Protein 1P1J (pdb70)

Radius of gyration: 30.52 Å; Cα contacts (8 Å, |Δi|>4): 2489; chains: 2; bounding box: 80×90×68 Å

Solvent-accessible surface area: 37936 Å² total; per-residue (Å²): 200,57,47,21,96,11,96,34,130,80,17,78,122,148,120,98,45,1,53,1,132,33,54,10,70,26,2,56,5,84,123,45,114,93,12,100,8,39,0,70,49,52,100,59,54,13,20,1,58,1,48,44,152,87,22,158,81,0,0,0,0,0,5,7,0,0,16,25,32,0,1,1,0,9,0,0,7,30,0,20,87,78,116,23,73,0,83,17,198,109,31,75,54,80,20,32,17,6,3,0,0,0,26,6,0,11,2,18,2,3,11,37,98,102,11,14,39,28,53,0,19,1,51,12,7,10,40,10,3,35,0,48,45,12,39,28,20,0,0,10,22,14,76,14,18,0,23,81,0,5,93,86,7,143,27,13,68,162,40,0,13,59,108,1,90,78,92,0,29,142,36,126,9,58,35,4,5,8,2,57,91,7,20,1,91,57,2,94,165,47,21,81,24,16,33,2,90,49,172,156,46,76,58,32,64,185,26,3,71,91,12,0,71,102,0,60,135,12,4,79,40,10,82,124,127,60,96,10,117,53,8,3,0,0,9,22,27,35,4,2,40,83,12,122,68,23,118,50,20,1,42,42,29,96,46,0,40,92,7,0,104,96,38,60,145,23,0,1,8,1,3,0,2,0,0,0,0,1,38,45,49,14,13,1,2,0,11,7,4,2,31,4,15,5,60,0,0,18,54,2,0,72,121,77,44,7,14,1,2,1,18,1,16,0,21,10,5,2,4,7,0,1,2,1,2,18,9,2,3,32,0,0,7,5,1,30,37,2,15,0,106,4,49,6,10,16,34,56,1,83,0,5,58,22,106,127,7,42,126,1,25,46,56,4,7,32,31,0,5,86,32,3,22,89,16,0,92,41,0,10,39,119,195,86,34,130,144,13,84,42,55,8,47,18,127,66,105,145,130,48,19,12,39,19,14,0,85,12,51,2,58,0,57,2,0,4,23,5,40,7,94,4,35,10,68,5,37,0,38,22,0,6,10,6,0,0,3,0,0,0,0,0,0,0,1,1,0,0,50,15,1,17,2,25,98,44,52,121,136,130,160,125,16,65,143,52,49,79,7,9,8,2,7,11,6,0,12,1,0,4,15,27,13,32,30,43,95,55,34,117,52,20,3,0,4,36,46,11,21,45,2,0,21,2,0,0,14,3,1,10,6,4,28,20,27,18,20,1,28,2,65,13,18,3,95,104,55,23,93,11,95,33,127,90,18,81,121,145,123,97,37,1,33,1,125,32,52,11,68,26,3,55,5,83,109,43,119,90,8,105,7,34,0,68,48,53,100,55,63,13,16,1,54,1,50,42,118,66,16,136,76,0,0,0,0,0,5,6,0,0,16,27,36,0,1,1,0,7,0,0,6,29,0,17,90,80,107,22,72,0,78,17,197,106,30,74,45,94,20,33,19,6,3,0,0,0,25,6,0,11,3,17,1,3,12,39,96,106,11,16,40,25,54,1,20,1,47,10,6,11,47,16,2,37,0,43,41,8,39,26,21,0,0,10,23,18,52,15,26,0,18,81,0,3,88,84,8,145,28,12,68,160,40,0,13,60,112,0,95,80,86,0,46,149,35,131,4,52,34,4,6,9,2,58,92,7,20,2,89,43,2,95,155,46,23,87,20,18,35,0,87,58,156,163,41,88,56,24,62,181,26,3,72,89,12,0,66,93,0,63,141,10,0,86,47,9,47,146,120,63,98,17,113,52,6,4,0,0,10,22,27,33,4,2,42,85,13,122,72,20,121,48,21,1,37,38,32,105,46,0,37,89,7,0,104,94,41,60,146,19,0,1,8,1,4,0,1,0,0,0,0,0,42,32,46,3,12,1,2,0,11,8,4,2,32,4,14,5,60,0,0,16,60,3,0,72,123,78,44,9,11,1,2,1,16,1,15,0,20,11,6,1,6,7,0,0,5,1,1,18,10,3,4,32,0,0,8,5,1,32,36,1,15,0,102,3,48,6,7,17,37,57,1,78,0,5,62,24,108,129,6,42,131,0,24,46,54,3,6,33,33,0,6,87,33,3,20,87,16,0,85,42,0,10,38,122,160,74,33,127,149,15,81,47,54,8,47,18,129,65,102,140,131,48,20,14,40,18,14,0,84,12,51,2,56,0,56,3,0,4,29,5,50,7,93,4,34,10,67,6,38,0,38,22,0,7,9,6,0,0,2,0,0,0,0,0,0,0,0,1,0,0,48,14,1,17,7,72,132,93,196,57,64,76,6,9,7,3,7,11,5,0,12,2,0,4,15,29,13,33,32,44,96,57,36,116,50,24,3,0,2,40,46,11,20,42,2,0,20,2,0,0,14,3,2,9,6,3,32,20,31,16,17,0,27,4,66,13,19,3,89

Sequence (1041 aa):
ITSVKVVTDKCTYKDNELLTKYSYENAVVTKTASGRFDVTPTVQDYVFKLDLKKPEKLGIMLIGLGGNNGSTLVASVLANKHNVEFQTKEGVKQPNYFGSMTQCSTLKLGIDAEGNDVYAPFNSLLPMVSPNDFVVSGWDINNADLYEAMQRSQVLEYDLQQRLKAKMSLVKPLPSIYYPDFIAANQDERANNCINLDEKGNVTTRGKWTHLQRIRRDIQNFKEENALDKVIVLWTANTERYVEVSPGVNDTMENLLQSIKNDHEEIAPSTIFAAASILEGVPYINGSPQNTFVPGLVQLAEHEGTFIAGDDLKSGQTKLKSVLAQFLVDAGIKPVSIASYNHLGNNDGYNLSAPKQFRSKEISKSSVIDDIIASNDILYNDKLGKKVDHCIVIKYMKPVGDSKVAMDEYYSELMLGGHNRISIHNVCEDSLLATPLIIDLLVMTEFCTRVSYKKVDPVKEDAGKFENFYPVLTFLSYWLKAPLTRPGFHPVNGLNKQRTALENFLRLLIGLPSQNELRFEERLLTSVKVVTDKCTYKDNELLTKYSYENAVVTKTASGRFDVTPTVQDYVFKLDLKKPEKLGIMLIGLGGNNGSTLVASVLANKHNVEFQTKEGVKQPNYFGSMTQCSTLKLGIDAEGNDVYAPFNSLLPMVSPNDFVVSGWDINNADLYEAMQRSQVLEYDLQQRLKAKMSLVKPLPSIYYPDFIAANQDERANNCINLDEKGNVTTRGKWTHLQRIRRDIQNFKEENALDKVIVLWTANTERYVEVSPGVNDTMENLLQSIKNDHEEIAPSTIFAAASILEGVPYINGSPQNTFVPGLVQLAEHEGTFIAGDDLKSGQTKLKSVLAQFLVDAGIKPVSIASYNHLGNNDGYNLSAPKQFRSKEISKSSVIDDIIASNDILYNDKLGKKVDHCIVIKYMKPVGDSKVAMDEYYSELMLGGHNRISIHNVCEDSLLATPLIIDLLVMTEFCTRVSYKKVKFENFYPVLTFLSYWLKAPLTRPGFHPVNGLNKQRTALENFLRLLIGLPSQNELRFEERLL

Organism: Saccharomyces cerevisiae (strain ATCC 204508 / S288c) (NCBI:txid559292)

CATH classification: 3.40.50.720 (+1 more: 3.30.360.10)

Secondary structure (DSSP, 8-state):
--EEEE--TTEEEETTEEEEEEEEEEEEEEE-TTSEEEEEEEEEEEEEEEE----SSEEEEEETTTSHHHHHHHHHHHHHHTT--EEETTEEE----TT-HHHH-EEEEEE-TTS-EEEEEGGGSS----GGGEEEEEE-SS---HHHHHHHHT-S-HHHHHHHHHHHTT--PBPB---GGGS-GGGGGG---BS-B-TTS-B-S--HHHHHHHHHHHHHHHHHHTT-S-EEEEE-S-PPPP----TTTTSSHHHHHHHHHTT-TT--HHHHHHHHHHHTT--EEE-S-S----HHHHHHHHHHT--EEESSB--SHHHHHHHHHHHHHHTT-EEEEEEEEEEE-SHHHHHHTSHHHHHHHHHHHHHTTHHHHHT-TTTSBTTTB---EEEEEEEE-GGGTTEEEEEEEEEEE-GGG-EEEEEEEEEEEHHHHHHHHHHHHHHHHHHHHTEEEEEPBTTBTT-S--BPPPSB-GGGGGGBSS----TTPPP---HHHHHHHHHHHHHHHTT-PPP----HHHH--/-EEEE--SSEEE-SSEEEEEEEEEEEEEEE-TTSEEEEEEEEEEEEEEEE----SSEEEEEETTTSHHHHHHHHHHHHHHTT--B--TT--B----TT-HHHH-EEEEEE-TTS-EEEEEGGGSS----GGGEEEEEE-SS---HHHHHHHHT-S-HHHHHHHHHHHTT--PBPB---GGGS-GGGGGG---BS-B-TTS-B-S--HHHHHHHHHHHHHHHHHHHT-S-EEEEE-S-PPPP----TTTTSSHHHHHHHHHTT-TT--HHHHHHHHHHHHT--EEE-S-S----HHHHHHHHHHT--EEESSB--SHHHHHHHHHHHHHHTT-EEEEEEEEEEE-SHHHHHHTSHHHHHHHHHHHHHTTHHHHHT-TTTSBTTTB---EEEEEEEE-GGGTTEEEEEEEEEEE-GGG-EEEEEEEEEEEHHHHHHHHHHHHHHHHHHHTTEEEEE---EEPPSB-GGGGGGBSS----TTPPP---HHHHHHHHHHHHHHHTT--------HHHH--

InterPro domains:
  IPR002587 Myo-inositol-1-phosphate synthase [PF07994] (66-515)
  IPR002587 Myo-inositol-1-phosphate synthase [PIRSF015578] (54-531)
  IPR002587 Myo-inositol-1-phosphate synthase [PTHR11510] (10-530)
  IPR013021 Myo-inositol-1-phosphate synthase, GAPDH-like [PF01658] (324-439)
  IPR036291 NAD(P)-binding domain superfamily [SSF51735] (10-532)

Structure (mmCIF, N/CA/C/O backbone):
data_1P1J
#
_entry.id   1P1J
#
_cell.length_a   149.860
_cell.length_b   99.851
_cell.length_c   122.571
_cell.angle_alpha   90.00
_cell.angle_beta   126.64
_cell.angle_gamma   90.00
#
_symmetry.space_group_name_H-M   'C 1 2 1'
#
loop_
_entity.id
_entity.type
_entity.pdbx_description
1 polymer 'Inositol-3-phosphate synthase'
2 non-polymer 'PHOSPHATE ION'
3 non-polymer '1,4-DIHYDRONICOTINAMIDE ADENINE DINUCLEOTIDE'
4 non-polymer GLYCEROL
5 water water
#
loop_
_atom_site.group_PDB
_atom_site.id
_atom_site.type_symbol
_atom_site.label_atom_id
_atom_site.label_alt_id
_atom_site.label_comp_id
_atom_site.label_asym_id
_atom_site.label_entity_id
_atom_site.label_seq_id
_atom_site.pdbx_PDB_ins_code
_atom_site.Cartn_x
_atom_site.Cartn_y
_atom_site.Cartn_z
_atom_site.occupancy
_atom_site.B_iso_or_equiv
_atom_site.auth_seq_id
_atom_site.auth_comp_id
_atom_site.auth_asym_id
_atom_site.auth_atom_id
_atom_site.pdbx_PDB_model_num
ATOM 1 N N . ILE A 1 9 ? -32.716 17.969 28.041 1.00 66.40 9 ILE A N 1
ATOM 2 C CA . ILE A 1 9 ? -31.899 19.030 28.695 1.00 66.29 9 ILE A CA 1
ATOM 3 C C . ILE A 1 9 ? -30.815 18.422 29.579 1.00 64.26 9 ILE A C 1
ATOM 4 O O . ILE A 1 9 ? -31.105 17.649 30.492 1.00 64.36 9 ILE A O 1
ATOM 9 N N . THR A 1 10 ? -29.564 18.776 29.301 1.00 45.61 10 THR A N 1
ATOM 10 C CA . THR A 1 10 ? -28.437 18.272 30.075 1.00 42.16 10 THR A CA 1
ATOM 11 C C . THR A 1 10 ? -28.107 19.250 31.199 1.00 39.18 10 THR A C 1
ATOM 12 O O . THR A 1 10 ? -28.176 20.467 31.016 1.00 38.72 10 THR A O 1
ATOM 16 N N . SER A 1 11 ? -27.753 18.718 32.363 1.00 33.98 11 SER A N 1
ATOM 17 C CA . SER A 1 11 ? -27.424 19.561 33.502 1.00 29.41 11 SER A CA 1
ATOM 18 C C . SER A 1 11 ? -26.273 18.985 34.312 1.00 25.94 11 SER A C 1
ATOM 19 O O . SER A 1 11 ? -25.890 17.830 34.138 1.00 24.46 11 SER A O 1
ATOM 22 N N . VAL A 1 12 ? -25.724 19.806 35.196 1.00 25.69 12 VAL A N 1
ATOM 23 C CA . VAL A 1 12 ? -24.609 19.397 36.034 1.00 23.53 12 VAL A CA 1
ATOM 24 C C . VAL A 1 12 ? -24.913 19.716 37.496 1.00 23.71 12 VAL A C 1
ATOM 25 O O . VAL A 1 12 ? -25.435 20.786 37.810 1.00 22.95 12 VAL A O 1
ATOM 29 N N . LYS A 1 13 ? -24.598 18.781 38.385 1.00 23.51 13 LYS A N 1
ATOM 30 C CA . LYS A 1 13 ? -24.824 18.987 39.811 1.00 24.65 13 LYS A CA 1
ATOM 31 C C . LYS A 1 13 ? -23.589 18.546 40.580 1.00 23.51 13 LYS A C 1
ATOM 32 O O . LYS A 1 13 ? -23.263 17.359 40.622 1.00 23.71 13 LYS A O 1
ATOM 38 N N . VAL A 1 14 ? -22.897 19.508 41.177 1.00 21.24 14 VAL A N 1
ATOM 39 C CA . VAL A 1 14 ? -21.693 19.214 41.942 1.00 20.50 14 VAL A CA 1
ATOM 40 C C . VAL A 1 14 ? -22.016 19.138 43.428 1.00 21.75 14 VAL A C 1
ATOM 41 O O . VAL A 1 14 ? -22.687 20.020 43.967 1.00 22.61 14 VAL A O 1
ATOM 45 N N . VAL A 1 15 ? -21.549 18.078 44.081 1.00 24.06 15 VAL A N 1
ATOM 46 C CA . VAL A 1 15 ? -21.760 17.915 45.517 1.00 25.35 15 VAL A CA 1
ATOM 47 C C . VAL A 1 15 ? -20.669 18.744 46.179 1.00 25.20 15 VAL A C 1
ATOM 48 O O . VAL A 1 15 ? -19.496 18.373 46.156 1.00 24.92 15 VAL A O 1
ATOM 52 N N . THR A 1 16 ? -21.047 19.876 46.758 1.00 22.44 16 THR A N 1
ATOM 53 C CA . THR A 1 16 ? -20.061 20.739 47.383 1.00 22.78 16 THR A CA 1
ATOM 54 C C . THR A 1 16 ? -20.690 21.665 48.408 1.00 23.59 16 THR A C 1
ATOM 55 O O . THR A 1 16 ? -21.825 22.110 48.239 1.00 23.47 16 THR A O 1
ATOM 59 N N . ASP A 1 17 ? -19.946 21.952 49.470 1.00 25.80 17 ASP A N 1
ATOM 60 C CA . ASP A 1 17 ? -20.435 22.843 50.509 1.00 26.29 17 ASP A CA 1
ATOM 61 C C . ASP A 1 17 ? -20.053 24.285 50.192 1.00 25.46 17 ASP A C 1
ATOM 62 O O . ASP A 1 17 ? -20.336 25.191 50.972 1.00 24.86 17 ASP A O 1
ATOM 67 N N . LYS A 1 18 ? -19.412 24.493 49.044 1.00 20.90 18 LYS A N 1
ATOM 68 C CA . LYS A 1 18 ? -19.004 25.834 48.636 1.00 20.01 18 LYS A CA 1
ATOM 69 C C . LYS A 1 18 ? -20.164 26.562 47.965 1.00 20.46 18 LYS A C 1
ATOM 70 O O . LYS A 1 18 ? -20.152 27.786 47.841 1.00 19.97 18 LYS A O 1
ATOM 76 N N . CYS A 1 19 ? -21.167 25.798 47.547 1.00 23.66 19 CYS A N 1
ATOM 77 C CA . CYS A 1 19 ? -22.323 26.361 46.859 1.00 24.76 19 CYS A CA 1
ATOM 78 C C . CYS A 1 19 ? -23.627 26.237 47.625 1.00 26.20 19 CYS A C 1
ATOM 79 O O . CYS A 1 19 ? -23.973 25.164 48.119 1.00 26.54 19 CYS A O 1
ATOM 82 N N . THR A 1 20 ? -24.357 27.343 47.704 1.00 23.50 20 THR A N 1
ATOM 83 C CA . THR A 1 20 ? -25.646 27.355 48.377 1.00 26.20 20 THR A CA 1
ATOM 84 C 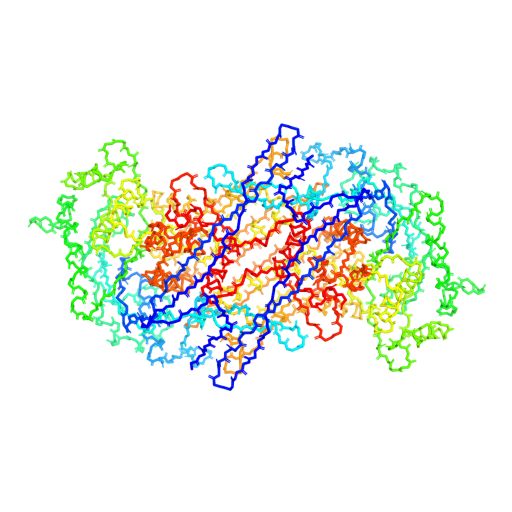C . THR A 1 20 ? -26.639 28.051 47.455 1.00 27.00 20 THR A C 1
ATOM 85 O O . THR A 1 20 ? -26.295 29.027 46.782 1.00 25.16 20 THR A O 1
ATOM 89 N N . TYR A 1 21 ? -27.862 27.533 47.413 1.00 32.02 21 TYR A N 1
ATOM 90 C CA . TYR A 1 21 ? -28.903 28.105 46.573 1.00 35.56 21 TYR A CA 1
ATOM 91 C C . TYR A 1 21 ? -29.977 28.778 47.417 1.00 37.88 21 TYR A C 1
ATOM 92 O O . TYR A 1 21 ? -30.363 28.270 48.470 1.00 38.93 21 TYR A O 1
ATOM 101 N N . LYS A 1 22 ? -30.456 29.925 46.948 1.00 36.95 22 LYS A N 1
ATOM 102 C CA . LYS A 1 22 ? -31.492 30.669 47.655 1.00 38.79 22 LYS A CA 1
ATOM 103 C C . LYS A 1 22 ? -32.216 31.625 46.718 1.00 38.56 22 LYS A C 1
ATOM 104 O O . LYS A 1 22 ? -31.592 32.488 46.100 1.00 37.72 22 LYS A O 1
ATOM 110 N N . ASP A 1 23 ? -33.533 31.466 46.618 1.00 35.10 23 ASP A N 1
ATOM 111 C CA . ASP A 1 23 ? -34.356 32.328 45.773 1.00 35.26 23 ASP A CA 1
ATOM 112 C C . ASP A 1 23 ? -33.751 32.617 44.399 1.00 34.90 23 ASP A C 1
ATOM 113 O O . ASP A 1 23 ? -33.409 33.761 44.086 1.00 34.25 23 ASP A O 1
ATOM 118 N N . ASN A 1 24 ? -33.623 31.577 43.582 1.00 34.41 24 ASN A N 1
ATOM 119 C CA . ASN A 1 24 ? -33.076 31.715 42.234 1.00 33.58 24 ASN A CA 1
ATOM 120 C C . ASN A 1 24 ? -31.675 32.316 42.207 1.00 31.79 24 ASN A C 1
ATOM 121 O O . ASN A 1 24 ? -31.266 32.896 41.201 1.00 29.66 24 ASN A O 1
ATOM 126 N N . GLU A 1 25 ? -30.942 32.186 43.306 1.00 30.06 25 GLU A N 1
ATOM 127 C CA . GLU A 1 25 ? -29.590 32.726 43.373 1.00 28.20 25 GLU A CA 1
ATOM 128 C C . GLU A 1 25 ? -28.605 31.646 43.806 1.00 25.09 25 GLU A C 1
ATOM 129 O O . GLU A 1 25 ? -28.910 30.835 44.679 1.00 24.05 25 GLU A O 1
ATOM 135 N N . LEU A 1 26 ? -27.435 31.629 43.176 1.00 24.42 26 LEU A N 1
ATOM 136 C CA . LEU A 1 26 ? -26.390 30.676 43.522 1.00 21.31 26 LEU A CA 1
ATOM 137 C C . LEU A 1 26 ? -25.269 31.473 44.160 1.00 20.90 26 LEU A C 1
ATOM 138 O O . LEU A 1 26 ? -24.795 32.450 43.584 1.00 19.07 26 LEU A O 1
ATOM 143 N N . LEU A 1 27 ? -24.864 31.067 45.359 1.00 21.29 27 LEU A N 1
ATOM 144 C CA . LEU A 1 27 ? -23.781 31.734 46.067 1.00 21.33 27 LEU A CA 1
ATOM 145 C C . LEU A 1 27 ? -22.656 30.723 46.192 1.00 20.66 27 LEU A C 1
ATOM 146 O O . LEU A 1 27 ? -22.845 29.639 46.748 1.00 21.50 27 LEU A O 1
ATOM 151 N N . THR A 1 28 ? -21.488 31.088 45.675 1.00 19.12 28 THR A N 1
ATOM 152 C CA . THR A 1 28 ? -20.334 30.194 45.678 1.00 17.90 28 THR A CA 1
ATOM 153 C C . THR A 1 28 ? -19.081 30.792 46.299 1.00 17.17 28 THR A C 1
ATOM 154 O O . THR A 1 28 ? -18.664 31.896 45.952 1.00 17.18 28 THR A O 1
ATOM 158 N N . LYS A 1 29 ? -18.477 30.047 47.219 1.00 18.86 29 LYS A N 1
ATOM 159 C CA . LYS A 1 29 ? -17.249 30.489 47.863 1.00 19.79 29 LYS A CA 1
ATOM 160 C C . LYS A 1 29 ? -16.076 30.071 46.981 1.00 20.13 29 LYS A C 1
ATOM 161 O O . LYS A 1 29 ? -16.090 28.980 46.404 1.00 20.73 29 LYS A O 1
ATOM 167 N N . TYR A 1 30 ? -15.074 30.938 46.873 1.00 19.64 30 TYR A N 1
ATOM 168 C CA . TYR A 1 30 ? -13.890 30.649 46.073 1.00 20.54 30 TYR A CA 1
ATOM 169 C C . TYR A 1 30 ? -12.655 31.350 46.614 1.00 20.41 30 TYR A C 1
ATOM 170 O O . TYR A 1 30 ? -12.690 32.538 46.923 1.00 21.68 30 TYR A O 1
ATOM 179 N N . SER A 1 31 ? -11.558 30.610 46.714 1.00 19.79 31 SER A N 1
ATOM 180 C CA . SER A 1 31 ? -10.301 31.172 47.186 1.00 20.46 31 SER A CA 1
ATOM 181 C C . SER A 1 31 ? -9.400 31.374 45.969 1.00 20.33 31 SER A C 1
ATOM 182 O O . SER A 1 31 ? -8.941 30.408 45.363 1.00 20.71 31 SER A O 1
ATOM 185 N N . TYR A 1 32 ? -9.159 32.631 45.612 1.00 22.83 32 TYR A N 1
ATOM 186 C CA . TYR A 1 32 ? -8.328 32.955 44.456 1.00 23.15 32 TYR A CA 1
ATOM 187 C C . TYR A 1 32 ? -6.856 33.076 44.815 1.00 23.65 32 TYR A C 1
ATOM 188 O O . TYR A 1 32 ? -6.465 33.939 45.603 1.00 25.12 32 TYR A O 1
ATOM 197 N N . GLU A 1 33 ? -6.042 32.211 44.221 1.00 21.71 33 GLU A N 1
ATOM 198 C CA . GLU A 1 33 ? -4.610 32.215 44.475 1.00 23.13 33 GLU A CA 1
ATOM 199 C C . GLU A 1 33 ? -3.838 32.698 43.259 1.00 23.31 33 GLU A C 1
ATOM 200 O O . GLU A 1 33 ? -4.178 32.372 42.122 1.00 23.02 33 GLU A O 1
ATOM 206 N N . ASN A 1 34 ? -2.792 33.473 43.509 1.00 24.64 34 ASN A N 1
ATOM 207 C CA . ASN A 1 34 ? -1.935 33.983 42.450 1.00 25.03 34 ASN A CA 1
ATOM 208 C C . ASN A 1 34 ? -0.605 34.272 43.129 1.00 24.01 34 ASN A C 1
ATOM 209 O O . ASN A 1 34 ? -0.384 33.835 44.257 1.00 25.17 34 ASN A O 1
ATOM 214 N N . ALA A 1 35 ? 0.279 35.000 42.461 1.00 22.55 35 ALA A N 1
ATOM 215 C CA . ALA A 1 35 ? 1.570 35.313 43.055 1.00 23.27 35 ALA A CA 1
ATOM 216 C C . ALA A 1 35 ? 2.192 36.546 42.430 1.00 23.61 35 ALA A C 1
ATOM 217 O O . ALA A 1 35 ? 2.052 36.784 41.229 1.00 23.59 35 ALA A O 1
ATOM 219 N N . VAL A 1 36 ? 2.868 37.336 43.256 1.00 21.92 36 VAL A N 1
ATOM 220 C CA . VAL A 1 36 ? 3.540 38.537 42.787 1.00 24.03 36 VAL A CA 1
ATOM 221 C C . VAL A 1 36 ? 5.016 38.182 42.652 1.00 23.95 36 VAL A C 1
ATOM 222 O O . VAL A 1 36 ? 5.582 37.508 43.516 1.00 24.52 36 VAL A O 1
ATOM 226 N N . VAL A 1 37 ? 5.639 38.636 41.570 1.00 24.30 37 VAL A N 1
ATOM 227 C CA . VAL A 1 37 ? 7.036 38.314 41.315 1.00 26.16 37 VAL A CA 1
ATOM 228 C C . VAL A 1 37 ? 7.953 39.514 41.096 1.00 28.09 37 VAL A C 1
ATOM 229 O O . VAL A 1 37 ? 7.567 40.508 40.481 1.00 27.69 37 VAL A O 1
ATOM 233 N N . THR A 1 38 ? 9.174 39.398 41.607 1.00 28.60 38 THR A N 1
ATOM 234 C CA . THR A 1 38 ? 10.195 40.428 41.455 1.00 32.24 38 THR A CA 1
ATOM 235 C C . THR A 1 38 ? 11.453 39.698 40.995 1.00 35.03 38 THR A C 1
ATOM 236 O O . THR A 1 38 ? 11.669 38.544 41.364 1.00 35.14 38 THR A O 1
ATOM 240 N N . LYS A 1 39 ? 12.275 40.358 40.187 1.00 41.42 39 LYS A N 1
ATOM 241 C CA . LYS A 1 39 ? 13.491 39.733 39.679 1.00 45.40 39 LYS A CA 1
ATOM 242 C C . LYS A 1 39 ? 14.753 40.462 40.131 1.00 47.74 39 LYS A C 1
ATOM 243 O O . LYS A 1 39 ? 14.934 41.646 39.851 1.00 48.14 39 LYS A O 1
ATOM 249 N N . THR A 1 40 ? 15.621 39.737 40.832 1.00 55.87 40 THR A N 1
ATOM 250 C CA . THR A 1 40 ? 16.875 40.287 41.337 1.00 58.44 40 THR A CA 1
ATOM 251 C C . THR A 1 40 ? 17.874 40.489 40.204 1.00 59.50 40 THR A C 1
ATOM 252 O O . THR A 1 40 ? 17.781 39.841 39.160 1.00 60.25 40 THR A O 1
ATOM 256 N N . ALA A 1 41 ? 18.827 41.390 40.413 1.00 65.83 41 ALA A N 1
ATOM 257 C CA . ALA A 1 41 ? 19.848 41.659 39.409 1.00 65.96 41 ALA A CA 1
ATOM 258 C C . ALA A 1 41 ? 20.659 40.389 39.184 1.00 65.99 41 ALA A C 1
ATOM 259 O O . ALA A 1 41 ? 21.167 40.149 38.089 1.00 66.70 41 ALA A O 1
ATOM 261 N N . SER A 1 42 ? 20.769 39.578 40.232 1.00 60.98 42 SER A N 1
ATOM 262 C CA . SER A 1 42 ? 21.511 38.325 40.162 1.00 60.46 42 SER A CA 1
ATOM 263 C C . SER A 1 42 ? 20.758 37.291 39.331 1.00 59.20 42 SER A C 1
ATOM 264 O O . SER A 1 42 ? 21.247 36.183 39.113 1.00 59.77 42 SER A O 1
ATOM 267 N N . GLY A 1 43 ? 19.566 37.658 38.873 1.00 55.74 43 GLY A N 1
ATOM 268 C CA . GLY A 1 43 ? 18.772 36.750 38.065 1.00 53.44 43 GLY A CA 1
ATOM 269 C C . GLY A 1 43 ? 17.890 35.814 38.870 1.00 51.82 43 GLY A C 1
ATOM 270 O O . GLY A 1 43 ? 17.511 34.744 38.392 1.00 51.26 43 GLY A O 1
ATOM 271 N N . ARG A 1 44 ? 17.561 36.210 40.095 1.00 37.96 44 ARG A N 1
ATOM 272 C CA . ARG A 1 44 ? 16.712 35.387 40.946 1.00 35.16 44 ARG A CA 1
ATOM 273 C C . ARG A 1 44 ? 15.286 35.916 40.954 1.00 31.50 44 ARG A C 1
ATOM 274 O O . ARG A 1 44 ? 15.061 37.120 41.072 1.00 29.62 44 ARG A O 1
ATOM 282 N N . PHE A 1 45 ? 14.325 35.011 40.820 1.00 33.14 45 PHE A N 1
ATOM 283 C CA . PHE A 1 45 ? 12.924 35.399 40.834 1.00 29.74 45 PHE A CA 1
ATOM 284 C C . PHE A 1 45 ? 12.351 35.147 42.222 1.00 27.82 45 PHE A C 1
ATOM 285 O O . PHE A 1 45 ? 12.301 34.006 42.682 1.00 27.86 45 PHE A O 1
ATOM 293 N N . ASP A 1 46 ? 11.926 36.215 42.887 1.00 29.70 46 ASP A N 1
ATOM 294 C CA . ASP A 1 46 ? 11.327 36.103 44.211 1.00 28.25 46 ASP A CA 1
ATOM 295 C C . ASP A 1 46 ? 9.816 36.069 44.024 1.00 26.53 46 ASP A C 1
ATOM 296 O O . ASP A 1 46 ? 9.211 37.042 43.572 1.00 26.25 46 ASP A O 1
ATOM 301 N N . VAL A 1 47 ? 9.215 34.937 44.372 1.00 24.24 47 VAL A N 1
ATOM 302 C CA . VAL A 1 47 ? 7.782 34.748 44.210 1.00 24.18 47 VAL A CA 1
ATOM 303 C C . VAL A 1 47 ? 7.031 34.726 45.537 1.00 23.91 47 VAL A C 1
ATOM 304 O O . VAL A 1 47 ? 7.296 33.889 46.403 1.00 22.85 47 VAL A O 1
ATOM 308 N N . THR A 1 48 ? 6.089 35.653 45.681 1.00 24.14 48 THR A N 1
ATOM 309 C CA . THR A 1 48 ? 5.282 35.753 46.891 1.00 24.43 48 THR A CA 1
ATOM 310 C C . THR A 1 48 ? 3.827 35.416 46.595 1.00 24.14 48 THR A C 1
ATOM 311 O O . THR A 1 48 ? 3.102 36.215 46.003 1.00 24.85 48 THR A O 1
ATOM 315 N N . PRO A 1 49 ? 3.382 34.220 47.002 1.00 25.86 49 PRO A N 1
ATOM 316 C CA . PRO A 1 49 ? 2.003 33.780 46.782 1.00 26.55 49 PRO A CA 1
ATOM 317 C C . PRO A 1 49 ? 1.001 34.726 47.433 1.00 27.17 49 PRO A C 1
ATOM 318 O O . PRO A 1 49 ? 1.245 35.251 48.522 1.00 26.17 49 PRO A O 1
ATOM 322 N N . THR A 1 50 ? -0.123 34.941 46.761 1.00 22.91 50 THR A N 1
ATOM 323 C CA . THR A 1 50 ? -1.168 35.810 47.279 1.00 23.44 50 THR A CA 1
ATOM 324 C C . THR A 1 50 ? -2.473 35.037 47.295 1.00 24.25 50 THR A C 1
ATOM 325 O O . THR A 1 50 ? -2.650 34.083 46.533 1.00 22.75 50 THR A O 1
ATOM 329 N N . VAL A 1 51 ? -3.385 35.446 48.169 1.00 31.76 51 VAL A N 1
ATOM 330 C CA . VAL A 1 51 ? -4.678 34.791 48.274 1.00 31.95 51 VAL A CA 1
ATOM 331 C C . VAL A 1 51 ? -5.767 35.798 48.620 1.00 32.58 51 VAL A C 1
ATOM 332 O O . VAL A 1 51 ? -5.551 36.730 49.393 1.00 34.54 51 VAL A O 1
ATOM 336 N N . GLN A 1 52 ? -6.937 35.608 48.028 1.00 26.31 52 GLN A N 1
ATOM 337 C CA . GLN A 1 52 ? -8.079 36.477 48.277 1.00 24.97 52 GLN A CA 1
ATOM 338 C C . GLN A 1 52 ? -9.328 35.625 48.139 1.00 24.80 52 GLN A C 1
ATOM 339 O O . GLN A 1 52 ? -9.556 35.012 47.097 1.00 21.86 52 GLN A O 1
ATOM 345 N N . ASP A 1 53 ? -10.125 35.562 49.201 1.00 23.64 53 ASP A N 1
ATOM 346 C CA . ASP A 1 53 ? -11.343 34.774 49.163 1.00 23.90 53 ASP A CA 1
ATOM 347 C C . ASP A 1 53 ? -12.506 35.613 48.668 1.00 23.11 53 ASP A C 1
ATOM 348 O O . ASP A 1 53 ? -12.566 36.823 48.905 1.00 23.16 53 ASP A O 1
ATOM 353 N N . TYR A 1 54 ? -13.427 34.956 47.978 1.00 20.79 54 TYR A N 1
ATOM 354 C CA . TYR A 1 54 ? -14.596 35.623 47.429 1.00 19.71 54 TYR A CA 1
ATOM 355 C C . TYR A 1 54 ? -15.835 34.779 47.584 1.00 19.08 54 TYR A C 1
ATOM 356 O O . TYR A 1 54 ? -15.779 33.591 47.902 1.00 19.59 54 TYR A O 1
ATOM 365 N N . VAL A 1 55 ? -16.963 35.430 47.343 1.00 20.18 55 VAL A N 1
ATOM 366 C CA . VAL A 1 55 ? -18.251 34.782 47.327 1.00 20.34 55 VAL A CA 1
ATOM 367 C C . VAL A 1 55 ? -18.849 35.322 46.038 1.00 20.51 55 VAL A C 1
ATOM 368 O O . VAL A 1 55 ? -19.007 36.533 45.879 1.00 21.51 55 VAL A O 1
ATOM 372 N N . PHE A 1 56 ? -19.125 34.430 45.098 1.00 19.47 56 PHE A N 1
ATOM 373 C CA . PHE A 1 56 ? -19.714 34.836 43.832 1.00 19.37 56 PHE A CA 1
ATOM 374 C C . PHE A 1 56 ? -21.206 34.586 43.909 1.00 18.10 56 PHE A C 1
ATOM 375 O O . PHE A 1 56 ? -21.650 33.621 44.531 1.00 19.12 56 PHE A O 1
ATOM 383 N N . LYS A 1 57 ? -21.973 35.482 43.303 1.00 18.53 57 LYS A N 1
ATOM 384 C CA . LYS A 1 57 ? -23.419 35.366 43.281 1.00 20.48 57 LYS A CA 1
ATOM 385 C C . LYS A 1 57 ? -23.852 35.319 41.829 1.00 20.61 57 LYS A C 1
ATOM 386 O O . LYS A 1 57 ? -23.474 36.181 41.038 1.00 20.02 57 LYS A O 1
ATOM 392 N N . LEU A 1 58 ? -24.634 34.306 41.480 1.00 20.45 58 LEU A N 1
ATOM 393 C CA . LEU A 1 58 ? -25.122 34.173 40.121 1.00 21.48 58 LEU A CA 1
ATOM 394 C C . LEU A 1 58 ? -26.637 34.151 40.108 1.00 21.11 58 LEU A C 1
ATOM 395 O O . LEU A 1 58 ? -27.261 33.300 40.746 1.00 22.27 58 LEU A O 1
ATOM 400 N N . ASP A 1 59 ? -27.226 35.107 39.401 1.00 18.74 59 ASP A N 1
ATOM 401 C CA . ASP A 1 59 ? -28.674 35.161 39.266 1.00 20.97 59 ASP A CA 1
ATOM 402 C C . ASP A 1 59 ? -28.998 34.021 38.305 1.00 21.00 59 ASP A C 1
ATOM 403 O O . ASP A 1 59 ? -28.587 34.048 37.141 1.00 19.51 59 ASP A O 1
ATOM 408 N N . LEU A 1 60 ? -29.720 33.017 38.792 1.00 20.71 60 LEU A N 1
ATOM 409 C CA . LEU A 1 60 ? -30.059 31.857 37.977 1.00 22.44 60 LEU A CA 1
ATOM 410 C C . LEU A 1 60 ? -31.233 32.084 37.036 1.00 23.42 60 LEU A C 1
ATOM 411 O O . LEU A 1 60 ? -31.456 31.299 36.116 1.00 22.93 60 LEU A O 1
ATOM 416 N N . LYS A 1 61 ? -31.980 33.156 37.270 1.00 27.36 61 LYS A N 1
ATOM 417 C CA . LYS A 1 61 ? -33.132 33.479 36.440 1.00 30.32 61 LYS A CA 1
ATOM 418 C C . LYS A 1 61 ? -32.681 34.241 35.201 1.00 29.93 61 LYS A C 1
ATOM 419 O O . LYS A 1 61 ? -32.461 35.452 35.243 1.00 31.94 61 LYS A O 1
ATOM 425 N N . LYS A 1 62 ? -32.534 33.524 34.095 1.00 26.95 62 LYS A N 1
ATOM 426 C CA . LYS A 1 62 ? -32.112 34.154 32.855 1.00 26.83 62 LYS A CA 1
ATOM 427 C C . LYS A 1 62 ? -33.329 34.675 32.099 1.00 25.27 62 LYS A C 1
ATOM 428 O O . LYS A 1 62 ? -34.434 34.142 32.228 1.00 23.79 62 LYS A O 1
ATOM 434 N N . PRO A 1 63 ? -33.142 35.735 31.301 1.00 24.04 63 PRO A N 1
ATOM 435 C CA . PRO A 1 63 ? -34.253 36.304 30.534 1.00 23.02 63 PRO A CA 1
ATOM 436 C C . PRO A 1 63 ? -34.820 35.291 29.540 1.00 22.32 63 PRO A C 1
ATOM 437 O O . PRO A 1 63 ? -34.069 34.551 28.911 1.00 21.22 63 PRO A O 1
ATOM 441 N N . GLU A 1 64 ? -36.144 35.256 29.405 1.00 23.19 64 GLU A N 1
ATOM 442 C CA . GLU A 1 64 ? -36.789 34.331 28.476 1.00 23.46 64 GLU A CA 1
ATOM 443 C C . GLU A 1 64 ? -36.425 34.701 27.044 1.00 21.65 64 GLU A C 1
ATOM 444 O O . GLU A 1 64 ? -36.343 33.842 26.166 1.00 21.36 64 GLU A O 1
ATOM 450 N N . LYS A 1 65 ? -36.227 35.995 26.821 1.00 20.19 65 LYS A N 1
ATOM 451 C CA . LYS A 1 65 ? -35.849 36.510 25.512 1.00 18.63 65 LYS A CA 1
ATOM 452 C C . LYS A 1 65 ? -34.773 37.559 25.746 1.00 17.11 65 LYS A C 1
ATOM 453 O O . LYS A 1 65 ? -34.847 38.330 26.703 1.00 16.93 65 LYS A O 1
ATOM 459 N N . LEU A 1 66 ? -33.767 37.579 24.880 1.00 16.11 66 LEU A N 1
ATOM 460 C CA . LEU A 1 66 ? -32.685 38.543 25.007 1.00 14.94 66 LEU A CA 1
ATOM 461 C C . LEU A 1 66 ? -32.665 39.449 23.787 1.00 15.34 66 LEU A C 1
ATOM 462 O O . LEU A 1 66 ? -32.585 38.974 22.654 1.00 14.91 66 LEU A O 1
ATOM 467 N N . GLY A 1 67 ? -32.745 40.755 24.023 1.00 15.01 67 GLY A N 1
ATOM 468 C CA . GLY A 1 67 ? -32.729 41.698 22.920 1.00 14.55 67 GLY A CA 1
ATOM 469 C C . GLY A 1 67 ? -31.334 41.919 22.382 1.00 14.67 67 GLY A C 1
ATOM 470 O O . GLY A 1 67 ? -30.393 42.143 23.142 1.00 15.07 67 GLY A O 1
ATOM 471 N N . ILE A 1 68 ? -31.206 41.859 21.061 1.00 15.68 68 ILE A N 1
ATOM 472 C CA . ILE A 1 68 ? -29.924 42.052 20.391 1.00 14.82 68 ILE A CA 1
ATOM 473 C C . ILE A 1 68 ? -30.074 43.155 19.348 1.00 14.23 68 ILE A C 1
ATOM 474 O O . ILE A 1 68 ? -30.938 43.067 18.477 1.00 15.07 68 ILE A O 1
ATOM 479 N N . MET A 1 69 ? -29.250 44.193 19.439 1.00 11.15 69 MET A N 1
ATOM 480 C CA . MET A 1 69 ? -29.296 45.265 18.452 1.00 12.58 69 MET A CA 1
ATOM 481 C C . MET A 1 69 ? -27.946 45.333 17.764 1.00 12.48 69 MET A C 1
ATOM 482 O O . MET A 1 69 ? -26.923 45.663 18.376 1.00 14.18 69 MET A O 1
ATOM 487 N N . LEU A 1 70 ? -27.950 44.998 16.479 1.00 13.42 70 LEU A N 1
ATOM 488 C CA . LEU A 1 70 ? -26.730 44.987 15.692 1.00 13.18 70 LEU A CA 1
ATOM 489 C C . LEU A 1 70 ? -26.566 46.227 14.826 1.00 13.52 70 LEU A C 1
ATOM 490 O O . LEU A 1 70 ? -27.475 46.609 14.084 1.00 13.40 70 LEU A O 1
ATOM 495 N N . ILE A 1 71 ? -25.408 46.865 14.934 1.00 13.51 71 ILE A N 1
ATOM 496 C CA . ILE A 1 71 ? -25.116 48.017 14.102 1.00 13.48 71 ILE A CA 1
ATOM 497 C C . ILE A 1 71 ? -24.480 47.371 12.877 1.00 14.19 71 ILE A C 1
ATOM 498 O O . ILE A 1 71 ? -23.429 46.735 12.982 1.00 14.59 71 ILE A O 1
ATOM 503 N N . GLY A 1 72 ? -25.131 47.528 11.728 1.00 13.64 72 GLY A N 1
ATOM 504 C CA . GLY A 1 72 ? -24.665 46.913 10.496 1.00 13.38 72 GLY A CA 1
ATOM 505 C C . GLY A 1 72 ? -25.492 45.653 10.291 1.00 13.01 72 GLY A C 1
ATOM 506 O O . GLY A 1 72 ? -25.014 44.654 9.750 1.00 14.15 72 GLY A O 1
ATOM 507 N N . LEU A 1 73 ? -26.747 45.716 10.733 1.00 12.56 73 LEU A N 1
ATOM 508 C CA . LEU A 1 73 ? -27.690 44.603 10.648 1.00 12.50 73 LEU A CA 1
ATOM 509 C C . LEU A 1 73 ? -27.874 44.025 9.247 1.00 13.41 73 LEU A C 1
ATOM 510 O O . LEU A 1 73 ? -28.060 42.819 9.092 1.00 14.11 73 LEU A O 1
ATOM 515 N N . GLY A 1 74 ? -27.826 44.882 8.231 1.00 12.78 74 GLY A N 1
ATOM 516 C CA . GLY A 1 74 ? -28.017 44.415 6.868 1.00 13.10 74 GLY A CA 1
ATOM 517 C C . GLY A 1 74 ? -26.763 43.920 6.166 1.00 12.46 74 GLY A C 1
ATOM 518 O O . GLY A 1 74 ? -26.786 43.667 4.959 1.00 13.81 74 GLY A O 1
ATOM 519 N N . GLY A 1 75 ? -25.665 43.779 6.901 1.00 13.18 75 GLY A N 1
ATOM 520 C CA . GLY A 1 75 ? -24.435 43.313 6.275 1.00 11.43 75 GLY A CA 1
ATOM 521 C C . GLY A 1 75 ? -24.365 41.801 6.167 1.00 12.96 75 GLY A C 1
ATOM 522 O O . GLY A 1 75 ? -25.333 41.102 6.483 1.00 13.02 75 GLY A O 1
ATOM 523 N N . ASN A 1 76 ? -23.220 41.286 5.724 1.00 11.95 76 ASN A N 1
ATOM 524 C CA . ASN A 1 76 ? -23.036 39.840 5.607 1.00 13.24 76 ASN A CA 1
ATOM 525 C C . ASN A 1 76 ? -23.240 39.159 6.956 1.00 12.24 76 ASN A C 1
ATOM 526 O O . ASN A 1 76 ? -24.028 38.224 7.077 1.00 13.20 76 ASN A O 1
ATOM 531 N N . ASN A 1 77 ? -22.516 39.626 7.968 1.00 12.39 77 ASN A N 1
ATOM 532 C CA . ASN A 1 77 ? -22.618 39.032 9.299 1.00 13.21 77 ASN A CA 1
ATOM 533 C C . ASN A 1 77 ? -23.974 39.259 9.959 1.00 13.53 77 ASN A C 1
ATOM 534 O O . ASN A 1 77 ? -24.559 38.330 10.522 1.00 13.28 77 ASN A O 1
ATOM 539 N N . GLY A 1 78 ? -24.476 40.489 9.894 1.00 14.52 78 GLY A N 1
ATOM 540 C CA . GLY A 1 78 ? -25.761 40.778 10.503 1.00 14.03 78 GLY A CA 1
ATOM 541 C C . GLY A 1 78 ? -26.887 39.932 9.931 1.00 12.95 78 GLY A C 1
ATOM 542 O O . GLY A 1 78 ? -27.691 39.367 10.673 1.00 12.66 78 GLY A O 1
ATOM 543 N N . SER A 1 79 ? -26.952 39.830 8.607 1.00 12.15 79 SER A N 1
ATOM 544 C CA . SER A 1 79 ? -28.015 39.046 7.991 1.00 12.45 79 SER A CA 1
ATOM 545 C C . SER A 1 79 ? -27.830 37.554 8.263 1.00 12.69 79 SER A C 1
ATOM 546 O O . SER A 1 79 ? -28.805 36.832 8.467 1.00 12.40 79 SER A O 1
ATOM 549 N N . THR A 1 80 ? -26.582 37.091 8.284 1.00 13.04 80 THR A N 1
ATOM 550 C CA . THR A 1 80 ? -26.320 35.680 8.547 1.00 13.33 80 THR A CA 1
ATOM 551 C C . THR A 1 80 ? -26.677 35.346 10.002 1.00 13.00 80 THR A C 1
ATOM 552 O O . THR A 1 80 ? -27.168 34.257 10.292 1.00 13.40 80 THR A O 1
ATOM 556 N N . LEU A 1 81 ? -26.449 36.290 10.911 1.00 12.92 81 LEU A N 1
ATOM 557 C CA . LEU A 1 81 ? -26.782 36.073 12.319 1.00 13.92 81 LEU A CA 1
ATOM 558 C C . LEU A 1 81 ? -28.294 35.865 12.460 1.00 13.11 81 LEU A C 1
ATOM 559 O O . LEU A 1 81 ? -28.743 34.918 13.106 1.00 13.18 81 LEU A O 1
ATOM 564 N N . VAL A 1 82 ? -29.080 36.748 11.851 1.00 13.54 82 VAL A N 1
ATOM 565 C CA . VAL A 1 82 ? -30.530 36.620 11.933 1.00 13.82 82 VAL A CA 1
ATOM 566 C C . VAL A 1 82 ? -30.976 35.300 11.298 1.00 12.84 82 VAL A C 1
ATOM 567 O O . VAL A 1 82 ? -31.827 34.599 11.841 1.00 12.62 82 VAL A O 1
ATOM 571 N N . ALA A 1 83 ? -30.381 34.951 10.162 1.00 13.66 83 ALA A N 1
ATOM 572 C CA . ALA A 1 83 ? -30.730 33.709 9.482 1.00 13.92 83 ALA A CA 1
ATOM 573 C C . ALA A 1 83 ? -30.433 32.487 10.349 1.00 13.99 83 ALA A C 1
ATOM 574 O O . ALA A 1 83 ? -31.233 31.553 10.410 1.00 13.79 83 ALA A O 1
ATOM 576 N N . SER A 1 84 ? -29.284 32.490 11.018 1.00 13.13 84 SER A N 1
ATOM 577 C CA . SER A 1 84 ? -28.920 31.349 11.854 1.00 13.84 84 SER A CA 1
ATOM 578 C C . SER A 1 84 ? -29.886 31.186 13.020 1.00 13.31 84 SER A C 1
ATOM 579 O O . SER A 1 84 ? -30.237 30.065 13.385 1.00 13.91 84 SER A O 1
ATOM 582 N N . VAL A 1 85 ? -30.321 32.297 13.604 1.00 13.06 85 VAL A N 1
ATOM 583 C CA . VAL A 1 85 ? -31.256 32.229 14.719 1.00 13.72 85 VAL A CA 1
ATOM 584 C C . VAL A 1 85 ? -32.593 31.655 14.242 1.00 14.08 85 VAL A C 1
ATOM 585 O O . VAL A 1 85 ? -33.137 30.726 14.847 1.00 13.97 85 VAL A O 1
ATOM 589 N N . LEU A 1 86 ? -33.117 32.198 13.147 1.00 13.82 86 LEU A N 1
ATOM 590 C CA . LEU A 1 86 ? -34.389 31.725 12.614 1.00 14.82 86 LEU A CA 1
ATOM 591 C C . LEU A 1 86 ? -34.321 30.268 12.170 1.00 15.64 86 LEU A C 1
ATOM 592 O O . LEU A 1 86 ? -35.227 29.484 12.457 1.00 15.72 86 LEU A O 1
ATOM 597 N N . ALA A 1 87 ? -33.245 29.904 11.478 1.00 16.71 87 ALA A N 1
ATOM 598 C CA . ALA A 1 87 ? -33.084 28.536 10.996 1.00 16.60 87 ALA A CA 1
ATOM 599 C C . ALA A 1 87 ? -33.036 27.522 12.133 1.00 17.03 87 ALA A C 1
ATOM 600 O O . ALA A 1 87 ? -33.697 26.489 12.077 1.00 17.53 87 ALA A O 1
ATOM 602 N N . ASN A 1 88 ? -32.253 27.810 13.167 1.00 14.98 88 ASN A N 1
ATOM 603 C CA . ASN A 1 88 ? -32.149 26.888 14.291 1.00 16.66 88 ASN A CA 1
ATOM 604 C C . ASN A 1 88 ? -33.396 26.875 15.172 1.00 17.38 88 ASN A C 1
ATOM 605 O O . ASN A 1 88 ? -33.867 25.811 15.573 1.00 18.37 88 ASN A O 1
ATOM 610 N N . LYS A 1 89 ? -33.933 28.054 15.459 1.00 17.37 89 LYS A N 1
ATOM 611 C CA . LYS A 1 89 ? -35.123 28.169 16.296 1.00 18.87 89 LYS A CA 1
ATOM 612 C C . LYS A 1 89 ? -36.316 27.414 15.711 1.00 18.97 89 LYS A C 1
ATOM 613 O O . LYS A 1 89 ? -37.051 26.745 16.439 1.00 19.50 89 LYS A O 1
ATOM 619 N N . HIS A 1 90 ? -36.501 27.516 14.397 1.00 18.08 90 HIS A N 1
ATOM 620 C CA . HIS A 1 90 ? -37.624 26.852 13.743 1.00 18.97 90 HIS A CA 1
ATOM 621 C C . HIS A 1 90 ? -37.260 25.574 12.991 1.00 19.41 90 HIS A C 1
ATOM 622 O O . HIS A 1 90 ? -38.043 25.090 12.174 1.00 19.72 90 HIS A O 1
ATOM 629 N N . ASN A 1 91 ? -36.080 25.030 13.277 1.00 21.03 91 ASN A N 1
ATOM 630 C CA . ASN A 1 91 ? -35.608 23.799 12.644 1.00 22.62 91 ASN A CA 1
ATOM 631 C C . ASN A 1 91 ? -35.841 23.788 11.136 1.00 22.02 91 ASN A C 1
ATOM 632 O O . ASN A 1 91 ? -36.446 22.862 10.590 1.00 20.95 91 ASN A O 1
ATOM 637 N N . VAL A 1 92 ? -35.343 24.820 10.467 1.00 19.10 92 VAL A N 1
ATOM 638 C CA . VAL A 1 92 ? -35.502 24.951 9.029 1.00 18.80 92 VAL A CA 1
ATOM 639 C C . VAL A 1 92 ? -34.474 24.130 8.262 1.00 19.54 92 VAL A C 1
ATOM 640 O O . VAL A 1 92 ? -33.385 24.614 7.949 1.00 19.52 92 VAL A O 1
ATOM 644 N N . GLU A 1 93 ? -34.806 22.878 7.969 1.00 19.35 93 GLU A N 1
ATOM 645 C CA . GLU A 1 93 ? -33.885 22.052 7.203 1.00 18.86 93 GLU A CA 1
ATOM 646 C C . GLU A 1 93 ? -33.893 22.639 5.799 1.00 18.00 93 GLU A C 1
ATOM 647 O O . GLU A 1 93 ? -34.866 23.275 5.389 1.00 17.62 93 GLU A O 1
ATOM 653 N N . PHE A 1 94 ? -32.813 22.436 5.061 1.00 16.14 94 PHE A N 1
ATOM 654 C CA . PHE A 1 94 ? -32.724 22.988 3.719 1.00 15.68 94 PHE A CA 1
ATOM 655 C C . PHE A 1 94 ? -32.018 22.045 2.760 1.00 16.68 94 PHE A C 1
ATOM 656 O O . PHE A 1 94 ? -31.265 21.161 3.180 1.00 16.97 94 PHE A O 1
ATOM 664 N N . GLN A 1 95 ? -32.267 22.245 1.470 1.00 18.34 95 GLN A N 1
ATOM 665 C CA . GLN A 1 95 ? -31.669 21.411 0.435 1.00 20.62 95 GLN A CA 1
ATOM 666 C C . GLN A 1 95 ? -30.324 21.912 -0.065 1.00 20.43 95 GLN A C 1
ATOM 667 O O . GLN A 1 95 ? -30.090 23.116 -0.176 1.00 20.32 95 GLN A O 1
ATOM 673 N N . THR A 1 96 ? -29.441 20.963 -0.362 1.00 20.37 96 THR A N 1
ATOM 674 C CA . THR A 1 96 ? -28.114 21.256 -0.892 1.00 20.66 96 THR A CA 1
ATOM 675 C C . THR A 1 96 ? -27.794 20.105 -1.831 1.00 22.18 96 THR A C 1
ATOM 676 O O . THR A 1 96 ? -28.520 19.111 -1.857 1.00 21.83 96 THR A O 1
ATOM 680 N N . LYS A 1 97 ? -26.714 20.224 -2.593 1.00 26.53 97 LYS A N 1
ATOM 681 C CA . LYS A 1 97 ? -26.355 19.149 -3.505 1.00 29.08 97 LYS A CA 1
ATOM 682 C C . LYS A 1 97 ? -25.868 17.917 -2.742 1.00 28.84 97 LYS A C 1
ATOM 683 O O . LYS A 1 97 ? -25.702 16.846 -3.326 1.00 29.72 97 LYS A O 1
ATOM 689 N N . GLU A 1 98 ? -25.638 18.066 -1.439 1.00 25.32 98 GLU A N 1
ATOM 690 C CA . GLU A 1 98 ? -25.213 16.936 -0.617 1.00 26.11 98 GLU A CA 1
ATOM 691 C C . GLU A 1 98 ? -26.406 16.384 0.152 1.00 25.37 98 GLU A C 1
ATOM 692 O O . GLU A 1 98 ? -26.250 15.566 1.056 1.00 26.15 98 GLU A O 1
ATOM 698 N N . GLY A 1 99 ? -27.602 16.838 -0.211 1.00 26.88 99 GLY A N 1
ATOM 699 C CA . GLY A 1 99 ? -28.800 16.367 0.457 1.00 25.82 99 GLY A CA 1
ATOM 700 C C . GLY A 1 99 ? -29.377 17.364 1.445 1.00 25.46 99 GLY A C 1
ATOM 701 O O . GLY A 1 99 ? -28.898 18.494 1.554 1.00 25.83 99 GLY A O 1
ATOM 702 N N . VAL A 1 100 ? -30.410 16.939 2.165 1.00 25.63 100 VAL A N 1
ATOM 703 C CA . VAL A 1 100 ? -31.071 17.786 3.150 1.00 25.63 100 VAL A CA 1
ATOM 704 C C . VAL A 1 100 ? -30.189 17.958 4.380 1.00 25.11 100 VAL A C 1
ATOM 705 O O . VAL A 1 100 ? -29.730 16.979 4.964 1.00 26.38 100 VAL A O 1
ATOM 709 N N . LYS A 1 101 ? -29.960 19.207 4.772 1.00 21.62 101 LYS A N 1
ATOM 710 C CA . LYS A 1 101 ? -29.126 19.505 5.933 1.00 21.08 101 LYS A CA 1
ATOM 711 C C . LYS A 1 101 ? -29.956 20.113 7.055 1.00 19.76 101 LYS A C 1
ATOM 712 O O . LYS A 1 101 ? -30.894 20.875 6.808 1.00 18.35 101 LYS A O 1
ATOM 718 N N . GLN A 1 102 ? -29.601 19.773 8.288 1.00 18.95 102 GLN A N 1
ATOM 719 C CA . GLN A 1 102 ? -30.290 20.302 9.456 1.00 18.10 102 GLN A CA 1
ATOM 720 C C . GLN A 1 102 ? -29.469 21.466 9.994 1.00 17.65 102 GLN A C 1
ATOM 721 O O . GLN A 1 102 ? -28.247 21.387 10.081 1.00 16.30 102 GLN A O 1
ATOM 727 N N . PRO A 1 103 ? -30.132 22.569 10.357 1.00 16.47 103 PRO A N 1
ATOM 728 C CA . PRO A 1 103 ? -29.395 23.718 10.885 1.00 16.29 103 PRO A CA 1
ATOM 729 C C . PRO A 1 103 ? -28.710 23.374 12.202 1.00 16.28 103 PRO A C 1
ATOM 730 O O . PRO A 1 103 ? -29.177 22.515 12.954 1.00 16.43 103 PRO A O 1
ATOM 734 N N . ASN A 1 104 ? -27.595 24.042 12.470 1.00 15.02 104 ASN A N 1
ATOM 735 C CA . ASN A 1 104 ? -26.870 23.849 13.716 1.00 14.81 104 ASN A CA 1
ATOM 736 C C . ASN A 1 104 ? -26.083 25.113 14.003 1.00 15.21 104 ASN A C 1
ATOM 737 O O . ASN A 1 104 ? -26.141 26.073 13.227 1.00 15.11 104 ASN A O 1
ATOM 742 N N . TYR A 1 105 ? -25.361 25.118 15.116 1.00 14.16 105 TYR A N 1
ATOM 743 C CA . TYR A 1 105 ? -24.553 26.270 15.490 1.00 13.99 105 TYR A CA 1
ATOM 744 C C . TYR A 1 105 ? -23.060 25.938 15.473 1.00 13.43 105 TYR A C 1
ATOM 745 O O . TYR A 1 105 ? -22.289 26.476 16.272 1.00 13.24 105 TYR A O 1
ATOM 754 N N . PHE A 1 106 ? -22.646 25.052 14.568 1.00 13.18 106 PHE A N 1
ATOM 755 C CA . PHE A 1 106 ? -21.230 24.700 14.475 1.00 13.14 106 PHE A CA 1
ATOM 756 C C . PHE A 1 106 ? -20.421 25.985 14.372 1.00 13.44 106 PHE A C 1
ATOM 757 O O . PHE A 1 106 ? -20.849 26.951 13.739 1.00 14.90 106 PHE A O 1
ATOM 765 N N . GLY A 1 107 ? -19.243 25.993 14.984 1.00 13.02 107 GLY A N 1
ATOM 766 C CA . GLY A 1 107 ? -18.414 27.180 14.942 1.00 12.10 107 GLY A CA 1
ATOM 767 C C . GLY A 1 107 ? -18.601 28.014 16.191 1.00 12.55 107 GLY A C 1
ATOM 768 O O . GLY A 1 107 ? -17.852 28.963 16.427 1.00 11.66 107 GLY A O 1
ATOM 769 N N . SER A 1 108 ? -19.615 27.667 16.980 1.00 11.26 108 SER A N 1
ATOM 770 C CA . SER A 1 108 ? -19.899 28.361 18.231 1.00 12.34 108 SER A CA 1
ATOM 771 C C . SER A 1 108 ? -19.263 27.590 19.383 1.00 11.99 108 SER A C 1
ATOM 772 O O . SER A 1 108 ? -19.548 26.413 19.594 1.00 12.23 108 SER A O 1
ATOM 775 N N . MET A 1 109 ? -18.402 28.262 20.131 1.00 12.20 109 MET A N 1
ATOM 776 C CA . MET A 1 109 ? -17.741 27.618 21.247 1.00 13.19 109 MET A CA 1
ATOM 777 C C . MET A 1 109 ? -18.744 27.408 22.393 1.00 13.69 109 MET A C 1
ATOM 778 O O . MET A 1 109 ? -18.726 26.371 23.052 1.00 14.17 109 MET A O 1
ATOM 783 N N . THR A 1 110 ? -19.649 28.362 22.613 1.00 14.62 110 THR A N 1
ATOM 784 C CA . THR A 1 110 ? -20.616 28.206 23.699 1.00 13.59 110 THR A CA 1
ATOM 785 C C . THR A 1 110 ? -21.686 27.160 23.413 1.00 14.30 110 THR A C 1
ATOM 786 O O . THR A 1 110 ? -22.179 26.509 24.333 1.00 14.25 110 THR A O 1
ATOM 790 N N . GLN A 1 111 ? -22.038 26.985 22.142 1.00 14.03 111 GLN A N 1
ATOM 791 C CA . GLN A 1 111 ? -23.077 26.023 21.774 1.00 13.70 111 GLN A CA 1
ATOM 792 C C . GLN A 1 111 ? -22.589 24.647 21.336 1.00 15.33 111 GLN A C 1
ATOM 793 O O . GLN A 1 111 ? -23.321 23.660 21.467 1.00 14.44 111 GLN A O 1
ATOM 799 N N . CYS A 1 112 ? -21.363 24.568 20.832 1.00 14.43 112 CYS A N 1
ATOM 800 C CA . CYS A 1 112 ? -20.870 23.299 20.316 1.00 13.71 112 CYS A CA 1
ATOM 801 C C . CYS A 1 112 ? -19.553 22.745 20.852 1.00 13.74 112 CYS A C 1
ATOM 802 O O . CYS A 1 112 ? -19.007 21.812 20.267 1.00 14.55 112 CYS A O 1
ATOM 805 N N . SER A 1 113 ? -19.027 23.310 21.940 1.00 12.97 113 SER A N 1
ATOM 806 C CA . SER A 1 113 ? -17.794 22.772 22.518 1.00 11.12 113 SER A CA 1
ATOM 807 C C . SER A 1 113 ? -18.135 22.148 23.866 1.00 13.25 113 SER A C 1
ATOM 808 O O . SER A 1 113 ? -19.200 22.408 24.426 1.00 12.80 113 SER A O 1
ATOM 811 N N . THR A 1 114 ? -17.235 21.318 24.379 1.00 12.13 114 THR A N 1
ATOM 812 C CA . THR A 1 114 ? -17.457 20.656 25.663 1.00 13.85 114 THR A CA 1
ATOM 813 C C . THR A 1 114 ? -16.313 20.924 26.622 1.00 13.64 114 THR A C 1
ATOM 814 O O . THR A 1 114 ? -15.236 21.356 26.211 1.00 13.88 114 THR A O 1
ATOM 818 N N . LEU A 1 115 ? -16.559 20.657 27.903 1.00 13.67 115 LEU A N 1
ATOM 819 C CA . LEU A 1 115 ? -15.572 20.857 28.958 1.00 15.24 115 LEU A CA 1
ATOM 820 C C . LEU A 1 115 ? -15.494 19.616 29.838 1.00 14.55 115 LEU A C 1
ATOM 821 O O . LEU A 1 115 ? -16.512 18.982 30.122 1.00 16.35 115 LEU A O 1
ATOM 826 N N . LYS A 1 116 ? -14.289 19.282 30.282 1.00 15.79 116 LYS A N 1
ATOM 827 C CA . LYS A 1 116 ? -14.094 18.119 31.144 1.00 16.03 116 LYS A CA 1
ATOM 828 C C . LYS A 1 116 ? -14.543 18.431 32.576 1.00 15.93 116 LYS A C 1
ATOM 829 O O . LYS A 1 116 ? -14.100 19.412 33.174 1.00 17.07 116 LYS A O 1
ATOM 835 N N . LEU A 1 117 ? -15.423 17.599 33.120 1.00 16.43 117 LEU A N 1
ATOM 836 C CA . LEU A 1 117 ? -15.907 17.803 34.485 1.00 17.95 117 LEU A CA 1
ATOM 837 C C . LEU A 1 117 ? -15.114 16.980 35.492 1.00 19.49 117 LEU A C 1
ATOM 838 O O . LEU A 1 117 ? -15.053 17.319 36.678 1.00 19.71 117 LEU A O 1
ATOM 843 N N . GLY A 1 118 ? -14.511 15.897 35.014 1.00 20.03 118 GLY A N 1
ATOM 844 C CA . GLY A 1 118 ? -13.736 15.030 35.884 1.00 21.13 118 GLY A CA 1
ATOM 845 C C . GLY A 1 118 ? -13.484 13.696 35.210 1.00 22.46 118 GLY A C 1
ATOM 846 O O . GLY A 1 118 ? -13.470 13.619 33.983 1.00 21.56 118 GLY A O 1
ATOM 847 N N . ILE A 1 119 ? -13.286 12.645 36.001 1.00 21.62 119 ILE A N 1
ATOM 848 C CA . ILE A 1 119 ? -13.033 11.317 35.449 1.00 23.04 119 ILE A CA 1
ATOM 849 C C . ILE A 1 119 ? -14.099 10.311 35.873 1.00 25.13 119 ILE A C 1
ATOM 850 O O . ILE A 1 119 ? -14.853 10.546 36.822 1.00 25.44 119 ILE A O 1
ATOM 855 N N . ASP A 1 120 ? -14.158 9.191 35.160 1.00 24.32 120 ASP A N 1
ATOM 856 C CA . ASP A 1 120 ? -15.113 8.135 35.475 1.00 26.74 120 ASP A CA 1
ATOM 857 C C . ASP A 1 120 ? -14.454 7.135 36.421 1.00 27.19 120 ASP A C 1
ATOM 858 O O . ASP A 1 120 ? -13.348 7.367 36.915 1.00 27.18 120 ASP A O 1
ATOM 863 N N . ALA A 1 121 ? -15.132 6.019 36.656 1.00 36.79 121 ALA A N 1
ATOM 864 C CA . ALA A 1 121 ? -14.623 4.980 37.544 1.00 39.36 121 ALA A CA 1
ATOM 865 C C . ALA A 1 121 ? -13.310 4.378 37.047 1.00 40.93 121 ALA A C 1
ATOM 866 O O . ALA A 1 121 ? -12.541 3.819 37.831 1.00 41.24 121 ALA A O 1
ATOM 868 N N . GLU A 1 122 ? -13.053 4.498 35.747 1.00 38.74 122 GLU A N 1
ATOM 869 C CA . GLU A 1 122 ? -11.837 3.946 35.157 1.00 39.75 122 GLU A CA 1
ATOM 870 C C . GLU A 1 122 ? -10.688 4.951 35.101 1.00 38.29 122 GLU A C 1
ATOM 871 O O . GLU A 1 122 ? -9.578 4.611 34.688 1.00 37.89 122 GLU A O 1
ATOM 877 N N . GLY A 1 123 ? -10.959 6.186 35.514 1.00 32.22 123 GLY A N 1
ATOM 878 C CA . GLY A 1 123 ? -9.930 7.212 35.507 1.00 29.39 123 GLY A CA 1
ATOM 879 C C . GLY A 1 123 ? -9.863 7.986 34.204 1.00 28.10 123 GLY A C 1
ATOM 880 O O . GLY A 1 123 ? -8.906 8.727 33.966 1.00 26.49 123 GLY A O 1
ATOM 881 N N . ASN A 1 124 ? -10.879 7.826 33.362 1.00 26.64 124 ASN A N 1
ATOM 882 C CA . ASN A 1 124 ? -10.909 8.517 32.080 1.00 26.94 124 ASN A CA 1
ATOM 883 C C . ASN A 1 124 ? -11.870 9.709 32.051 1.00 26.64 124 ASN A C 1
ATOM 884 O O . ASN A 1 124 ? -12.917 9.708 32.706 1.00 25.02 124 ASN A O 1
ATOM 889 N N . ASP A 1 125 ? -11.489 10.723 31.280 1.00 28.34 125 ASP A N 1
ATOM 890 C CA . ASP A 1 125 ? -12.243 11.968 31.148 1.00 27.42 125 ASP A CA 1
ATOM 891 C C . ASP A 1 125 ? -13.730 11.877 30.800 1.00 25.59 125 ASP A C 1
ATOM 892 O O . ASP A 1 125 ? -14.147 11.062 29.978 1.00 27.41 125 ASP A O 1
ATOM 897 N N . VAL A 1 126 ? -14.522 12.736 31.441 1.00 20.84 126 VAL A N 1
ATOM 898 C CA . VAL A 1 126 ? -15.957 12.825 31.194 1.00 19.61 126 VAL A CA 1
ATOM 899 C C . VAL A 1 126 ? -16.237 14.286 30.831 1.00 19.28 126 VAL A C 1
ATOM 900 O O . VAL A 1 126 ? -15.941 15.193 31.612 1.00 17.66 126 VAL A O 1
ATOM 904 N N . TYR A 1 127 ? -16.798 14.504 29.645 1.00 19.27 127 TYR A N 1
ATOM 905 C CA . TYR A 1 127 ? -17.083 15.853 29.158 1.00 18.86 127 TYR A CA 1
ATOM 906 C C . TYR A 1 127 ? -18.560 16.222 29.115 1.00 17.86 127 TYR A C 1
ATOM 907 O O . TYR A 1 127 ? -19.427 15.370 28.902 1.00 19.64 127 TYR A O 1
ATOM 916 N N . ALA A 1 128 ? -18.830 17.513 29.293 1.00 17.85 128 ALA A N 1
ATOM 917 C CA . ALA A 1 128 ? -20.187 18.046 29.258 1.00 15.93 128 ALA A CA 1
ATOM 918 C C . ALA A 1 128 ? -20.199 19.311 28.401 1.00 15.46 128 ALA A C 1
ATOM 919 O O . ALA A 1 128 ? -19.170 19.976 28.243 1.00 16.34 128 ALA A O 1
ATOM 921 N N . PRO A 1 129 ? -21.361 19.659 27.832 1.00 15.04 129 PRO A N 1
ATOM 922 C CA . PRO A 1 129 ? -21.444 20.864 27.001 1.00 15.03 129 PRO A CA 1
ATOM 923 C C . PRO A 1 129 ? -21.026 22.116 27.776 1.00 14.75 129 PRO A C 1
ATOM 924 O O . PRO A 1 129 ? -21.352 22.268 28.955 1.00 15.72 129 PRO A O 1
ATOM 928 N N . PHE A 1 130 ? -20.308 23.006 27.100 1.00 14.41 130 PHE A N 1
ATOM 929 C CA . PHE A 1 130 ? -19.843 24.263 27.675 1.00 15.58 130 PHE A CA 1
ATOM 930 C C . PHE A 1 130 ? -21.002 25.029 28.323 1.00 15.99 130 PHE A C 1
ATOM 931 O O . PHE A 1 130 ? -20.853 25.624 29.392 1.00 17.60 130 PHE A O 1
ATOM 939 N N . ASN A 1 131 ? -22.160 25.009 27.670 1.00 16.72 131 ASN A N 1
ATOM 940 C CA . ASN A 1 131 ? -23.311 25.741 28.176 1.00 17.42 131 ASN A CA 1
ATOM 941 C C . ASN A 1 131 ? -24.236 24.946 29.092 1.00 17.86 131 ASN A C 1
ATOM 942 O O . ASN A 1 131 ? -25.382 25.339 29.305 1.00 18.86 131 ASN A O 1
ATOM 947 N N . SER A 1 132 ? -23.736 23.847 29.653 1.00 17.21 132 SER A N 1
ATOM 948 C CA . SER A 1 132 ? -24.558 23.018 30.534 1.00 17.80 132 SER A CA 1
ATOM 949 C C . SER A 1 132 ? -24.193 23.128 32.017 1.00 18.10 132 SER A C 1
ATOM 950 O O . SER A 1 132 ? -24.938 22.655 32.877 1.00 19.53 132 SER A O 1
ATOM 953 N N . LEU A 1 133 ? -23.056 23.742 32.321 1.00 19.83 133 LEU A N 1
ATOM 954 C CA . LEU A 1 133 ? -22.628 23.877 33.711 1.00 19.75 133 LEU A CA 1
ATOM 955 C C . LEU A 1 133 ? -23.523 24.838 34.483 1.00 20.60 133 LEU A C 1
ATOM 956 O O . LEU A 1 133 ? -23.917 24.561 35.620 1.00 21.38 133 LEU A O 1
ATOM 961 N N . LEU A 1 134 ? -23.848 25.962 33.855 1.00 18.46 134 LEU A N 1
ATOM 962 C CA . LEU A 1 134 ? -24.701 26.975 34.461 1.00 19.15 134 LEU A CA 1
ATOM 963 C C . LEU A 1 134 ? -25.653 27.517 33.399 1.00 19.62 134 LEU A C 1
ATOM 964 O O . LEU A 1 134 ? -25.349 27.483 32.204 1.00 18.59 134 LEU A O 1
ATOM 969 N N . PRO A 1 135 ? -26.815 28.033 33.822 1.00 19.91 135 PRO A N 1
ATOM 970 C CA . PRO A 1 135 ? -27.806 28.576 32.889 1.00 20.11 135 PRO A CA 1
ATOM 971 C C . PRO A 1 135 ? -27.328 29.739 32.028 1.00 18.59 135 PRO A C 1
ATOM 972 O O . PRO A 1 135 ? -26.895 30.773 32.541 1.00 18.70 135 PRO A O 1
ATOM 976 N N . MET A 1 136 ? -27.410 29.549 30.714 1.00 18.91 136 MET A N 1
ATOM 977 C CA . MET A 1 136 ? -27.025 30.572 29.747 1.00 18.37 136 MET A CA 1
ATOM 978 C C . MET A 1 136 ? -28.174 30.733 28.765 1.00 17.13 136 MET A C 1
ATOM 979 O O . MET A 1 136 ? -28.932 29.793 28.526 1.00 18.49 136 MET A O 1
ATOM 984 N N . VAL A 1 137 ? -28.308 31.923 28.193 1.00 16.31 137 VAL A N 1
ATOM 985 C CA . VAL A 1 137 ? -29.372 32.162 27.234 1.00 17.37 137 VAL A CA 1
ATOM 986 C C . VAL A 1 137 ? -29.026 31.464 25.924 1.00 17.30 137 VAL A C 1
ATOM 987 O O . VAL A 1 137 ? -27.859 31.382 25.544 1.00 17.45 137 VAL A O 1
ATOM 991 N N . SER A 1 138 ? -30.041 30.943 25.249 1.00 17.15 138 SER A N 1
ATOM 992 C CA . SER A 1 138 ? -29.838 30.264 23.974 1.00 16.70 138 SER A CA 1
ATOM 993 C C . SER A 1 138 ? -29.997 31.255 22.829 1.00 15.73 138 SER A C 1
ATOM 994 O O . SER A 1 138 ? -30.823 32.164 22.901 1.00 16.03 138 SER A O 1
ATOM 997 N N . PRO A 1 139 ? -29.195 31.110 21.764 1.00 14.41 139 PRO A N 1
ATOM 998 C CA . PRO A 1 139 ? -29.345 32.048 20.649 1.00 14.47 139 PRO A CA 1
ATOM 999 C C . PRO A 1 139 ? -30.746 31.931 20.053 1.00 15.45 139 PRO A C 1
ATOM 1000 O O . PRO A 1 139 ? -31.237 32.858 19.410 1.00 14.93 139 PRO A O 1
ATOM 1004 N N . ASN A 1 140 ? -31.399 30.794 20.279 1.00 14.93 140 ASN A N 1
ATOM 1005 C CA . ASN A 1 140 ? -32.751 30.605 19.759 1.00 16.82 140 ASN A CA 1
ATOM 1006 C C . ASN A 1 140 ? -33.709 31.594 20.410 1.00 17.49 140 ASN A C 1
ATOM 1007 O O . ASN A 1 140 ? -34.798 31.848 19.894 1.00 19.18 140 ASN A O 1
ATOM 1012 N N . ASP A 1 141 ? -33.295 32.163 21.537 1.00 17.35 141 ASP A N 1
ATOM 1013 C CA . ASP A 1 141 ? -34.134 33.121 22.240 1.00 17.89 141 ASP A CA 1
ATOM 1014 C C . ASP A 1 141 ? -33.719 34.573 22.041 1.00 17.07 141 ASP A C 1
ATOM 1015 O O . ASP A 1 141 ? -34.140 35.461 22.788 1.00 16.93 141 ASP A O 1
ATOM 1020 N N . PHE A 1 142 ? -32.898 34.810 21.023 1.00 14.38 142 PHE A N 1
ATOM 1021 C CA . PHE A 1 142 ? -32.453 36.160 20.685 1.00 14.71 142 PHE A CA 1
ATOM 1022 C C . PHE A 1 142 ? -33.567 36.859 19.908 1.00 15.02 142 PHE A C 1
ATOM 1023 O O . PHE A 1 142 ? -34.161 36.267 19.007 1.00 15.93 142 PHE A O 1
ATOM 1031 N N . VAL A 1 143 ? -33.855 38.105 20.267 1.00 15.13 143 VAL A N 1
ATOM 1032 C CA . VAL A 1 143 ? -34.837 38.910 19.540 1.00 15.92 143 VAL A CA 1
ATOM 1033 C C . VAL A 1 143 ? -33.920 39.957 18.917 1.00 15.24 143 VAL A C 1
ATOM 1034 O O . VAL A 1 143 ? -33.361 40.803 19.619 1.00 16.27 143 VAL A O 1
ATOM 1038 N N . VAL A 1 144 ? -33.756 39.888 17.600 1.00 13.92 144 VAL A N 1
ATOM 1039 C CA . VAL A 1 144 ? -32.821 40.766 16.911 1.00 14.20 144 VAL A CA 1
ATOM 1040 C C . VAL A 1 144 ? -33.350 41.911 16.058 1.00 15.54 144 VAL A C 1
ATOM 1041 O O . VAL A 1 144 ? -34.286 41.754 15.276 1.00 17.19 144 VAL A O 1
ATOM 1045 N N . SER A 1 145 ? -32.717 43.065 16.222 1.00 13.78 145 SER A N 1
ATOM 1046 C CA . SER A 1 145 ? -33.020 44.238 15.423 1.00 13.99 145 SER A CA 1
ATOM 1047 C C . SER A 1 145 ? -31.692 44.953 15.271 1.00 14.01 145 SER A C 1
ATOM 1048 O O . SER A 1 145 ? -30.632 44.351 15.469 1.00 14.17 145 SER A O 1
ATOM 1051 N N . GLY A 1 146 ? -31.732 46.231 14.927 1.00 14.15 146 GLY A N 1
ATOM 1052 C CA . GLY A 1 146 ? -30.493 46.957 14.754 1.00 14.47 146 GLY A CA 1
ATOM 1053 C C . GLY A 1 146 ? -30.605 48.048 13.716 1.00 13.89 146 GLY A C 1
ATOM 1054 O O . GLY A 1 146 ? -31.697 48.336 13.216 1.00 15.29 146 GLY A O 1
ATOM 1055 N N . TRP A 1 147 ? -29.457 48.625 13.377 1.00 14.43 147 TRP A N 1
ATOM 1056 C CA . TRP A 1 147 ? -29.368 49.735 12.437 1.00 13.40 147 TRP A CA 1
ATOM 1057 C C . TRP A 1 147 ? -28.473 49.435 11.240 1.00 14.43 147 TRP A C 1
ATOM 1058 O O . TRP A 1 147 ? -27.571 48.606 11.314 1.00 14.30 147 TRP A O 1
ATOM 1069 N N . ASP A 1 148 ? -28.715 50.143 10.144 1.00 15.45 148 ASP A N 1
ATOM 1070 C CA . ASP A 1 148 ? -27.880 50.018 8.957 1.00 15.33 148 ASP A CA 1
ATOM 1071 C C . ASP A 1 148 ? -28.106 51.243 8.081 1.00 17.22 148 ASP A C 1
ATOM 1072 O O . ASP A 1 148 ? -29.248 51.673 7.895 1.00 17.50 148 ASP A O 1
ATOM 1077 N N . ILE A 1 149 ? -27.021 51.814 7.563 1.00 16.32 149 ILE A N 1
ATOM 1078 C CA . ILE A 1 149 ? -27.121 52.988 6.701 1.00 16.61 149 ILE A CA 1
ATOM 1079 C C . ILE A 1 149 ? -27.775 52.644 5.364 1.00 17.09 149 ILE A C 1
ATOM 1080 O O . ILE A 1 149 ? -28.057 53.533 4.559 1.00 17.73 149 ILE A O 1
ATOM 1085 N N . ASN A 1 150 ? -28.004 51.353 5.130 1.00 16.83 150 ASN A N 1
ATOM 1086 C CA . ASN A 1 150 ? -28.673 50.894 3.916 1.00 17.31 150 ASN A CA 1
ATOM 1087 C C . ASN A 1 150 ? -30.012 50.284 4.336 1.00 18.18 150 ASN A C 1
ATOM 1088 O O . ASN A 1 150 ? -30.079 49.505 5.294 1.00 17.41 150 ASN A O 1
ATOM 1093 N N . ASN A 1 151 ? -31.075 50.620 3.610 1.00 16.79 151 ASN A N 1
ATOM 1094 C CA . ASN A 1 151 ? -32.408 50.148 3.965 1.00 18.62 151 ASN A CA 1
ATOM 1095 C C . ASN A 1 151 ? -32.887 48.793 3.453 1.00 18.53 151 ASN A C 1
ATOM 1096 O O . ASN A 1 151 ? -34.036 48.430 3.691 1.00 19.79 151 ASN A O 1
ATOM 1101 N N . ALA A 1 152 ? -32.038 48.039 2.766 1.00 19.48 152 ALA A N 1
ATOM 1102 C CA . ALA A 1 152 ? -32.464 46.739 2.254 1.00 19.37 152 ALA A CA 1
ATOM 1103 C C . ALA A 1 152 ? -32.982 45.849 3.384 1.00 19.17 152 ALA A C 1
ATOM 1104 O O . ALA A 1 152 ? -32.395 45.822 4.468 1.00 17.92 152 ALA A O 1
ATOM 1106 N N . ASP A 1 153 ? -34.088 45.139 3.151 1.00 16.18 153 ASP A N 1
ATOM 1107 C CA . ASP A 1 153 ? -34.606 44.241 4.181 1.00 16.78 153 ASP A CA 1
ATOM 1108 C C . ASP A 1 153 ? -33.635 43.067 4.263 1.00 16.31 153 ASP A C 1
ATOM 1109 O O . ASP A 1 153 ? -32.746 42.941 3.419 1.00 15.37 153 ASP A O 1
ATOM 1114 N N . LEU A 1 154 ? -33.788 42.209 5.266 1.00 15.40 154 LEU A N 1
ATOM 1115 C CA . LEU A 1 154 ? -32.842 41.110 5.429 1.00 16.74 154 LEU A CA 1
ATOM 1116 C C . LEU A 1 154 ? -32.873 39.995 4.392 1.00 16.07 154 LEU A C 1
ATOM 1117 O O . LEU A 1 154 ? -31.918 39.217 4.296 1.00 14.89 154 LEU A O 1
ATOM 1122 N N . TYR A 1 155 ? -33.948 39.894 3.616 1.00 18.12 155 TYR A N 1
ATOM 1123 C CA . TYR A 1 155 ? -33.964 38.879 2.568 1.00 17.57 155 TYR A CA 1
ATOM 1124 C C . TYR A 1 155 ? -33.048 39.427 1.479 1.00 17.50 155 TYR A C 1
ATOM 1125 O O . TYR A 1 155 ? -32.194 38.718 0.945 1.00 16.23 155 TYR A O 1
ATOM 1134 N N . GLU A 1 156 ? -33.230 40.702 1.152 1.00 17.00 156 GLU A N 1
ATOM 1135 C CA . GLU A 1 156 ? -32.400 41.346 0.145 1.00 17.96 156 GLU A CA 1
ATOM 1136 C C . GLU A 1 156 ? -30.947 41.323 0.622 1.00 16.81 156 GLU A C 1
ATOM 1137 O O . GLU A 1 156 ? -30.028 41.214 -0.184 1.00 17.41 156 GLU A O 1
ATOM 1143 N N . ALA A 1 157 ? -30.749 41.427 1.934 1.00 15.32 157 ALA A N 1
ATOM 1144 C CA . ALA A 1 157 ? -29.403 41.395 2.505 1.00 13.99 157 ALA A CA 1
ATOM 1145 C C . ALA A 1 157 ? -28.765 40.023 2.266 1.00 12.98 157 ALA A C 1
ATOM 1146 O O . ALA A 1 157 ? -27.590 39.937 1.908 1.00 13.66 157 ALA A O 1
ATOM 1148 N N . MET A 1 158 ? -29.531 38.950 2.467 1.00 14.87 158 MET A N 1
ATOM 1149 C CA . MET A 1 158 ? -28.998 37.606 2.229 1.00 15.82 158 MET A CA 1
ATOM 1150 C C . MET A 1 158 ? -28.627 37.445 0.759 1.00 16.37 158 MET A C 1
ATOM 1151 O O . MET A 1 158 ? -27.576 36.895 0.429 1.00 14.71 158 MET A O 1
ATOM 1156 N N . GLN A 1 159 ? -29.495 37.919 -0.128 1.00 15.05 159 GLN A N 1
ATOM 1157 C CA . GLN A 1 159 ? -29.234 37.809 -1.561 1.00 15.83 159 GLN A CA 1
ATOM 1158 C C . GLN A 1 159 ? -27.928 38.496 -1.916 1.00 16.39 159 GLN A C 1
ATOM 1159 O O . GLN A 1 159 ? -27.106 37.969 -2.669 1.00 16.26 159 GLN A O 1
ATOM 1165 N N . ARG A 1 160 ? -27.771 39.689 -1.360 1.00 15.69 160 ARG A N 1
ATOM 1166 C CA . ARG A 1 160 ? -26.612 40.542 -1.560 1.00 15.61 160 ARG A CA 1
ATOM 1167 C C . ARG A 1 160 ? -25.324 39.914 -1.028 1.00 14.33 160 ARG A C 1
ATOM 1168 O O . ARG A 1 160 ? -24.276 39.953 -1.683 1.00 13.76 160 ARG A O 1
ATOM 1176 N N . SER A 1 161 ? -25.412 39.327 0.158 1.00 14.27 161 SER A N 1
ATOM 1177 C CA . SER A 1 161 ? -24.247 38.725 0.802 1.00 13.61 161 SER A CA 1
ATOM 1178 C C . SER A 1 161 ? -23.719 37.460 0.145 1.00 13.13 161 SER A C 1
ATOM 1179 O O . SER A 1 161 ? -22.522 37.186 0.203 1.00 14.16 161 SER A O 1
ATOM 1182 N N . GLN A 1 162 ? -24.606 36.685 -0.469 1.00 14.39 162 GLN A N 1
ATOM 1183 C CA . GLN A 1 162 ? -24.207 35.448 -1.140 1.00 14.15 162 GLN A CA 1
ATOM 1184 C C . GLN A 1 162 ? -23.451 34.526 -0.185 1.00 14.02 162 GLN A C 1
ATOM 1185 O O . GLN A 1 162 ? -22.460 33.904 -0.557 1.00 15.62 162 GLN A O 1
ATOM 1191 N N . VAL A 1 163 ? -23.928 34.445 1.052 1.00 14.18 163 VAL A N 1
ATOM 1192 C CA . VAL A 1 163 ? -23.295 33.601 2.055 1.00 13.79 163 VAL A CA 1
ATOM 1193 C C . VAL A 1 163 ? -23.991 32.249 2.202 1.00 14.55 163 VAL A C 1
ATOM 1194 O O . VAL A 1 163 ? -23.343 31.199 2.188 1.00 14.49 163 VAL A O 1
ATOM 1198 N N . LEU A 1 164 ? -25.313 32.285 2.316 1.00 13.94 164 LEU A N 1
ATOM 1199 C CA . LEU A 1 164 ? -26.112 31.086 2.536 1.00 14.78 164 LEU A CA 1
ATOM 1200 C C . LEU A 1 164 ? -26.629 30.345 1.309 1.00 16.12 164 LEU A C 1
ATOM 1201 O O . LEU A 1 164 ? -26.873 30.941 0.259 1.00 15.88 164 LEU A O 1
ATOM 1206 N N . GLU A 1 165 ? -26.797 29.034 1.476 1.00 16.64 165 GLU A N 1
ATOM 1207 C CA . GLU A 1 165 ? -27.320 28.158 0.431 1.00 18.36 165 GLU A CA 1
ATOM 1208 C C . GLU A 1 165 ? -28.589 28.767 -0.144 1.00 17.46 165 GLU A C 1
ATOM 1209 O O . GLU A 1 165 ? -29.438 29.261 0.597 1.00 14.78 165 GLU A O 1
ATOM 1215 N N . TYR A 1 166 ? -28.720 28.722 -1.464 1.00 16.62 166 TYR A N 1
ATOM 1216 C CA . TYR A 1 166 ? -29.891 29.289 -2.120 1.00 17.51 166 TYR 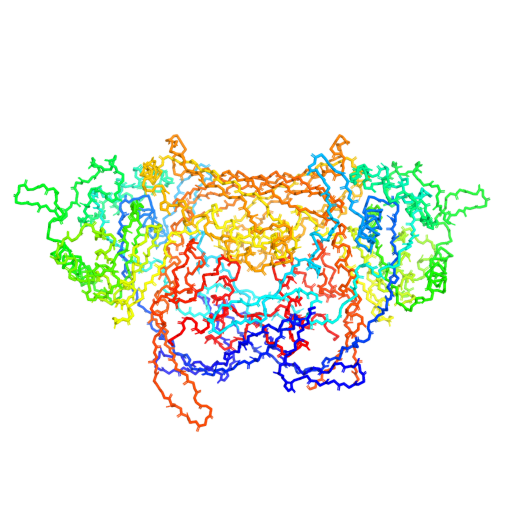A CA 1
ATOM 1217 C C . TYR A 1 166 ? -31.214 28.792 -1.537 1.00 16.94 166 TYR A C 1
ATOM 1218 O O . TYR A 1 166 ? -32.098 29.592 -1.220 1.00 16.21 166 TYR A O 1
ATOM 1227 N N . ASP A 1 167 ? -31.357 27.478 -1.389 1.00 15.63 167 ASP A N 1
ATOM 1228 C CA . ASP A 1 167 ? -32.604 26.934 -0.866 1.00 17.11 167 ASP A CA 1
ATOM 1229 C C . ASP A 1 167 ? -32.912 27.422 0.547 1.00 15.63 167 ASP A C 1
ATOM 1230 O O . ASP A 1 167 ? -34.073 27.634 0.895 1.00 15.98 167 ASP A O 1
ATOM 1235 N N . LEU A 1 168 ? -31.877 27.598 1.365 1.00 17.66 168 LEU A N 1
ATOM 1236 C CA . LEU A 1 168 ? -32.089 28.077 2.727 1.00 15.30 168 LEU A CA 1
ATOM 1237 C C . LEU A 1 168 ? -32.617 29.507 2.671 1.00 16.34 168 LEU A C 1
ATOM 1238 O O . LEU A 1 168 ? -33.550 29.857 3.398 1.00 17.58 168 LEU A O 1
ATOM 1243 N N . GLN A 1 169 ? -32.020 30.334 1.813 1.00 14.08 169 GLN A N 1
ATOM 1244 C CA . GLN A 1 169 ? -32.463 31.720 1.674 1.00 15.11 169 GLN A CA 1
ATOM 1245 C C . GLN A 1 169 ? -33.935 31.756 1.281 1.00 15.04 169 GLN A C 1
ATOM 1246 O O . GLN A 1 169 ? -34.698 32.583 1.773 1.00 14.86 169 GLN A O 1
ATOM 1252 N N . GLN A 1 170 ? -34.328 30.853 0.389 1.00 16.63 170 GLN A N 1
ATOM 1253 C CA . GLN A 1 170 ? -35.711 30.801 -0.069 1.00 17.07 170 GLN A CA 1
ATOM 1254 C C . GLN A 1 170 ? -36.675 30.374 1.028 1.00 17.47 170 GLN A C 1
ATOM 1255 O O . GLN A 1 170 ? -37.796 30.872 1.106 1.00 18.06 170 GLN A O 1
ATOM 1261 N N . ARG A 1 171 ? -36.249 29.454 1.883 1.00 15.51 171 ARG A N 1
ATOM 1262 C CA . ARG A 1 171 ? -37.110 29.010 2.965 1.00 15.91 171 ARG A CA 1
ATOM 1263 C C . ARG A 1 171 ? -37.237 30.093 4.036 1.00 16.55 171 ARG A C 1
ATOM 1264 O O . ARG A 1 171 ? -38.228 30.143 4.760 1.00 18.69 171 ARG A O 1
ATOM 1272 N N . LEU A 1 172 ? -36.244 30.975 4.113 1.00 15.52 172 LEU A N 1
ATOM 1273 C CA . LEU A 1 172 ? -36.255 32.055 5.101 1.00 15.07 172 LEU A CA 1
ATOM 1274 C C . LEU A 1 172 ? -36.784 33.371 4.533 1.00 15.87 172 LEU A C 1
ATOM 1275 O O . LEU A 1 172 ? -36.962 34.344 5.266 1.00 16.10 172 LEU A O 1
ATOM 1280 N N . LYS A 1 173 ? -37.035 33.388 3.230 1.00 15.89 173 LYS A N 1
ATOM 1281 C CA . LYS A 1 173 ? -37.499 34.584 2.537 1.00 17.70 173 LYS A CA 1
ATOM 1282 C C . LYS A 1 173 ? -38.653 35.343 3.184 1.00 18.01 173 LYS A C 1
ATOM 1283 O O . LYS A 1 173 ? -38.539 36.539 3.442 1.00 18.00 173 LYS A O 1
ATOM 1289 N N . ALA A 1 174 ? -39.762 34.657 3.436 1.00 20.93 174 ALA A N 1
ATOM 1290 C CA . ALA A 1 174 ? -40.933 35.301 4.022 1.00 22.84 174 ALA A CA 1
ATOM 1291 C C . ALA A 1 174 ? -40.639 36.023 5.333 1.00 23.78 174 ALA A C 1
ATOM 1292 O O . ALA A 1 174 ? -41.069 37.161 5.530 1.00 24.60 174 ALA A O 1
ATOM 1294 N N . LYS A 1 175 ? -39.906 35.370 6.227 1.00 21.12 175 LYS A N 1
ATOM 1295 C CA . LYS A 1 175 ? -39.583 35.979 7.512 1.00 21.68 175 LYS A CA 1
ATOM 1296 C C . LYS A 1 175 ? -38.539 37.088 7.388 1.00 20.91 175 LYS A C 1
ATOM 1297 O O . LYS A 1 175 ? -38.744 38.199 7.887 1.00 22.21 175 LYS A O 1
ATOM 1303 N N . MET A 1 176 ? -37.428 36.789 6.719 1.00 17.63 176 MET A N 1
ATOM 1304 C CA . MET A 1 176 ? -36.340 37.760 6.556 1.00 17.09 176 MET A CA 1
ATOM 1305 C C . MET A 1 176 ? -36.767 39.020 5.807 1.00 17.02 176 MET A C 1
ATOM 1306 O O . MET A 1 176 ? -36.250 40.109 6.069 1.00 15.72 176 MET A O 1
ATOM 1311 N N . SER A 1 177 ? -37.699 38.871 4.871 1.00 19.20 177 SER A N 1
ATOM 1312 C CA . SER A 1 177 ? -38.170 40.009 4.085 1.00 22.09 177 SER A CA 1
ATOM 1313 C C . SER A 1 177 ? -38.847 41.059 4.953 1.00 21.16 177 SER A C 1
ATOM 1314 O O . SER A 1 177 ? -38.915 42.233 4.581 1.00 22.58 177 SER A O 1
ATOM 1317 N N . LEU A 1 178 ? -39.336 40.636 6.112 1.00 21.05 178 LEU A N 1
ATOM 1318 C CA . LEU A 1 178 ? -40.019 41.542 7.025 1.00 22.03 178 LEU A CA 1
ATOM 1319 C C . LEU A 1 178 ? -39.093 42.266 7.993 1.00 21.76 178 LEU A C 1
ATOM 1320 O O . LEU A 1 178 ? -39.512 43.216 8.653 1.00 23.02 178 LEU A O 1
ATOM 1325 N N . VAL A 1 179 ? -37.842 41.824 8.088 1.00 19.79 179 VAL A N 1
ATOM 1326 C CA . VAL A 1 179 ? -36.894 42.470 8.994 1.00 19.05 179 VAL A CA 1
ATOM 1327 C C . VAL A 1 179 ? -36.195 43.617 8.277 1.00 19.05 179 VAL A C 1
ATOM 1328 O O . VAL A 1 179 ? -35.438 43.403 7.330 1.00 19.18 179 VAL A O 1
ATOM 1332 N N . LYS A 1 180 ? -36.454 44.839 8.732 1.00 20.37 180 LYS A N 1
ATOM 1333 C CA . LYS A 1 180 ? -35.859 46.015 8.110 1.00 20.09 180 LYS A CA 1
ATOM 1334 C C . LYS A 1 180 ? -35.017 46.800 9.109 1.00 19.06 180 LYS A C 1
ATOM 1335 O O . LYS A 1 180 ? -35.477 47.122 10.206 1.00 19.76 180 LYS A O 1
ATOM 1341 N N . PRO A 1 181 ? -33.766 47.115 8.739 1.00 16.61 181 PRO A N 1
ATOM 1342 C CA . PRO A 1 181 ? -32.856 47.863 9.611 1.00 17.45 181 PRO A CA 1
ATOM 1343 C C . PRO A 1 181 ? -33.325 49.286 9.892 1.00 16.31 181 PRO A C 1
ATOM 1344 O O . PRO A 1 181 ? -33.862 49.958 9.011 1.00 16.48 181 PRO A O 1
ATOM 1348 N N . LEU A 1 182 ? -33.107 49.739 11.120 1.00 17.05 182 LEU A N 1
ATOM 1349 C CA . LEU A 1 182 ? -33.464 51.095 11.513 1.00 15.95 182 LEU A CA 1
ATOM 1350 C C . LEU A 1 182 ? -32.438 52.018 10.862 1.00 16.90 182 LEU A C 1
ATOM 1351 O O . LEU A 1 182 ? -31.298 51.613 10.619 1.00 17.00 182 LEU A O 1
ATOM 1356 N N . PRO A 1 183 ? -32.825 53.267 10.559 1.00 15.68 183 PRO A N 1
ATOM 1357 C CA . PRO A 1 183 ? -31.871 54.192 9.942 1.00 16.26 183 PRO A CA 1
ATOM 1358 C C . PRO A 1 183 ? -30.727 54.462 10.916 1.00 15.60 183 PRO A C 1
ATOM 1359 O O . PRO A 1 183 ? -30.915 54.423 12.132 1.00 16.19 183 PRO A O 1
ATOM 1363 N N . SER A 1 184 ? -29.548 54.760 10.387 1.00 16.04 184 SER A N 1
ATOM 1364 C CA . SER A 1 184 ? -28.398 54.968 11.249 1.00 17.01 184 SER A CA 1
ATOM 1365 C C . SER A 1 184 ? -27.649 56.275 11.039 1.00 18.28 184 SER A C 1
ATOM 1366 O O . SER A 1 184 ? -28.105 57.169 10.327 1.00 18.14 184 SER A O 1
ATOM 1369 N N . ILE A 1 185 ? -26.490 56.364 11.685 1.00 17.47 185 ILE A N 1
ATOM 1370 C CA . ILE A 1 185 ? -25.623 57.531 11.617 1.00 19.12 185 ILE A CA 1
ATOM 1371 C C . ILE A 1 185 ? -24.515 57.293 10.599 1.00 20.24 185 ILE A C 1
ATOM 1372 O O . ILE A 1 185 ? -23.707 56.374 10.753 1.00 20.13 185 ILE A O 1
ATOM 1377 N N . TYR A 1 186 ? -24.472 58.129 9.567 1.00 22.05 186 TYR A N 1
ATOM 1378 C CA . TYR A 1 186 ? -23.459 58.009 8.527 1.00 21.52 186 TYR A CA 1
ATOM 1379 C C . TYR A 1 186 ? -22.576 59.251 8.435 1.00 22.51 186 TYR A C 1
ATOM 1380 O O . TYR A 1 186 ? -23.006 60.279 7.914 1.00 22.71 186 TYR A O 1
ATOM 1389 N N . TYR A 1 187 ? -21.356 59.161 8.964 1.00 21.10 187 TYR A N 1
ATOM 1390 C CA . TYR A 1 187 ? -20.391 60.262 8.884 1.00 20.47 187 TYR A CA 1
ATOM 1391 C C . TYR A 1 187 ? -19.410 59.783 7.815 1.00 21.43 187 TYR A C 1
ATOM 1392 O O . TYR A 1 187 ? -18.517 58.982 8.090 1.00 20.66 187 TYR A O 1
ATOM 1401 N N . PRO A 1 188 ? -19.569 60.275 6.576 1.00 22.26 188 PRO A N 1
ATOM 1402 C CA . PRO A 1 188 ? -18.772 59.958 5.384 1.00 23.12 188 PRO A CA 1
ATOM 1403 C C . PRO A 1 188 ? -17.269 59.733 5.512 1.00 23.57 188 PRO A C 1
ATOM 1404 O O . PRO A 1 188 ? -16.734 58.780 4.943 1.00 23.01 188 PRO A O 1
ATOM 1408 N N . ASP A 1 189 ? -16.588 60.602 6.248 1.00 22.57 189 ASP A N 1
ATOM 1409 C CA . ASP A 1 189 ? -15.139 60.502 6.381 1.00 23.69 189 ASP A CA 1
ATOM 1410 C C . ASP A 1 189 ? -14.598 59.332 7.202 1.00 23.28 189 ASP A C 1
ATOM 1411 O O . ASP A 1 189 ? -13.398 59.064 7.166 1.00 24.54 189 ASP A O 1
ATOM 1416 N N . PHE A 1 190 ? -15.457 58.629 7.933 1.00 20.72 190 PHE A N 1
ATOM 1417 C CA . PHE A 1 190 ? -14.967 57.524 8.753 1.00 19.84 190 PHE A CA 1
ATOM 1418 C C . PHE A 1 190 ? -14.887 56.155 8.076 1.00 19.86 190 PHE A C 1
ATOM 1419 O O . PHE A 1 190 ? -14.244 55.241 8.599 1.00 19.51 190 PHE A O 1
ATOM 1427 N N . ILE A 1 191 ? -15.532 56.004 6.926 1.00 20.12 191 ILE A N 1
ATOM 1428 C CA . ILE A 1 191 ? -15.462 54.740 6.196 1.00 20.08 191 ILE A CA 1
ATOM 1429 C C . ILE A 1 191 ? -15.084 55.026 4.744 1.00 20.64 191 ILE A C 1
ATOM 1430 O O . ILE A 1 191 ? -14.997 56.186 4.344 1.00 20.84 191 ILE A O 1
ATOM 1435 N N . ALA A 1 192 ? -14.848 53.975 3.964 1.00 16.93 192 ALA A N 1
ATOM 1436 C CA . ALA A 1 192 ? -14.445 54.134 2.570 1.00 17.62 192 ALA A CA 1
ATOM 1437 C C . ALA A 1 192 ? -15.385 55.009 1.750 1.00 17.28 192 ALA A C 1
ATOM 1438 O O . ALA A 1 192 ? -16.606 54.942 1.891 1.00 16.98 192 ALA A O 1
ATOM 1440 N N . ALA A 1 193 ? -14.805 55.827 0.881 1.00 23.93 193 ALA A N 1
ATOM 1441 C CA . ALA A 1 193 ? -15.595 56.715 0.040 1.00 24.08 193 ALA A CA 1
ATOM 1442 C C . ALA A 1 193 ? -16.536 55.931 -0.867 1.00 24.36 193 ALA A C 1
ATOM 1443 O O . ALA A 1 193 ? -17.616 56.413 -1.213 1.00 24.70 193 ALA A O 1
ATOM 1445 N N . ASN A 1 194 ? -16.133 54.719 -1.242 1.00 21.91 194 ASN A N 1
ATOM 1446 C CA . ASN A 1 194 ? -16.950 53.894 -2.126 1.00 20.44 194 ASN A CA 1
ATOM 1447 C C . ASN A 1 194 ? -18.244 53.396 -1.492 1.00 20.97 194 ASN A C 1
ATOM 1448 O O . ASN A 1 194 ? -19.032 52.712 -2.144 1.00 20.76 194 ASN A O 1
ATOM 1453 N N . GLN A 1 195 ? -18.467 53.746 -0.229 1.00 19.16 195 GLN A N 1
ATOM 1454 C CA . GLN A 1 195 ? -19.676 53.331 0.483 1.00 20.65 195 GLN A CA 1
ATOM 1455 C C . GLN A 1 195 ? -20.796 54.371 0.367 1.00 22.40 195 GLN A C 1
ATOM 1456 O O . GLN A 1 195 ? -21.927 54.130 0.790 1.00 21.71 195 GLN A O 1
ATOM 1462 N N . ASP A 1 196 ? -20.473 55.522 -0.213 1.00 24.44 196 ASP A N 1
ATOM 1463 C CA . ASP A 1 196 ? -21.443 56.605 -0.375 1.00 26.80 196 ASP A CA 1
ATOM 1464 C C . ASP A 1 196 ? -22.783 56.162 -0.965 1.00 26.59 196 ASP A C 1
ATOM 1465 O O . ASP A 1 196 ? -23.841 56.438 -0.400 1.00 27.41 196 ASP A O 1
ATOM 1470 N N . GLU A 1 197 ? -22.731 55.479 -2.102 1.00 26.45 197 GLU A N 1
ATOM 1471 C CA . GLU A 1 197 ? -23.931 55.006 -2.789 1.00 28.00 197 GLU A CA 1
ATOM 1472 C C . GLU A 1 197 ? -24.801 54.079 -1.940 1.00 25.36 197 GLU A C 1
ATOM 1473 O O . GLU A 1 197 ? -26.010 53.976 -2.151 1.00 24.51 197 GLU A O 1
ATOM 1479 N N . ARG A 1 198 ? -24.178 53.409 -0.979 1.00 23.35 198 ARG A N 1
ATOM 1480 C CA . ARG A 1 198 ? -24.870 52.465 -0.108 1.00 20.60 198 ARG A CA 1
ATOM 1481 C C . ARG A 1 198 ? -25.730 53.135 0.971 1.00 20.04 198 ARG A C 1
ATOM 1482 O O . ARG A 1 198 ? -26.703 52.553 1.453 1.00 17.32 198 ARG A O 1
ATOM 1490 N N . ALA A 1 199 ? -25.373 54.358 1.344 1.00 24.96 199 ALA A N 1
ATOM 1491 C CA . ALA A 1 199 ? -26.092 55.079 2.388 1.00 25.65 199 ALA A CA 1
ATOM 1492 C C . ALA A 1 199 ? -27.397 55.719 1.919 1.00 26.64 199 ALA A C 1
ATOM 1493 O O . ALA A 1 199 ? -27.383 56.730 1.220 1.00 30.19 199 ALA A O 1
ATOM 1495 N N . ASN A 1 200 ? -28.523 55.128 2.309 1.00 21.87 200 ASN A N 1
ATOM 1496 C CA . ASN A 1 200 ? -29.832 55.660 1.938 1.00 21.07 200 ASN A CA 1
ATOM 1497 C C . ASN A 1 200 ? -30.824 55.488 3.084 1.00 20.99 200 ASN A C 1
ATOM 1498 O O . ASN A 1 200 ? -32.032 55.625 2.904 1.00 20.40 200 ASN A O 1
ATOM 1503 N N . ASN A 1 201 ? -30.292 55.210 4.271 1.00 19.32 201 ASN A N 1
ATOM 1504 C CA . ASN A 1 201 ? -31.099 54.971 5.465 1.00 20.30 201 ASN A CA 1
ATOM 1505 C C . ASN A 1 201 ? -30.403 55.682 6.634 1.00 20.87 201 ASN A C 1
ATOM 1506 O O . ASN A 1 201 ? -29.878 55.029 7.543 1.00 19.80 201 ASN A O 1
ATOM 1511 N N . CYS A 1 202 ? -30.407 57.015 6.610 1.00 22.76 202 CYS A N 1
ATOM 1512 C CA . CYS A 1 202 ? -29.730 57.808 7.641 1.00 23.31 202 CYS A CA 1
ATOM 1513 C C . CYS A 1 202 ? -30.620 58.709 8.492 1.00 24.30 202 CYS A C 1
ATOM 1514 O O . CYS A 1 202 ? -31.613 59.257 8.007 1.00 24.84 202 CYS A O 1
ATOM 1517 N N . ILE A 1 203 ? -30.244 58.879 9.758 1.00 21.97 203 ILE A N 1
ATOM 1518 C CA . ILE A 1 203 ? -31.001 59.743 10.662 1.00 23.03 203 ILE A CA 1
ATOM 1519 C C . ILE A 1 203 ? -30.396 61.141 10.706 1.00 23.64 203 ILE A C 1
ATOM 1520 O O . ILE A 1 203 ? -31.066 62.098 11.094 1.00 25.43 203 ILE A O 1
ATOM 1525 N N . ASN A 1 204 ? -29.130 61.257 10.311 1.00 21.06 204 ASN A N 1
ATOM 1526 C CA . ASN A 1 204 ? -28.441 62.542 10.338 1.00 21.96 204 ASN A CA 1
ATOM 1527 C C . ASN A 1 204 ? -28.560 63.314 9.029 1.00 22.41 204 ASN A C 1
ATOM 1528 O O . ASN A 1 204 ? -27.594 63.462 8.281 1.00 23.49 204 ASN A O 1
ATOM 1533 N N . LEU A 1 205 ? -29.765 63.813 8.768 1.00 25.17 205 LEU A N 1
ATOM 1534 C CA . LEU A 1 205 ? -30.054 64.578 7.558 1.00 27.22 205 LEU A CA 1
ATOM 1535 C C . LEU A 1 205 ? -30.398 66.013 7.932 1.00 29.51 205 LEU A C 1
ATOM 1536 O O . LEU A 1 205 ? -31.060 66.253 8.943 1.00 28.87 205 LEU A O 1
ATOM 1541 N N . ASP A 1 206 ? -29.954 66.963 7.116 1.00 29.38 206 ASP A N 1
ATOM 1542 C CA . ASP A 1 206 ? -30.230 68.371 7.378 1.00 32.74 206 ASP A CA 1
ATOM 1543 C C . ASP A 1 206 ? -31.600 68.764 6.836 1.00 35.26 206 ASP A C 1
ATOM 1544 O O . ASP A 1 206 ? -32.342 67.922 6.328 1.00 34.66 206 ASP A O 1
ATOM 1549 N N . GLU A 1 207 ? -31.927 70.048 6.947 1.00 51.29 207 GLU A N 1
ATOM 1550 C CA . GLU A 1 207 ? -33.209 70.567 6.481 1.00 54.32 207 GLU A CA 1
ATOM 1551 C C . GLU A 1 207 ? -33.475 70.222 5.020 1.00 54.76 207 GLU A C 1
ATOM 1552 O O . GLU A 1 207 ? -34.622 70.020 4.622 1.00 54.83 207 GLU A O 1
ATOM 1558 N N . LYS A 1 208 ? -32.414 70.157 4.224 1.00 45.01 208 LYS A N 1
ATOM 1559 C CA . LYS A 1 208 ? -32.543 69.841 2.807 1.00 45.55 208 LYS A CA 1
ATOM 1560 C C . LYS A 1 208 ? -32.451 68.341 2.535 1.00 44.90 208 LYS A C 1
ATOM 1561 O O . LYS A 1 208 ? -32.311 67.917 1.387 1.00 45.12 208 LYS A O 1
ATOM 1567 N N . GLY A 1 209 ? -32.532 67.545 3.597 1.00 42.46 209 GLY A N 1
ATOM 1568 C CA . GLY A 1 209 ? -32.468 66.101 3.454 1.00 40.39 209 GLY A CA 1
ATOM 1569 C C . GLY A 1 209 ? -31.112 65.555 3.041 1.00 38.59 209 GLY A C 1
ATOM 1570 O O . GLY A 1 209 ? -31.027 64.492 2.426 1.00 38.74 209 GLY A O 1
ATOM 1571 N N . ASN A 1 210 ? -30.048 66.274 3.382 1.00 35.14 210 ASN A N 1
ATOM 1572 C CA . ASN A 1 210 ? -28.700 65.843 3.034 1.00 33.07 210 ASN A CA 1
ATOM 1573 C C . ASN A 1 210 ? -27.904 65.411 4.263 1.00 30.54 210 ASN A C 1
ATOM 1574 O O . ASN A 1 210 ? -28.052 65.981 5.344 1.00 29.43 210 ASN A O 1
ATOM 1579 N N . VAL A 1 211 ? -27.059 64.401 4.084 1.00 32.76 211 VAL A N 1
ATOM 1580 C CA . VAL A 1 211 ? -26.234 63.883 5.171 1.00 30.15 211 VAL A CA 1
ATOM 1581 C C . VAL A 1 211 ? -25.415 65.004 5.801 1.00 29.10 211 VAL A C 1
ATOM 1582 O O . VAL A 1 211 ? -24.821 65.818 5.097 1.00 29.41 211 VAL A O 1
ATOM 1586 N N . THR A 1 212 ? -25.388 65.039 7.130 1.00 25.80 212 THR A N 1
ATOM 1587 C CA . THR A 1 212 ? -24.645 66.066 7.851 1.00 24.70 212 THR A CA 1
ATOM 1588 C C . THR A 1 212 ? -24.024 65.527 9.139 1.00 24.42 212 THR A C 1
ATOM 1589 O O . THR A 1 212 ? -24.575 64.627 9.774 1.00 23.46 212 THR A O 1
ATOM 1593 N N . THR A 1 213 ? -22.874 66.079 9.516 1.00 22.99 213 THR A N 1
ATOM 1594 C CA . THR A 1 213 ? -22.189 65.672 10.737 1.00 23.42 213 THR A CA 1
ATOM 1595 C C . THR A 1 213 ? -22.522 66.643 11.864 1.00 24.16 213 THR A C 1
ATOM 1596 O O . THR A 1 213 ? -21.954 66.575 12.952 1.00 23.18 213 THR A O 1
ATOM 1600 N N . ARG A 1 214 ? -23.452 67.550 11.591 1.00 24.99 214 ARG A N 1
ATOM 1601 C CA . ARG A 1 214 ? -23.880 68.527 12.582 1.00 25.94 214 ARG A CA 1
ATOM 1602 C C . ARG A 1 214 ? -24.977 67.908 13.448 1.00 24.82 214 ARG A C 1
ATOM 1603 O O . ARG A 1 214 ? -25.774 67.099 12.968 1.00 24.44 214 ARG A O 1
ATOM 1611 N N . GLY A 1 215 ? -25.007 68.282 14.723 1.00 24.03 215 GLY A N 1
ATOM 1612 C CA . GLY A 1 215 ? -26.020 67.767 15.628 1.00 23.61 215 GLY A CA 1
ATOM 1613 C C . GLY A 1 215 ? -25.727 66.380 16.165 1.00 23.17 215 GLY A C 1
ATOM 1614 O O . GLY A 1 215 ? -26.642 65.573 16.343 1.00 22.39 215 GLY A O 1
ATOM 1615 N N . LYS A 1 216 ? -24.456 66.105 16.438 1.00 24.94 216 LYS A N 1
ATOM 1616 C CA . LYS A 1 216 ? -24.055 64.798 16.945 1.00 24.00 216 LYS A CA 1
ATOM 1617 C C . LYS A 1 216 ? -24.701 64.419 18.274 1.00 24.02 216 LYS A C 1
ATOM 1618 O O . LYS A 1 216 ? -24.943 63.238 18.526 1.00 23.14 216 LYS A O 1
ATOM 1624 N N . TRP A 1 217 ? -24.988 65.402 19.127 1.00 22.43 217 TRP A N 1
ATOM 1625 C CA . TRP A 1 217 ? -25.621 65.093 20.407 1.00 22.73 217 TRP A CA 1
ATOM 1626 C C . TRP A 1 217 ? -27.052 64.617 20.174 1.00 22.97 217 TRP A C 1
ATOM 1627 O O . TRP A 1 217 ? -27.547 63.740 20.883 1.00 23.60 217 TRP A O 1
ATOM 1638 N N . THR A 1 218 ? -27.712 65.194 19.172 1.00 22.09 218 THR A N 1
ATOM 1639 C CA . THR A 1 218 ? -29.077 64.813 18.827 1.00 21.88 218 THR A CA 1
ATOM 1640 C C . THR A 1 218 ? -29.085 63.386 18.281 1.00 20.21 218 THR A C 1
ATOM 1641 O O . THR A 1 218 ? -30.019 62.621 18.524 1.00 19.00 218 THR A O 1
ATOM 1645 N N . HIS A 1 219 ? -28.038 63.036 17.540 1.00 20.46 219 HIS A N 1
ATOM 1646 C CA . HIS A 1 219 ? -27.908 61.693 16.980 1.00 19.97 219 HIS A CA 1
ATOM 1647 C C . HIS A 1 219 ? -27.775 60.719 18.147 1.00 19.23 219 HIS A C 1
ATOM 1648 O O . HIS A 1 219 ? -28.383 59.649 18.157 1.00 19.65 219 HIS A O 1
ATOM 1655 N N . LEU A 1 220 ? -26.979 61.115 19.134 1.00 17.08 220 LEU A N 1
ATOM 1656 C CA . LEU A 1 220 ? -26.762 60.320 20.333 1.00 18.28 220 LEU A CA 1
ATOM 1657 C C . LEU A 1 220 ? -28.088 60.087 21.052 1.00 18.19 220 LEU A C 1
ATOM 1658 O O . LEU A 1 220 ? -28.396 58.968 21.462 1.00 15.41 220 LEU A O 1
ATOM 1663 N N . GLN A 1 221 ? -28.884 61.145 21.196 1.00 19.82 221 GLN A N 1
ATOM 1664 C CA . GLN A 1 221 ? -30.168 61.024 21.879 1.00 20.71 221 GLN A CA 1
ATOM 1665 C C . GLN A 1 221 ? -31.129 60.124 21.105 1.00 18.77 221 GLN A C 1
ATOM 1666 O O . GLN A 1 221 ? -31.937 59.414 21.699 1.00 18.21 221 GLN A O 1
ATOM 1672 N N . ARG A 1 222 ? -31.041 60.154 19.782 1.00 17.12 222 ARG A N 1
ATOM 1673 C CA . ARG A 1 222 ? -31.900 59.313 18.956 1.00 17.15 222 ARG A CA 1
ATOM 1674 C C . ARG A 1 222 ? -31.543 57.840 19.168 1.00 17.46 222 ARG A C 1
ATOM 1675 O O . ARG A 1 222 ? -32.426 56.993 19.308 1.00 16.88 222 ARG A O 1
ATOM 1683 N N . ILE A 1 223 ? -30.250 57.532 19.199 1.00 17.65 223 ILE A N 1
ATOM 1684 C CA . ILE A 1 223 ? -29.829 56.147 19.396 1.00 16.89 223 ILE A CA 1
ATOM 1685 C C . ILE A 1 223 ? -30.283 55.620 20.756 1.00 15.77 223 ILE A C 1
ATOM 1686 O O . ILE A 1 223 ? -30.757 54.486 20.856 1.00 15.18 223 ILE A O 1
ATOM 1691 N N . ARG A 1 224 ? -30.156 56.438 21.802 1.00 13.61 224 ARG A N 1
ATOM 1692 C CA . ARG A 1 224 ? -30.592 56.024 23.132 1.00 13.70 224 ARG A CA 1
ATOM 1693 C C . ARG A 1 224 ? -32.086 55.705 23.098 1.00 14.50 224 ARG A C 1
ATOM 1694 O O . ARG A 1 224 ? -32.537 54.715 23.677 1.00 15.03 224 ARG A O 1
ATOM 1702 N N . ARG A 1 225 ? -32.854 56.547 22.407 1.00 14.49 225 ARG A N 1
ATOM 1703 C CA . ARG A 1 225 ? -34.291 56.337 22.306 1.00 14.78 225 ARG A CA 1
ATOM 1704 C C . ARG A 1 225 ? -34.606 55.099 21.469 1.00 13.54 225 ARG A C 1
ATOM 1705 O O . ARG A 1 225 ? -35.554 54.371 21.763 1.00 15.37 225 ARG A O 1
ATOM 1713 N N . ASP A 1 226 ? -33.814 54.865 20.426 1.00 14.59 226 ASP A N 1
ATOM 1714 C CA . ASP A 1 226 ? -34.010 53.689 19.578 1.00 15.97 226 ASP A CA 1
ATOM 1715 C C . ASP A 1 226 ? -33.906 52.442 20.454 1.00 14.33 226 ASP A C 1
ATOM 1716 O O . ASP A 1 226 ? -34.675 51.494 20.303 1.00 14.95 226 ASP A O 1
ATOM 1721 N N . ILE A 1 227 ? -32.941 52.444 21.366 1.00 15.09 227 ILE A N 1
ATOM 1722 C CA . ILE A 1 227 ? -32.757 51.300 22.256 1.00 14.31 227 ILE A CA 1
ATOM 1723 C C . ILE A 1 227 ? -33.972 51.125 23.156 1.00 15.36 227 ILE A C 1
ATOM 1724 O O . ILE A 1 227 ? -34.500 50.020 23.288 1.00 14.86 227 ILE A O 1
ATOM 1729 N N . GLN A 1 228 ? -34.423 52.220 23.765 1.00 14.16 228 GLN A N 1
ATOM 1730 C CA . GLN A 1 228 ? -35.590 52.192 24.643 1.00 15.23 228 GLN A CA 1
ATOM 1731 C C . GLN A 1 228 ? -36.815 51.700 23.866 1.00 14.70 228 GLN A C 1
ATOM 1732 O O . GLN A 1 228 ? -37.580 50.866 24.354 1.00 14.57 228 GLN A O 1
ATOM 1738 N N . ASN A 1 229 ? -36.995 52.228 22.657 1.00 15.47 229 ASN A N 1
ATOM 1739 C CA . ASN A 1 229 ? -38.126 51.850 21.809 1.00 15.00 229 ASN A CA 1
ATOM 1740 C C . ASN A 1 229 ? -38.106 50.355 21.484 1.00 15.26 229 ASN A C 1
ATOM 1741 O O . ASN A 1 229 ? -39.117 49.665 21.624 1.00 15.36 229 ASN A O 1
ATOM 1746 N N . PHE A 1 230 ? -36.950 49.862 21.050 1.00 15.94 230 PHE A N 1
ATOM 1747 C CA . PHE A 1 230 ? -36.801 48.452 20.714 1.00 15.30 230 PHE A CA 1
ATOM 1748 C C . PHE A 1 230 ? -37.164 47.584 21.912 1.00 16.35 230 PHE A C 1
ATOM 1749 O O . PHE A 1 230 ? -37.881 46.592 21.788 1.00 15.14 230 PHE A O 1
ATOM 1757 N N . LYS A 1 231 ? -36.665 47.966 23.080 1.00 17.88 231 LYS A N 1
ATOM 1758 C CA . LYS A 1 231 ? -36.928 47.213 24.295 1.00 18.67 231 LYS A CA 1
ATOM 1759 C C . LYS A 1 231 ? -38.420 47.062 24.593 1.00 18.36 231 LYS A C 1
ATOM 1760 O O . LYS A 1 231 ? -38.915 45.948 24.763 1.00 18.37 231 LYS A O 1
ATOM 1766 N N . GLU A 1 232 ? -39.143 48.178 24.640 1.00 14.10 232 GLU A N 1
ATOM 1767 C CA . GLU A 1 232 ? -40.568 48.129 24.949 1.00 13.98 232 GLU A CA 1
ATOM 1768 C C . GLU A 1 232 ? -41.424 47.476 23.866 1.00 12.74 232 GLU A C 1
ATOM 1769 O O . GLU A 1 232 ? -42.418 46.819 24.175 1.00 14.21 232 GLU A O 1
ATOM 1775 N N . GLU A 1 233 ? -41.035 47.634 22.604 1.00 16.78 233 GLU A N 1
ATOM 1776 C CA . GLU A 1 233 ? -41.794 47.052 21.499 1.00 17.41 233 GLU A CA 1
ATOM 1777 C C . GLU A 1 233 ? -41.744 45.530 21.490 1.00 17.10 233 GLU A C 1
ATOM 1778 O O . GLU A 1 233 ? -42.567 44.876 20.849 1.00 17.77 233 GLU A O 1
ATOM 1784 N N . ASN A 1 234 ? -40.782 44.968 22.216 1.00 14.60 234 ASN A N 1
ATOM 1785 C CA . ASN A 1 234 ? -40.629 43.525 22.279 1.00 14.60 234 ASN A CA 1
ATOM 1786 C C . ASN A 1 234 ? -40.811 42.991 23.694 1.00 15.78 234 ASN A C 1
ATOM 1787 O O . ASN A 1 234 ? -40.513 41.826 23.966 1.00 15.78 234 ASN A O 1
ATOM 1792 N N . ALA A 1 235 ? -41.315 43.847 24.581 1.00 15.48 235 ALA A N 1
ATOM 1793 C CA . ALA A 1 235 ? -41.547 43.485 25.974 1.00 16.54 235 ALA A CA 1
ATOM 1794 C C . ALA A 1 235 ? -40.317 42.784 26.537 1.00 16.67 235 ALA A C 1
ATOM 1795 O O . ALA A 1 235 ? -40.423 41.739 27.184 1.00 17.31 235 ALA A O 1
ATOM 1797 N N . LEU A 1 236 ? -39.156 43.377 26.280 1.00 16.55 236 LEU A N 1
ATOM 1798 C CA . LEU A 1 236 ? -37.871 42.844 26.732 1.00 18.32 236 LEU A CA 1
ATOM 1799 C C . LEU A 1 236 ? -37.370 43.552 27.978 1.00 19.58 236 LEU A C 1
ATOM 1800 O O . LEU A 1 236 ? -37.704 44.710 28.225 1.00 21.02 236 LEU A O 1
ATOM 1805 N N . ASP A 1 237 ? -36.549 42.847 28.750 1.00 21.03 237 ASP A N 1
ATOM 1806 C CA . ASP A 1 237 ? -35.969 43.395 29.968 1.00 23.62 237 ASP A CA 1
ATOM 1807 C C . ASP A 1 237 ? -34.475 43.652 29.775 1.00 22.70 237 ASP A C 1
ATOM 1808 O O . ASP A 1 237 ? -33.907 44.554 30.388 1.00 24.06 237 ASP A O 1
ATOM 1813 N N . LYS A 1 238 ? -33.842 42.865 28.910 1.00 17.25 238 LYS A N 1
ATOM 1814 C CA . LYS A 1 238 ? -32.411 43.011 28.683 1.00 15.77 238 LYS A CA 1
ATOM 1815 C C . LYS A 1 238 ? -32.050 43.120 27.209 1.00 14.72 238 LYS A C 1
ATOM 1816 O O . LYS A 1 238 ? -32.641 42.452 26.357 1.00 14.96 238 LYS A O 1
ATOM 1822 N N . VAL A 1 239 ? -31.071 43.970 26.927 1.00 16.28 239 VAL A N 1
ATOM 1823 C CA . VAL A 1 239 ? -30.606 44.213 25.568 1.00 16.84 239 VAL A CA 1
ATOM 1824 C C . VAL A 1 239 ? -29.087 44.361 25.538 1.00 16.67 239 VAL A C 1
ATOM 1825 O O . VAL A 1 239 ? -28.475 44.826 26.504 1.00 16.18 239 VAL A O 1
ATOM 1829 N N . ILE A 1 240 ? -28.486 43.948 24.427 1.00 15.48 240 ILE A N 1
ATOM 1830 C CA . ILE A 1 240 ? -27.048 44.063 24.226 1.00 14.68 240 ILE A CA 1
ATOM 1831 C C . ILE A 1 240 ? -26.847 44.628 22.826 1.00 13.68 240 ILE A C 1
ATOM 1832 O O . ILE A 1 240 ? -27.556 44.253 21.890 1.00 13.84 240 ILE A O 1
ATOM 1837 N N . VAL A 1 241 ? -25.890 45.536 22.694 1.00 13.28 241 VAL A N 1
ATOM 1838 C CA . VAL A 1 241 ? -25.586 46.157 21.413 1.00 13.72 241 VAL A CA 1
ATOM 1839 C C . VAL A 1 241 ? -24.230 45.673 20.920 1.00 14.16 241 VAL A C 1
ATOM 1840 O O . VAL A 1 241 ? -23.272 45.600 21.685 1.00 13.69 241 VAL A O 1
ATOM 1844 N N . LEU A 1 242 ? -24.148 45.340 19.637 1.00 14.13 242 LEU A N 1
ATOM 1845 C CA . LEU A 1 242 ? -22.890 44.878 19.082 1.00 13.74 242 LEU A CA 1
ATOM 1846 C C . LEU A 1 242 ? -22.644 45.534 17.737 1.00 13.98 242 LEU A C 1
ATOM 1847 O O . LEU A 1 242 ? -23.541 45.611 16.891 1.00 14.75 242 LEU A O 1
ATOM 1852 N N . TRP A 1 243 ? -21.427 46.031 17.563 1.00 10.07 243 TRP A N 1
ATOM 1853 C CA . TRP A 1 243 ? -21.037 46.681 16.329 1.00 12.02 243 TRP A CA 1
ATOM 1854 C C . TRP A 1 243 ? -20.518 45.664 15.321 1.00 11.58 243 TRP A C 1
ATOM 1855 O O . TRP A 1 243 ? -19.510 44.994 15.557 1.00 12.16 243 TRP A O 1
ATOM 1866 N N . THR A 1 244 ? -21.223 45.553 14.201 1.00 13.37 244 THR A N 1
ATOM 1867 C CA . THR A 1 244 ? -20.835 44.657 13.125 1.00 13.67 244 THR A CA 1
ATOM 1868 C C . THR A 1 244 ? -21.031 45.412 11.807 1.00 14.41 244 THR A C 1
ATOM 1869 O O . THR A 1 244 ? -21.552 44.882 10.822 1.00 12.83 244 THR A O 1
ATOM 1873 N N . ALA A 1 245 ? -20.594 46.669 11.811 1.00 14.21 245 ALA A N 1
ATOM 1874 C CA . ALA A 1 245 ? -20.696 47.540 10.646 1.00 14.40 245 ALA A CA 1
ATOM 1875 C C . ALA A 1 245 ? -19.312 47.760 10.052 1.00 15.56 245 ALA A C 1
ATOM 1876 O O . ALA A 1 245 ? -18.315 47.285 10.600 1.00 16.08 245 ALA A O 1
ATOM 1878 N N . ASN A 1 246 ? -19.249 48.478 8.934 1.00 13.98 246 ASN A N 1
ATOM 1879 C CA . ASN A 1 246 ? -17.976 48.747 8.271 1.00 16.18 246 ASN A CA 1
ATOM 1880 C C . ASN A 1 246 ? -16.880 49.172 9.240 1.00 15.00 246 ASN A C 1
ATOM 1881 O O . ASN A 1 246 ? -17.114 49.956 10.160 1.00 16.53 246 ASN A O 1
ATOM 1886 N N . THR A 1 247 ? -15.675 48.661 9.012 1.00 14.48 247 THR A N 1
ATOM 1887 C CA . THR A 1 247 ? -14.526 49.029 9.819 1.00 16.02 247 THR A CA 1
ATOM 1888 C C . THR A 1 247 ? -14.285 50.521 9.573 1.00 15.97 247 THR A C 1
ATOM 1889 O O . THR A 1 247 ? -14.248 50.963 8.421 1.00 15.84 247 THR A O 1
ATOM 1893 N N . GLU A 1 248 ? -14.142 51.295 10.645 1.00 17.05 248 GLU A N 1
ATOM 1894 C CA . GLU A 1 248 ? -13.891 52.728 10.508 1.00 17.60 248 GLU A CA 1
ATOM 1895 C C . GLU A 1 248 ? -12.398 52.991 10.617 1.00 18.17 248 GLU A C 1
ATOM 1896 O O . GLU A 1 248 ? -11.626 52.119 11.032 1.00 19.05 248 GLU A O 1
ATOM 1902 N N . ARG A 1 249 ? -11.992 54.197 10.238 1.00 19.52 249 ARG A N 1
ATOM 1903 C CA . ARG A 1 249 ? -10.598 54.585 10.366 1.00 19.23 249 ARG A CA 1
ATOM 1904 C C . ARG A 1 249 ? -10.463 54.941 11.840 1.00 19.32 249 ARG A C 1
ATOM 1905 O O . ARG A 1 249 ? -11.461 55.099 12.531 1.00 20.00 249 ARG A O 1
ATOM 1913 N N . TYR A 1 250 ? -9.234 55.053 12.325 1.00 18.84 250 TYR A N 1
ATOM 1914 C CA . TYR A 1 250 ? -9.000 55.427 13.715 1.00 19.68 250 TYR A CA 1
ATOM 1915 C C . TYR A 1 250 ? -9.312 56.914 13.873 1.00 20.78 250 TYR A C 1
ATOM 1916 O O . TYR A 1 250 ? -9.306 57.664 12.894 1.00 20.56 250 TYR A O 1
ATOM 1925 N N . VAL A 1 251 ? -9.593 57.329 15.102 1.00 21.52 251 VAL A N 1
ATOM 1926 C CA . VAL A 1 251 ? -9.810 58.738 15.392 1.00 23.45 251 VAL A CA 1
ATOM 1927 C C . VAL A 1 251 ? -8.581 59.113 16.208 1.00 24.84 251 VAL A C 1
ATOM 1928 O O . VAL A 1 251 ? -7.950 58.247 16.832 1.00 22.25 251 VAL A O 1
ATOM 1932 N N . GLU A 1 252 ? -8.219 60.387 16.191 1.00 25.10 252 GLU A N 1
ATOM 1933 C CA . GLU A 1 252 ? -7.073 60.831 16.965 1.00 27.77 252 GLU A CA 1
ATOM 1934 C C . GLU A 1 252 ? -7.531 61.069 18.394 1.00 27.47 252 GLU A C 1
ATOM 1935 O O . GLU A 1 252 ? -8.638 61.551 18.625 1.00 27.08 252 GLU A O 1
ATOM 1941 N N . VAL A 1 253 ? -6.687 60.705 19.352 1.00 26.50 253 VAL A N 1
ATOM 1942 C CA . VAL A 1 253 ? -6.999 60.917 20.755 1.00 26.73 253 VAL A CA 1
ATOM 1943 C C . VAL A 1 253 ? -6.166 62.112 21.194 1.00 27.48 253 VAL A C 1
ATOM 1944 O O . VAL A 1 253 ? -4.938 62.054 21.186 1.00 25.94 253 VAL A O 1
ATOM 1948 N N . SER A 1 254 ? -6.829 63.200 21.564 1.00 29.74 254 SER A N 1
ATOM 1949 C CA . SER A 1 254 ? -6.103 64.388 21.986 1.00 31.31 254 SER A CA 1
ATOM 1950 C C . SER A 1 254 ? -6.656 64.981 23.272 1.00 31.13 254 SER A C 1
ATOM 1951 O O . SER A 1 254 ? -7.861 64.942 23.526 1.00 30.52 254 SER A O 1
ATOM 1954 N N . PRO A 1 255 ? -5.770 65.535 24.112 1.00 31.76 255 PRO A N 1
ATOM 1955 C CA . PRO A 1 255 ? -6.204 66.133 25.374 1.00 30.57 255 PRO A CA 1
ATOM 1956 C C . PRO A 1 255 ? -7.266 67.198 25.137 1.00 29.43 255 PRO A C 1
ATOM 1957 O O . PRO A 1 255 ? -7.189 67.963 24.175 1.00 29.74 255 PRO A O 1
ATOM 1961 N N . GLY A 1 256 ? -8.266 67.227 26.010 1.00 29.13 256 GLY A N 1
ATOM 1962 C CA . GLY A 1 256 ? -9.333 68.200 25.882 1.00 29.06 256 GLY A CA 1
ATOM 1963 C C . GLY A 1 256 ? -10.455 67.788 24.946 1.00 28.93 256 GLY A C 1
ATOM 1964 O O . GLY A 1 256 ? -11.506 68.429 24.924 1.00 27.94 256 GLY A O 1
ATOM 1965 N N . VAL A 1 257 ? -10.247 66.719 24.178 1.00 28.58 257 VAL A N 1
ATOM 1966 C CA . VAL A 1 257 ? -11.266 66.255 23.240 1.00 27.86 257 VAL A CA 1
ATOM 1967 C C . VAL A 1 257 ? -11.939 64.951 23.663 1.00 27.50 257 VAL A C 1
ATOM 1968 O O . VAL A 1 257 ? -13.126 64.933 23.986 1.00 26.20 257 VAL A O 1
ATOM 1972 N N . ASN A 1 258 ? -11.180 63.861 23.662 1.00 27.51 258 ASN A N 1
ATOM 1973 C CA . ASN A 1 258 ? -11.735 62.564 24.031 1.00 27.41 258 ASN A CA 1
ATOM 1974 C C . ASN A 1 258 ? -10.865 61.799 25.019 1.00 27.55 258 ASN A C 1
ATOM 1975 O O . ASN A 1 258 ? -10.879 60.566 25.050 1.00 26.59 258 ASN A O 1
ATOM 1980 N N . ASP A 1 259 ? -10.118 62.537 25.836 1.00 28.24 259 ASP A N 1
ATOM 1981 C CA . ASP A 1 259 ? -9.243 61.934 26.832 1.00 28.37 259 ASP A CA 1
ATOM 1982 C C . ASP A 1 259 ? -9.979 61.634 28.135 1.00 28.62 259 ASP A C 1
ATOM 1983 O O . ASP A 1 259 ? -9.568 60.760 28.898 1.00 29.80 259 ASP A O 1
ATOM 1988 N N . THR A 1 260 ? -11.063 62.360 28.393 1.00 23.75 260 THR A N 1
ATOM 1989 C CA . THR A 1 260 ? -11.840 62.147 29.609 1.00 24.20 260 THR A CA 1
ATOM 1990 C C . THR A 1 260 ? -13.331 62.086 29.315 1.00 23.04 260 THR A C 1
ATOM 1991 O O . THR A 1 260 ? -13.788 62.517 28.259 1.00 22.64 260 THR A O 1
ATOM 1995 N N . MET A 1 261 ? -14.077 61.547 30.271 1.00 21.87 261 MET A N 1
ATOM 1996 C CA . MET A 1 261 ? -15.521 61.413 30.168 1.00 23.78 261 MET A CA 1
ATOM 1997 C C . MET A 1 261 ? -16.193 62.769 29.942 1.00 24.75 261 MET A C 1
ATOM 1998 O O . MET A 1 261 ? -17.080 62.903 29.093 1.00 21.09 261 MET A O 1
ATOM 2003 N N . GLU A 1 262 ? -15.762 63.773 30.701 1.00 29.74 262 GLU A N 1
ATOM 2004 C CA . GLU A 1 262 ? -16.319 65.119 30.585 1.00 30.61 262 GLU A CA 1
ATOM 2005 C C . GLU A 1 262 ? -16.049 65.714 29.208 1.00 29.46 262 GLU A C 1
ATOM 2006 O O . GLU A 1 262 ? -16.960 66.215 28.549 1.00 29.83 262 GLU A O 1
ATOM 2012 N N . ASN A 1 263 ? -14.790 65.666 28.782 1.00 26.57 263 ASN A N 1
ATOM 2013 C CA . ASN A 1 263 ? -14.402 66.207 27.486 1.00 26.17 263 ASN A CA 1
ATOM 2014 C C . ASN A 1 263 ? -15.101 65.480 26.341 1.00 25.19 263 ASN A C 1
ATOM 2015 O O . ASN A 1 263 ? -15.542 66.105 25.377 1.00 24.67 263 ASN A O 1
ATOM 2020 N N . LEU A 1 264 ? -15.212 64.160 26.453 1.00 25.57 264 LEU A N 1
ATOM 2021 C CA . LEU A 1 264 ? -15.860 63.369 25.411 1.00 25.48 264 LEU A CA 1
ATOM 2022 C C . LEU A 1 264 ? -17.298 63.822 25.178 1.00 24.47 264 LEU A C 1
ATOM 2023 O O . LEU A 1 264 ? -17.695 64.096 24.048 1.00 23.26 264 LEU A O 1
ATOM 2028 N N . LEU A 1 265 ? -18.076 63.893 26.252 1.00 26.19 265 LEU A N 1
ATOM 2029 C CA . LEU A 1 265 ? -19.468 64.308 26.146 1.00 26.39 265 LEU A CA 1
ATOM 2030 C C . LEU A 1 265 ? -19.596 65.705 25.545 1.00 26.86 265 LEU A C 1
ATOM 2031 O O . LEU A 1 265 ? -20.477 65.955 24.724 1.00 27.02 265 LEU A O 1
ATOM 2036 N N . GLN A 1 266 ? -18.710 66.612 25.946 1.00 25.52 266 GLN A N 1
ATOM 2037 C CA . GLN A 1 266 ? -18.746 67.973 25.425 1.00 25.83 266 GLN A CA 1
ATOM 2038 C C . GLN A 1 266 ? -18.362 68.000 23.948 1.00 24.83 266 GLN A C 1
ATOM 2039 O O . GLN A 1 266 ? -18.945 68.747 23.167 1.00 24.07 266 GLN A O 1
ATOM 2045 N N . SER A 1 267 ? -17.384 67.181 23.566 1.00 23.99 267 SER A N 1
ATOM 2046 C CA . SER A 1 267 ? -16.948 67.125 22.173 1.00 24.10 267 SER A CA 1
ATOM 2047 C C . SER A 1 267 ? -18.086 66.659 21.269 1.00 23.87 267 SER A C 1
ATOM 2048 O O . SER A 1 267 ? -18.211 67.110 20.128 1.00 23.62 267 SER A O 1
ATOM 2051 N N . ILE A 1 268 ? -18.913 65.749 21.776 1.00 22.28 268 ILE A N 1
ATOM 2052 C CA . ILE A 1 268 ? -20.043 65.262 21.000 1.00 22.61 268 ILE A CA 1
ATOM 2053 C C . ILE A 1 268 ? -21.015 66.424 20.790 1.00 22.79 268 ILE A C 1
ATOM 2054 O O . ILE A 1 268 ? -21.492 66.654 19.680 1.00 23.18 268 ILE A O 1
ATOM 2059 N N . LYS A 1 269 ? -21.296 67.160 21.861 1.00 24.69 269 LYS A N 1
ATOM 2060 C CA . LYS A 1 269 ? -22.200 68.303 21.781 1.00 25.67 269 LYS A CA 1
ATOM 2061 C C . LYS A 1 269 ? -21.627 69.364 20.846 1.00 26.33 269 LYS A C 1
ATOM 2062 O O . LYS A 1 269 ? -22.370 70.135 20.242 1.00 26.71 269 LYS A O 1
ATOM 2068 N N . ASN A 1 270 ? -20.302 69.387 20.729 1.00 26.19 270 ASN A N 1
ATOM 2069 C CA . ASN A 1 270 ? -19.611 70.344 19.869 1.00 27.01 270 ASN A CA 1
ATOM 2070 C C . ASN A 1 270 ? -19.406 69.824 18.447 1.00 26.87 270 ASN A C 1
ATOM 2071 O O . ASN A 1 270 ? -18.758 70.480 17.631 1.00 26.31 270 ASN A O 1
ATOM 2076 N N . ASP A 1 271 ? -19.954 68.648 18.149 1.00 25.06 271 ASP A N 1
ATOM 2077 C CA . ASP A 1 271 ? -19.817 68.059 16.819 1.00 25.32 271 ASP A CA 1
ATOM 2078 C C . ASP A 1 271 ? -18.348 67.900 16.422 1.00 25.29 271 ASP A C 1
ATOM 2079 O O . ASP A 1 271 ? -17.999 68.035 15.249 1.00 24.76 271 ASP A O 1
ATOM 2084 N N . HIS A 1 272 ? -17.487 67.604 17.392 1.00 25.70 272 HIS A N 1
ATOM 2085 C CA . HIS A 1 272 ? -16.065 67.456 17.105 1.00 26.35 272 HIS A CA 1
ATOM 2086 C C . HIS A 1 272 ? -15.809 66.395 16.035 1.00 27.17 272 HIS A C 1
ATOM 2087 O O . HIS A 1 272 ? -16.463 65.354 16.008 1.00 27.42 272 HIS A O 1
ATOM 2094 N N . GLU A 1 273 ? -14.847 66.669 15.159 1.00 27.18 273 GLU A N 1
ATOM 2095 C CA . GLU A 1 273 ? -14.502 65.757 14.074 1.00 28.87 273 GLU A CA 1
ATOM 2096 C C . GLU A 1 273 ? -13.863 64.440 14.515 1.00 27.30 273 GLU A C 1
ATOM 2097 O O . GLU A 1 273 ? -13.714 63.525 13.706 1.00 26.56 273 GLU A O 1
ATOM 2103 N N . GLU A 1 274 ? -13.486 64.341 15.786 1.00 26.86 274 GLU A N 1
ATOM 2104 C CA . GLU A 1 274 ? -12.883 63.112 16.299 1.00 27.12 274 GLU A CA 1
ATOM 2105 C C . GLU A 1 274 ? -13.952 62.172 16.851 1.00 24.79 274 GLU A C 1
ATOM 2106 O O . GLU A 1 274 ? -13.633 61.133 17.433 1.00 24.64 274 GLU A O 1
ATOM 2112 N N . ILE A 1 275 ? -15.218 62.545 16.679 1.00 22.73 275 ILE A N 1
ATOM 2113 C CA . ILE A 1 275 ? -16.328 61.724 17.153 1.00 21.43 275 ILE A CA 1
ATOM 2114 C C . ILE A 1 275 ? -16.903 60.946 15.971 1.00 20.74 275 ILE A C 1
ATOM 2115 O O . ILE A 1 275 ? -17.545 61.511 15.084 1.00 19.67 275 ILE A O 1
ATOM 2120 N N . ALA A 1 276 ? -16.654 59.643 15.961 1.00 18.92 276 ALA A N 1
ATOM 2121 C CA . ALA A 1 276 ? -17.129 58.781 14.889 1.00 17.75 276 A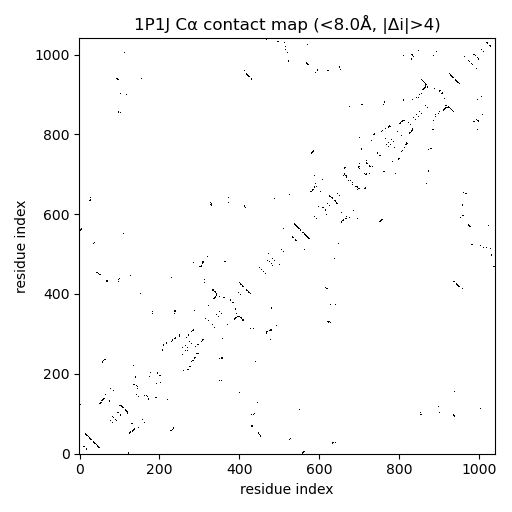LA A CA 1
ATOM 2122 C C . ALA A 1 276 ? -18.498 58.202 15.214 1.00 16.18 276 ALA A C 1
ATOM 2123 O O . ALA A 1 276 ? -18.991 58.335 16.334 1.00 16.87 276 ALA A O 1
ATOM 2125 N N . PRO A 1 277 ? -19.143 57.566 14.224 1.00 16.90 277 PRO A N 1
ATOM 2126 C CA . PRO A 1 277 ? -20.456 56.975 14.488 1.00 16.58 277 PRO A CA 1
ATOM 2127 C C . PRO A 1 277 ? -20.358 55.924 15.605 1.00 16.81 277 PRO A C 1
ATOM 2128 O O . PRO A 1 277 ? -21.215 55.869 16.488 1.00 17.73 277 PRO A O 1
ATOM 2132 N N . SER A 1 278 ? -19.316 55.090 15.576 1.00 16.92 278 SER A N 1
ATOM 2133 C CA . SER A 1 278 ? -19.169 54.074 16.619 1.00 15.94 278 SER A CA 1
ATOM 2134 C C . SER A 1 278 ? -19.016 54.744 17.984 1.00 15.99 278 SER A C 1
ATOM 2135 O O . SER A 1 278 ? -19.497 54.226 18.990 1.00 15.16 278 SER A O 1
ATOM 2138 N N . THR A 1 279 ? -18.358 55.901 18.017 1.00 16.57 279 THR A N 1
ATOM 2139 C CA . THR A 1 279 ? -18.178 56.624 19.277 1.00 17.61 279 THR A CA 1
ATOM 2140 C C . THR A 1 279 ? -19.554 56.939 19.854 1.00 17.73 279 THR A C 1
ATOM 2141 O O . THR A 1 279 ? -19.795 56.779 21.055 1.00 18.83 279 THR A O 1
ATOM 2145 N N . ILE A 1 280 ? -20.449 57.398 18.984 1.00 17.68 280 ILE A N 1
ATOM 2146 C CA . ILE A 1 280 ? -21.809 57.750 19.381 1.00 17.74 280 ILE A CA 1
ATOM 2147 C C . ILE A 1 280 ? -22.595 56.523 19.839 1.00 17.28 280 ILE A C 1
ATOM 2148 O O . ILE A 1 280 ? -23.268 56.562 20.870 1.00 16.79 280 ILE A O 1
ATOM 2153 N N . PHE A 1 281 ? -22.521 55.435 19.076 1.00 16.25 281 PHE A N 1
ATOM 2154 C CA . PHE A 1 281 ? -23.241 54.224 19.459 1.00 16.22 281 PHE A CA 1
ATOM 2155 C C . PHE A 1 281 ? -22.768 53.684 20.802 1.00 16.36 281 PHE A C 1
ATOM 2156 O O . PHE A 1 281 ? -23.577 53.275 21.637 1.00 16.82 281 PHE A O 1
ATOM 2164 N N . ALA A 1 282 ? -21.456 53.682 21.012 1.00 15.46 282 ALA A N 1
ATOM 2165 C CA . ALA A 1 282 ? -20.901 53.194 22.267 1.00 15.25 282 ALA A CA 1
ATOM 2166 C C . ALA A 1 282 ? -21.376 54.091 23.415 1.00 16.01 282 ALA A C 1
ATOM 2167 O O . ALA A 1 282 ? -21.845 53.605 24.441 1.00 14.86 282 ALA A O 1
ATOM 2169 N N . ALA A 1 283 ? -21.265 55.404 23.230 1.00 16.68 283 ALA A N 1
ATOM 2170 C CA . ALA A 1 283 ? -21.692 56.344 24.265 1.00 17.85 283 ALA A CA 1
ATOM 2171 C C . ALA A 1 283 ? -23.171 56.162 24.602 1.00 17.46 283 ALA A C 1
ATOM 2172 O O . ALA A 1 283 ? -23.548 56.132 25.774 1.00 18.65 283 ALA A O 1
ATOM 2174 N N . ALA A 1 284 ? -24.008 56.037 23.575 1.00 17.64 284 ALA A N 1
ATOM 2175 C CA . ALA A 1 284 ? -25.443 55.858 23.785 1.00 17.55 284 ALA A CA 1
ATOM 2176 C C . ALA A 1 284 ? -25.738 54.573 24.559 1.00 17.29 284 ALA A C 1
ATOM 2177 O O . ALA A 1 284 ? -26.554 54.563 25.482 1.00 16.66 284 ALA A O 1
ATOM 2179 N N . SER A 1 285 ? -25.071 53.487 24.182 1.00 14.83 285 SER A N 1
ATOM 2180 C CA . SER A 1 285 ? -25.278 52.204 24.848 1.00 15.91 285 SER A CA 1
ATOM 2181 C C . SER A 1 285 ? -24.863 52.288 26.312 1.00 15.55 285 SER A C 1
ATOM 2182 O O . SER A 1 285 ? -25.576 51.824 27.203 1.00 17.09 285 SER A O 1
ATOM 2185 N N . ILE A 1 286 ? -23.698 52.881 26.546 1.00 16.08 286 ILE A N 1
ATOM 2186 C CA . ILE A 1 286 ? -23.161 53.044 27.891 1.00 16.88 286 ILE A CA 1
ATOM 2187 C C . ILE A 1 286 ? -24.121 53.851 28.765 1.00 17.13 286 ILE A C 1
ATOM 2188 O O . ILE A 1 286 ? -24.390 53.483 29.912 1.00 17.42 286 ILE A O 1
ATOM 2193 N N . LEU A 1 287 ? -24.643 54.943 28.215 1.00 20.57 287 LEU A N 1
ATOM 2194 C CA . LEU A 1 287 ? -25.569 55.795 28.955 1.00 21.08 287 LEU A CA 1
ATOM 2195 C C . LEU A 1 287 ? -26.899 55.104 29.249 1.00 22.02 287 LEU A C 1
ATOM 2196 O O . LEU A 1 287 ? -27.585 55.452 30.211 1.00 22.46 287 LEU A O 1
ATOM 2201 N N . GLU A 1 288 ? -27.262 54.125 28.423 1.00 16.18 288 GLU A N 1
ATOM 2202 C CA . GLU A 1 288 ? -28.503 53.380 28.619 1.00 17.21 288 GLU A CA 1
ATOM 2203 C C . GLU A 1 288 ? -28.273 52.155 29.501 1.00 17.78 288 GLU A C 1
ATOM 2204 O O . GLU A 1 288 ? -29.214 51.431 29.829 1.00 18.52 288 GLU A O 1
ATOM 2210 N N . GLY A 1 289 ? -27.021 51.922 29.878 1.00 17.98 289 GLY A N 1
ATOM 2211 C CA . GLY A 1 289 ? -26.705 50.770 30.706 1.00 19.47 289 GLY A CA 1
ATOM 2212 C C . GLY A 1 289 ? -26.745 49.463 29.928 1.00 18.55 289 GLY A C 1
ATOM 2213 O O . GLY A 1 289 ? -26.931 48.394 30.505 1.00 19.99 289 GLY A O 1
ATOM 2214 N N . VAL A 1 290 ? -26.559 49.551 28.616 1.00 16.42 290 VAL A N 1
ATOM 2215 C CA . VAL A 1 290 ? -26.586 48.380 27.743 1.00 15.65 290 VAL A CA 1
ATOM 2216 C C . VAL A 1 290 ? -25.178 47.978 27.299 1.00 14.73 290 VAL A C 1
ATOM 2217 O O . VAL A 1 290 ? -24.432 48.797 26.761 1.00 14.22 290 VAL A O 1
ATOM 2221 N N . PRO A 1 291 ? -24.793 46.707 27.522 1.00 16.48 291 PRO A N 1
ATOM 2222 C CA . PRO A 1 291 ? -23.455 46.258 27.118 1.00 15.82 291 PRO A CA 1
ATOM 2223 C C . PRO A 1 291 ? -23.188 46.553 25.644 1.00 15.96 291 PRO A C 1
ATOM 2224 O O . PRO A 1 291 ? -24.059 46.371 24.796 1.00 16.73 291 PRO A O 1
ATOM 2228 N N . TYR A 1 292 ? -21.978 47.009 25.349 1.00 13.39 292 TYR A N 1
ATOM 2229 C CA . TYR A 1 292 ? -21.587 47.341 23.986 1.00 14.44 292 TYR A CA 1
ATOM 2230 C C . TYR A 1 292 ? -20.337 46.561 23.589 1.00 14.44 292 TYR A C 1
ATOM 2231 O O . TYR A 1 292 ? -19.315 46.621 24.277 1.00 15.14 292 TYR A O 1
ATOM 2240 N N . ILE A 1 293 ? -20.424 45.844 22.471 1.00 13.77 293 ILE A N 1
ATOM 2241 C CA . ILE A 1 293 ? -19.318 45.021 21.976 1.00 13.43 293 ILE A CA 1
ATOM 2242 C C . ILE A 1 293 ? -18.854 45.507 20.602 1.00 13.93 293 ILE A C 1
ATOM 2243 O O . ILE A 1 293 ? -19.660 45.627 19.682 1.00 14.17 293 ILE A O 1
ATOM 2248 N N . ASN A 1 294 ? -17.556 45.782 20.469 1.00 12.39 294 ASN A N 1
ATOM 2249 C CA . ASN A 1 294 ? -16.982 46.250 19.205 1.00 12.68 294 ASN A CA 1
ATOM 2250 C C . ASN A 1 294 ? -16.409 45.097 18.375 1.00 14.07 294 ASN A C 1
ATOM 2251 O O . ASN A 1 294 ? -15.313 44.611 18.653 1.00 13.97 294 ASN A O 1
ATOM 2256 N N . GLY A 1 295 ? -17.139 44.670 17.348 1.00 14.16 295 GLY A N 1
ATOM 2257 C CA . GLY A 1 295 ? -16.661 43.579 16.508 1.00 14.88 295 GLY A CA 1
ATOM 2258 C C . GLY A 1 295 ? -15.710 43.996 15.398 1.00 15.18 295 GLY A C 1
ATOM 2259 O O . GLY A 1 295 ? -15.301 43.164 14.578 1.00 14.65 295 GLY A O 1
ATOM 2260 N N . SER A 1 296 ? -15.358 45.279 15.371 1.00 13.81 296 SER A N 1
ATOM 2261 C CA . SER A 1 296 ? -14.459 45.842 14.360 1.00 14.05 296 SER A CA 1
ATOM 2262 C C . SER A 1 296 ? -13.156 46.343 14.988 1.00 13.12 296 SER A C 1
ATOM 2263 O O . SER A 1 296 ? -13.051 46.447 16.206 1.00 16.12 296 SER A O 1
ATOM 2266 N N . PRO A 1 297 ? -12.151 46.677 14.162 1.00 14.26 297 PRO A N 1
ATOM 2267 C CA . PRO A 1 297 ? -10.864 47.147 14.686 1.00 14.26 297 PRO A CA 1
ATOM 2268 C C . PRO A 1 297 ? -10.646 48.621 15.014 1.00 15.71 297 PRO A C 1
ATOM 2269 O O . PRO A 1 297 ? -9.647 48.949 15.655 1.00 16.01 297 PRO A O 1
ATOM 2273 N N . GLN A 1 298 ? -11.538 49.514 14.589 1.00 15.39 298 GLN A N 1
ATOM 2274 C CA . GLN A 1 298 ? -11.317 50.927 14.896 1.00 16.62 298 GLN A CA 1
ATOM 2275 C C . GLN A 1 298 ? -11.208 51.117 16.402 1.00 16.29 298 GLN A C 1
ATOM 2276 O O . GLN A 1 298 ? -11.768 50.340 17.181 1.00 15.95 298 GLN A O 1
ATOM 2282 N N . ASN A 1 299 ? -10.480 52.153 16.809 1.00 18.08 299 ASN A N 1
ATOM 2283 C CA . ASN A 1 299 ? -10.261 52.438 18.225 1.00 18.53 299 ASN A CA 1
ATOM 2284 C C . ASN A 1 299 ? -11.430 53.167 18.892 1.00 19.24 299 ASN A C 1
ATOM 2285 O O . ASN A 1 299 ? -11.253 54.221 19.509 1.00 19.21 299 ASN A O 1
ATOM 2290 N N . THR A 1 300 ? -12.621 52.590 18.779 1.00 19.46 300 THR A N 1
ATOM 2291 C CA . THR A 1 300 ? -13.822 53.179 19.362 1.00 19.05 300 THR A CA 1
ATOM 2292 C C . THR A 1 300 ? -13.666 53.588 20.826 1.00 20.29 300 THR A C 1
ATOM 2293 O O . THR A 1 300 ? -14.025 54.702 21.206 1.00 20.05 300 THR A O 1
ATOM 2297 N N . PHE A 1 301 ? -13.121 52.693 21.642 1.00 16.92 301 PHE A N 1
ATOM 2298 C CA . PHE A 1 301 ? -12.988 52.964 23.067 1.00 19.78 301 PHE A CA 1
ATOM 2299 C C . PHE A 1 301 ? -11.841 53.872 23.490 1.00 19.56 301 PHE A C 1
ATOM 2300 O O . PHE A 1 301 ? -10.891 53.435 24.146 1.00 20.34 301 PHE A O 1
ATOM 2308 N N . VAL A 1 302 ? -11.944 55.142 23.115 1.00 19.96 302 VAL A N 1
ATOM 2309 C CA . VAL A 1 302 ? -10.944 56.135 23.484 1.00 20.11 302 VAL A CA 1
ATOM 2310 C C . VAL A 1 302 ? -11.001 56.271 25.010 1.00 21.06 302 VAL A C 1
ATOM 2311 O O . VAL A 1 302 ? -11.987 55.878 25.636 1.00 20.25 302 VAL A O 1
ATOM 2315 N N . PRO A 1 303 ? -9.948 56.826 25.631 1.00 22.78 303 PRO A N 1
ATOM 2316 C CA . PRO A 1 303 ? -9.945 56.971 27.090 1.00 24.32 303 PRO A CA 1
ATOM 2317 C C . PRO A 1 303 ? -11.195 57.597 27.709 1.00 23.35 303 PRO A C 1
ATOM 2318 O O . PRO A 1 303 ? -11.652 57.157 28.765 1.00 24.38 303 PRO A O 1
ATOM 2322 N N . GLY A 1 304 ? -11.751 58.611 27.052 1.00 23.14 304 GLY A N 1
ATOM 2323 C CA . GLY A 1 304 ? -12.941 59.256 27.579 1.00 23.58 304 GLY A CA 1
ATOM 2324 C C . GLY A 1 304 ? -14.137 58.321 27.614 1.00 23.26 304 GLY A C 1
ATOM 2325 O O . GLY A 1 304 ? -15.024 58.458 28.454 1.00 23.87 304 GLY A O 1
ATOM 2326 N N . LEU A 1 305 ? -14.162 57.360 26.699 1.00 21.91 305 LEU A N 1
ATOM 2327 C CA . LEU A 1 305 ? -15.267 56.415 26.638 1.00 20.61 305 LEU A CA 1
ATOM 2328 C C . LEU A 1 305 ? -15.096 55.322 27.691 1.00 20.01 305 LEU A C 1
ATOM 2329 O O . LEU A 1 305 ? -16.071 54.861 28.278 1.00 20.63 305 LEU A O 1
ATOM 2334 N N . VAL A 1 306 ? -13.856 54.903 27.926 1.00 20.67 306 VAL A N 1
ATOM 2335 C CA . VAL A 1 306 ? -13.590 53.880 28.933 1.00 20.53 306 VAL A CA 1
ATOM 2336 C C . VAL A 1 306 ? -13.975 54.466 30.286 1.00 20.61 306 VAL A C 1
ATOM 2337 O O . VAL A 1 306 ? -14.560 53.793 31.136 1.00 20.00 306 VAL A O 1
ATOM 2341 N N . GLN A 1 307 ? -13.643 55.739 30.466 1.00 22.24 307 GLN A N 1
ATOM 2342 C CA . GLN A 1 307 ? -13.951 56.457 31.692 1.00 23.43 307 GLN A CA 1
ATOM 2343 C C . GLN A 1 307 ? -15.464 56.494 31.887 1.00 22.06 307 GLN A C 1
ATOM 2344 O O . GLN A 1 307 ? -15.965 56.265 32.987 1.00 23.06 307 GLN A O 1
ATOM 2350 N N . LEU A 1 308 ? -16.192 56.776 30.812 1.00 22.22 308 LEU A N 1
ATOM 2351 C CA . LEU A 1 308 ? -17.648 56.832 30.883 1.00 21.43 308 LEU A CA 1
ATOM 2352 C C . LEU A 1 308 ? -18.212 55.480 31.315 1.00 21.37 308 LEU A C 1
ATOM 2353 O O . LEU A 1 308 ? -19.114 55.412 32.151 1.00 20.89 308 LEU A O 1
ATOM 2358 N N . ALA A 1 309 ? -17.675 54.403 30.746 1.00 18.62 309 ALA A N 1
ATOM 2359 C CA . ALA A 1 309 ? -18.127 53.057 31.080 1.00 19.20 309 ALA A CA 1
ATOM 2360 C C . ALA A 1 309 ? -17.832 52.743 32.544 1.00 19.13 309 ALA A C 1
ATOM 2361 O O . ALA A 1 309 ? -18.647 52.132 33.232 1.00 20.77 309 ALA A O 1
ATOM 2363 N N . GLU A 1 310 ? -16.662 53.161 33.017 1.00 20.46 310 GLU A N 1
ATOM 2364 C CA . GLU A 1 310 ? -16.282 52.932 34.406 1.00 21.67 310 GLU A CA 1
ATOM 2365 C C . GLU A 1 310 ? -17.236 53.686 35.328 1.00 22.09 310 GLU A C 1
ATOM 2366 O O . GLU A 1 310 ? -17.666 53.168 36.356 1.00 22.31 310 GLU A O 1
ATOM 2372 N N . HIS A 1 311 ? -17.569 54.912 34.944 1.00 24.50 311 HIS A N 1
ATOM 2373 C CA . HIS A 1 311 ? -18.465 55.741 35.739 1.00 25.88 311 HIS A CA 1
ATOM 2374 C C . HIS A 1 311 ? -19.893 55.200 35.774 1.00 25.57 311 HIS A C 1
ATOM 2375 O O . HIS A 1 311 ? -20.518 55.144 36.834 1.00 24.82 311 HIS A O 1
ATOM 2382 N N . GLU A 1 312 ? -20.407 54.792 34.618 1.00 22.54 312 GLU A N 1
ATOM 2383 C CA . GLU A 1 312 ? -21.766 54.267 34.538 1.00 22.38 312 GLU A CA 1
ATOM 2384 C C . GLU A 1 312 ? -21.866 52.813 34.987 1.00 21.81 312 GLU A C 1
ATOM 2385 O O . GLU A 1 312 ? -22.940 52.348 35.370 1.00 21.13 312 GLU A O 1
ATOM 2391 N N . GLY A 1 313 ? -20.748 52.095 34.937 1.00 26.71 313 GLY A N 1
ATOM 2392 C CA . GLY A 1 313 ? -20.755 50.699 35.337 1.00 27.29 313 GLY A CA 1
ATOM 2393 C C . GLY A 1 313 ? -21.362 49.796 34.274 1.00 27.40 313 GLY A C 1
ATOM 2394 O O . GLY A 1 313 ? -21.940 48.762 34.589 1.00 30.70 313 GLY A O 1
ATOM 2395 N N . THR A 1 314 ? -21.233 50.193 33.013 1.00 21.69 314 THR A N 1
ATOM 2396 C CA . THR A 1 314 ? -21.774 49.419 31.894 1.00 21.43 314 THR A CA 1
ATOM 2397 C C . THR A 1 314 ? -20.653 48.662 31.186 1.00 18.98 314 THR A C 1
ATOM 2398 O O . THR A 1 314 ? -19.570 49.198 30.971 1.00 19.52 314 THR A O 1
ATOM 2402 N N . PHE A 1 315 ? -20.926 47.418 30.815 1.00 18.28 315 PHE A N 1
ATOM 2403 C CA . PHE A 1 315 ? -19.934 46.577 30.150 1.00 16.59 315 PHE A CA 1
ATOM 2404 C C . PHE A 1 315 ? -19.598 47.007 28.729 1.00 15.68 315 PHE A C 1
ATOM 2405 O O . PHE A 1 315 ? -20.480 47.383 27.953 1.00 14.48 315 PHE A O 1
ATOM 2413 N N . ILE A 1 316 ? -18.313 46.942 28.396 1.00 14.58 316 ILE A N 1
ATOM 2414 C CA . ILE A 1 316 ? -17.845 47.242 27.051 1.00 14.18 316 ILE A CA 1
ATOM 2415 C C . ILE A 1 316 ? -16.803 46.182 26.743 1.00 15.08 316 ILE A C 1
ATOM 2416 O O . ILE A 1 316 ? -16.208 45.608 27.656 1.00 15.91 316 ILE A O 1
ATOM 2421 N N . ALA A 1 317 ? -16.590 45.903 25.465 1.00 16.02 317 ALA A N 1
ATOM 2422 C CA . ALA A 1 317 ? -15.604 44.903 25.093 1.00 16.27 317 ALA A CA 1
ATOM 2423 C C . ALA A 1 317 ? -15.354 44.914 23.612 1.00 19.19 317 ALA A C 1
ATOM 2424 O O . ALA A 1 317 ? -16.074 45.554 22.840 1.00 15.40 317 ALA A O 1
ATOM 2426 N N . GLY A 1 318 ? -14.306 44.215 23.210 1.00 24.65 318 GLY A N 1
ATOM 2427 C CA . GLY A 1 318 ? -14.077 44.108 21.796 1.00 29.16 318 GLY A CA 1
ATOM 2428 C C . GLY A 1 318 ? -12.788 44.458 21.122 1.00 32.64 318 GLY A C 1
ATOM 2429 O O . GLY A 1 318 ? -11.680 44.350 21.651 1.00 32.02 318 GLY A O 1
ATOM 2430 N N . ASP A 1 319 ? -13.015 44.854 19.879 1.00 31.46 319 ASP A N 1
ATOM 2431 C CA . ASP A 1 319 ? -12.029 45.250 18.916 1.00 27.11 319 ASP A CA 1
ATOM 2432 C C . ASP A 1 319 ? -11.593 44.081 18.066 1.00 23.97 319 ASP A C 1
ATOM 2433 O O . ASP A 1 319 ? -10.625 43.360 18.359 1.00 19.82 319 ASP A O 1
ATOM 2438 N N . ASP A 1 320 ? -12.407 43.889 17.032 1.00 18.75 320 ASP A N 1
ATOM 2439 C CA . ASP A 1 320 ? -12.195 42.910 15.991 1.00 16.58 320 ASP A CA 1
ATOM 2440 C C . ASP A 1 320 ? -12.394 41.438 16.306 1.00 15.08 320 ASP A C 1
ATOM 2441 O O . ASP A 1 320 ? -11.645 40.850 17.077 1.00 14.39 320 ASP A O 1
ATOM 2446 N N . LEU A 1 321 ? -13.413 40.841 15.696 1.00 13.52 321 LEU A N 1
ATOM 2447 C CA . LEU A 1 321 ? -13.672 39.424 15.909 1.00 13.50 321 LEU A CA 1
ATOM 2448 C C . LEU A 1 321 ? -12.434 38.635 15.479 1.00 12.65 321 LEU A C 1
ATOM 2449 O O . LEU A 1 321 ? -11.842 38.926 14.439 1.00 14.41 321 LEU A O 1
ATOM 2454 N N . LYS A 1 322 ? -12.045 37.649 16.281 1.00 12.43 322 LYS A N 1
ATOM 2455 C CA . LYS A 1 322 ? -10.895 36.799 15.964 1.00 11.85 322 LYS A CA 1
ATOM 2456 C C . LYS A 1 322 ? -11.517 35.517 15.404 1.00 13.44 322 LYS A C 1
ATOM 2457 O O . LYS A 1 322 ? -11.775 34.556 16.134 1.00 12.45 322 LYS A O 1
ATOM 2463 N N . SER A 1 323 ? -11.730 35.510 14.091 1.00 14.10 323 SER A N 1
ATOM 2464 C CA . SER A 1 323 ? -12.426 34.413 13.420 1.00 14.66 323 SER A CA 1
ATOM 2465 C C . SER A 1 323 ? -11.687 33.391 12.569 1.00 14.37 323 SER A C 1
ATOM 2466 O O . SER A 1 323 ? -12.096 32.226 12.517 1.00 15.83 323 SER A O 1
ATOM 2469 N N . GLY A 1 324 ? -10.636 33.808 11.876 1.00 12.61 324 GLY A N 1
ATOM 2470 C CA . GLY A 1 324 ? -9.953 32.862 11.012 1.00 13.40 324 GLY A CA 1
ATOM 2471 C C . GLY A 1 324 ? -8.446 32.889 11.049 1.00 13.27 324 GLY A C 1
ATOM 2472 O O . GLY A 1 324 ? -7.830 32.209 11.867 1.00 12.80 324 GLY A O 1
ATOM 2473 N N . GLN A 1 325 ? -7.852 33.669 10.151 1.00 11.76 325 GLN A N 1
ATOM 2474 C CA . GLN A 1 325 ? -6.401 33.777 10.070 1.00 12.83 325 GLN A CA 1
ATOM 2475 C C . GLN A 1 325 ? -5.760 34.161 11.399 1.00 13.13 325 GLN A C 1
ATOM 2476 O O . GLN A 1 325 ? -4.738 33.590 11.797 1.00 13.58 325 GLN A O 1
ATOM 2482 N N . THR A 1 326 ? -6.362 35.123 12.088 1.00 12.71 326 THR A N 1
ATOM 2483 C CA . THR A 1 326 ? -5.818 35.584 13.359 1.00 13.92 326 THR A CA 1
ATOM 2484 C C . THR A 1 326 ? -6.102 34.595 14.486 1.00 13.09 326 THR A C 1
ATOM 2485 O O . THR A 1 326 ? -5.319 34.482 15.428 1.00 14.46 326 THR A O 1
ATOM 2489 N N . LYS A 1 327 ? -7.222 33.883 14.394 1.00 11.60 327 LYS A N 1
ATOM 2490 C CA . LYS A 1 327 ? -7.551 32.907 15.423 1.00 12.13 327 LYS A CA 1
ATOM 2491 C C . LYS A 1 327 ? -6.485 31.810 15.364 1.00 12.72 327 LYS A C 1
ATOM 2492 O O . LYS A 1 327 ? -5.908 31.430 16.388 1.00 13.21 327 LYS A O 1
ATOM 2498 N N . LEU A 1 328 ? -6.209 31.324 14.157 1.00 11.56 328 LEU A N 1
ATOM 2499 C CA . LEU A 1 328 ? -5.199 30.284 13.968 1.00 12.32 328 LEU A CA 1
ATOM 2500 C C . LEU A 1 328 ? -3.824 30.785 14.409 1.00 11.86 328 LEU A C 1
ATOM 2501 O O . LEU A 1 328 ? -3.041 30.039 15.000 1.00 13.12 328 LEU A O 1
ATOM 2506 N N . LYS A 1 329 ? -3.534 32.050 14.127 1.00 10.55 329 LYS A N 1
ATOM 2507 C CA . LYS A 1 329 ? -2.251 32.631 14.509 1.00 12.21 329 LYS A CA 1
ATOM 2508 C C . LYS A 1 329 ? -2.083 32.653 16.030 1.00 12.75 329 LYS A C 1
ATOM 2509 O O . LYS A 1 329 ? -0.982 32.393 16.544 1.00 13.62 329 LYS A O 1
ATOM 2515 N N . SER A 1 330 ? -3.169 32.944 16.745 1.00 13.98 330 SER A N 1
ATOM 2516 C CA . SER A 1 330 ? -3.122 32.998 18.207 1.00 15.15 330 SER A CA 1
ATOM 2517 C C . SER A 1 330 ? -2.970 31.601 18.801 1.00 16.33 330 SER A C 1
ATOM 2518 O O . SER A 1 330 ? -2.840 31.443 20.018 1.00 16.79 330 SER A O 1
ATOM 2521 N N . VAL A 1 331 ? -2.997 30.593 17.931 1.00 14.49 331 VAL A N 1
ATOM 2522 C CA . VAL A 1 331 ? -2.817 29.201 18.337 1.00 14.82 331 VAL A CA 1
ATOM 2523 C C . VAL A 1 331 ? -1.422 28.732 17.911 1.00 14.41 331 VAL A C 1
ATOM 2524 O O . VAL A 1 331 ? -0.666 28.178 18.713 1.00 13.44 331 VAL A O 1
ATOM 2528 N N . LEU A 1 332 ? -1.086 28.966 16.644 1.00 12.65 332 LEU A N 1
ATOM 2529 C CA . LEU A 1 332 ? 0.203 28.544 16.097 1.00 14.29 332 LEU A CA 1
ATOM 2530 C C . LEU A 1 332 ? 1.419 29.263 16.666 1.00 13.60 332 LEU A C 1
ATOM 2531 O O . LEU A 1 332 ? 2.411 28.625 17.025 1.00 12.56 332 LEU A O 1
ATOM 2536 N N . ALA A 1 333 ? 1.360 30.588 16.733 1.00 14.23 333 ALA A N 1
ATOM 2537 C CA . ALA A 1 333 ? 2.494 31.343 17.256 1.00 14.47 333 ALA A CA 1
ATOM 2538 C C . ALA A 1 333 ? 2.777 30.951 18.702 1.00 14.39 333 ALA A C 1
ATOM 2539 O O . ALA A 1 333 ? 3.937 30.819 19.108 1.00 15.74 333 ALA A O 1
ATOM 2541 N N . GLN A 1 334 ? 1.711 30.764 19.472 1.00 12.83 334 GLN A N 1
ATOM 2542 C CA . GLN A 1 334 ? 1.821 30.396 20.878 1.00 13.49 334 GLN A CA 1
ATOM 2543 C C . GLN A 1 334 ? 2.463 29.016 21.000 1.00 13.44 334 GLN A C 1
ATOM 2544 O O . GLN A 1 334 ? 3.362 28.801 21.815 1.00 12.79 334 GLN A O 1
ATOM 2550 N N . PHE A 1 335 ? 1.999 28.089 20.170 1.00 13.40 335 PHE A N 1
ATOM 2551 C CA . PHE A 1 335 ? 2.517 26.728 20.160 1.00 14.40 335 PHE A CA 1
ATOM 2552 C C . PHE A 1 335 ? 4.024 26.691 19.885 1.00 14.48 335 PHE A C 1
ATOM 2553 O O . PHE A 1 335 ? 4.780 26.040 20.616 1.00 13.76 335 PHE A O 1
ATOM 2561 N N . LEU A 1 336 ? 4.463 27.388 18.839 1.00 13.78 336 LEU A N 1
ATOM 2562 C CA . LEU A 1 336 ? 5.878 27.413 18.484 1.00 13.02 336 LEU A CA 1
ATOM 2563 C C . LEU A 1 336 ? 6.759 27.955 19.614 1.00 13.46 336 LEU A C 1
ATOM 2564 O O . LEU A 1 336 ? 7.763 27.341 19.976 1.00 11.44 336 LEU A O 1
ATOM 2569 N N . VAL A 1 337 ? 6.378 29.092 20.183 1.00 12.28 337 VAL A N 1
ATOM 2570 C CA . VAL A 1 337 ? 7.163 29.683 21.262 1.00 12.24 337 VAL A CA 1
ATOM 2571 C C . VAL A 1 337 ? 7.130 28.837 22.535 1.00 13.81 337 VAL A C 1
ATOM 2572 O O . VAL A 1 337 ? 8.148 28.708 23.226 1.00 13.61 337 VAL A O 1
ATOM 2576 N N . ASP A 1 338 ? 5.974 28.252 22.841 1.00 13.72 338 ASP A N 1
ATOM 2577 C CA . ASP A 1 338 ? 5.847 27.402 24.026 1.00 14.38 338 ASP A CA 1
ATOM 2578 C C . ASP A 1 338 ? 6.753 26.178 23.882 1.00 14.73 338 ASP A C 1
ATOM 2579 O O . ASP A 1 338 ? 7.180 25.593 24.879 1.00 15.32 338 ASP A O 1
ATOM 2584 N N . ALA A 1 339 ? 7.036 25.795 22.637 1.00 13.00 339 ALA A N 1
ATOM 2585 C CA . ALA A 1 339 ? 7.880 24.635 22.352 1.00 14.01 339 ALA A CA 1
ATOM 2586 C C . ALA A 1 339 ? 9.372 24.972 22.288 1.00 13.00 339 ALA A C 1
ATOM 2587 O O . ALA A 1 339 ? 10.208 24.084 22.108 1.00 14.92 339 ALA A O 1
ATOM 2589 N N . GLY A 1 340 ? 9.708 26.249 22.425 1.00 15.29 340 GLY A N 1
ATOM 2590 C CA . GLY A 1 340 ? 11.102 26.641 22.361 1.00 13.46 340 GLY A CA 1
ATOM 2591 C C . GLY A 1 340 ? 11.589 26.887 20.944 1.00 15.32 340 GLY A C 1
ATOM 2592 O O . GLY A 1 340 ? 12.794 26.962 20.707 1.00 14.28 340 GLY A O 1
ATOM 2593 N N . ILE A 1 341 ? 10.652 27.008 20.002 1.00 11.77 341 ILE A N 1
ATOM 2594 C CA . ILE A 1 341 ? 10.973 27.269 18.597 1.00 11.99 341 ILE A CA 1
ATOM 2595 C C . ILE A 1 341 ? 10.818 28.773 18.386 1.00 12.80 341 ILE A C 1
ATOM 2596 O O . ILE A 1 341 ? 9.905 29.383 18.945 1.00 13.24 341 ILE A O 1
ATOM 2601 N N . LYS A 1 342 ? 11.686 29.365 17.570 1.00 12.28 342 LYS A N 1
ATOM 2602 C CA . LYS A 1 342 ? 11.653 30.809 17.376 1.00 13.68 342 LYS A CA 1
ATOM 2603 C C . LYS A 1 342 ? 11.153 31.364 16.046 1.00 12.49 342 LYS A C 1
ATOM 2604 O O . LYS A 1 342 ? 11.896 31.425 15.064 1.00 12.52 342 LYS A O 1
ATOM 2610 N N . PRO A 1 343 ? 9.873 31.763 15.993 1.00 14.32 343 PRO A N 1
ATOM 2611 C CA . PRO A 1 343 ? 9.370 32.324 14.735 1.00 13.39 343 PRO A CA 1
ATOM 2612 C C . PRO A 1 343 ? 10.170 33.608 14.480 1.00 14.20 343 PRO A C 1
ATOM 2613 O O . PRO A 1 343 ? 10.448 34.358 15.420 1.00 13.98 343 PRO A O 1
ATOM 2617 N N . VAL A 1 344 ? 10.555 33.860 13.234 1.00 11.96 344 VAL A N 1
ATOM 2618 C CA . VAL A 1 344 ? 11.291 35.081 12.918 1.00 11.90 344 VAL A CA 1
ATOM 2619 C C . VAL A 1 344 ? 10.620 35.872 11.802 1.00 11.80 344 VAL A C 1
ATOM 2620 O O . VAL A 1 344 ? 10.887 37.061 11.622 1.00 13.01 344 VAL A O 1
ATOM 2624 N N . SER A 1 345 ? 9.734 35.210 11.065 1.00 13.43 345 SER A N 1
ATOM 2625 C CA . SER A 1 345 ? 9.011 35.861 9.987 1.00 12.60 345 SER A CA 1
ATOM 2626 C C . SER A 1 345 ? 7.619 35.258 9.864 1.00 13.78 345 SER A C 1
ATOM 2627 O O . SER A 1 345 ? 7.468 34.043 9.747 1.00 14.67 345 SER A O 1
ATOM 2630 N N . ILE A 1 346 ? 6.603 36.110 9.915 1.00 11.13 346 ILE A N 1
ATOM 2631 C CA . ILE A 1 346 ? 5.228 35.658 9.759 1.00 10.99 346 ILE A CA 1
ATOM 2632 C C . ILE A 1 346 ? 4.569 36.572 8.727 1.00 11.46 346 ILE A C 1
ATOM 2633 O O . ILE A 1 346 ? 4.319 37.749 8.990 1.00 11.86 346 ILE A O 1
ATOM 2638 N N . ALA A 1 347 ? 4.321 36.031 7.538 1.00 10.76 347 ALA A N 1
ATOM 2639 C CA . ALA A 1 347 ? 3.684 36.794 6.468 1.00 10.10 347 ALA A CA 1
ATOM 2640 C C . ALA A 1 347 ? 2.235 36.343 6.358 1.00 11.40 347 ALA A C 1
ATOM 2641 O O . ALA A 1 347 ? 1.970 35.152 6.197 1.00 11.34 347 ALA A O 1
ATOM 2643 N N . SER A 1 348 ? 1.297 37.289 6.444 1.00 12.60 348 SER A N 1
ATOM 2644 C CA . SER A 1 348 ? -0.123 36.961 6.371 1.00 12.84 348 SER A CA 1
ATOM 2645 C C . SER A 1 348 ? -0.839 37.763 5.289 1.00 13.41 348 SER A C 1
ATOM 2646 O O . SER A 1 348 ? -0.997 38.978 5.401 1.00 14.53 348 SER A O 1
ATOM 2649 N N . TYR A 1 349 ? -1.280 37.062 4.251 1.00 11.76 349 TYR A N 1
ATOM 2650 C CA . TYR A 1 349 ? -1.969 37.683 3.123 1.00 11.65 349 TYR A CA 1
ATOM 2651 C C . TYR A 1 349 ? -3.440 37.284 3.132 1.00 12.32 349 TYR A C 1
ATOM 2652 O O . TYR A 1 349 ? -3.791 36.198 3.591 1.00 11.00 349 TYR A O 1
ATOM 2661 N N . ASN A 1 350 ? -4.296 38.164 2.622 1.00 11.57 350 ASN A N 1
ATOM 2662 C CA . ASN A 1 350 ? -5.733 37.903 2.587 1.00 11.09 350 ASN A CA 1
ATOM 2663 C C . ASN A 1 350 ? -6.377 38.565 1.374 1.00 11.39 350 ASN A C 1
ATOM 2664 O O . ASN A 1 350 ? -6.020 39.682 1.029 1.00 11.63 350 ASN A O 1
ATOM 2669 N N . HIS A 1 351 ? -7.304 37.872 0.720 1.00 12.12 351 HIS A N 1
ATOM 2670 C CA . HIS A 1 351 ? -8.079 38.499 -0.349 1.00 11.93 351 HIS A CA 1
ATOM 2671 C C . HIS A 1 351 ? -9.510 38.013 -0.209 1.00 13.00 351 HIS A C 1
ATOM 2672 O O . HIS A 1 351 ? -9.754 36.848 0.097 1.00 12.42 351 HIS A O 1
ATOM 2679 N N . LEU A 1 352 ? -10.458 38.932 -0.372 1.00 10.47 352 LEU A N 1
ATOM 2680 C CA . LEU A 1 352 ? -11.873 38.606 -0.246 1.00 11.61 352 LEU A CA 1
ATOM 2681 C C . LEU A 1 352 ? -12.646 39.549 -1.152 1.00 11.28 352 LEU A C 1
ATOM 2682 O O . LEU A 1 352 ? -12.120 40.596 -1.546 1.00 12.64 352 LEU A O 1
ATOM 2687 N N . GLY A 1 353 ? -13.880 39.181 -1.484 1.00 12.20 353 GLY A N 1
ATOM 2688 C CA . GLY A 1 353 ? -14.667 39.996 -2.396 1.00 13.14 353 GLY A CA 1
ATOM 2689 C C . GLY A 1 353 ? -16.018 40.471 -1.910 1.00 14.86 353 GLY A C 1
ATOM 2690 O O . GLY A 1 353 ? -16.914 40.724 -2.725 1.00 16.08 353 GLY A O 1
ATOM 2691 N N . ASN A 1 354 ? -16.180 40.590 -0.596 1.00 14.39 354 ASN A N 1
ATOM 2692 C CA . ASN A 1 354 ? -17.438 41.063 -0.026 1.00 13.83 354 ASN A CA 1
ATOM 2693 C C . ASN A 1 354 ? -17.307 42.551 0.286 1.00 14.33 354 ASN A C 1
ATOM 2694 O O . ASN A 1 354 ? -16.273 43.154 -0.002 1.00 15.33 354 ASN A O 1
ATOM 2699 N N . ASN A 1 355 ? -18.348 43.150 0.864 1.00 13.77 355 ASN A N 1
ATOM 2700 C CA . ASN A 1 355 ? -18.293 44.573 1.169 1.00 14.00 355 ASN A CA 1
ATOM 2701 C C . ASN A 1 355 ? -17.272 44.907 2.250 1.00 14.60 355 ASN A C 1
ATOM 2702 O O . ASN A 1 355 ? -16.792 46.032 2.327 1.00 15.74 355 ASN A O 1
ATOM 2707 N N . ASP A 1 356 ? -16.954 43.931 3.094 1.00 14.32 356 ASP A N 1
ATOM 2708 C CA . ASP A 1 356 ? -15.953 44.122 4.134 1.00 14.14 356 ASP A CA 1
ATOM 2709 C C . ASP A 1 356 ? -14.654 44.413 3.375 1.00 13.98 356 ASP A C 1
ATOM 2710 O O . ASP A 1 356 ? -13.975 45.404 3.632 1.00 14.37 356 ASP A O 1
ATOM 2715 N N . GLY A 1 357 ? -14.332 43.550 2.415 1.00 12.66 357 GLY A N 1
ATOM 2716 C CA . GLY A 1 357 ? -13.126 43.736 1.631 1.00 14.13 357 GLY A CA 1
ATOM 2717 C C . GLY A 1 357 ? -13.190 45.018 0.817 1.00 14.00 357 GLY A C 1
ATOM 2718 O O . GLY A 1 357 ? -12.199 45.734 0.689 1.00 14.97 357 GLY A O 1
ATOM 2719 N N . TYR A 1 358 ? -14.362 45.316 0.271 1.00 15.85 358 TYR A N 1
ATOM 2720 C CA . TYR A 1 358 ? -14.528 46.523 -0.531 1.00 17.44 358 TYR A CA 1
ATOM 2721 C C . TYR A 1 358 ? -14.199 47.762 0.305 1.00 17.05 358 TYR A C 1
ATOM 2722 O O . TYR A 1 358 ? -13.477 48.654 -0.146 1.00 18.23 358 TYR A O 1
ATOM 2731 N N . ASN A 1 359 ? -14.719 47.805 1.528 1.00 17.43 359 ASN A N 1
ATOM 2732 C CA . ASN A 1 359 ? -14.465 48.923 2.436 1.00 17.72 359 ASN A CA 1
ATOM 2733 C C . ASN A 1 359 ? -12.996 48.956 2.859 1.00 17.72 359 ASN A C 1
ATOM 2734 O O . ASN A 1 359 ? -12.390 50.026 2.960 1.00 18.47 359 ASN A O 1
ATOM 2739 N N . LEU A 1 360 ? -12.422 47.779 3.092 1.00 15.60 360 LEU A N 1
ATOM 2740 C CA . LEU A 1 360 ? -11.030 47.680 3.517 1.00 16.76 360 LEU A CA 1
ATOM 2741 C C . LEU A 1 360 ? -10.022 48.004 2.421 1.00 17.88 360 LEU A C 1
ATOM 2742 O O . LEU A 1 360 ? -8.822 48.094 2.691 1.00 18.53 360 LEU A O 1
ATOM 2747 N N . SER A 1 361 ? -10.498 48.175 1.190 1.00 19.18 361 SER A N 1
ATOM 2748 C CA . SER A 1 361 ? -9.603 48.494 0.083 1.00 20.01 361 SER A CA 1
ATOM 2749 C C . SER A 1 361 ? -9.075 49.917 0.227 1.00 20.87 361 SER A C 1
ATOM 2750 O O . SER A 1 361 ? -8.107 50.293 -0.429 1.00 21.60 361 SER A O 1
ATOM 2753 N N . ALA A 1 362 ? -9.719 50.707 1.085 1.00 19.98 362 ALA A N 1
ATOM 2754 C CA . ALA A 1 362 ? -9.291 52.082 1.327 1.00 20.67 362 ALA A CA 1
ATOM 2755 C C . ALA A 1 362 ? -8.225 52.037 2.419 1.00 20.42 362 ALA A C 1
ATOM 2756 O O . ALA A 1 362 ? -8.441 51.457 3.482 1.00 20.18 362 ALA A O 1
ATOM 2758 N N . PRO A 1 363 ? -7.062 52.663 2.173 1.00 20.78 363 PRO A N 1
ATOM 2759 C CA . PRO A 1 363 ? -5.950 52.690 3.129 1.00 20.53 363 PRO A CA 1
ATOM 2760 C C . PRO A 1 363 ? -6.267 53.029 4.585 1.00 19.75 363 PRO A C 1
ATOM 2761 O O . PRO A 1 363 ? -5.782 52.357 5.491 1.00 20.14 363 PRO A O 1
ATOM 2765 N N . LYS A 1 364 ? -7.069 54.062 4.820 1.00 21.28 364 LYS A N 1
ATOM 2766 C CA . LYS A 1 364 ? -7.393 54.438 6.192 1.00 21.76 364 LYS A CA 1
ATOM 2767 C C . LYS A 1 364 ? -8.190 53.366 6.937 1.00 20.80 364 LYS A C 1
ATOM 2768 O O . LYS A 1 364 ? -7.995 53.165 8.137 1.00 21.38 364 LYS A O 1
ATOM 2774 N N . GLN A 1 365 ? -9.080 52.676 6.228 1.00 20.60 365 GLN A N 1
ATOM 2775 C CA . GLN A 1 365 ? -9.871 51.612 6.842 1.00 19.37 365 GLN A CA 1
ATOM 2776 C C . GLN A 1 365 ? -8.974 50.395 7.049 1.00 19.07 365 GLN A C 1
ATOM 2777 O O . GLN A 1 365 ? -9.005 49.764 8.103 1.00 19.03 365 GLN A O 1
ATOM 2783 N N . PHE A 1 366 ? -8.167 50.078 6.040 1.00 19.37 366 PHE A N 1
ATOM 2784 C CA . PHE A 1 366 ? -7.247 48.948 6.130 1.00 19.05 366 PHE A CA 1
ATOM 2785 C C . PHE A 1 366 ? -6.313 49.084 7.331 1.00 19.95 366 PHE A C 1
ATOM 2786 O O . PHE A 1 366 ? -6.045 48.110 8.037 1.00 18.36 366 PHE A O 1
ATOM 2794 N N . ARG A 1 367 ? -5.810 50.294 7.553 1.00 20.10 367 ARG A N 1
ATOM 2795 C CA . ARG A 1 367 ? -4.890 50.547 8.656 1.00 20.35 367 ARG A CA 1
ATOM 2796 C C . ARG A 1 367 ? -5.418 50.022 9.989 1.00 20.08 367 ARG A C 1
ATOM 2797 O O . ARG A 1 367 ? -4.674 49.418 10.762 1.00 20.08 367 ARG A O 1
ATOM 2805 N N . SER A 1 368 ? -6.701 50.247 10.258 1.00 17.28 368 SER A N 1
ATOM 2806 C CA . SER A 1 368 ? -7.295 49.770 11.503 1.00 18.01 368 SER A CA 1
ATOM 2807 C C . SER A 1 368 ? -7.153 48.256 11.626 1.00 16.36 368 SER A C 1
ATOM 2808 O O . SER A 1 368 ? -6.793 47.737 12.683 1.00 17.82 368 SER A O 1
ATOM 2811 N N . LYS A 1 369 ? -7.438 47.551 10.537 1.00 21.17 369 LYS A N 1
ATOM 2812 C CA . LYS A 1 369 ? -7.367 46.095 10.523 1.00 21.83 369 LYS A CA 1
ATOM 2813 C C . LYS A 1 369 ? -5.923 45.600 10.611 1.00 23.33 369 LYS A C 1
ATOM 2814 O O . LYS A 1 369 ? -5.647 44.557 11.210 1.00 24.06 369 LYS A O 1
ATOM 2820 N N . GLU A 1 370 ? -5.002 46.355 10.024 1.00 21.66 370 GLU A N 1
ATOM 2821 C CA . GLU A 1 370 ? -3.596 45.976 10.036 1.00 22.94 370 GLU A CA 1
ATOM 2822 C C . GLU A 1 370 ? -3.067 45.895 11.463 1.00 23.52 370 GLU A C 1
ATOM 2823 O O . GLU A 1 370 ? -2.329 44.970 11.814 1.00 22.96 370 GLU A O 1
ATOM 2829 N N . ILE A 1 371 ? -3.457 46.864 12.285 1.00 23.07 371 ILE A N 1
ATOM 2830 C CA . ILE A 1 371 ? -3.023 46.928 13.676 1.00 23.22 371 ILE A CA 1
ATOM 2831 C C . ILE A 1 371 ? -3.553 45.782 14.539 1.00 23.99 371 ILE A C 1
ATOM 2832 O O . ILE A 1 371 ? -2.794 45.164 15.293 1.00 23.28 371 ILE A O 1
ATOM 2837 N N . SER A 1 372 ? -4.848 45.497 14.435 1.00 23.80 372 SER A N 1
ATOM 2838 C CA . SER A 1 372 ? -5.443 44.429 15.230 1.00 23.93 372 SER A CA 1
ATOM 2839 C C . SER A 1 372 ? -4.856 43.057 14.902 1.00 24.62 372 SER A C 1
ATOM 2840 O O . SER A 1 372 ? -4.575 42.264 15.804 1.00 24.37 372 SER A O 1
ATOM 2843 N N . LYS A 1 373 ? -4.662 42.780 13.616 1.00 23.28 373 LYS A N 1
ATOM 2844 C CA . LYS A 1 373 ? -4.117 41.494 13.191 1.00 23.77 373 LYS A CA 1
ATOM 2845 C C . LYS A 1 373 ? -2.631 41.331 13.511 1.00 24.50 373 LYS A C 1
ATOM 2846 O O . LYS A 1 373 ? -2.175 40.224 13.803 1.00 25.17 373 LYS A O 1
ATOM 2852 N N . SER A 1 374 ? -1.879 42.430 13.468 1.00 20.68 374 SER A N 1
ATOM 2853 C CA . SER A 1 374 ? -0.444 42.384 13.744 1.00 23.21 374 SER A CA 1
ATOM 2854 C C . SER A 1 374 ? -0.100 42.256 15.226 1.00 23.57 374 SER A C 1
ATOM 2855 O O . SER A 1 374 ? 0.878 41.605 15.588 1.00 22.66 374 SER A O 1
ATOM 2858 N N . SER A 1 375 ? -0.907 42.882 16.076 1.00 26.06 375 SER A N 1
ATOM 2859 C CA . SER A 1 375 ? -0.668 42.886 17.521 1.00 25.90 375 SER A CA 1
ATOM 2860 C C . SER A 1 375 ? -0.864 41.575 18.284 1.00 24.32 375 SER A C 1
ATOM 2861 O O . SER A 1 375 ? -0.375 41.436 19.404 1.00 22.34 375 SER A O 1
ATOM 2864 N N . VAL A 1 376 ? -1.569 40.621 17.689 1.00 22.27 376 VAL A N 1
ATOM 2865 C CA . VAL A 1 376 ? -1.860 39.358 18.362 1.00 22.50 376 VAL A CA 1
ATOM 2866 C C . VAL A 1 376 ? -0.660 38.537 18.859 1.00 22.36 376 VAL A C 1
ATOM 2867 O O . VAL A 1 376 ? -0.821 37.677 19.723 1.00 23.61 376 VAL A O 1
ATOM 2871 N N . ILE A 1 377 ? 0.539 38.796 18.343 1.00 24.13 377 ILE A N 1
ATOM 2872 C CA . ILE A 1 377 ? 1.707 38.019 18.775 1.00 23.23 377 ILE A CA 1
ATOM 2873 C C . ILE A 1 377 ? 2.642 38.753 19.728 1.00 25.18 377 ILE A C 1
ATOM 2874 O O . ILE A 1 377 ? 3.558 38.149 20.292 1.00 25.31 377 ILE A O 1
ATOM 2879 N N . ASP A 1 378 ? 2.410 40.046 19.920 1.00 21.69 378 ASP A N 1
ATOM 2880 C CA . ASP A 1 378 ? 3.277 40.845 20.780 1.00 22.42 378 ASP A CA 1
ATOM 2881 C C . ASP A 1 378 ? 3.561 40.270 22.167 1.00 21.33 378 ASP A C 1
ATOM 2882 O O . ASP A 1 378 ? 4.717 40.217 22.590 1.00 20.55 378 ASP A O 1
ATOM 2887 N N . ASP A 1 379 ? 2.521 39.848 22.879 1.00 24.01 379 ASP A N 1
ATOM 2888 C CA . ASP A 1 379 ? 2.709 39.305 24.223 1.00 23.62 379 ASP A CA 1
ATOM 2889 C C . ASP A 1 379 ? 3.460 37.981 24.194 1.00 22.95 379 ASP A C 1
ATOM 2890 O O . ASP A 1 379 ? 4.254 37.682 25.088 1.00 22.61 379 ASP A O 1
ATOM 2895 N N . ILE A 1 380 ? 3.217 37.195 23.156 1.00 20.49 380 ILE A N 1
ATOM 2896 C CA . ILE A 1 380 ? 3.875 35.905 23.019 1.00 19.69 380 ILE A CA 1
ATOM 2897 C C . ILE A 1 380 ? 5.384 36.090 22.887 1.00 19.40 380 ILE A C 1
ATOM 2898 O O . ILE A 1 380 ? 6.164 35.384 23.516 1.00 21.39 380 ILE A O 1
ATOM 2903 N N . ILE A 1 381 ? 5.792 37.060 22.082 1.00 20.52 381 ILE A N 1
ATOM 2904 C CA . ILE A 1 381 ? 7.206 37.329 21.875 1.00 21.62 381 ILE A CA 1
ATOM 2905 C C . ILE A 1 381 ? 7.865 37.849 23.152 1.00 22.19 381 ILE A C 1
ATOM 2906 O O . ILE A 1 381 ? 8.985 37.462 23.491 1.00 22.85 381 ILE A O 1
ATOM 2911 N N . ALA A 1 382 ? 7.160 38.721 23.865 1.00 21.90 382 ALA A N 1
ATOM 2912 C CA . ALA A 1 382 ? 7.683 39.311 25.090 1.00 21.34 382 ALA A CA 1
ATOM 2913 C C . ALA A 1 382 ? 7.792 38.322 26.242 1.00 21.05 382 ALA A C 1
ATOM 2914 O O . ALA A 1 382 ? 8.491 38.581 27.218 1.00 22.46 382 ALA A O 1
ATOM 2916 N N . SER A 1 383 ? 7.109 37.189 26.126 1.00 20.17 383 SER A N 1
ATOM 2917 C CA . SER A 1 383 ? 7.120 36.182 27.183 1.00 18.86 383 SER A CA 1
ATOM 2918 C C . SER A 1 383 ? 8.365 35.304 27.214 1.00 18.67 383 SER A C 1
ATOM 2919 O O . SER A 1 383 ? 8.578 34.580 28.183 1.00 20.09 383 SER A O 1
ATOM 2922 N N . ASN A 1 384 ? 9.186 35.360 26.170 1.00 18.65 384 ASN A N 1
ATOM 2923 C CA . ASN A 1 384 ? 10.372 34.507 26.122 1.00 17.42 384 ASN A CA 1
ATOM 2924 C C . ASN A 1 384 ? 11.653 35.245 25.752 1.00 17.72 384 ASN A C 1
ATOM 2925 O O . ASN A 1 384 ? 11.932 35.471 24.568 1.00 16.61 384 ASN A O 1
ATOM 2930 N N . ASP A 1 385 ? 12.448 35.598 26.759 1.00 17.68 385 ASP A N 1
ATOM 2931 C CA . ASP A 1 385 ? 13.693 36.308 26.512 1.00 18.67 385 ASP A CA 1
ATOM 2932 C C . ASP A 1 385 ? 14.881 35.381 26.278 1.00 17.94 385 ASP A C 1
ATOM 2933 O O . ASP A 1 385 ? 16.015 35.835 26.150 1.00 18.50 385 ASP A O 1
ATOM 2938 N N . ILE A 1 386 ? 14.623 34.079 26.232 1.00 18.11 386 ILE A N 1
ATOM 2939 C CA . ILE A 1 386 ? 15.682 33.118 25.939 1.00 18.22 386 ILE A CA 1
ATOM 2940 C C . ILE A 1 386 ? 15.824 33.174 24.417 1.00 17.44 386 ILE A C 1
ATOM 2941 O O . ILE A 1 386 ? 16.930 33.186 23.876 1.00 17.07 386 ILE A O 1
ATOM 2946 N N . LEU A 1 387 ? 14.680 33.224 23.737 1.00 17.86 387 LEU A N 1
ATOM 2947 C CA . LEU A 1 387 ? 14.646 33.285 22.278 1.00 17.83 387 LEU A CA 1
ATOM 2948 C C . LEU A 1 387 ? 14.732 34.716 21.757 1.00 17.29 387 LEU A C 1
ATOM 2949 O O . LEU A 1 387 ? 15.463 34.989 20.808 1.00 17.99 387 LEU A O 1
ATOM 2954 N N . TYR A 1 388 ? 13.977 35.624 22.373 1.00 17.86 388 TYR A N 1
ATOM 2955 C CA . TYR A 1 388 ? 13.966 37.017 21.941 1.00 18.46 388 TYR A CA 1
ATOM 2956 C C . TYR A 1 388 ? 14.656 37.936 22.941 1.00 20.06 388 TYR A C 1
ATOM 2957 O O . TYR A 1 388 ? 14.133 38.195 24.026 1.00 19.23 388 TYR A O 1
ATOM 2966 N N . ASN A 1 389 ? 15.829 38.427 22.553 1.00 19.78 389 ASN A N 1
ATOM 2967 C CA . ASN A 1 389 ? 16.625 39.314 23.395 1.00 21.83 389 ASN A CA 1
ATOM 2968 C C . ASN A 1 389 ? 17.575 40.132 22.522 1.00 23.79 389 ASN A C 1
ATOM 2969 O O . ASN A 1 389 ? 17.632 39.940 21.309 1.00 22.97 389 ASN A O 1
ATOM 2974 N N . ASP A 1 390 ? 18.329 41.039 23.140 1.00 25.21 390 ASP A N 1
ATOM 2975 C CA . ASP A 1 390 ? 19.249 41.895 22.393 1.00 26.81 390 ASP A CA 1
ATOM 2976 C C . ASP A 1 390 ? 20.349 41.162 21.636 1.00 27.19 390 ASP A C 1
ATOM 2977 O O . ASP A 1 390 ? 20.712 41.558 20.528 1.00 27.68 390 ASP A O 1
ATOM 2982 N N . LYS A 1 391 ? 20.885 40.099 22.225 1.00 27.13 391 LYS A N 1
ATOM 2983 C CA . LYS A 1 391 ? 21.953 39.340 21.583 1.00 28.35 391 LYS A CA 1
ATOM 2984 C C . LYS A 1 391 ? 21.517 38.572 20.337 1.00 26.89 391 LYS A C 1
ATOM 2985 O O . LYS A 1 391 ? 22.179 38.628 19.298 1.00 26.39 391 LYS A O 1
ATOM 2991 N N . LEU A 1 392 ? 20.402 37.857 20.440 1.00 27.09 392 LEU A N 1
ATOM 2992 C CA . LEU A 1 392 ? 19.909 37.055 19.325 1.00 26.27 392 LEU A CA 1
ATOM 2993 C C . LEU A 1 392 ? 18.879 37.756 18.451 1.00 26.25 392 LEU A C 1
ATOM 2994 O O . LEU A 1 392 ? 18.531 37.255 17.379 1.00 26.71 392 LEU A O 1
ATOM 2999 N N . GLY A 1 393 ? 18.399 38.908 18.903 1.00 22.29 393 GLY A N 1
ATOM 3000 C CA . GLY A 1 393 ? 17.385 39.632 18.156 1.00 22.87 393 GLY A CA 1
ATOM 3001 C C . GLY A 1 393 ? 16.054 39.377 18.837 1.00 22.59 393 GLY A C 1
ATOM 3002 O O . GLY A 1 393 ? 15.748 38.240 19.191 1.00 22.73 393 GLY A O 1
ATOM 3003 N N . LYS A 1 394 ? 15.259 40.422 19.029 1.00 21.92 394 LYS A N 1
ATOM 3004 C CA . LYS A 1 394 ? 13.979 40.268 19.703 1.00 23.66 394 LYS A CA 1
ATOM 3005 C C . LYS A 1 394 ? 12.798 40.669 18.836 1.00 23.15 394 LYS A C 1
ATOM 3006 O O . LYS A 1 394 ? 11.720 40.974 19.344 1.00 23.15 394 LYS A O 1
ATOM 3012 N N . LYS A 1 395 ? 13.003 40.650 17.526 1.00 23.98 395 LYS A N 1
ATOM 3013 C CA . LYS A 1 395 ? 11.954 41.029 16.597 1.00 24.37 395 LYS A CA 1
ATOM 3014 C C . LYS A 1 395 ? 11.491 39.895 15.691 1.00 22.36 395 LYS A C 1
ATOM 3015 O O . LYS A 1 395 ? 12.264 39.003 15.334 1.00 22.10 395 LYS A O 1
ATOM 3021 N N . VAL A 1 396 ? 10.213 39.938 15.336 1.00 21.04 396 VAL A N 1
ATOM 3022 C CA . VAL A 1 396 ? 9.628 38.968 14.423 1.00 18.72 396 VAL A CA 1
ATOM 3023 C C . VAL A 1 396 ? 9.048 39.802 13.288 1.00 17.82 396 VAL A C 1
ATOM 3024 O O . VAL A 1 396 ? 8.133 40.595 13.518 1.00 18.16 396 VAL A O 1
ATOM 3028 N N . ASP A 1 397 ? 9.598 39.667 12.082 1.00 15.75 397 ASP A N 1
ATOM 3029 C CA . ASP A 1 397 ? 9.058 40.416 10.948 1.00 15.80 397 ASP A CA 1
ATOM 3030 C C . ASP A 1 397 ? 7.638 39.892 10.781 1.00 15.88 397 ASP A C 1
ATOM 3031 O O . ASP A 1 397 ? 7.411 38.681 10.776 1.00 15.02 397 ASP A O 1
ATOM 3036 N N . HIS A 1 398 ? 6.689 40.806 10.643 1.00 16.27 398 HIS A N 1
ATOM 3037 C CA . HIS A 1 398 ? 5.282 40.443 10.554 1.00 17.40 398 HIS A CA 1
ATOM 3038 C C . HIS A 1 398 ? 4.597 41.383 9.573 1.00 18.20 398 HIS A C 1
ATOM 3039 O O . HIS A 1 398 ? 4.621 42.598 9.764 1.00 21.30 398 HIS A O 1
ATOM 3046 N N . CYS A 1 399 ? 4.002 40.842 8.514 1.00 15.50 399 CYS A N 1
ATOM 3047 C CA . CYS A 1 399 ? 3.303 41.704 7.571 1.00 15.19 399 CYS A CA 1
ATOM 3048 C C . CYS A 1 399 ? 1.872 41.220 7.399 1.00 15.24 399 CYS A C 1
ATOM 3049 O O . CYS A 1 399 ? 1.605 40.022 7.407 1.00 15.00 399 CYS A O 1
ATOM 3052 N N . ILE A 1 400 ? 0.953 42.171 7.287 1.00 12.57 400 ILE A N 1
ATOM 3053 C CA . ILE A 1 400 ? -0.461 41.871 7.107 1.00 14.26 400 ILE A CA 1
ATOM 3054 C C . ILE A 1 400 ? -0.908 42.540 5.818 1.00 14.14 400 ILE A C 1
ATOM 3055 O O . ILE A 1 400 ? -0.667 43.730 5.614 1.00 13.98 400 ILE A O 1
ATOM 3060 N N . VAL A 1 401 ? -1.565 41.778 4.952 1.00 14.54 401 VAL A N 1
ATOM 3061 C CA . VAL A 1 401 ? -2.035 42.303 3.674 1.00 13.53 401 VAL A CA 1
ATOM 3062 C C . VAL A 1 401 ? -3.473 41.864 3.417 1.00 12.93 401 VAL A C 1
ATOM 3063 O O . VAL A 1 401 ? -3.823 40.709 3.646 1.00 12.26 401 VAL A O 1
ATOM 3067 N N . ILE A 1 402 ? -4.303 42.793 2.949 1.00 13.21 402 ILE A N 1
ATOM 3068 C CA . ILE A 1 402 ? -5.694 42.491 2.630 1.00 13.17 402 ILE A CA 1
ATOM 3069 C C . ILE A 1 402 ? -6.029 43.144 1.289 1.00 14.63 402 ILE A C 1
ATOM 3070 O O . ILE A 1 402 ? -5.952 44.363 1.146 1.00 15.03 402 ILE A O 1
ATOM 3075 N N . LYS A 1 403 ? -6.381 42.325 0.307 1.00 12.64 403 LYS A N 1
ATOM 3076 C CA . LYS A 1 403 ? -6.711 42.835 -1.014 1.00 13.50 403 LYS A CA 1
ATOM 3077 C C . LYS A 1 403 ? -8.136 42.475 -1.382 1.00 14.68 403 LYS A C 1
ATOM 3078 O O . LYS A 1 403 ? -8.630 41.399 -1.039 1.00 13.12 403 LYS A O 1
ATOM 3084 N N . TYR A 1 404 ? -8.794 43.388 -2.081 1.00 14.14 404 TYR A N 1
ATOM 3085 C CA . TYR A 1 404 ? -10.158 43.169 -2.534 1.00 14.33 404 TYR A CA 1
ATOM 3086 C C . TYR A 1 404 ? -10.104 42.453 -3.885 1.00 14.87 404 TYR A C 1
ATOM 3087 O O . TYR A 1 404 ? -9.549 42.976 -4.852 1.00 16.02 404 TYR A O 1
ATOM 3096 N N . MET A 1 405 ? -10.660 41.247 -3.934 1.00 12.76 405 MET A N 1
ATOM 3097 C CA . MET A 1 405 ? -10.708 40.442 -5.155 1.00 14.60 405 MET A CA 1
ATOM 3098 C C . MET A 1 405 ? -12.144 39.940 -5.226 1.00 14.69 405 MET A C 1
ATOM 3099 O O . MET A 1 405 ? -12.489 38.918 -4.634 1.00 14.30 405 MET A O 1
ATOM 3104 N N . LYS A 1 406 ? -12.980 40.672 -5.953 1.00 14.87 406 LYS A N 1
ATOM 3105 C CA . LYS A 1 406 ? -14.400 40.345 -6.037 1.00 15.48 406 LYS A CA 1
ATOM 3106 C C . LYS A 1 406 ? -14.834 38.899 -6.281 1.00 14.22 406 LYS A C 1
ATOM 3107 O O . LYS A 1 406 ? -15.759 38.417 -5.629 1.00 14.26 406 LYS A O 1
ATOM 3113 N N . PRO A 1 407 ? -14.180 38.179 -7.206 1.00 13.61 407 PRO A N 1
ATOM 3114 C CA . PRO A 1 407 ? -14.575 36.791 -7.481 1.00 15.23 407 PRO A CA 1
ATOM 3115 C C . PRO A 1 407 ? -14.705 35.781 -6.329 1.00 15.52 407 PRO A C 1
ATOM 3116 O O . PRO A 1 407 ? -15.545 34.882 -6.398 1.00 16.02 407 PRO A O 1
ATOM 3120 N N . VAL A 1 408 ? -13.903 35.909 -5.273 1.00 15.58 408 VAL A N 1
ATOM 3121 C CA . VAL A 1 408 ? -14.000 34.947 -4.175 1.00 15.74 408 VAL A CA 1
ATOM 3122 C C . VAL A 1 408 ? -15.151 35.233 -3.217 1.00 15.41 408 VAL A C 1
ATOM 3123 O O . VAL A 1 408 ? -15.467 34.412 -2.356 1.00 16.54 408 VAL A O 1
ATOM 3127 N N . GLY A 1 409 ? -15.785 36.391 -3.373 1.00 13.81 409 GLY A N 1
ATOM 3128 C CA . GLY A 1 409 ? -16.901 36.730 -2.508 1.00 13.17 409 GLY A CA 1
ATOM 3129 C C . GLY A 1 409 ? -16.603 36.680 -1.020 1.00 14.38 409 GLY A C 1
ATOM 3130 O O . GLY A 1 409 ? -15.563 37.157 -0.565 1.00 13.94 409 GLY A O 1
ATOM 3131 N N . ASP A 1 410 ? -17.523 36.086 -0.262 1.00 13.51 410 ASP A N 1
ATOM 3132 C CA . ASP A 1 410 ? -17.389 35.993 1.187 1.00 13.46 410 ASP A CA 1
ATOM 3133 C C . ASP A 1 410 ? -16.400 34.932 1.644 1.00 12.69 410 ASP A C 1
ATOM 3134 O O . ASP A 1 410 ? -16.091 34.847 2.830 1.00 13.48 410 ASP A O 1
ATOM 3139 N N . SER A 1 411 ? -15.924 34.110 0.717 1.00 12.10 411 SER A N 1
ATOM 3140 C CA . SER A 1 411 ? -14.963 33.074 1.081 1.00 12.45 411 SER A CA 1
ATOM 3141 C C . SER A 1 411 ? -13.549 33.635 1.011 1.00 11.23 411 SER A C 1
ATOM 3142 O O . SER A 1 411 ? -12.815 33.417 0.037 1.00 12.66 411 SER A O 1
ATOM 3145 N N . LYS A 1 412 ? -13.193 34.377 2.056 1.00 11.94 412 LYS A N 1
ATOM 3146 C CA . LYS A 1 412 ? -11.880 34.997 2.177 1.00 12.03 412 LYS A CA 1
ATOM 3147 C C . LYS A 1 412 ? -10.791 33.935 2.119 1.00 12.26 412 LYS A C 1
ATOM 3148 O O . LYS A 1 412 ? -10.911 32.867 2.728 1.00 11.87 412 LYS A O 1
ATOM 3154 N N . VAL A 1 413 ? -9.730 34.242 1.383 1.00 11.82 413 VAL A N 1
ATOM 3155 C CA . VAL A 1 413 ? -8.599 33.336 1.259 1.00 10.97 413 VAL A CA 1
ATOM 3156 C C . VAL A 1 413 ? -7.442 33.910 2.060 1.00 12.75 413 VAL A C 1
ATOM 3157 O O . VAL A 1 413 ? -6.993 35.025 1.801 1.00 12.76 413 VAL A O 1
ATOM 3161 N N . ALA A 1 414 ? -6.981 33.147 3.048 1.00 12.25 414 ALA A N 1
ATOM 3162 C CA . ALA A 1 414 ? -5.866 33.560 3.885 1.00 12.06 414 ALA A CA 1
ATOM 3163 C C . ALA A 1 414 ? -4.674 32.683 3.518 1.00 12.52 414 ALA A C 1
ATOM 3164 O O . ALA A 1 414 ? -4.777 31.457 3.510 1.00 13.90 414 ALA A O 1
ATOM 3166 N N . MET A 1 415 ? -3.552 33.313 3.199 1.00 11.23 415 MET A N 1
ATOM 3167 C CA . MET A 1 415 ? -2.350 32.577 2.845 1.00 11.90 415 MET A CA 1
ATOM 3168 C C . MET A 1 415 ? -1.259 33.088 3.772 1.00 11.94 415 MET A C 1
ATOM 3169 O O . MET A 1 415 ? -0.981 34.281 3.807 1.00 12.55 415 MET A O 1
ATOM 3174 N N . ASP A 1 416 ? -0.666 32.178 4.541 1.00 11.68 416 ASP A N 1
ATOM 3175 C CA . ASP A 1 416 ? 0.352 32.547 5.522 1.00 10.96 416 ASP A CA 1
ATOM 3176 C C . ASP A 1 416 ? 1.608 31.698 5.437 1.00 11.06 416 ASP A C 1
ATOM 3177 O O . ASP A 1 416 ? 1.582 30.566 4.948 1.00 11.65 416 ASP A O 1
ATOM 3182 N N . GLU A 1 417 ? 2.711 32.262 5.919 1.00 10.69 417 GLU A N 1
ATOM 3183 C CA . GLU A 1 417 ? 3.960 31.523 6.015 1.00 10.68 417 GLU A CA 1
ATOM 3184 C C . GLU A 1 417 ? 4.590 31.853 7.357 1.00 12.73 417 GLU A C 1
ATOM 3185 O O . GLU A 1 417 ? 4.846 33.026 7.664 1.00 12.43 417 GLU A O 1
ATOM 3191 N N . TYR A 1 418 ? 4.823 30.817 8.157 1.00 12.32 418 TYR A N 1
ATOM 3192 C CA . TYR A 1 418 ? 5.460 30.961 9.459 1.00 13.30 418 TYR A CA 1
ATOM 3193 C C . TYR A 1 418 ? 6.860 30.376 9.289 1.00 12.98 418 TYR A C 1
ATOM 3194 O O . TYR A 1 418 ? 7.016 29.166 9.107 1.00 14.20 418 TYR A O 1
ATOM 3203 N N . TYR A 1 419 ? 7.870 31.240 9.321 1.00 10.85 419 TYR A N 1
ATOM 3204 C CA . TYR A 1 419 ? 9.255 30.816 9.151 1.00 12.03 419 TYR A CA 1
ATOM 3205 C C . TYR A 1 419 ? 9.928 30.964 10.508 1.00 12.99 419 TYR A C 1
ATOM 3206 O O . TYR A 1 419 ? 9.983 32.067 11.060 1.00 11.78 419 TYR A O 1
ATOM 3215 N N . SER A 1 420 ? 10.425 29.850 11.040 1.00 14.45 420 SER A N 1
ATOM 3216 C CA . SER A 1 420 ? 11.035 29.828 12.364 1.00 13.89 420 SER A CA 1
ATOM 3217 C C . SER A 1 420 ? 12.437 29.238 12.384 1.00 13.83 420 SER A C 1
ATOM 3218 O O . SER A 1 420 ? 12.819 28.463 11.507 1.00 14.06 420 SER A O 1
ATOM 3221 N N . GLU A 1 421 ? 13.200 29.610 13.404 1.00 13.61 421 GLU A N 1
ATOM 3222 C CA . GLU A 1 421 ? 14.550 29.100 13.564 1.00 13.23 421 GLU A CA 1
ATOM 3223 C C . GLU A 1 421 ? 14.573 27.904 14.510 1.00 13.05 421 GLU A C 1
ATOM 3224 O O . GLU A 1 421 ? 13.884 27.886 15.535 1.00 12.67 421 GLU A O 1
ATOM 3230 N N . LEU A 1 422 ? 15.373 26.908 14.141 1.00 12.44 422 LEU A N 1
ATOM 3231 C CA . LEU A 1 422 ? 15.578 25.705 14.936 1.00 12.80 422 LEU A CA 1
ATOM 3232 C C . LEU A 1 422 ? 17.048 25.748 15.339 1.00 11.87 422 LEU A C 1
ATOM 3233 O O . LEU A 1 422 ? 17.768 26.674 14.968 1.00 13.83 422 LEU A O 1
ATOM 3238 N N . MET A 1 423 ? 17.503 24.747 16.082 1.00 13.91 423 MET A N 1
ATOM 3239 C CA . MET A 1 423 ? 18.894 24.725 16.515 1.00 14.92 423 MET A CA 1
ATOM 3240 C C . MET A 1 423 ? 19.900 24.552 15.380 1.00 15.60 423 MET A C 1
ATOM 3241 O O . MET A 1 423 ? 19.575 24.050 14.302 1.00 15.09 423 MET A O 1
ATOM 3246 N N . LEU A 1 424 ? 21.125 24.994 15.650 1.00 14.24 424 LEU A N 1
ATOM 3247 C CA . LEU A 1 424 ? 22.253 24.871 14.734 1.00 14.62 424 LEU A CA 1
ATOM 3248 C C . LEU A 1 424 ? 22.030 25.357 13.308 1.00 13.83 424 LEU A C 1
ATOM 3249 O O . LEU A 1 424 ? 22.466 24.715 12.354 1.00 15.29 424 LEU A O 1
ATOM 3254 N N . GLY A 1 425 ? 21.353 26.494 13.169 1.00 19.22 425 GLY A N 1
ATOM 3255 C CA . GLY A 1 425 ? 21.116 27.066 11.855 1.00 18.45 425 GLY A CA 1
ATOM 3256 C C . GLY A 1 425 ? 19.947 26.512 11.058 1.00 18.74 425 GLY A C 1
ATOM 3257 O O . GLY A 1 425 ? 19.744 26.900 9.909 1.00 19.41 425 GLY A O 1
ATOM 3258 N N . GLY A 1 426 ? 19.176 25.612 11.654 1.00 15.98 426 GLY A N 1
ATOM 3259 C CA . GLY A 1 426 ? 18.046 25.045 10.943 1.00 16.33 426 GLY A CA 1
ATOM 3260 C C . GLY A 1 426 ? 16.825 25.946 10.960 1.00 15.68 426 GLY A C 1
ATOM 3261 O O . GLY A 1 426 ? 16.802 26.973 11.644 1.00 14.75 426 GLY A O 1
ATOM 3262 N N . HIS A 1 427 ? 15.807 25.558 10.201 1.00 15.64 427 HIS A N 1
ATOM 3263 C CA . HIS A 1 427 ? 14.566 26.323 10.135 1.00 16.58 427 HIS A CA 1
ATOM 3264 C C . HIS A 1 427 ? 13.367 25.412 9.966 1.00 16.45 427 HIS A C 1
ATOM 3265 O O . HIS A 1 427 ? 13.499 24.240 9.604 1.00 18.61 427 HIS A O 1
ATOM 3272 N N . ASN A 1 428 ? 12.195 25.969 10.243 1.00 14.26 428 ASN A N 1
ATOM 3273 C CA . ASN A 1 428 ? 10.937 25.266 10.063 1.00 12.76 428 ASN A CA 1
ATOM 3274 C C . ASN A 1 428 ? 10.103 26.249 9.253 1.00 13.07 428 ASN A C 1
ATOM 3275 O O . ASN A 1 428 ? 10.069 27.437 9.559 1.00 12.29 428 ASN A O 1
ATOM 3280 N N . ARG A 1 429 ? 9.454 25.759 8.205 1.00 13.33 429 ARG A N 1
ATOM 3281 C CA . ARG A 1 429 ? 8.647 26.634 7.364 1.00 13.17 429 ARG A CA 1
ATOM 3282 C C . ARG A 1 429 ? 7.264 26.027 7.198 1.00 12.11 429 ARG A C 1
ATOM 3283 O O . ARG A 1 429 ? 7.123 24.963 6.604 1.00 13.39 429 ARG A O 1
ATOM 3291 N N . ILE A 1 430 ? 6.253 26.706 7.729 1.00 12.52 430 ILE A N 1
ATOM 3292 C CA . ILE A 1 430 ? 4.867 26.254 7.641 1.00 12.54 430 ILE A CA 1
AT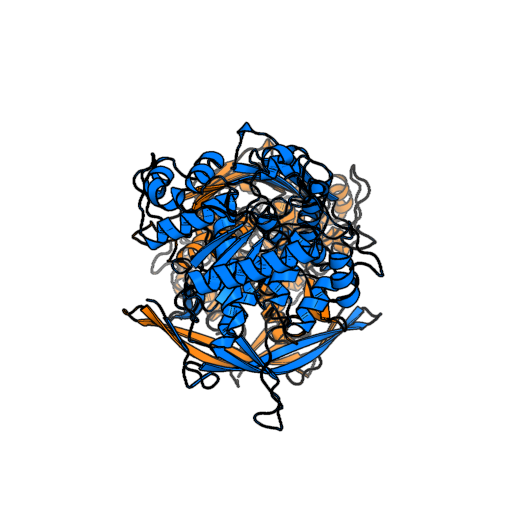OM 3293 C C . ILE A 1 430 ? 4.112 27.210 6.718 1.00 13.72 430 ILE A C 1
ATOM 3294 O O . ILE A 1 430 ? 3.973 28.393 7.038 1.00 13.12 430 ILE A O 1
ATOM 3299 N N . SER A 1 431 ? 3.646 26.696 5.579 1.00 12.47 431 SER A N 1
ATOM 3300 C CA . SER A 1 431 ? 2.895 27.491 4.600 1.00 12.84 431 SER A CA 1
ATOM 3301 C C . SER A 1 431 ? 1.446 27.048 4.685 1.00 12.68 431 SER A C 1
ATOM 3302 O O . SER A 1 431 ? 1.163 25.855 4.722 1.00 12.54 431 SER A O 1
ATOM 3305 N N . ILE A 1 432 ? 0.526 28.007 4.700 1.00 10.89 432 ILE A N 1
ATOM 3306 C CA . ILE A 1 432 ? -0.883 27.690 4.845 1.00 11.09 432 ILE A CA 1
ATOM 3307 C C . ILE A 1 432 ? -1.784 28.411 3.850 1.00 12.23 432 ILE A C 1
ATOM 3308 O O . ILE A 1 432 ? -1.532 29.561 3.500 1.00 12.41 432 ILE A O 1
ATOM 3313 N N . HIS A 1 433 ? -2.816 27.703 3.391 1.00 11.24 433 HIS A N 1
ATOM 3314 C CA . HIS A 1 433 ? -3.843 28.248 2.506 1.00 11.35 433 HIS A CA 1
ATOM 3315 C C . HIS A 1 433 ? -5.096 27.896 3.298 1.00 12.35 433 HIS A C 1
ATOM 3316 O O . HIS A 1 433 ? -5.396 26.720 3.509 1.00 11.52 433 HIS A O 1
ATOM 3323 N N . ASN A 1 434 ? -5.817 28.920 3.745 1.00 11.52 434 ASN A N 1
ATOM 3324 C CA . ASN A 1 434 ? -6.993 28.738 4.586 1.00 11.96 434 ASN A CA 1
ATOM 3325 C C . ASN A 1 434 ? -8.203 29.423 3.961 1.00 14.10 434 ASN A C 1
ATOM 3326 O O . ASN A 1 434 ? -8.249 30.649 3.896 1.00 14.90 434 ASN A O 1
ATOM 3331 N N . VAL A 1 435 ? -9.175 28.642 3.498 1.00 11.45 435 VAL A N 1
ATOM 3332 C CA . VAL A 1 435 ? -10.367 29.238 2.902 1.00 12.62 435 VAL A CA 1
ATOM 3333 C C . VAL A 1 435 ? -11.359 29.495 4.024 1.00 15.03 435 VAL A C 1
ATOM 3334 O O . VAL A 1 435 ? -11.927 28.557 4.598 1.00 15.37 435 VAL A O 1
ATOM 3338 N N . CYS A 1 436 ? -11.555 30.776 4.319 1.00 17.65 436 CYS A N 1
ATOM 3339 C CA . CYS A 1 436 ? -12.433 31.229 5.386 1.00 18.53 436 CYS A CA 1
ATOM 3340 C C . CYS A 1 436 ? -13.772 31.773 4.899 1.00 18.79 436 CYS A C 1
ATOM 3341 O O . CYS A 1 436 ? -13.832 32.848 4.310 1.00 19.08 436 CYS A O 1
ATOM 3344 N N . GLU A 1 437 ? -14.840 31.019 5.133 1.00 15.28 437 GLU A N 1
ATOM 3345 C CA . GLU A 1 437 ? -16.173 31.476 4.768 1.00 15.63 437 GLU A CA 1
ATOM 3346 C C . GLU A 1 437 ? -16.441 32.426 5.932 1.00 13.77 437 GLU A C 1
ATOM 3347 O O . GLU A 1 437 ? -17.001 32.046 6.966 1.00 12.82 437 GLU A O 1
ATOM 3353 N N . ASP A 1 438 ? -15.979 33.661 5.754 1.00 15.88 438 ASP A N 1
ATOM 3354 C CA . ASP A 1 438 ? -16.040 34.695 6.782 1.00 15.28 438 ASP A CA 1
ATOM 3355 C C . ASP A 1 438 ? -17.302 34.849 7.615 1.00 14.76 438 ASP A C 1
ATOM 3356 O O . ASP A 1 438 ? -17.219 34.897 8.840 1.00 15.43 438 ASP A O 1
ATOM 3361 N N . SER A 1 439 ? -18.469 34.938 6.983 1.00 13.02 439 SER A N 1
ATOM 3362 C CA . SER A 1 439 ? -19.698 35.094 7.756 1.00 13.59 439 SER A CA 1
ATOM 3363 C C . SER A 1 439 ? -20.088 33.860 8.548 1.00 14.03 439 SER A C 1
ATOM 3364 O O . SER A 1 439 ? -20.679 33.971 9.621 1.00 14.28 439 SER A O 1
ATOM 3367 N N . LEU A 1 440 ? -19.779 32.679 8.022 1.00 13.47 440 LEU A N 1
ATOM 3368 C CA . LEU A 1 440 ? -20.121 31.455 8.738 1.00 13.55 440 LEU A CA 1
ATOM 3369 C C . LEU A 1 440 ? -19.172 31.241 9.917 1.00 13.93 440 LEU A C 1
ATOM 3370 O O . LEU A 1 440 ? -19.527 30.592 10.903 1.00 14.42 440 LEU A O 1
ATOM 3375 N N . LEU A 1 441 ? -17.970 31.804 9.822 1.00 13.95 441 LEU A N 1
ATOM 3376 C CA . LEU A 1 441 ? -17.007 31.712 10.913 1.00 14.66 441 LEU A CA 1
ATOM 3377 C C . LEU A 1 441 ? -17.342 32.774 11.962 1.00 15.28 441 LEU A C 1
ATOM 3378 O O . LEU A 1 441 ? -17.293 32.522 13.168 1.00 15.41 441 LEU A O 1
ATOM 3383 N N . ALA A 1 442 ? -17.695 33.965 11.489 1.00 14.21 442 ALA A N 1
ATOM 3384 C CA . ALA A 1 442 ? -17.986 35.087 12.377 1.00 14.87 442 ALA A CA 1
ATOM 3385 C C . ALA A 1 442 ? -19.307 35.037 13.122 1.00 14.42 442 ALA A C 1
ATOM 3386 O O . ALA A 1 442 ? -19.365 35.384 14.302 1.00 12.63 442 ALA A O 1
ATOM 3388 N N . THR A 1 443 ? -20.368 34.623 12.438 1.00 12.95 443 THR A N 1
ATOM 3389 C CA . THR A 1 443 ? -21.686 34.585 13.054 1.00 13.70 443 THR A CA 1
ATOM 3390 C C . THR A 1 443 ? -21.735 33.836 14.383 1.00 13.32 443 THR A C 1
ATOM 3391 O O . THR A 1 443 ? -22.260 34.356 15.365 1.00 12.60 443 THR A O 1
ATOM 3395 N N . PRO A 1 444 ? -21.186 32.611 14.443 1.00 13.48 444 PRO A N 1
ATOM 3396 C CA . PRO A 1 444 ? -21.240 31.907 15.730 1.00 13.09 444 PRO A CA 1
ATOM 3397 C C . PRO A 1 444 ? -20.422 32.572 16.840 1.00 12.71 444 PRO A C 1
ATOM 3398 O O . PRO A 1 444 ? -20.705 32.371 18.025 1.00 13.27 444 PRO A O 1
ATOM 3402 N N . LEU A 1 445 ? -19.416 33.360 16.460 1.00 11.75 445 LEU A N 1
ATOM 3403 C CA . LEU A 1 445 ? -18.598 34.065 17.444 1.00 11.14 445 LEU A CA 1
ATOM 3404 C C . LEU A 1 445 ? -19.411 35.251 17.969 1.00 12.57 445 LEU A C 1
ATOM 3405 O O . LEU A 1 445 ? -19.324 35.601 19.147 1.00 12.94 445 LEU A O 1
ATOM 3410 N N . ILE A 1 446 ? -20.199 35.871 17.092 1.00 11.39 446 ILE A N 1
ATOM 3411 C CA . ILE A 1 446 ? -21.054 36.973 17.514 1.00 12.05 446 ILE A CA 1
ATOM 3412 C C . ILE A 1 446 ? -22.041 36.384 18.519 1.00 13.00 446 ILE A C 1
ATOM 3413 O O . ILE A 1 446 ? -22.298 36.970 19.575 1.00 13.38 446 ILE A O 1
ATOM 3418 N N . ILE A 1 447 ? -22.587 35.216 18.192 1.00 14.10 447 ILE A N 1
ATOM 3419 C CA . ILE A 1 447 ? -23.508 34.537 19.094 1.00 14.54 447 ILE A CA 1
ATOM 3420 C C . ILE A 1 447 ? -22.813 34.288 20.441 1.00 13.70 447 ILE A C 1
ATOM 3421 O O . ILE A 1 447 ? -23.381 34.586 21.495 1.00 14.54 447 ILE A O 1
ATOM 3426 N N . ASP A 1 448 ? -21.585 33.766 20.413 1.00 11.52 448 ASP A N 1
ATOM 3427 C CA . ASP A 1 448 ? -20.850 33.500 21.654 1.00 11.42 448 ASP A CA 1
ATOM 3428 C C . ASP A 1 448 ? -20.676 34.762 22.499 1.00 11.59 448 ASP A C 1
ATOM 3429 O O . ASP A 1 448 ? -20.879 34.746 23.715 1.00 11.43 448 ASP A O 1
ATOM 3434 N N . LEU A 1 449 ? -20.277 35.850 21.853 1.00 12.62 449 LEU A N 1
ATOM 3435 C CA . LEU A 1 449 ? -20.074 37.110 22.556 1.00 12.99 449 LEU A CA 1
ATOM 3436 C C . LEU A 1 449 ? -21.350 37.557 23.265 1.00 13.68 449 LEU A C 1
ATOM 3437 O O . LEU A 1 449 ? -21.309 38.024 24.406 1.00 12.21 449 LEU A O 1
ATOM 3442 N N . LEU A 1 450 ? -22.485 37.398 22.593 1.00 11.74 450 LEU A N 1
ATOM 3443 C CA . LEU A 1 450 ? -23.758 37.800 23.173 1.00 13.10 450 LEU A CA 1
ATOM 3444 C C . LEU A 1 450 ? -24.150 36.898 24.338 1.00 13.38 450 LEU A C 1
ATOM 3445 O O . LEU A 1 450 ? -24.568 37.380 25.394 1.00 13.65 450 LEU A O 1
ATOM 3450 N N . VAL A 1 451 ? -24.003 35.591 24.149 1.00 14.08 451 VAL A N 1
ATOM 3451 C CA . VAL A 1 451 ? -24.329 34.632 25.198 1.00 14.59 451 VAL A CA 1
ATOM 3452 C C . VAL A 1 451 ? -23.459 34.861 26.437 1.00 15.16 451 VAL A C 1
ATOM 3453 O O . VAL A 1 451 ? -23.967 34.937 27.562 1.00 14.33 451 VAL A O 1
ATOM 3457 N N . MET A 1 452 ? -22.150 34.976 26.237 1.00 14.31 452 MET A N 1
ATOM 3458 C CA . MET A 1 452 ? -21.249 35.176 27.363 1.00 15.01 452 MET A CA 1
ATOM 3459 C C . MET A 1 452 ? -21.415 36.530 28.036 1.00 14.83 452 MET A C 1
ATOM 3460 O O . MET A 1 452 ? -21.285 36.635 29.253 1.00 15.51 452 MET A O 1
ATOM 3465 N N . THR A 1 453 ? -21.704 37.568 27.259 1.00 15.75 453 THR A N 1
ATOM 3466 C CA . THR A 1 453 ? -21.896 38.892 27.847 1.00 15.08 453 THR A CA 1
ATOM 3467 C C . THR A 1 453 ? -23.134 38.873 28.746 1.00 15.96 453 THR A C 1
ATOM 3468 O O . THR A 1 453 ? -23.109 39.397 29.863 1.00 15.88 453 THR A O 1
ATOM 3472 N N . GLU A 1 454 ? -24.212 38.257 28.270 1.00 13.99 454 GLU A N 1
ATOM 3473 C CA . GLU A 1 454 ? -25.433 38.187 29.063 1.00 14.85 454 GLU A CA 1
ATOM 3474 C C . GLU A 1 454 ? -25.151 37.425 30.356 1.00 15.81 454 GLU A C 1
ATOM 3475 O O . GLU A 1 454 ? -25.576 37.835 31.438 1.00 14.27 454 GLU A O 1
ATOM 3481 N N . PHE A 1 455 ? -24.425 36.318 30.243 1.00 14.68 455 PHE A N 1
ATOM 3482 C CA . PHE A 1 455 ? -24.103 35.523 31.421 1.00 14.72 455 PHE A CA 1
ATOM 3483 C C . PHE A 1 455 ? -23.387 36.385 32.463 1.00 15.22 455 PHE A C 1
ATOM 3484 O O . PHE A 1 455 ? -23.728 36.360 33.645 1.00 15.84 455 PHE A O 1
ATOM 3492 N N . CYS A 1 456 ? -22.403 37.156 32.015 1.00 13.09 456 CYS A N 1
ATOM 3493 C CA . CYS A 1 456 ? -21.641 38.014 32.913 1.00 15.49 456 CYS A CA 1
ATOM 3494 C C . CYS A 1 456 ? -22.485 39.095 33.592 1.00 16.33 456 CYS A C 1
ATOM 3495 O O . CYS A 1 456 ? -22.137 39.552 34.678 1.00 16.10 456 CYS A O 1
ATOM 3498 N N . THR A 1 457 ? -23.584 39.507 32.966 1.00 18.64 457 THR A N 1
ATOM 3499 C CA . THR A 1 457 ? -24.432 40.530 33.577 1.00 19.51 457 THR A CA 1
ATOM 3500 C C . THR A 1 457 ? -25.193 39.968 34.778 1.00 20.01 457 THR A C 1
ATOM 3501 O O . THR A 1 457 ? -25.758 40.724 35.571 1.00 21.29 457 THR A O 1
ATOM 3505 N N . ARG A 1 458 ? -25.212 38.643 34.916 1.00 17.20 458 ARG A N 1
ATOM 3506 C CA . ARG A 1 458 ? -25.905 38.019 36.040 1.00 17.23 458 ARG A CA 1
ATOM 3507 C C . ARG A 1 458 ? -24.956 37.579 37.148 1.00 18.55 458 ARG A C 1
ATOM 3508 O O . ARG A 1 458 ? -25.374 36.945 38.121 1.00 18.86 458 ARG A O 1
ATOM 3516 N N . VAL A 1 459 ? -23.682 37.923 37.001 1.00 18.40 459 VAL A N 1
ATOM 3517 C CA . VAL A 1 459 ? -22.675 37.563 37.993 1.00 18.63 459 VAL A CA 1
ATOM 3518 C C . VAL A 1 459 ? -22.215 38.768 38.811 1.00 19.16 459 VAL A C 1
ATOM 3519 O O . VAL A 1 459 ? -21.961 39.841 38.267 1.00 17.77 459 VAL A O 1
ATOM 3523 N N . SER A 1 460 ? -22.133 38.584 40.125 1.00 19.09 460 SER A N 1
ATOM 3524 C CA . SER A 1 460 ? -21.644 39.624 41.023 1.00 19.44 460 SER A CA 1
ATOM 3525 C C . SER A 1 460 ? -20.754 38.915 42.044 1.00 20.19 460 SER A C 1
ATOM 3526 O O . SER A 1 460 ? -20.715 37.684 42.088 1.00 19.44 460 SER A O 1
ATOM 3529 N N . TYR A 1 461 ? -20.037 39.680 42.859 1.00 19.31 461 TYR A N 1
ATOM 3530 C CA . TYR A 1 461 ? -19.133 39.075 43.833 1.00 21.02 461 TYR A CA 1
ATOM 3531 C C . TYR A 1 461 ? -18.703 40.091 44.880 1.00 20.79 461 TYR A C 1
ATOM 3532 O O . TYR A 1 461 ? -18.882 41.295 44.708 1.00 21.82 461 TYR A O 1
ATOM 3541 N N . LYS A 1 462 ? -18.116 39.592 45.959 1.00 23.86 462 LYS A N 1
ATOM 3542 C CA . LYS A 1 462 ? -17.623 40.455 47.019 1.00 24.92 462 LYS A CA 1
ATOM 3543 C C . LYS A 1 462 ? -16.434 39.769 47.668 1.00 24.74 462 LYS A C 1
ATOM 3544 O O . LYS A 1 462 ? -16.405 38.542 47.781 1.00 24.53 462 LYS A O 1
ATOM 3550 N N . LYS A 1 463 ? -15.448 40.560 48.072 1.00 23.76 463 LYS A N 1
ATOM 3551 C CA . LYS A 1 463 ? -14.271 40.013 48.729 1.00 25.37 463 LYS A CA 1
ATOM 3552 C C . LYS A 1 463 ? -14.708 39.532 50.103 1.00 25.12 463 LYS A C 1
ATOM 3553 O O . LYS A 1 463 ? -15.578 40.140 50.728 1.00 24.40 463 LYS A O 1
ATOM 3559 N N . VAL A 1 464 ? -14.114 38.440 50.567 1.00 23.18 464 VAL A N 1
ATOM 3560 C CA . VAL A 1 464 ? -14.442 37.901 51.881 1.00 24.45 464 VAL A CA 1
ATOM 3561 C C . VAL A 1 464 ? -13.355 38.282 52.875 1.00 23.99 464 VAL A C 1
ATOM 3562 O O . VAL A 1 464 ? -12.167 38.145 52.587 1.00 22.59 464 VAL A O 1
ATOM 3566 N N . ASP A 1 465 ? -13.773 38.773 54.037 1.00 21.91 465 ASP A N 1
ATOM 3567 C CA . ASP A 1 465 ? -12.844 39.157 55.093 1.00 23.25 465 ASP A CA 1
ATOM 3568 C C . ASP A 1 465 ? -12.701 37.927 55.986 1.00 23.53 465 ASP A C 1
ATOM 3569 O O . ASP A 1 465 ? -13.676 37.468 56.579 1.00 21.87 465 ASP A O 1
ATOM 3574 N N . PRO A 1 466 ? -11.485 37.377 56.092 1.00 32.84 466 PRO A N 1
ATOM 3575 C CA . PRO A 1 466 ? -11.245 36.190 56.918 1.00 34.63 466 PRO A CA 1
ATOM 3576 C C . PRO A 1 466 ? -11.675 36.299 58.383 1.00 36.69 466 PRO A C 1
ATOM 3577 O O . PRO A 1 466 ? -12.034 35.297 59.002 1.00 37.06 466 PRO A O 1
ATOM 3581 N N . VAL A 1 467 ? -11.649 37.508 58.935 1.00 33.10 467 VAL A N 1
ATOM 3582 C CA . VAL A 1 467 ? -12.024 37.694 60.334 1.00 34.43 467 VAL A CA 1
ATOM 3583 C C . VAL A 1 467 ? -13.343 38.435 60.540 1.00 35.86 467 VAL A C 1
ATOM 3584 O O . VAL A 1 467 ? -13.647 38.866 61.652 1.00 36.50 467 VAL A O 1
ATOM 3588 N N . LYS A 1 468 ? -14.129 38.577 59.478 1.00 28.07 468 LYS A N 1
ATOM 3589 C CA . LYS A 1 468 ? -15.408 39.272 59.576 1.00 29.57 468 LYS A CA 1
ATOM 3590 C C . LYS A 1 468 ? -16.406 38.749 58.550 1.00 32.18 468 LYS A C 1
ATOM 3591 O O . LYS A 1 468 ? -16.343 39.101 57.372 1.00 31.02 468 LYS A O 1
ATOM 3597 N N . GLU A 1 469 ? -17.330 37.913 59.011 1.00 38.29 469 GLU A N 1
ATOM 3598 C CA . GLU A 1 469 ? -18.348 37.326 58.147 1.00 42.56 469 GLU A CA 1
ATOM 3599 C C . GLU A 1 469 ? -19.214 38.377 57.461 1.00 43.78 469 GLU A C 1
ATOM 3600 O O . GLU A 1 469 ? -19.480 39.443 58.017 1.00 42.80 469 GLU A O 1
ATOM 3606 N N . ASP A 1 470 ? -19.655 38.057 56.248 1.00 41.15 470 ASP A N 1
ATOM 3607 C CA . ASP A 1 470 ? -20.513 38.938 55.462 1.00 42.30 470 ASP A CA 1
ATOM 3608 C C . ASP A 1 470 ? -20.079 40.399 55.418 1.00 41.75 470 ASP A C 1
ATOM 3609 O O . ASP A 1 470 ? -20.905 41.300 55.561 1.00 42.15 470 ASP A O 1
ATOM 3614 N N . ALA A 1 471 ? -18.789 40.637 55.217 1.00 54.92 471 ALA A N 1
ATOM 3615 C CA . ALA A 1 471 ? -18.280 42.001 55.135 1.00 53.35 471 ALA A CA 1
ATOM 3616 C C . ALA A 1 471 ? -18.357 42.457 53.681 1.00 52.11 471 ALA A C 1
ATOM 3617 O O . ALA A 1 471 ? -18.352 41.634 52.769 1.00 52.57 471 ALA A O 1
ATOM 3619 N N . GLY A 1 472 ? -18.438 43.767 53.468 1.00 55.46 472 GLY A N 1
ATOM 3620 C CA . GLY A 1 472 ? -18.507 44.295 52.116 1.00 54.22 472 GLY A CA 1
ATOM 3621 C C . GLY A 1 472 ? -19.760 43.899 51.356 1.00 53.77 472 GLY A C 1
ATOM 3622 O O . GLY A 1 472 ? -20.530 43.048 51.806 1.00 53.10 472 GLY A O 1
ATOM 3623 N N . LYS A 1 473 ? -19.964 44.517 50.196 1.00 35.23 473 LYS A N 1
ATOM 3624 C CA . LYS A 1 473 ? -21.134 44.227 49.375 1.00 33.27 473 LYS A CA 1
ATOM 3625 C C . LYS A 1 473 ? -20.765 43.759 47.970 1.00 30.09 473 LYS A C 1
ATOM 3626 O O . LYS A 1 473 ? -19.631 43.932 47.519 1.00 28.15 473 LYS A O 1
ATOM 3632 N N . PHE A 1 474 ? -21.732 43.160 47.286 1.00 32.27 474 PHE A N 1
ATOM 3633 C CA . PHE A 1 474 ? -21.507 42.650 45.941 1.00 30.13 474 PHE A CA 1
ATOM 3634 C C . PHE A 1 474 ? -21.308 43.731 44.893 1.00 29.30 474 PHE A C 1
ATOM 3635 O O . PHE A 1 474 ? -21.959 44.777 44.925 1.00 27.47 474 PHE A O 1
ATOM 3643 N N . GLU A 1 475 ? -20.400 43.459 43.959 1.00 24.69 475 GLU A N 1
ATOM 3644 C CA . GLU A 1 475 ? -20.090 44.378 42.874 1.00 24.45 475 GLU A CA 1
ATOM 3645 C C . GLU A 1 475 ? -20.084 43.587 41.572 1.00 22.31 475 GLU A C 1
ATOM 3646 O O . GLU A 1 475 ? -19.999 42.361 41.590 1.00 20.25 475 GLU A O 1
ATOM 3652 N N . ASN A 1 476 ? -20.179 44.284 40.446 1.00 24.26 476 ASN A N 1
ATOM 3653 C CA . ASN A 1 476 ? -20.159 43.612 39.151 1.00 23.16 476 ASN A CA 1
ATOM 3654 C C . ASN A 1 476 ? -18.731 43.618 38.620 1.00 21.11 476 ASN A C 1
ATOM 3655 O O . ASN A 1 476 ? -17.845 44.228 39.216 1.00 19.18 476 ASN A O 1
ATOM 3660 N N . PHE A 1 477 ? -18.509 42.930 37.505 1.00 21.72 477 PHE A N 1
ATOM 3661 C CA . PHE A 1 477 ? -17.184 42.877 36.890 1.00 21.38 477 PHE A CA 1
ATOM 3662 C C . PHE A 1 477 ? -16.683 44.270 36.550 1.00 20.87 477 PHE A C 1
ATOM 3663 O O . PHE A 1 477 ? -17.476 45.192 36.347 1.00 20.28 477 PHE A O 1
ATOM 3671 N N . TYR A 1 478 ? -15.366 44.430 36.490 1.00 19.79 478 TYR A N 1
ATOM 3672 C CA . TYR A 1 478 ? -14.815 45.705 36.070 1.00 19.36 478 TYR A CA 1
ATOM 3673 C C . TYR A 1 478 ? -15.377 45.801 34.642 1.00 20.36 478 TYR A C 1
ATOM 3674 O O . TYR A 1 478 ? -15.343 44.822 33.893 1.00 19.47 478 TYR A O 1
ATOM 3683 N N . PRO A 1 479 ? -15.921 46.972 34.262 1.00 23.12 479 PRO A N 1
ATOM 3684 C CA . PRO A 1 479 ? -16.529 47.287 32.960 1.00 23.40 479 PRO A CA 1
ATOM 3685 C C . PRO A 1 479 ? -15.963 46.652 31.685 1.00 21.71 479 PRO A C 1
ATOM 3686 O O . PRO A 1 479 ? -16.725 46.208 30.825 1.00 21.29 479 PRO A O 1
ATOM 3690 N N . VAL A 1 480 ? -14.644 46.627 31.543 1.00 18.61 480 VAL A N 1
ATOM 3691 C CA . VAL A 1 480 ? -14.043 46.026 30.356 1.00 16.49 480 VAL A CA 1
ATOM 3692 C C . VAL A 1 480 ? -14.063 44.515 30.552 1.00 17.19 480 VAL A C 1
ATOM 3693 O O . VAL A 1 480 ? -13.287 43.975 31.343 1.00 16.40 480 VAL A O 1
ATOM 3697 N N . LEU A 1 481 ? -14.961 43.836 29.841 1.00 16.49 481 LEU A N 1
ATOM 3698 C CA . LEU A 1 481 ? -15.094 42.385 29.967 1.00 17.02 481 LEU A CA 1
ATOM 3699 C C . LEU A 1 481 ? -14.011 41.609 29.240 1.00 17.33 481 LEU A C 1
ATOM 3700 O O . LEU A 1 481 ? -14.249 41.075 28.157 1.00 16.37 481 LEU A O 1
ATOM 3705 N N . THR A 1 482 ? -12.829 41.527 29.843 1.00 16.46 482 THR A N 1
ATOM 3706 C CA . THR A 1 482 ? -11.724 40.811 29.221 1.00 16.46 482 THR A CA 1
ATOM 3707 C C . THR A 1 482 ? -11.974 39.309 29.089 1.00 16.11 482 THR A C 1
ATOM 3708 O O . THR A 1 482 ? -11.252 38.621 28.364 1.00 16.29 482 THR A O 1
ATOM 3712 N N . PHE A 1 483 ? -12.989 38.797 29.781 1.00 16.80 483 PHE A N 1
ATOM 3713 C CA . PHE A 1 483 ? -13.318 37.375 29.682 1.00 17.62 483 PHE A CA 1
ATOM 3714 C C . PHE A 1 483 ? -13.714 37.025 28.239 1.00 17.54 483 PHE A C 1
ATOM 3715 O O . PHE A 1 483 ? -13.698 35.857 27.851 1.00 16.96 483 PHE A O 1
ATOM 3723 N N . LEU A 1 484 ? -14.068 38.041 27.452 1.00 16.35 484 LEU A N 1
ATOM 3724 C CA . LEU A 1 484 ? -14.473 37.832 26.057 1.00 15.29 484 LEU A CA 1
ATOM 3725 C C . LEU A 1 484 ? -13.289 37.838 25.087 1.00 15.26 484 LEU A C 1
ATOM 3726 O O . LEU A 1 484 ? -13.473 37.797 23.868 1.00 14.52 484 LEU A O 1
ATOM 3731 N N . SER A 1 485 ? -12.072 37.870 25.623 1.00 13.35 485 SER A N 1
ATOM 3732 C CA . SER A 1 485 ? -10.878 37.915 24.782 1.00 14.57 485 SER A CA 1
ATOM 3733 C C . SER A 1 485 ? -10.738 36.793 23.757 1.00 12.57 485 SER A C 1
ATOM 3734 O O . SER A 1 485 ? -10.159 36.999 22.692 1.00 12.84 485 SER A O 1
ATOM 3737 N N . TYR A 1 486 ? -11.260 35.615 24.080 1.00 12.32 486 TYR A N 1
ATOM 3738 C CA . TYR A 1 486 ? -11.192 34.463 23.181 1.00 12.42 486 TYR A CA 1
ATOM 3739 C C . TYR A 1 486 ? -11.722 34.803 21.791 1.00 12.36 486 TYR A C 1
ATOM 3740 O O . TYR A 1 486 ? -11.233 34.302 20.781 1.00 12.28 486 TYR A O 1
ATOM 3749 N N . TRP A 1 487 ? -12.718 35.676 21.753 1.00 10.64 487 TRP A N 1
ATOM 3750 C CA . TRP A 1 487 ? -13.372 36.041 20.504 1.00 11.23 487 TRP A CA 1
ATOM 3751 C C . TRP A 1 487 ? -12.898 37.318 19.826 1.00 12.27 487 TRP A C 1
ATOM 3752 O O . TRP A 1 487 ? -13.425 37.684 18.770 1.00 13.00 487 TRP A O 1
ATOM 3763 N N . LEU A 1 488 ? -11.900 37.977 20.402 1.00 13.19 488 LEU A N 1
ATOM 3764 C CA . LEU A 1 488 ? -11.428 39.249 19.865 1.00 14.55 488 LEU A CA 1
ATOM 3765 C C . LEU A 1 488 ? -9.928 39.305 19.581 1.00 15.36 488 LEU A C 1
ATOM 3766 O O . LEU A 1 488 ? -9.118 38.791 20.353 1.00 15.03 488 LEU A O 1
ATOM 3771 N N . LYS A 1 489 ? -9.570 39.949 18.471 1.00 14.59 489 LYS A N 1
ATOM 3772 C CA . LYS A 1 489 ? -8.175 40.058 18.040 1.00 15.51 489 LYS A CA 1
ATOM 3773 C C . LYS A 1 489 ? -7.283 40.920 18.917 1.00 16.02 489 LYS A C 1
ATOM 3774 O O . LYS A 1 489 ? -6.156 40.537 19.235 1.00 16.63 489 LYS A O 1
ATOM 3780 N N . ALA A 1 490 ? -7.775 42.105 19.264 1.00 15.10 490 ALA A N 1
ATOM 3781 C CA . ALA A 1 490 ? -7.014 43.040 20.083 1.00 15.31 490 ALA A CA 1
ATOM 3782 C C . ALA A 1 490 ? -7.835 43.366 21.316 1.00 16.89 490 ALA A C 1
ATOM 3783 O O . ALA A 1 490 ? -8.560 44.364 21.352 1.00 16.42 490 ALA A O 1
ATOM 3785 N N . PRO A 1 491 ? -7.733 42.517 22.348 1.00 17.78 491 PRO A N 1
ATOM 3786 C CA . PRO A 1 491 ? -8.463 42.679 23.606 1.00 18.14 491 PRO A CA 1
ATOM 3787 C C . PRO A 1 491 ? -8.291 44.040 24.263 1.00 19.99 491 PRO A C 1
ATOM 3788 O O . PRO A 1 491 ? -7.170 44.480 24.523 1.00 19.34 491 PRO A O 1
ATOM 3792 N N . LEU A 1 492 ? -9.411 44.710 24.511 1.00 17.96 492 LEU A N 1
ATOM 3793 C CA . LEU A 1 492 ? -9.381 45.999 25.186 1.00 19.06 492 LEU A CA 1
ATOM 3794 C C . LEU A 1 492 ? -8.970 45.641 26.607 1.00 20.29 492 LEU A C 1
ATOM 3795 O O . LEU A 1 492 ? -9.363 44.594 27.120 1.00 19.67 492 LEU A O 1
ATOM 3800 N N . THR A 1 493 ? -8.179 46.489 27.252 1.00 22.23 493 THR A N 1
ATOM 3801 C CA . THR A 1 493 ? -7.761 46.166 28.607 1.00 23.45 493 THR A CA 1
ATOM 3802 C C . THR A 1 493 ? -7.957 47.298 29.592 1.00 23.81 493 THR A C 1
ATOM 3803 O O . THR A 1 493 ? -8.203 48.444 29.215 1.00 24.20 493 THR A O 1
ATOM 3807 N N . ARG A 1 494 ? -7.849 46.947 30.866 1.00 23.34 494 ARG A N 1
ATOM 3808 C CA . ARG A 1 494 ? -7.961 47.902 31.953 1.00 22.56 494 ARG A CA 1
ATOM 3809 C C . ARG A 1 494 ? -6.654 48.681 31.897 1.00 23.25 494 ARG A C 1
ATOM 3810 O O . ARG A 1 494 ? -5.594 48.103 31.654 1.00 21.71 494 ARG A O 1
ATOM 3818 N N . PRO A 1 495 ? -6.708 50.005 32.102 1.00 26.06 495 PRO A N 1
ATOM 3819 C CA . PRO A 1 495 ? -5.480 50.804 32.055 1.00 26.15 495 PRO A CA 1
ATOM 3820 C C . PRO A 1 495 ? -4.337 50.215 32.878 1.00 26.24 495 PRO A C 1
ATOM 3821 O O . PRO A 1 495 ? -4.510 49.858 34.044 1.00 26.87 495 PRO A O 1
ATOM 3825 N N . GLY A 1 496 ? -3.170 50.103 32.249 1.00 30.81 496 GLY A N 1
ATOM 3826 C CA . GLY A 1 496 ? -2.012 49.558 32.931 1.00 31.53 496 GLY A CA 1
ATOM 3827 C C . GLY A 1 496 ? -1.770 48.085 32.657 1.00 31.68 496 GLY A C 1
ATOM 3828 O O . GLY A 1 496 ? -0.638 47.616 32.757 1.00 32.88 496 GLY A O 1
ATOM 3829 N N . PHE A 1 497 ? -2.825 47.351 32.311 1.00 27.60 497 PHE A N 1
ATOM 3830 C CA . PHE A 1 497 ? -2.693 45.923 32.033 1.00 26.65 497 PHE A CA 1
ATOM 3831 C C . PHE A 1 497 ? -2.476 45.627 30.552 1.00 26.20 497 PHE A C 1
ATOM 3832 O O . PHE A 1 497 ? -3.095 46.242 29.686 1.00 26.51 497 PHE A O 1
ATOM 3840 N N . HIS A 1 498 ? -1.597 44.673 30.266 1.00 23.67 498 HIS A N 1
ATOM 3841 C CA . HIS A 1 498 ? -1.323 44.291 28.888 1.00 24.15 498 HIS A CA 1
ATOM 3842 C C . HIS A 1 498 ? -2.249 43.143 28.499 1.00 22.34 498 HIS A C 1
ATOM 3843 O O . HIS A 1 498 ? -2.648 42.339 29.340 1.00 21.78 498 HIS A O 1
ATOM 3850 N N . PRO A 1 499 ? -2.608 43.052 27.212 1.00 21.84 499 PRO A N 1
ATOM 3851 C CA . PRO A 1 499 ? -3.495 41.968 26.788 1.00 20.48 499 PRO A CA 1
ATOM 3852 C C . PRO A 1 499 ? -2.765 40.633 26.682 1.00 19.07 499 PRO A C 1
ATOM 3853 O O . PRO A 1 499 ? -1.541 40.592 26.579 1.00 18.67 499 PRO A O 1
ATOM 3857 N N . VAL A 1 500 ? -3.529 39.546 26.728 1.00 18.70 500 VAL A N 1
ATOM 3858 C CA . VAL A 1 500 ? -2.987 38.196 26.593 1.00 19.28 500 VAL A CA 1
ATOM 3859 C C . VAL A 1 500 ? -3.769 37.632 25.414 1.00 17.75 500 VAL A C 1
ATOM 3860 O O . VAL A 1 500 ? -4.990 37.503 25.483 1.00 18.86 500 VAL A O 1
ATOM 3864 N N . ASN A 1 501 ? -3.067 37.299 24.337 1.00 18.57 501 ASN A N 1
ATOM 3865 C CA . ASN A 1 501 ? -3.722 36.819 23.123 1.00 17.63 501 ASN A CA 1
ATOM 3866 C C . ASN A 1 501 ? -3.810 35.316 22.862 1.00 18.79 501 ASN A C 1
ATOM 3867 O O . ASN A 1 501 ? -4.583 34.893 21.998 1.00 18.60 501 ASN A O 1
ATOM 3872 N N . GLY A 1 502 ? -3.033 34.511 23.583 1.00 16.77 502 GLY A N 1
ATOM 3873 C CA . GLY A 1 502 ? -3.072 33.072 23.364 1.00 16.50 502 GLY A CA 1
ATOM 3874 C C . GLY A 1 502 ? -4.477 32.511 23.481 1.00 14.86 502 GLY A C 1
ATOM 3875 O O . GLY A 1 502 ? -5.095 32.603 24.545 1.00 15.20 502 GLY A O 1
ATOM 3876 N N . LEU A 1 503 ? -4.978 31.917 22.399 1.00 13.96 503 LEU A N 1
ATOM 3877 C CA . LEU A 1 503 ? -6.333 31.373 22.382 1.00 13.17 503 LEU A CA 1
ATOM 3878 C C . LEU A 1 503 ? -6.611 30.355 23.478 1.00 14.08 503 LEU A C 1
ATOM 3879 O O . LEU A 1 503 ? -7.645 30.414 24.135 1.00 15.89 503 LEU A O 1
ATOM 3884 N N . ASN A 1 504 ? -5.698 29.416 23.680 1.00 15.51 504 ASN A N 1
ATOM 3885 C CA . ASN A 1 504 ? -5.938 28.408 24.697 1.00 16.95 504 ASN A CA 1
ATOM 3886 C C . ASN A 1 504 ? -5.993 28.975 26.107 1.00 15.97 504 ASN A C 1
ATOM 3887 O O . ASN A 1 504 ? -6.797 28.519 26.918 1.00 17.55 504 ASN A O 1
ATOM 3892 N N . LYS A 1 505 ? -5.169 29.976 26.400 1.00 15.47 505 LYS A N 1
ATOM 3893 C CA . LYS A 1 505 ? -5.210 30.590 27.727 1.00 14.98 505 LYS A CA 1
ATOM 3894 C C . LYS A 1 505 ? -6.533 31.333 27.897 1.00 15.72 505 LYS A C 1
ATOM 3895 O O . LYS A 1 505 ? -7.112 31.346 28.985 1.00 14.76 505 LYS A O 1
ATOM 3901 N N . GLN A 1 506 ? -7.012 31.948 26.818 1.00 15.40 506 GLN A N 1
ATOM 3902 C CA . GLN A 1 506 ? -8.275 32.677 26.865 1.00 14.91 506 GLN A CA 1
ATOM 3903 C C . GLN A 1 506 ? -9.440 31.723 27.116 1.00 14.54 506 GLN A C 1
ATOM 3904 O O . GLN A 1 506 ? -10.378 32.063 27.834 1.00 14.81 506 GLN A O 1
ATOM 3910 N N . ARG A 1 507 ? -9.391 30.525 26.538 1.00 14.02 507 ARG A N 1
ATOM 3911 C CA . ARG A 1 507 ? -10.478 29.579 26.765 1.00 14.34 507 ARG A CA 1
ATOM 3912 C C . ARG A 1 507 ? -10.374 28.984 28.167 1.00 13.83 507 ARG A C 1
ATOM 3913 O O . ARG A 1 507 ? -11.389 28.734 28.816 1.00 16.33 507 ARG A O 1
ATOM 3921 N N . THR A 1 508 ? -9.147 28.767 28.628 1.00 14.76 508 THR A N 1
ATOM 3922 C CA . THR A 1 508 ? -8.917 28.211 29.959 1.00 15.47 508 THR A CA 1
ATOM 3923 C C . THR A 1 508 ? -9.503 29.148 31.017 1.00 15.46 508 THR A C 1
ATOM 3924 O O . THR A 1 508 ? -10.094 28.694 31.999 1.00 16.25 508 THR A O 1
ATOM 3928 N N . ALA A 1 509 ? -9.346 30.451 30.803 1.00 15.94 509 ALA A N 1
ATOM 3929 C CA . ALA A 1 509 ? -9.876 31.450 31.732 1.00 16.56 509 ALA A CA 1
ATOM 3930 C C . ALA A 1 509 ? -11.385 31.272 31.872 1.00 17.72 509 ALA A C 1
ATOM 3931 O O . ALA A 1 509 ? -11.918 31.226 32.981 1.00 16.76 509 ALA A O 1
ATOM 3933 N N . LEU A 1 510 ? -12.071 31.165 30.737 1.00 15.27 510 LEU A N 1
ATOM 3934 C CA . LEU A 1 510 ? -13.517 30.981 30.736 1.00 15.47 510 LEU A CA 1
ATOM 3935 C C . LEU A 1 510 ? -13.881 29.650 31.385 1.00 15.80 510 LEU A C 1
ATOM 3936 O O . LEU A 1 510 ? -14.805 29.571 32.192 1.00 14.81 510 LEU A O 1
ATOM 3941 N N . GLU A 1 511 ? -13.143 28.602 31.036 1.00 17.03 511 GLU A N 1
ATOM 3942 C CA . GLU A 1 511 ? -13.402 27.285 31.597 1.00 16.77 511 GLU A CA 1
ATOM 3943 C C . GLU A 1 511 ? -13.288 27.267 33.121 1.00 16.38 511 GLU A C 1
ATOM 3944 O O . GLU A 1 511 ? -14.181 26.782 33.815 1.00 16.62 511 GLU A O 1
ATOM 3950 N N . ASN A 1 512 ? -12.179 27.785 33.635 1.00 18.43 512 ASN A N 1
ATOM 3951 C CA . ASN A 1 512 ? -11.962 27.805 35.077 1.00 18.08 512 ASN A CA 1
ATOM 3952 C C . ASN A 1 512 ? -12.967 28.692 35.803 1.00 19.10 512 ASN A C 1
ATOM 3953 O O . ASN A 1 512 ? -13.282 28.448 36.969 1.00 19.45 512 ASN A O 1
ATOM 3958 N N . PHE A 1 513 ? -13.482 29.708 35.116 1.00 17.49 513 PHE A N 1
ATOM 3959 C CA . PHE A 1 513 ? -14.475 30.594 35.719 1.00 17.17 513 PHE A CA 1
ATOM 3960 C C . PHE A 1 513 ? -15.787 29.844 35.922 1.00 16.83 513 PHE A C 1
ATOM 3961 O O . PHE A 1 513 ? -16.395 29.900 36.996 1.00 15.12 513 PHE A O 1
ATOM 3969 N N . LEU A 1 514 ? -16.232 29.141 34.886 1.00 14.60 514 LEU A N 1
ATOM 3970 C CA . LEU A 1 514 ? -17.467 28.375 34.986 1.00 15.51 514 LEU A CA 1
ATOM 3971 C C . LEU A 1 514 ? -17.296 27.288 36.042 1.00 14.03 514 LEU A C 1
ATOM 3972 O O . LEU A 1 514 ? -18.223 26.992 36.798 1.00 16.11 514 LEU A O 1
ATOM 3977 N N . ARG A 1 515 ? -16.104 26.701 36.090 1.00 15.56 515 ARG A N 1
ATOM 3978 C CA . ARG A 1 515 ? -15.810 25.649 37.063 1.00 15.21 515 ARG A CA 1
ATOM 3979 C C . ARG A 1 515 ? -15.893 26.148 38.502 1.00 15.59 515 ARG A C 1
ATOM 3980 O O . ARG A 1 515 ? -16.526 25.513 39.348 1.00 15.54 515 ARG A O 1
ATOM 3988 N N . LEU A 1 516 ? -15.262 27.281 38.784 1.00 16.27 516 LEU A N 1
ATOM 3989 C CA . LEU A 1 516 ? -15.277 27.800 40.150 1.00 17.54 516 LEU A CA 1
ATOM 3990 C C . LEU A 1 516 ? -16.684 28.182 40.602 1.00 19.01 516 LEU A C 1
ATOM 3991 O O . LEU A 1 516 ? -17.006 28.082 41.787 1.00 18.21 516 LEU A O 1
ATOM 3996 N N . LEU A 1 517 ? -17.531 28.604 39.665 1.00 17.36 517 LEU A N 1
ATOM 3997 C CA . LEU A 1 517 ? -18.889 28.977 40.031 1.00 17.89 517 LEU A CA 1
ATOM 3998 C C . LEU A 1 517 ? -19.682 27.772 40.531 1.00 18.73 517 LEU A C 1
ATOM 3999 O O . LEU A 1 517 ? -20.606 27.926 41.328 1.00 19.15 517 LEU A O 1
ATOM 4004 N N . ILE A 1 518 ? -19.323 26.571 40.080 1.00 18.73 518 ILE A N 1
ATOM 4005 C CA . ILE A 1 518 ? -20.024 25.382 40.545 1.00 19.57 518 ILE A CA 1
ATOM 4006 C C . ILE A 1 518 ? -19.201 24.595 41.563 1.00 19.79 518 ILE A C 1
ATOM 4007 O O . ILE A 1 518 ? -19.440 23.409 41.785 1.00 19.77 518 ILE A O 1
ATOM 4012 N N . GLY A 1 519 ? -18.229 25.271 42.172 1.00 22.09 519 GLY A N 1
ATOM 4013 C CA . GLY A 1 519 ? -17.404 24.656 43.200 1.00 22.66 519 GLY A CA 1
ATOM 4014 C C . GLY A 1 519 ? -16.233 23.783 42.793 1.00 23.46 519 GLY A C 1
ATOM 4015 O O . GLY A 1 519 ? -15.712 23.030 43.618 1.00 22.32 519 GLY A O 1
ATOM 4016 N N . LEU A 1 520 ? -15.801 23.875 41.542 1.00 20.26 520 LEU A N 1
ATOM 4017 C CA . LEU A 1 520 ? -14.677 23.063 41.093 1.00 20.13 520 LEU A CA 1
ATOM 4018 C C . LEU A 1 520 ? -13.392 23.876 40.951 1.00 20.92 520 LEU A C 1
ATOM 4019 O O . LEU A 1 520 ? -13.418 25.045 40.561 1.00 20.59 520 LEU A O 1
ATOM 4024 N N . PRO A 1 521 ? -12.245 23.263 41.281 1.00 18.51 521 PRO A N 1
ATOM 4025 C CA . PRO A 1 521 ? -10.944 23.927 41.189 1.00 17.80 521 PRO A CA 1
ATOM 4026 C C . PRO A 1 521 ? -10.498 23.992 39.733 1.00 17.49 521 PRO A C 1
ATOM 4027 O O . PRO A 1 521 ? -11.147 23.427 38.856 1.00 17.43 521 PRO A O 1
ATOM 4031 N N . SER A 1 522 ? -9.395 24.685 39.486 1.00 18.82 522 SER A N 1
ATOM 4032 C CA . SER A 1 522 ? -8.854 24.818 38.139 1.00 21.37 522 SER A CA 1
ATOM 4033 C C . SER A 1 522 ? -8.469 23.458 37.561 1.00 22.48 522 SER A C 1
ATOM 4034 O O . SER A 1 522 ? -8.143 22.526 38.300 1.00 20.38 522 SER A O 1
ATOM 4037 N N . GLN A 1 523 ? -8.516 23.348 36.237 1.00 24.54 523 GLN A N 1
ATOM 4038 C CA . GLN A 1 523 ? -8.104 22.120 35.567 1.00 26.28 523 GLN A CA 1
ATOM 4039 C C . GLN A 1 523 ? -6.590 22.107 35.744 1.00 26.86 523 GLN A C 1
ATOM 4040 O O . GLN A 1 523 ? -5.932 23.113 35.476 1.00 28.71 523 GLN A O 1
ATOM 4046 N N . ASN A 1 524 ? -6.030 20.995 36.209 1.00 21.91 524 ASN A N 1
ATOM 4047 C CA . ASN A 1 524 ? -4.584 20.939 36.400 1.00 22.03 524 ASN A CA 1
ATOM 4048 C C . ASN A 1 524 ? -3.875 19.922 35.510 1.00 20.18 524 ASN A C 1
ATOM 4049 O O . ASN A 1 524 ? -2.662 20.009 35.316 1.00 19.61 524 ASN A O 1
ATOM 4054 N N . GLU A 1 525 ? -4.637 18.969 34.979 1.00 23.13 525 GLU A N 1
ATOM 4055 C CA . GLU A 1 525 ? -4.105 17.928 34.095 1.00 24.40 525 GLU A CA 1
ATOM 4056 C C . GLU A 1 525 ? -3.010 17.090 34.763 1.00 24.13 525 GLU A C 1
ATOM 4057 O O . GLU A 1 525 ? -2.227 16.423 34.082 1.00 23.89 525 GLU A O 1
ATOM 4063 N N . LEU A 1 526 ? -2.960 17.112 36.091 1.00 24.98 526 LEU A N 1
ATOM 4064 C CA . LEU A 1 526 ? -1.946 16.355 36.820 1.00 23.60 526 LEU A CA 1
ATOM 4065 C C . LEU A 1 526 ? -2.196 14.853 36.768 1.00 22.77 526 LEU A C 1
ATOM 4066 O O . LEU A 1 526 ? -1.251 14.065 36.789 1.00 22.49 526 LEU A O 1
ATOM 4071 N N . ARG A 1 527 ? -3.468 14.467 36.707 1.00 20.19 527 ARG A N 1
ATOM 4072 C CA . ARG A 1 527 ? -3.872 13.064 36.624 1.00 20.44 527 ARG A CA 1
ATOM 4073 C C . ARG A 1 527 ? -3.099 12.130 37.554 1.00 20.63 527 ARG A C 1
ATOM 4074 O O . ARG A 1 527 ? -2.562 11.112 37.114 1.00 17.78 527 ARG A O 1
ATOM 4082 N N . PHE A 1 528 ? -3.060 12.456 38.840 1.00 20.84 528 PHE A N 1
ATOM 4083 C CA . PHE A 1 528 ? -2.324 11.617 39.775 1.00 21.42 528 PHE A CA 1
ATOM 4084 C C . PHE A 1 528 ? -2.889 10.208 39.905 1.00 22.50 528 PHE A C 1
ATOM 4085 O O . PHE A 1 528 ? -2.176 9.290 40.324 1.00 22.40 528 PHE A O 1
ATOM 4093 N N . GLU A 1 529 ? -4.156 10.028 39.538 1.00 23.07 529 GLU A N 1
ATOM 4094 C CA . GLU A 1 529 ? -4.775 8.707 39.599 1.00 24.72 529 GLU A CA 1
ATOM 4095 C C . GLU A 1 529 ? -3.995 7.740 38.708 1.00 26.29 529 GLU A C 1
ATOM 4096 O O . GLU A 1 529 ? -3.921 6.541 38.986 1.00 26.04 529 GLU A O 1
ATOM 4102 N N . GLU A 1 530 ? -3.418 8.268 37.633 1.00 23.03 530 GLU A N 1
ATOM 4103 C CA . GLU A 1 530 ? -2.648 7.444 36.709 1.00 23.83 530 GLU A CA 1
ATOM 4104 C C . GLU A 1 530 ? -1.137 7.541 36.901 1.00 23.87 530 GLU A C 1
ATOM 4105 O O . GLU A 1 530 ? -0.438 6.528 36.859 1.00 24.83 530 GLU A O 1
ATOM 4111 N N . ARG A 1 531 ? -0.634 8.751 37.122 1.00 23.25 531 ARG A N 1
ATOM 4112 C CA . ARG A 1 531 ? 0.802 8.956 37.267 1.00 23.69 531 ARG A CA 1
ATOM 4113 C C . ARG A 1 531 ? 1.429 8.468 38.573 1.00 24.80 531 ARG A C 1
ATOM 4114 O O . ARG A 1 531 ? 2.612 8.134 38.601 1.00 22.87 531 ARG A O 1
ATOM 4122 N N . LEU A 1 532 ? 0.652 8.432 39.651 1.00 25.63 532 LEU A N 1
ATOM 4123 C CA . LEU A 1 532 ? 1.177 7.980 40.937 1.00 27.71 532 LEU A CA 1
ATOM 4124 C C . LEU A 1 532 ? 0.673 6.577 41.251 1.00 28.68 532 LEU A C 1
ATOM 4125 O O . LEU A 1 532 ? -0.391 6.175 40.784 1.00 28.42 532 LEU A O 1
ATOM 4130 N N . LEU A 1 533 ? 1.444 5.831 42.036 1.00 32.33 533 LEU A N 1
ATOM 4131 C CA . LEU A 1 533 ? 1.055 4.473 42.400 1.00 34.64 533 LEU A CA 1
ATOM 4132 C C . LEU A 1 533 ? -0.284 4.468 43.118 1.00 35.72 533 LEU A C 1
ATOM 4133 O O . LEU A 1 533 ? -1.187 3.729 42.666 1.00 36.47 533 LEU A O 1
ATOM 4139 N N . THR B 1 10 ? 20.187 31.932 36.764 1.00 41.04 10 THR B N 1
ATOM 4140 C CA . THR B 1 10 ? 18.733 32.177 36.989 1.00 40.18 10 THR B CA 1
ATOM 4141 C C . THR B 1 10 ? 18.146 31.141 37.944 1.00 39.25 10 THR B C 1
ATOM 4142 O O . THR B 1 10 ? 18.365 29.940 37.786 1.00 39.26 10 THR B O 1
ATOM 4146 N N . SER B 1 11 ? 17.403 31.612 38.940 1.00 33.07 11 SER B N 1
ATOM 4147 C CA . SER B 1 11 ? 16.792 30.719 39.917 1.00 31.36 11 SER B CA 1
ATOM 4148 C C . SER B 1 11 ? 15.452 31.265 40.394 1.00 29.12 11 SER B C 1
ATOM 4149 O O . SER B 1 11 ? 15.093 32.404 40.103 1.00 28.73 11 SER B O 1
ATOM 4152 N N . VAL B 1 12 ? 14.719 30.440 41.131 1.00 26.93 12 VAL B N 1
ATOM 4153 C CA . VAL B 1 12 ? 13.411 30.822 41.636 1.00 26.45 12 VAL B CA 1
ATOM 4154 C C . VAL B 1 12 ? 13.259 30.461 43.107 1.00 26.36 12 VAL B C 1
ATOM 4155 O O . VAL B 1 12 ? 13.572 29.345 43.519 1.00 26.28 12 VAL B O 1
ATOM 4159 N N . LYS B 1 13 ? 12.773 31.412 43.895 1.00 26.46 13 LYS B N 1
ATOM 4160 C CA . LYS B 1 13 ? 12.565 31.187 45.320 1.00 26.03 13 LYS B CA 1
ATOM 4161 C C . LYS B 1 13 ? 11.149 31.589 45.702 1.00 24.55 13 LYS B C 1
ATOM 4162 O O . LYS B 1 13 ? 10.797 32.764 45.650 1.00 24.49 13 LYS B O 1
ATOM 4168 N N . VAL B 1 14 ? 10.341 30.609 46.085 1.00 26.64 14 VAL B N 1
ATOM 4169 C CA . VAL B 1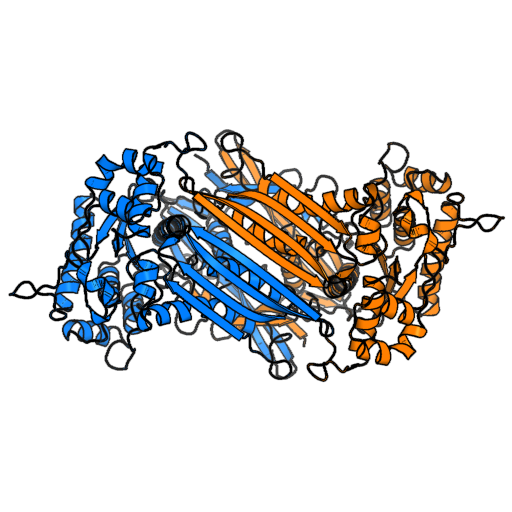 14 ? 8.963 30.876 46.474 1.00 26.71 14 VAL B CA 1
ATOM 4170 C C . VAL B 1 14 ? 8.830 30.950 47.990 1.00 28.63 14 VAL B C 1
ATOM 4171 O O . VAL B 1 14 ? 9.324 30.078 48.707 1.00 27.56 14 VAL B O 1
ATOM 4175 N N . VAL B 1 15 ? 8.172 31.998 48.473 1.00 28.52 15 VAL B N 1
ATOM 4176 C CA . VAL B 1 15 ? 7.941 32.159 49.904 1.00 29.14 15 VAL B CA 1
ATOM 4177 C C . VAL B 1 15 ? 6.708 31.323 50.223 1.00 28.97 15 VAL B C 1
ATOM 4178 O O . VAL B 1 15 ? 5.589 31.700 49.879 1.00 29.52 15 VAL B O 1
ATOM 4182 N N . THR B 1 16 ? 6.912 30.182 50.871 1.00 30.01 16 THR B N 1
ATOM 4183 C CA . THR B 1 16 ? 5.802 29.299 51.194 1.00 29.83 16 THR B CA 1
ATOM 4184 C C . THR B 1 16 ? 6.109 28.377 52.363 1.00 31.12 16 THR B C 1
ATOM 4185 O O . THR B 1 16 ? 7.252 27.971 52.562 1.00 31.60 16 THR B O 1
ATOM 4189 N N . ASP B 1 17 ? 5.076 28.040 53.127 1.00 31.95 17 ASP B N 1
ATOM 4190 C CA . ASP B 1 17 ? 5.239 27.147 54.264 1.00 32.06 17 ASP B CA 1
ATOM 4191 C C . ASP B 1 17 ? 4.939 25.712 53.839 1.00 31.76 17 ASP B C 1
ATOM 4192 O O . ASP B 1 17 ? 4.917 24.800 54.664 1.00 31.31 17 ASP B O 1
ATOM 4197 N N . LYS B 1 18 ? 4.708 25.516 52.544 1.00 27.00 18 LYS B N 1
ATOM 4198 C CA . LYS B 1 18 ? 4.423 24.183 52.028 1.00 26.18 18 LYS B CA 1
ATOM 4199 C C . LYS B 1 18 ? 5.721 23.453 51.708 1.00 25.35 18 LYS B C 1
ATOM 4200 O O . LYS B 1 18 ? 5.725 22.237 51.531 1.00 24.76 18 LYS B O 1
ATOM 4206 N N . CYS B 1 19 ? 6.814 24.205 51.629 1.00 29.11 19 CYS B N 1
ATOM 4207 C CA . CYS B 1 19 ? 8.116 23.637 51.300 1.00 30.73 19 CYS B CA 1
ATOM 4208 C C . CYS B 1 19 ? 9.140 23.761 52.418 1.00 32.27 19 CYS B C 1
ATOM 4209 O O . CYS B 1 19 ? 9.271 24.813 53.046 1.00 32.22 19 CYS B O 1
ATOM 4212 N N . THR B 1 20 ? 9.876 22.681 52.650 1.00 29.53 20 THR B N 1
ATOM 4213 C CA . THR B 1 20 ? 10.914 22.664 53.671 1.00 32.44 20 THR B CA 1
ATOM 4214 C C . THR B 1 20 ? 12.127 21.926 53.116 1.00 34.83 20 THR B C 1
ATOM 4215 O O . THR B 1 20 ? 11.986 20.900 52.452 1.00 34.89 20 THR B O 1
ATOM 4219 N N . TYR B 1 21 ? 13.317 22.455 53.376 1.00 46.86 21 TYR B N 1
ATOM 4220 C CA . TYR B 1 21 ? 14.541 21.833 52.888 1.00 50.23 21 TYR B CA 1
ATOM 4221 C C . TYR B 1 21 ? 15.286 21.100 53.997 1.00 52.61 21 TYR B C 1
ATOM 4222 O O . TYR B 1 21 ? 15.525 21.653 55.070 1.00 53.27 21 TYR B O 1
ATOM 4231 N N . LYS B 1 22 ? 15.650 19.850 53.729 1.00 51.73 22 LYS B N 1
ATOM 4232 C CA . LYS B 1 22 ? 16.362 19.032 54.703 1.00 54.21 22 LYS B CA 1
ATOM 4233 C C . LYS B 1 22 ? 17.400 18.125 54.045 1.00 54.67 22 LYS B C 1
ATOM 4234 O O . LYS B 1 22 ? 17.052 17.123 53.420 1.00 54.00 22 LYS B O 1
ATOM 4240 N N . ASP B 1 23 ? 18.673 18.484 54.193 1.00 53.03 23 ASP B N 1
ATOM 4241 C CA . ASP B 1 23 ? 19.772 17.699 53.634 1.00 53.46 23 ASP B CA 1
ATOM 4242 C C . ASP B 1 23 ? 19.676 17.549 52.118 1.00 52.51 23 ASP B C 1
ATOM 4243 O O . ASP B 1 23 ? 19.496 16.443 51.607 1.00 51.96 23 ASP B O 1
ATOM 4248 N N . ASN B 1 24 ? 19.807 18.662 51.403 1.00 39.30 24 ASN B N 1
ATOM 4249 C CA . ASN B 1 24 ? 19.731 18.652 49.945 1.00 37.20 24 ASN B CA 1
ATOM 4250 C C . ASN B 1 24 ? 18.479 17.916 49.479 1.00 34.98 24 ASN B C 1
ATOM 4251 O O . ASN B 1 24 ? 18.484 17.250 48.442 1.00 33.14 24 ASN B O 1
ATOM 4256 N N . GLU B 1 25 ? 17.409 18.040 50.257 1.00 40.04 25 GLU B N 1
ATOM 4257 C CA . GLU B 1 25 ? 16.144 17.390 49.944 1.00 36.24 25 GLU B CA 1
ATOM 4258 C C . GLU B 1 25 ? 15.015 18.403 50.116 1.00 32.89 25 GLU B C 1
ATOM 4259 O O . GLU B 1 25 ? 14.950 19.104 51.126 1.00 31.39 25 GLU B O 1
ATOM 4265 N N . LEU B 1 26 ? 14.138 18.492 49.122 1.00 30.41 26 LEU B N 1
ATOM 4266 C CA . LEU B 1 26 ? 13.005 19.407 49.187 1.00 26.53 26 LEU B CA 1
ATOM 4267 C C . LEU B 1 26 ? 11.748 18.603 49.483 1.00 24.54 26 LEU B C 1
ATOM 4268 O O . LEU B 1 26 ? 11.443 17.640 48.780 1.00 22.60 26 LEU B O 1
ATOM 4273 N N . LEU B 1 27 ? 11.040 18.986 50.543 1.00 27.44 27 LEU B N 1
ATOM 4274 C CA . LEU B 1 27 ? 9.798 18.325 50.931 1.00 26.89 27 LEU B CA 1
ATOM 4275 C C . LEU B 1 27 ? 8.673 19.324 50.699 1.00 26.66 27 LEU B C 1
ATOM 4276 O O . LEU B 1 27 ? 8.705 20.432 51.232 1.00 26.52 27 LEU B O 1
ATOM 4281 N N . THR B 1 28 ? 7.680 18.925 49.910 1.00 22.39 28 THR B N 1
ATOM 4282 C CA . THR B 1 28 ? 6.571 19.812 49.576 1.00 22.98 28 THR B CA 1
ATOM 4283 C C . THR B 1 28 ? 5.197 19.204 49.808 1.00 21.68 28 THR B C 1
ATOM 4284 O O . THR B 1 28 ? 4.903 18.102 49.343 1.00 21.98 28 THR B O 1
ATOM 4288 N N . LYS B 1 29 ? 4.353 19.935 50.532 1.00 23.26 29 LYS B N 1
ATOM 4289 C CA . LYS B 1 29 ? 2.998 19.481 50.802 1.00 23.68 29 LYS B CA 1
ATOM 4290 C C . LYS B 1 29 ? 2.120 19.907 49.629 1.00 22.21 29 LYS B C 1
ATOM 4291 O O . LYS B 1 29 ? 2.279 21.003 49.091 1.00 21.92 29 LYS B O 1
ATOM 4297 N N . TYR B 1 30 ? 1.206 19.034 49.230 1.00 22.99 30 TYR B N 1
ATOM 4298 C CA . TYR B 1 30 ? 0.305 19.338 48.133 1.00 23.26 30 TYR B CA 1
ATOM 4299 C C . TYR B 1 30 ? -1.016 18.609 48.290 1.00 23.62 30 TYR B C 1
ATOM 4300 O O . TYR B 1 30 ? -1.051 17.412 48.578 1.00 23.51 30 TYR B O 1
ATOM 4309 N N . SER B 1 31 ? -2.106 19.343 48.101 1.00 24.68 31 SER B N 1
ATOM 4310 C CA . SER B 1 31 ? -3.432 18.759 48.197 1.00 25.58 31 SER B CA 1
ATOM 4311 C C . SER B 1 31 ? -3.945 18.601 46.771 1.00 26.44 31 SER B C 1
ATOM 4312 O O . SER B 1 31 ? -4.192 19.590 46.083 1.00 26.87 31 SER B O 1
ATOM 4315 N N . TYR B 1 32 ? -4.087 17.356 46.327 1.00 28.77 32 TYR B N 1
ATOM 4316 C CA . TYR B 1 32 ? -4.553 17.077 44.975 1.00 28.67 32 TYR B CA 1
ATOM 4317 C C . TYR B 1 32 ? -6.061 16.939 44.905 1.00 29.12 32 TYR B C 1
ATOM 4318 O O . TYR B 1 32 ? -6.647 16.064 45.544 1.00 29.54 32 TYR B O 1
ATOM 4327 N N . GLU B 1 33 ? -6.683 17.806 44.115 1.00 25.98 33 GLU B N 1
ATOM 4328 C CA . GLU B 1 33 ? -8.128 17.784 43.953 1.00 27.00 33 GLU B CA 1
ATOM 4329 C C . GLU B 1 33 ? -8.513 17.314 42.557 1.00 26.55 33 GLU B C 1
ATOM 4330 O O . GLU B 1 33 ? -7.834 17.619 41.577 1.00 25.91 33 GLU B O 1
ATOM 4336 N N . ASN B 1 34 ? -9.609 16.572 42.483 1.00 24.02 34 ASN B N 1
ATOM 4337 C CA . ASN B 1 34 ? -10.130 16.072 41.218 1.00 24.69 34 ASN B CA 1
ATOM 4338 C C . ASN B 1 34 ? -11.614 15.836 41.475 1.00 24.04 34 ASN B C 1
ATOM 4339 O O . ASN B 1 34 ? -12.156 16.315 42.474 1.00 23.68 34 ASN B O 1
ATOM 4344 N N . ALA B 1 35 ? -12.275 15.107 40.587 1.00 24.71 35 ALA B N 1
ATOM 4345 C CA . ALA B 1 35 ? -13.690 14.823 40.766 1.00 25.01 35 ALA B CA 1
ATOM 4346 C C . ALA B 1 35 ? -14.094 13.610 39.953 1.00 24.95 35 ALA B C 1
ATOM 4347 O O . ALA B 1 35 ? -13.588 13.394 38.852 1.00 25.79 35 ALA B O 1
ATOM 4349 N N . VAL B 1 36 ? -15.001 12.816 40.509 1.00 24.51 36 VAL B N 1
ATOM 4350 C CA . VAL B 1 36 ? -15.495 11.622 39.839 1.00 24.96 36 VAL B CA 1
ATOM 4351 C C . VAL B 1 36 ? -16.880 11.951 39.304 1.00 25.05 36 VAL B C 1
ATOM 4352 O O . VAL B 1 36 ? -17.709 12.520 40.013 1.00 24.38 36 VAL B O 1
ATOM 4356 N N . VAL B 1 37 ? -17.133 11.584 38.054 1.00 24.10 37 VAL B N 1
ATOM 4357 C CA . VAL B 1 37 ? -18.406 11.904 37.422 1.00 25.02 37 VAL B CA 1
ATOM 4358 C C . VAL B 1 37 ? -19.219 10.721 36.915 1.00 27.54 37 VAL B C 1
ATOM 4359 O O . VAL B 1 37 ? -18.672 9.735 36.413 1.00 26.95 37 VAL B O 1
ATOM 4363 N N . THR B 1 38 ? -20.535 10.838 37.049 1.00 30.15 38 THR B N 1
ATOM 4364 C CA . THR B 1 38 ? -21.463 9.816 36.580 1.00 33.69 38 THR B CA 1
ATOM 4365 C C . THR B 1 38 ? -22.581 10.545 35.846 1.00 35.41 38 THR B C 1
ATOM 4366 O O . THR B 1 38 ? -22.995 11.627 36.261 1.00 36.47 38 THR B O 1
ATOM 4370 N N . LYS B 1 39 ? -23.062 9.967 34.752 1.00 45.40 39 LYS B N 1
ATOM 4371 C CA . LYS B 1 39 ? -24.134 10.596 33.989 1.00 47.50 39 LYS B CA 1
ATOM 4372 C C . LYS B 1 39 ? -25.394 9.744 34.016 1.00 49.22 39 LYS B C 1
ATOM 4373 O O . LYS B 1 39 ? -25.341 8.537 33.782 1.00 50.31 39 LYS B O 1
ATOM 4379 N N . THR B 1 40 ? -26.527 10.377 34.304 1.00 48.06 40 THR B N 1
ATOM 4380 C CA . THR B 1 40 ? -27.803 9.673 34.359 1.00 50.49 40 THR B CA 1
ATOM 4381 C C . THR B 1 40 ? -28.461 9.650 32.985 1.00 51.82 40 THR B C 1
ATOM 4382 O O . THR B 1 40 ? -28.082 10.410 32.091 1.00 52.17 40 THR B O 1
ATOM 4386 N N . ALA B 1 41 ? -29.449 8.776 32.822 1.00 53.46 41 ALA B N 1
ATOM 4387 C CA . ALA B 1 41 ? -30.162 8.660 31.556 1.00 53.81 41 ALA B CA 1
ATOM 4388 C C . ALA B 1 41 ? -30.824 9.989 31.210 1.00 53.62 41 ALA B C 1
ATOM 4389 O O . ALA B 1 41 ? -30.921 10.359 30.040 1.00 53.87 41 ALA B O 1
ATOM 4391 N N . SER B 1 42 ? -31.273 10.704 32.238 1.00 55.58 42 SER B N 1
ATOM 4392 C CA . SER B 1 42 ? -31.925 11.994 32.049 1.00 54.96 42 SER B CA 1
ATOM 4393 C C . SER B 1 42 ? -30.937 13.052 31.561 1.00 54.08 42 SER B C 1
ATOM 4394 O O . SER B 1 42 ? -31.323 14.183 31.264 1.00 54.62 42 SER B O 1
ATOM 4397 N N . GLY B 1 43 ? -29.662 12.678 31.484 1.00 47.93 43 GLY B N 1
ATOM 4398 C CA . GLY B 1 43 ? -28.644 13.601 31.014 1.00 45.94 43 GLY B CA 1
ATOM 4399 C C . GLY B 1 43 ? -28.036 14.498 32.076 1.00 44.17 43 GLY B C 1
ATOM 4400 O O . GLY B 1 43 ? -27.488 15.557 31.761 1.00 43.48 43 GLY B O 1
ATOM 4401 N N . ARG B 1 44 ? -28.127 14.085 33.335 1.00 36.42 44 ARG B N 1
ATOM 4402 C CA . ARG B 1 44 ? -27.565 14.879 34.422 1.00 34.30 44 ARG B CA 1
ATOM 4403 C C . ARG B 1 44 ? -26.196 14.356 34.834 1.00 31.54 44 ARG B C 1
ATOM 4404 O O . ARG B 1 44 ? -26.016 13.158 35.056 1.00 30.60 44 ARG B O 1
ATOM 4412 N N . PHE B 1 45 ? -25.231 15.263 34.928 1.00 29.78 45 PHE B N 1
ATOM 4413 C CA . PHE B 1 45 ? -23.879 14.903 35.330 1.00 27.47 45 PHE B CA 1
ATOM 4414 C C . PHE B 1 45 ? -23.728 15.142 36.828 1.00 27.01 45 PHE B C 1
ATOM 4415 O O . PHE B 1 45 ? -23.819 16.279 37.290 1.00 26.63 45 PHE B O 1
ATOM 4423 N N . ASP B 1 46 ? -23.511 14.070 37.583 1.00 28.09 46 ASP B N 1
ATOM 4424 C CA . ASP B 1 46 ? -23.324 14.187 39.024 1.00 26.96 46 ASP B CA 1
ATOM 4425 C C . ASP B 1 46 ? -21.828 14.185 39.291 1.00 25.41 46 ASP B C 1
ATOM 4426 O O . ASP B 1 46 ? -21.138 13.199 39.033 1.00 25.11 46 ASP B O 1
ATOM 4431 N N . VAL B 1 47 ? -21.332 15.305 39.802 1.00 21.51 47 VAL B N 1
ATOM 4432 C CA . VAL B 1 47 ? -19.910 15.469 40.067 1.00 21.07 47 VAL B CA 1
ATOM 4433 C C . VAL B 1 47 ? -19.574 15.429 41.552 1.00 20.91 47 VAL B C 1
ATOM 4434 O O . VAL B 1 47 ? -20.100 16.218 42.340 1.00 19.74 47 VAL B O 1
ATOM 4438 N N . THR B 1 48 ? -18.696 14.502 41.925 1.00 23.75 48 THR B N 1
ATOM 4439 C CA . THR B 1 48 ? -18.274 14.356 43.315 1.00 24.18 48 THR B CA 1
ATOM 4440 C C . THR B 1 48 ? -16.787 14.668 43.439 1.00 24.05 48 THR B C 1
ATOM 4441 O O . THR B 1 48 ? -15.938 13.886 43.006 1.00 24.68 48 THR B O 1
ATOM 4445 N N . PRO B 1 49 ? -16.451 15.831 44.015 1.00 22.47 49 PRO B N 1
ATOM 4446 C CA . PRO B 1 49 ? -15.051 16.221 44.184 1.00 22.85 49 PRO B CA 1
ATOM 4447 C C . PRO B 1 49 ? -14.317 15.240 45.085 1.00 24.37 49 PRO B C 1
ATOM 4448 O O . PRO B 1 49 ? -14.910 14.653 45.997 1.00 23.14 49 PRO B O 1
ATOM 4452 N N . THR B 1 50 ? -13.030 15.057 44.813 1.00 26.16 50 THR B N 1
ATOM 4453 C CA . THR B 1 50 ? -12.197 14.167 45.608 1.00 26.89 50 THR B CA 1
ATOM 4454 C C . THR B 1 50 ? -10.966 14.951 46.020 1.00 27.24 50 THR B C 1
ATOM 4455 O O . THR B 1 50 ? -10.616 15.949 45.389 1.00 28.24 50 THR B O 1
ATOM 4459 N N . VAL B 1 51 ? -10.310 14.506 47.084 1.00 25.22 51 VAL B N 1
ATOM 4460 C CA . VAL B 1 51 ? -9.111 15.179 47.547 1.00 25.56 51 VAL B CA 1
ATOM 4461 C C . VAL B 1 51 ? -8.146 14.169 48.146 1.00 26.91 51 VAL B C 1
ATOM 4462 O O . VAL B 1 51 ? -8.558 13.200 48.780 1.00 28.07 51 VAL B O 1
ATOM 4466 N N . GLN B 1 52 ? -6.859 14.392 47.920 1.00 25.63 52 GLN B N 1
ATOM 4467 C CA . GLN B 1 52 ? -5.826 13.519 48.453 1.00 26.62 52 GLN B CA 1
ATOM 4468 C C . GLN B 1 52 ? -4.583 14.352 48.707 1.00 26.89 52 GLN B C 1
ATOM 4469 O O . GLN B 1 52 ? -4.040 14.974 47.792 1.00 25.92 52 GLN B O 1
ATOM 4475 N N . ASP B 1 53 ? -4.145 14.375 49.960 1.00 25.87 53 ASP B N 1
ATOM 4476 C CA . ASP B 1 53 ? -2.966 15.139 50.329 1.00 26.40 53 ASP B CA 1
ATOM 4477 C C . ASP B 1 53 ? -1.720 14.300 50.119 1.00 25.36 53 ASP B C 1
ATOM 4478 O O . ASP B 1 53 ? -1.735 13.087 50.320 1.00 25.51 53 ASP B O 1
ATOM 4483 N N . TYR B 1 54 ? -0.646 14.960 49.705 1.00 24.76 54 TYR B N 1
ATOM 4484 C CA . TYR B 1 54 ? 0.619 14.289 49.462 1.00 23.57 54 TYR B CA 1
ATOM 4485 C C . TYR B 1 54 ? 1.764 15.115 50.004 1.00 23.51 54 TYR B C 1
ATOM 4486 O O . TYR B 1 54 ? 1.614 16.292 50.340 1.00 23.57 54 TYR B O 1
ATOM 4495 N N . VAL B 1 55 ? 2.918 14.470 50.073 1.00 25.49 55 VAL B N 1
ATOM 4496 C CA . VAL B 1 55 ? 4.148 15.116 50.474 1.00 25.79 55 VAL B CA 1
ATOM 4497 C C . VAL B 1 55 ? 5.125 14.624 49.417 1.00 24.91 55 VAL B C 1
ATOM 4498 O O . VAL B 1 55 ? 5.408 13.428 49.337 1.00 25.41 55 VAL B O 1
ATOM 4502 N N . PHE B 1 56 ? 5.593 15.537 48.574 1.00 25.41 56 PHE B N 1
ATOM 4503 C CA . PHE B 1 56 ? 6.545 15.172 47.535 1.00 25.03 56 PHE B CA 1
ATOM 4504 C C . PHE B 1 56 ? 7.956 15.460 48.020 1.00 23.95 56 PHE B C 1
ATOM 4505 O O . PHE B 1 56 ? 8.193 16.435 48.733 1.00 24.97 56 PHE B O 1
ATOM 4513 N N . LYS B 1 57 ? 8.893 14.606 47.630 1.00 22.74 57 LYS B N 1
ATOM 4514 C CA . LYS B 1 57 ? 10.283 14.780 48.014 1.00 23.07 57 LYS B CA 1
ATOM 4515 C C . LYS B 1 57 ? 11.133 14.860 46.755 1.00 22.30 57 LYS B C 1
ATOM 4516 O O . LYS B 1 57 ? 11.061 13.985 45.897 1.00 23.15 57 LYS B O 1
ATOM 4522 N N . LEU B 1 58 ? 11.926 15.916 46.643 1.00 23.29 58 LEU B N 1
ATOM 4523 C CA . LEU B 1 58 ? 12.790 16.075 45.487 1.00 24.05 58 LEU B CA 1
ATOM 4524 C C . LEU B 1 58 ? 14.245 16.060 45.918 1.00 25.31 58 LEU B C 1
ATOM 4525 O O . LEU B 1 58 ? 14.676 16.905 46.703 1.00 25.52 58 LEU B O 1
ATOM 4530 N N . ASP B 1 59 ? 14.996 15.087 45.414 1.00 26.10 59 ASP B N 1
ATOM 4531 C CA . ASP B 1 59 ? 16.414 14.998 45.721 1.00 27.83 59 ASP B CA 1
ATOM 4532 C C . ASP B 1 59 ? 17.045 16.134 44.924 1.00 29.09 59 ASP B C 1
ATOM 4533 O O . ASP B 1 59 ? 17.076 16.101 43.693 1.00 29.39 59 ASP B O 1
ATOM 4538 N N . LEU B 1 60 ? 17.532 17.148 45.628 1.00 27.19 60 LEU B N 1
ATOM 4539 C CA . LEU B 1 60 ? 18.123 18.309 44.978 1.00 28.89 60 LEU B CA 1
ATOM 4540 C C . LEU B 1 60 ? 19.515 18.052 44.423 1.00 30.10 60 LEU B C 1
ATOM 4541 O O . LEU B 1 60 ? 20.036 18.858 43.654 1.00 30.15 60 LEU B O 1
ATOM 4546 N N . LYS B 1 61 ? 20.118 16.935 44.811 1.00 35.36 61 LYS B N 1
ATOM 4547 C CA . LYS B 1 61 ? 21.454 16.613 44.334 1.00 37.42 61 LYS B CA 1
ATOM 4548 C C . LYS B 1 61 ? 21.385 15.894 42.992 1.00 37.37 61 LYS B C 1
ATOM 4549 O O . LYS B 1 61 ? 21.180 14.681 42.932 1.00 37.78 61 LYS B O 1
ATOM 4555 N N . LYS B 1 62 ? 21.550 16.651 41.915 1.00 33.51 62 LYS B N 1
ATOM 4556 C CA . LYS B 1 62 ? 21.512 16.073 40.580 1.00 33.22 62 LYS B CA 1
ATOM 4557 C C . LYS B 1 62 ? 22.910 15.634 40.163 1.00 31.71 62 LYS B C 1
ATOM 4558 O O . LYS B 1 62 ? 23.908 16.191 40.620 1.00 30.94 62 LYS B O 1
ATOM 4564 N N . PRO B 1 63 ? 23.002 14.619 39.290 1.00 30.71 63 PRO B N 1
ATOM 4565 C CA . PRO B 1 63 ? 24.315 14.141 38.842 1.00 30.25 63 PRO B CA 1
ATOM 4566 C C . PRO B 1 63 ? 25.086 15.222 38.088 1.00 29.78 63 PRO B C 1
ATOM 4567 O O . PRO B 1 63 ? 24.501 15.987 37.326 1.00 28.94 63 PRO B O 1
ATOM 4571 N N . GLU B 1 64 ? 26.396 15.291 38.312 1.00 29.65 64 GLU B N 1
ATOM 4572 C CA . GLU B 1 64 ? 27.229 16.283 37.639 1.00 29.88 64 GLU B CA 1
ATOM 4573 C C . GLU B 1 64 ? 27.372 15.911 36.166 1.00 27.14 64 GLU B C 1
ATOM 4574 O O . GLU B 1 64 ? 27.613 16.764 35.314 1.00 26.27 64 GLU B O 1
ATOM 4580 N N . LYS B 1 65 ? 27.234 14.620 35.885 1.00 26.85 65 LYS B N 1
ATOM 4581 C CA . LYS B 1 65 ? 27.316 14.106 34.524 1.00 25.43 65 LYS B CA 1
ATOM 4582 C C . LYS B 1 65 ? 26.261 13.018 34.389 1.00 22.66 65 LYS B C 1
ATOM 4583 O O . LYS B 1 65 ? 26.109 12.179 35.279 1.00 22.78 65 LYS B O 1
ATOM 4589 N N . LEU B 1 66 ? 25.519 13.042 33.288 1.00 19.03 66 LEU B N 1
ATOM 4590 C CA . LEU B 1 66 ? 24.470 12.056 33.064 1.00 16.97 66 LEU B CA 1
ATOM 4591 C C . LEU B 1 66 ? 24.825 11.165 31.886 1.00 16.63 66 LEU B C 1
ATOM 4592 O O . LEU B 1 66 ? 25.088 11.655 30.785 1.00 16.46 66 LEU B O 1
ATOM 4597 N N . GLY B 1 67 ? 24.835 9.858 32.125 1.00 16.73 67 GLY B N 1
ATOM 4598 C CA . GLY B 1 67 ? 25.152 8.924 31.066 1.00 15.34 67 GLY B CA 1
ATOM 4599 C C . GLY B 1 67 ? 23.958 8.729 30.156 1.00 14.90 67 GLY B C 1
ATOM 4600 O O . GLY B 1 67 ? 22.837 8.539 30.626 1.00 14.16 67 GLY B O 1
ATOM 4601 N N . ILE B 1 68 ? 24.209 8.778 28.851 1.00 13.65 68 ILE B N 1
ATOM 4602 C CA . ILE B 1 68 ? 23.172 8.602 27.844 1.00 13.15 68 ILE B CA 1
ATOM 4603 C C . ILE B 1 68 ? 23.627 7.514 26.879 1.00 12.43 68 ILE B C 1
ATOM 4604 O O . ILE B 1 68 ? 24.708 7.609 26.306 1.00 13.63 68 ILE B O 1
ATOM 4609 N N . MET B 1 69 ? 22.810 6.485 26.706 1.00 12.63 69 MET B N 1
ATOM 4610 C CA . MET B 1 69 ? 23.134 5.423 25.765 1.00 12.75 69 MET B CA 1
ATOM 4611 C C . MET B 1 69 ? 22.022 5.354 24.733 1.00 12.15 69 MET B C 1
ATOM 4612 O O . MET B 1 69 ? 20.886 5.001 25.041 1.00 12.24 69 MET B O 1
ATOM 4617 N N . LEU B 1 70 ? 22.362 5.712 23.499 1.00 11.69 70 LEU B N 1
ATOM 4618 C CA . LEU B 1 70 ? 21.389 5.721 22.416 1.00 12.26 70 LEU B CA 1
ATOM 4619 C C . LEU B 1 70 ? 21.489 4.501 21.517 1.00 12.03 70 LEU B C 1
ATOM 4620 O O . LEU B 1 70 ? 22.573 4.153 21.050 1.00 12.42 70 LEU B O 1
ATOM 4625 N N . ILE B 1 71 ? 20.353 3.851 21.286 1.00 13.16 71 ILE B N 1
ATOM 4626 C CA . ILE B 1 71 ? 20.305 2.718 20.377 1.00 13.31 71 ILE B CA 1
ATOM 4627 C C . ILE B 1 71 ? 20.016 3.407 19.042 1.00 12.98 71 ILE B C 1
ATOM 4628 O O . ILE B 1 71 ? 18.981 4.067 18.887 1.00 13.06 71 ILE B O 1
ATOM 4633 N N . GLY B 1 72 ? 20.951 3.274 18.102 1.00 13.85 72 GLY B N 1
ATOM 4634 C CA . GLY B 1 72 ? 20.839 3.926 16.807 1.00 13.26 72 GLY B CA 1
ATOM 4635 C C . GLY B 1 72 ? 21.706 5.174 16.848 1.00 14.32 72 GLY B C 1
ATOM 4636 O O . GLY B 1 72 ? 21.430 6.178 16.187 1.00 13.73 72 GLY B O 1
ATOM 4637 N N . LEU B 1 73 ? 22.777 5.096 17.634 1.00 11.09 73 LEU B N 1
ATOM 4638 C CA . LEU B 1 73 ? 23.705 6.207 17.827 1.00 11.56 73 LEU B CA 1
ATOM 4639 C C . LEU B 1 73 ? 24.289 6.813 16.557 1.00 11.91 73 LEU B C 1
ATOM 4640 O O . LEU B 1 73 ? 24.539 8.017 16.503 1.00 13.12 73 LEU B O 1
ATOM 4645 N N . GLY B 1 74 ? 24.520 5.982 15.546 1.00 11.66 74 GLY B N 1
ATOM 4646 C CA . GLY B 1 74 ? 25.097 6.477 14.307 1.00 11.73 74 GLY B CA 1
ATOM 4647 C C . GLY B 1 74 ? 24.094 6.985 13.284 1.00 12.85 74 GLY B C 1
ATOM 4648 O O . GLY B 1 74 ? 24.469 7.293 12.151 1.00 13.66 74 GLY B O 1
ATOM 4649 N N . GLY B 1 75 ? 22.827 7.077 13.676 1.00 12.33 75 GLY B N 1
ATOM 4650 C CA . GLY B 1 75 ? 21.804 7.551 12.755 1.00 11.98 75 GLY B CA 1
ATOM 4651 C C . GLY B 1 75 ? 21.727 9.065 12.673 1.00 12.41 75 GLY B C 1
ATOM 4652 O O . GLY B 1 75 ? 22.531 9.777 13.277 1.00 12.40 75 GLY B O 1
ATOM 4653 N N . ASN B 1 76 ? 20.756 9.565 11.919 1.00 11.66 76 ASN B N 1
ATOM 4654 C CA . ASN B 1 76 ? 20.584 11.004 11.777 1.00 11.41 76 ASN B CA 1
ATOM 4655 C C . ASN B 1 76 ? 20.378 11.665 13.138 1.00 12.27 76 ASN B C 1
ATOM 4656 O O . ASN B 1 76 ? 21.092 12.598 13.492 1.00 12.69 76 ASN B O 1
ATOM 4661 N N . ASN B 1 77 ? 19.408 11.176 13.901 1.00 10.39 77 ASN B N 1
ATOM 4662 C CA . ASN B 1 77 ? 19.136 11.769 15.207 1.00 12.25 77 ASN B CA 1
ATOM 4663 C C . ASN B 1 77 ? 20.252 11.528 16.215 1.00 12.39 77 ASN B C 1
ATOM 4664 O O . ASN B 1 77 ? 20.634 12.436 16.953 1.00 12.73 77 ASN B O 1
ATOM 4669 N N . GLY B 1 78 ? 20.776 10.308 16.248 1.00 12.39 78 GLY B N 1
ATOM 4670 C CA . GLY B 1 78 ? 21.847 10.013 17.184 1.00 12.18 78 GLY B CA 1
ATOM 4671 C C . GLY B 1 78 ? 23.078 10.882 16.983 1.00 13.12 78 GLY B C 1
ATOM 4672 O O . GLY B 1 78 ? 23.622 11.439 17.944 1.00 13.11 78 GLY B O 1
ATOM 4673 N N . SER B 1 79 ? 23.530 11.012 15.738 1.00 11.59 79 SER B N 1
ATOM 4674 C CA . SER B 1 79 ? 24.719 11.811 15.472 1.00 12.70 79 SER B CA 1
ATOM 4675 C C . SER B 1 79 ? 24.461 13.301 15.678 1.00 12.71 79 SER B C 1
ATOM 4676 O O . SER B 1 79 ? 25.347 14.034 16.111 1.00 13.00 79 SER B O 1
ATOM 4679 N N . THR B 1 80 ? 23.246 13.750 15.383 1.00 12.54 80 THR B N 1
ATOM 4680 C CA . THR B 1 80 ? 22.913 15.155 15.578 1.00 11.50 80 THR B CA 1
ATOM 4681 C C . THR B 1 80 ? 22.857 15.460 17.077 1.00 13.05 80 THR B C 1
ATOM 4682 O O . THR B 1 80 ? 23.251 16.543 17.516 1.00 12.13 80 THR B O 1
ATOM 4686 N N . LEU B 1 81 ? 22.392 14.496 17.864 1.00 13.59 81 LEU B N 1
ATOM 4687 C CA . LEU B 1 81 ? 22.320 14.677 19.310 1.00 13.97 81 LEU B CA 1
ATOM 4688 C C . LEU B 1 81 ? 23.722 14.924 19.874 1.00 13.97 81 LEU B C 1
ATOM 4689 O O . LEU B 1 81 ? 23.940 15.872 20.624 1.00 13.19 81 LEU B O 1
ATOM 4694 N N . VAL B 1 82 ? 24.674 14.072 19.505 1.00 12.95 82 VAL B N 1
ATOM 4695 C CA . VAL B 1 82 ? 26.038 14.229 19.999 1.00 13.70 82 VAL B CA 1
ATOM 4696 C C . VAL B 1 82 ? 26.647 15.545 19.519 1.00 12.54 82 VAL B C 1
ATOM 4697 O O . VAL B 1 82 ? 27.325 16.236 20.278 1.00 12.74 82 VAL B O 1
ATOM 4701 N N . ALA B 1 83 ? 26.391 15.900 18.263 1.00 13.50 83 ALA B N 1
ATOM 4702 C CA . ALA B 1 83 ? 26.923 17.142 17.715 1.00 14.19 83 ALA B CA 1
ATOM 4703 C C . ALA B 1 83 ? 26.362 18.345 18.471 1.00 14.55 83 ALA B C 1
ATOM 4704 O O . ALA B 1 83 ? 27.100 19.276 18.792 1.00 14.62 83 ALA B O 1
ATOM 4706 N N . SER B 1 84 ? 25.060 18.325 18.756 1.00 12.93 84 SER B N 1
ATOM 4707 C CA . SER B 1 84 ? 24.426 19.437 19.460 1.00 14.11 84 SER B CA 1
ATOM 4708 C C . SER B 1 84 ? 24.998 19.614 20.864 1.00 14.15 84 SER B C 1
ATOM 4709 O O . SER B 1 84 ? 25.195 20.738 21.315 1.00 15.03 84 SER B O 1
ATOM 4712 N N . VAL B 1 85 ? 25.264 18.505 21.553 1.00 13.39 85 VAL B N 1
ATOM 4713 C CA . VAL B 1 85 ? 25.832 18.564 22.897 1.00 14.11 85 VAL B CA 1
ATOM 4714 C C . VAL B 1 85 ? 27.248 19.139 22.833 1.00 14.74 85 VAL B C 1
ATOM 4715 O O . VAL B 1 85 ? 27.596 20.052 23.586 1.00 15.24 85 VAL B O 1
ATOM 4719 N N . LEU B 1 86 ? 28.063 18.620 21.918 1.00 16.21 86 LEU B N 1
ATOM 4720 C CA . LEU B 1 86 ? 29.433 19.101 21.778 1.00 16.91 86 LEU B CA 1
ATOM 4721 C C . LEU B 1 86 ? 29.501 20.560 21.335 1.00 17.48 86 LEU B C 1
ATOM 4722 O O . LEU B 1 86 ? 30.295 21.337 21.866 1.00 18.61 86 LEU B O 1
ATOM 4727 N N . ALA B 1 87 ? 28.667 20.936 20.367 1.00 14.41 87 ALA B N 1
ATOM 4728 C CA . ALA B 1 87 ? 28.668 22.305 19.862 1.00 14.78 87 ALA B CA 1
ATOM 4729 C C . ALA B 1 87 ? 28.291 23.321 20.936 1.00 15.22 87 ALA B C 1
ATOM 4730 O O . ALA B 1 87 ? 28.917 24.376 21.057 1.00 16.00 87 ALA B O 1
ATOM 4732 N N . ASN B 1 88 ? 27.258 23.009 21.706 1.00 14.09 88 ASN B N 1
ATOM 4733 C CA . ASN B 1 88 ? 26.814 23.916 22.758 1.00 16.88 88 ASN B CA 1
ATOM 4734 C C . ASN B 1 88 ? 27.768 23.917 23.947 1.00 18.06 88 ASN B C 1
ATOM 4735 O O . ASN B 1 88 ? 28.103 24.971 24.485 1.00 18.25 88 ASN B O 1
ATOM 4740 N N . LYS B 1 89 ? 28.217 22.733 24.342 1.00 18.59 89 LYS B N 1
ATOM 4741 C CA . LYS B 1 89 ? 29.131 22.609 25.472 1.00 19.07 89 LYS B CA 1
ATOM 4742 C C . LYS B 1 89 ? 30.436 23.373 25.243 1.00 19.35 89 LYS B C 1
ATOM 4743 O O . LYS B 1 89 ? 30.949 24.033 26.153 1.00 19.90 89 LYS B O 1
ATOM 4749 N N . HIS B 1 90 ? 30.964 23.296 24.025 1.00 16.89 90 HIS B N 1
ATOM 4750 C CA . HIS B 1 90 ? 32.223 23.959 23.700 1.00 18.76 90 HIS B CA 1
ATOM 4751 C C . HIS B 1 90 ? 32.083 25.262 22.921 1.00 19.08 90 HIS B C 1
ATOM 4752 O O . HIS B 1 90 ? 33.069 25.773 22.385 1.00 18.77 90 HIS B O 1
ATOM 4759 N N . ASN B 1 91 ? 30.865 25.796 22.864 1.00 19.98 91 ASN B N 1
ATOM 4760 C CA . ASN B 1 91 ? 30.598 27.050 22.166 1.00 20.95 91 ASN B CA 1
ATOM 4761 C C . ASN B 1 91 ? 31.216 27.053 20.777 1.00 19.82 91 ASN B C 1
ATOM 4762 O O . ASN B 1 91 ? 31.964 27.965 20.421 1.00 18.66 91 ASN B O 1
ATOM 4767 N N . VAL B 1 92 ? 30.897 26.035 19.989 1.00 17.71 92 VAL B N 1
ATOM 4768 C CA . VAL B 1 92 ? 31.451 25.930 18.649 1.00 17.98 92 VAL B CA 1
ATOM 4769 C C . VAL B 1 92 ? 30.667 26.754 17.629 1.00 19.16 92 VAL B C 1
ATOM 4770 O O . VAL B 1 92 ? 29.714 26.262 17.028 1.00 18.42 92 VAL B O 1
ATOM 4774 N N . GLU B 1 93 ? 31.053 28.013 17.443 1.00 19.49 93 GLU B N 1
ATOM 4775 C CA . GLU B 1 93 ? 30.378 28.844 16.458 1.00 20.02 93 GLU B CA 1
ATOM 4776 C C . GLU B 1 93 ? 30.795 28.299 15.103 1.00 19.58 93 GLU B C 1
ATOM 4777 O O . GLU B 1 93 ? 31.872 27.718 14.967 1.00 18.07 93 GLU B O 1
ATOM 4783 N N . PHE B 1 94 ? 29.949 28.484 14.098 1.00 17.47 94 PHE B N 1
ATOM 4784 C CA . PHE B 1 94 ? 30.245 27.957 12.776 1.00 17.30 94 PHE B CA 1
ATOM 4785 C C . PHE B 1 94 ? 29.822 28.899 11.664 1.00 17.45 94 PHE B C 1
ATOM 4786 O O . PHE B 1 94 ? 28.911 29.710 11.836 1.00 16.90 94 PHE B O 1
ATOM 4794 N N . GLN B 1 95 ? 30.495 28.781 10.523 1.00 19.59 95 GLN B N 1
ATOM 4795 C CA . GLN B 1 95 ? 30.205 29.621 9.367 1.00 20.75 95 GLN B CA 1
ATOM 4796 C C . GLN B 1 95 ? 29.068 29.080 8.518 1.00 21.03 95 GLN B C 1
ATOM 4797 O O . GLN B 1 95 ? 28.913 27.867 8.366 1.00 20.78 95 GLN B O 1
ATOM 4803 N N . THR B 1 96 ? 28.284 30.003 7.967 1.00 20.86 96 THR B N 1
ATOM 4804 C CA . THR B 1 96 ? 27.165 29.685 7.085 1.00 21.82 96 THR B CA 1
ATOM 4805 C C . THR B 1 96 ? 27.114 30.834 6.084 1.00 23.16 96 THR B C 1
ATOM 4806 O O . THR B 1 96 ? 27.792 31.847 6.268 1.00 22.69 96 THR B O 1
ATOM 4810 N N . LYS B 1 97 ? 26.313 30.695 5.034 1.00 22.79 97 LYS B N 1
ATOM 4811 C CA . LYS B 1 97 ? 26.222 31.771 4.055 1.00 24.97 97 LYS B CA 1
ATOM 4812 C C . LYS B 1 97 ? 25.485 32.978 4.636 1.00 24.88 97 LYS B C 1
ATOM 4813 O O . LYS B 1 97 ? 25.437 34.041 4.018 1.00 24.67 97 LYS B O 1
ATOM 4819 N N . GLU B 1 98 ? 24.910 32.814 5.826 1.00 25.57 98 GLU B N 1
ATOM 4820 C CA . GLU B 1 98 ? 24.224 33.914 6.496 1.00 26.50 98 GLU B CA 1
ATOM 4821 C C . GLU B 1 98 ? 25.134 34.470 7.585 1.00 26.74 98 GLU B C 1
ATOM 4822 O O . GLU B 1 98 ? 24.707 35.262 8.422 1.00 29.22 98 GLU B O 1
ATOM 4828 N N . GLY B 1 99 ? 26.393 34.042 7.574 1.00 24.05 99 GLY B N 1
ATOM 4829 C CA . GLY B 1 99 ? 27.342 34.520 8.562 1.00 23.38 99 GLY B CA 1
ATOM 4830 C C . GLY B 1 99 ? 27.625 33.530 9.674 1.00 23.68 99 GLY B C 1
ATOM 4831 O O . GLY B 1 99 ? 27.131 32.400 9.659 1.00 22.19 99 GLY B O 1
ATOM 4832 N N . VAL B 1 100 ? 28.422 33.961 10.646 1.00 24.54 100 VAL B N 1
ATOM 4833 C CA . VAL B 1 100 ? 28.778 33.115 11.776 1.00 24.86 100 VAL B CA 1
ATOM 4834 C C . VAL B 1 100 ? 27.588 32.962 12.708 1.00 24.98 100 VAL B C 1
ATOM 4835 O O . VAL B 1 100 ? 26.964 33.949 13.099 1.00 25.06 100 VAL B O 1
ATOM 4839 N N . LYS B 1 101 ? 27.268 31.721 13.056 1.00 21.90 101 LYS B N 1
ATOM 4840 C CA . LYS B 1 101 ? 26.151 31.461 13.951 1.00 20.56 101 LYS B CA 1
ATOM 4841 C C . LYS B 1 101 ? 26.634 30.808 15.236 1.00 19.52 101 LYS B C 1
ATOM 4842 O O . LYS B 1 101 ? 27.600 30.045 15.234 1.00 19.49 101 LYS B O 1
ATOM 4848 N N . GLN B 1 102 ? 25.963 31.125 16.336 1.00 18.85 102 GLN B N 1
ATOM 4849 C CA . GLN B 1 102 ? 26.307 30.564 17.632 1.00 19.45 102 GLN B CA 1
ATOM 4850 C C . GLN B 1 102 ? 25.378 29.392 17.905 1.00 18.79 102 GLN B C 1
ATOM 4851 O O . GLN B 1 102 ? 24.182 29.462 17.630 1.00 17.31 102 GLN B O 1
ATOM 4857 N N . PRO B 1 103 ? 25.918 28.295 18.447 1.00 16.41 103 PRO B N 1
ATOM 4858 C CA . PRO B 1 103 ? 25.078 27.132 18.737 1.00 15.63 103 PRO B CA 1
ATOM 4859 C C . PRO B 1 103 ? 24.049 27.439 19.820 1.00 14.81 103 PRO B C 1
ATOM 4860 O O . PRO B 1 103 ? 24.269 28.303 20.671 1.00 14.82 103 PRO B O 1
ATOM 4864 N N . ASN B 1 104 ? 22.922 26.739 19.773 1.00 15.86 104 ASN B N 1
ATOM 4865 C CA . ASN B 1 104 ? 21.868 26.903 20.763 1.00 14.75 104 ASN B CA 1
ATOM 4866 C C . ASN B 1 104 ? 21.054 25.622 20.804 1.00 14.42 104 ASN B C 1
ATOM 4867 O O . ASN B 1 104 ? 21.346 24.675 20.070 1.00 14.98 104 ASN B O 1
ATOM 4872 N N . TYR B 1 105 ? 20.049 25.589 21.672 1.00 13.54 105 TYR B N 1
ATOM 4873 C CA . TYR B 1 105 ? 19.179 24.427 21.797 1.00 14.24 105 TYR B CA 1
ATOM 4874 C C . TYR B 1 105 ? 17.751 24.760 21.369 1.00 14.00 105 TYR B C 1
ATOM 4875 O O . TYR B 1 105 ? 16.790 24.233 21.928 1.00 14.12 105 TYR B O 1
ATOM 4884 N N . PHE B 1 106 ? 17.615 25.641 20.382 1.00 13.93 106 PHE B N 1
ATOM 4885 C CA . PHE B 1 106 ? 16.292 26.013 19.884 1.00 12.97 106 PHE B CA 1
ATOM 4886 C C . PHE B 1 106 ? 15.527 24.735 19.547 1.00 14.54 106 PHE B C 1
ATOM 4887 O O . PHE B 1 106 ? 16.105 23.767 19.038 1.00 14.44 106 PHE B O 1
ATOM 4895 N N . GLY B 1 107 ? 14.228 24.735 19.823 1.00 13.28 107 GLY B N 1
ATOM 4896 C CA . GLY B 1 107 ? 13.423 23.562 19.542 1.00 13.81 107 GLY B CA 1
ATOM 4897 C C . GLY B 1 107 ? 13.279 22.694 20.777 1.00 13.78 107 GLY B C 1
ATOM 4898 O O . GLY B 1 107 ? 12.497 21.741 20.794 1.00 12.75 107 GLY B O 1
ATOM 4899 N N . SER B 1 108 ? 14.052 23.016 21.810 1.00 14.16 108 SER B N 1
ATOM 4900 C CA . SER B 1 108 ? 13.992 22.276 23.067 1.00 13.34 108 SER B CA 1
ATOM 4901 C C . SER B 1 108 ? 13.058 23.004 24.017 1.00 14.47 108 SER B C 1
ATOM 4902 O O . SER B 1 108 ? 13.271 24.173 24.337 1.00 14.16 108 SER B O 1
ATOM 4905 N N . MET B 1 109 ? 12.037 22.307 24.490 1.00 14.34 109 MET B N 1
ATOM 4906 C CA . MET B 1 109 ? 11.089 22.932 25.390 1.00 15.92 109 MET B CA 1
ATOM 4907 C C . MET B 1 109 ? 11.689 23.130 26.783 1.00 16.25 109 MET B C 1
ATOM 4908 O O . MET B 1 109 ? 11.390 24.118 27.448 1.00 16.67 109 MET B O 1
ATOM 4913 N N . THR B 1 110 ? 12.556 22.217 27.217 1.00 14.79 110 THR B N 1
ATOM 4914 C CA . THR B 1 110 ? 13.153 22.355 28.544 1.00 15.84 110 THR B CA 1
ATOM 4915 C C . THR B 1 110 ? 14.247 23.412 28.585 1.00 16.47 110 THR B C 1
ATOM 4916 O O . THR B 1 110 ? 14.460 24.049 29.616 1.00 16.80 110 THR B O 1
ATOM 4920 N N . GLN B 1 111 ? 14.930 23.613 27.462 1.00 13.52 111 GLN B N 1
ATOM 4921 C CA . GLN B 1 111 ? 16.020 24.576 27.412 1.00 13.31 111 GLN B CA 1
ATOM 4922 C C . GLN B 1 111 ? 15.653 25.957 26.891 1.00 14.69 111 GLN B C 1
ATOM 4923 O O . GLN B 1 111 ? 16.265 26.951 27.285 1.00 13.75 111 GLN B O 1
ATOM 4929 N N . CYS B 1 112 ? 14.654 26.027 26.017 1.00 14.96 112 CYS B N 1
ATOM 4930 C CA . CYS B 1 112 ? 14.303 27.302 25.406 1.00 14.10 112 CYS B CA 1
ATOM 4931 C C . CYS B 1 112 ? 12.886 27.845 25.551 1.00 14.68 112 CYS B C 1
ATOM 4932 O O . CYS B 1 112 ? 12.533 28.805 24.868 1.00 16.27 112 CYS B O 1
ATOM 4935 N N . SER B 1 113 ? 12.064 27.246 26.409 1.00 13.90 113 SER B N 1
ATOM 4936 C CA . SER B 1 113 ? 10.722 27.786 26.615 1.00 13.69 113 SER B CA 1
ATOM 4937 C C . SER B 1 113 ? 10.664 28.370 28.025 1.00 14.84 113 SER B C 1
ATOM 4938 O O . SER B 1 113 ? 11.519 28.076 28.868 1.00 15.70 113 SER B O 1
ATOM 4941 N N . THR B 1 114 ? 9.660 29.202 28.270 1.00 13.76 114 THR B N 1
ATOM 4942 C CA . THR B 1 114 ? 9.488 29.839 29.572 1.00 14.41 114 THR B CA 1
ATOM 4943 C C . THR B 1 114 ? 8.124 29.533 30.177 1.00 14.89 114 THR B C 1
ATOM 4944 O O . THR B 1 114 ? 7.206 29.072 29.487 1.00 14.16 114 THR B O 1
ATOM 4948 N N . LEU B 1 115 ? 8.003 29.791 31.477 1.00 15.71 115 LEU B N 1
ATOM 4949 C CA . LEU B 1 115 ? 6.770 29.553 32.216 1.00 16.72 115 LEU B CA 1
ATOM 4950 C C . LEU B 1 115 ? 6.425 30.782 33.046 1.00 17.18 115 LEU B C 1
ATOM 4951 O O . LEU B 1 115 ? 7.310 31.444 33.583 1.00 17.14 115 LEU B O 1
ATOM 4956 N N . LYS B 1 116 ? 5.136 31.080 33.150 1.00 15.60 116 LYS B N 1
ATOM 4957 C CA . LYS B 1 116 ? 4.687 32.224 33.934 1.00 16.24 116 LYS B CA 1
ATOM 4958 C C . LYS B 1 116 ? 4.737 31.887 35.426 1.00 16.40 116 LYS B C 1
ATOM 4959 O O . LYS B 1 116 ? 4.148 30.900 35.867 1.00 18.15 116 LYS B O 1
ATOM 4965 N N . LEU B 1 117 ? 5.436 32.712 36.199 1.00 18.05 117 LEU B N 1
ATOM 4966 C CA . LEU B 1 117 ? 5.545 32.494 37.641 1.00 18.86 117 LEU B CA 1
ATOM 4967 C C . LEU B 1 117 ? 4.487 33.289 38.396 1.00 19.44 117 LEU B C 1
ATOM 4968 O O . LEU B 1 117 ? 4.093 32.926 39.508 1.00 19.95 117 LEU B O 1
ATOM 4973 N N . GLY B 1 118 ? 4.034 34.376 37.782 1.00 20.16 118 GLY B N 1
ATOM 4974 C CA . GLY B 1 118 ? 3.031 35.221 38.405 1.00 19.91 118 GLY B CA 1
ATOM 4975 C C . GLY B 1 118 ? 2.984 36.570 37.719 1.00 20.26 118 GLY B C 1
ATOM 4976 O O . GLY B 1 118 ? 3.347 36.692 36.548 1.00 20.09 118 GLY B O 1
ATOM 4977 N N . ILE B 1 119 ? 2.548 37.592 38.446 1.00 19.81 119 ILE B N 1
ATOM 4978 C CA . ILE B 1 119 ? 2.458 38.931 37.885 1.00 20.78 119 ILE B CA 1
ATOM 4979 C C . ILE B 1 119 ? 3.356 39.899 38.639 1.00 22.27 119 ILE B C 1
ATOM 4980 O O . ILE B 1 119 ? 3.792 39.613 39.755 1.00 22.07 119 ILE B O 1
ATOM 4985 N N . ASP B 1 120 ? 3.640 41.036 38.015 1.00 22.78 120 ASP B N 1
ATOM 4986 C CA . ASP B 1 120 ? 4.469 42.059 38.631 1.00 24.57 120 ASP B CA 1
ATOM 4987 C C . ASP B 1 120 ? 3.560 43.075 39.316 1.00 25.18 120 ASP B C 1
ATOM 4988 O O . ASP B 1 120 ? 2.350 42.867 39.410 1.00 24.21 120 ASP B O 1
ATOM 4993 N N . ALA B 1 121 ? 4.144 44.173 39.783 1.00 34.54 121 ALA B N 1
ATOM 4994 C CA . ALA B 1 121 ? 3.389 45.215 40.471 1.00 37.20 121 ALA B CA 1
ATOM 4995 C C . ALA B 1 121 ? 2.325 45.867 39.591 1.00 39.18 121 ALA B C 1
ATOM 4996 O O . ALA B 1 121 ? 1.352 46.426 40.100 1.00 40.02 121 ALA B O 1
ATOM 4998 N N . GLU B 1 122 ? 2.510 45.795 38.275 1.00 34.90 122 GLU B N 1
ATOM 4999 C CA . GLU B 1 122 ? 1.564 46.391 37.332 1.00 35.70 122 GLU B CA 1
ATOM 5000 C C . GLU B 1 122 ? 0.435 45.420 36.995 1.00 34.60 122 GLU B C 1
ATOM 5001 O O . GLU B 1 122 ? -0.549 45.793 36.353 1.00 34.39 122 GLU B O 1
ATOM 5007 N N . GLY B 1 123 ? 0.586 44.172 37.426 1.00 30.11 123 GLY B N 1
ATOM 5008 C CA . GLY B 1 123 ? -0.428 43.166 37.161 1.00 28.14 123 GLY B CA 1
ATOM 5009 C C . GLY B 1 123 ? -0.181 42.401 35.874 1.00 26.41 123 GLY B C 1
ATOM 5010 O O . GLY B 1 123 ? -1.065 41.692 35.386 1.00 26.60 123 GLY B O 1
ATOM 5011 N N . ASN B 1 124 ? 1.022 42.537 35.325 1.00 25.58 124 ASN B N 1
ATOM 5012 C CA . ASN B 1 124 ? 1.374 41.854 34.084 1.00 24.89 124 ASN B CA 1
ATOM 5013 C C . ASN B 1 124 ? 2.309 40.667 34.314 1.00 24.75 124 ASN B C 1
ATOM 5014 O O . ASN B 1 124 ? 3.121 40.664 35.240 1.00 23.61 124 ASN B O 1
ATOM 5019 N N . ASP B 1 125 ? 2.184 39.661 33.452 1.00 24.01 125 ASP B N 1
ATOM 5020 C CA . ASP B 1 125 ? 2.959 38.431 33.561 1.00 23.48 125 ASP B CA 1
ATOM 5021 C C . ASP B 1 125 ? 4.479 38.549 33.649 1.00 22.42 125 ASP B C 1
ATOM 5022 O O . ASP B 1 125 ? 5.099 39.387 32.996 1.00 24.12 125 ASP B O 1
ATOM 5027 N N . VAL B 1 126 ? 5.065 37.679 34.467 1.00 20.00 126 VAL B N 1
ATOM 5028 C CA . VAL B 1 126 ? 6.510 37.600 34.647 1.00 18.50 126 VAL B CA 1
ATOM 5029 C C . VAL B 1 126 ? 6.879 36.152 34.337 1.00 17.81 126 VAL B C 1
ATOM 5030 O O . VAL B 1 126 ? 6.394 35.230 35.000 1.00 16.86 126 VAL B O 1
ATOM 5034 N N . TYR B 1 127 ? 7.716 35.956 33.320 1.00 19.50 127 TYR B N 1
ATOM 5035 C CA . TYR B 1 127 ? 8.125 34.618 32.903 1.00 19.16 127 TYR B CA 1
ATOM 5036 C C . TYR B 1 127 ? 9.558 34.271 33.274 1.00 19.15 127 TYR B C 1
ATOM 5037 O O . TYR B 1 127 ? 10.427 35.142 33.344 1.00 20.78 127 TYR B O 1
ATOM 5046 N N . ALA B 1 128 ? 9.790 32.979 33.484 1.00 16.49 128 ALA B N 1
ATOM 5047 C CA . ALA B 1 128 ? 11.110 32.460 33.827 1.00 17.21 128 ALA B CA 1
ATOM 5048 C C . ALA B 1 128 ? 11.362 31.187 33.020 1.00 15.89 128 ALA B C 1
ATOM 5049 O O . ALA B 1 128 ? 10.419 30.516 32.596 1.00 16.48 128 ALA B O 1
ATOM 5051 N N . PRO B 1 129 ? 12.638 30.834 32.805 1.00 17.97 129 PRO B N 1
ATOM 5052 C CA . PRO B 1 129 ? 12.967 29.626 32.043 1.00 18.51 129 PRO B CA 1
ATOM 5053 C C . PRO B 1 129 ? 12.327 28.375 32.637 1.00 18.62 129 PRO B C 1
ATOM 5054 O O . PRO B 1 129 ? 12.247 28.226 33.857 1.00 18.60 129 PRO B O 1
ATOM 5058 N N . PHE B 1 130 ? 11.877 27.483 31.761 1.00 14.84 130 PHE B N 1
ATOM 5059 C CA . PHE B 1 130 ? 11.256 26.226 32.155 1.00 15.57 130 PHE B CA 1
ATOM 5060 C C . PHE B 1 130 ? 12.182 25.435 33.093 1.00 16.45 130 PHE B C 1
ATOM 5061 O O . PHE B 1 130 ? 11.724 24.808 34.047 1.00 15.88 130 PHE B O 1
ATOM 5069 N N . ASN B 1 131 ? 13.481 25.463 32.816 1.00 18.69 131 ASN B N 1
ATOM 5070 C CA . ASN B 1 131 ? 14.430 24.713 33.637 1.00 19.60 131 ASN B CA 1
ATOM 5071 C C . ASN B 1 131 ? 15.032 25.498 34.799 1.00 20.61 131 ASN B C 1
ATOM 5072 O O . ASN B 1 131 ? 16.066 25.103 35.343 1.00 21.11 131 ASN B O 1
ATOM 5077 N N . SER B 1 132 ? 14.383 26.588 35.198 1.00 18.19 132 SER B N 1
ATOM 5078 C CA . SER B 1 132 ? 14.895 27.403 36.300 1.00 18.26 132 SER B CA 1
ATOM 5079 C C . SER B 1 132 ? 14.095 27.284 37.600 1.00 19.58 132 SER B C 1
ATOM 5080 O O . SER B 1 132 ? 14.529 27.781 38.644 1.00 20.39 132 SER B O 1
ATOM 5083 N N . LEU B 1 133 ? 12.933 26.639 37.547 1.00 20.75 133 LEU B N 1
ATOM 5084 C CA . LEU B 1 133 ? 12.106 26.480 38.742 1.00 21.69 133 LEU B CA 1
ATOM 5085 C C . LEU B 1 133 ? 12.733 25.500 39.730 1.00 23.17 133 LEU B C 1
ATOM 5086 O O . LEU B 1 133 ? 12.696 25.720 40.941 1.00 22.99 133 LEU B O 1
ATOM 5091 N N . LEU B 1 134 ? 13.298 24.416 39.206 1.00 21.77 134 LEU B N 1
ATOM 5092 C CA . LEU B 1 134 ? 13.957 23.407 40.027 1.00 22.07 134 LEU B CA 1
ATOM 5093 C C . LEU B 1 134 ? 15.187 22.909 39.271 1.00 22.38 134 LEU B C 1
ATOM 5094 O O . LEU B 1 134 ? 15.224 22.937 38.040 1.00 22.21 134 LEU B O 1
ATOM 5099 N N . PRO B 1 135 ? 16.217 22.446 39.999 1.00 21.92 135 PRO B N 1
ATOM 5100 C CA . PRO B 1 135 ? 17.433 21.957 39.346 1.00 21.20 135 PRO B CA 1
ATOM 5101 C C . PRO B 1 135 ? 17.233 20.795 38.377 1.00 18.78 135 PRO B C 1
ATOM 5102 O O . PRO B 1 135 ? 16.654 19.767 38.723 1.00 19.11 135 PRO B O 1
ATOM 5106 N N . MET B 1 136 ? 17.719 20.979 37.155 1.00 18.84 136 MET B N 1
ATOM 5107 C CA . MET B 1 136 ? 17.633 19.956 36.120 1.00 17.50 136 MET B CA 1
ATOM 5108 C C . MET B 1 136 ? 19.003 19.796 35.483 1.00 16.90 136 MET B C 1
ATOM 5109 O O . MET B 1 136 ? 19.800 20.736 35.462 1.00 18.18 136 MET B O 1
ATOM 5114 N N . VAL B 1 137 ? 19.281 18.604 34.970 1.00 17.27 137 VAL B N 1
ATOM 5115 C CA . VAL B 1 137 ? 20.559 18.355 34.326 1.00 17.97 137 VAL B CA 1
ATOM 5116 C C . VAL B 1 137 ? 20.591 19.065 32.975 1.00 19.40 137 VAL B C 1
ATOM 5117 O O . VAL B 1 137 ? 19.579 19.128 32.271 1.00 19.70 137 VAL B O 1
ATOM 5121 N N . SER B 1 138 ? 21.748 19.620 32.633 1.00 17.25 138 SER B N 1
ATOM 5122 C CA . SER B 1 138 ? 21.915 20.316 31.366 1.00 18.18 138 SER B CA 1
ATOM 5123 C C . SER B 1 138 ? 22.422 19.349 30.314 1.00 18.16 138 SER B C 1
ATOM 5124 O O . SER B 1 138 ? 23.208 18.455 30.616 1.00 17.23 138 SER B O 1
ATOM 5127 N N . PRO B 1 139 ? 21.971 19.507 29.061 1.00 16.98 139 PRO B N 1
ATOM 5128 C CA . PRO B 1 139 ? 22.458 18.588 28.031 1.00 17.16 139 PRO B CA 1
ATOM 5129 C C . PRO B 1 139 ? 23.967 18.734 27.864 1.00 16.67 139 PRO B C 1
ATOM 5130 O O . PRO B 1 139 ? 24.638 17.817 27.395 1.00 15.98 139 PRO B O 1
ATOM 5134 N N . ASN B 1 140 ? 24.500 19.887 28.266 1.00 17.09 140 ASN B N 1
ATOM 5135 C CA . ASN B 1 140 ? 25.936 20.132 28.166 1.00 18.80 140 ASN B CA 1
ATOM 5136 C C . ASN B 1 140 ? 26.706 19.144 29.027 1.00 18.98 140 ASN B C 1
ATOM 5137 O O . ASN B 1 140 ? 27.899 18.927 28.816 1.00 19.92 140 ASN B O 1
ATOM 5142 N N . ASP B 1 141 ? 26.022 18.543 29.994 1.00 20.74 141 ASP B N 1
ATOM 5143 C CA . ASP B 1 141 ? 26.662 17.581 30.881 1.00 20.36 141 ASP B CA 1
ATOM 5144 C C . ASP B 1 141 ? 26.333 16.125 30.572 1.00 20.44 141 ASP B C 1
ATOM 5145 O O . ASP B 1 141 ? 26.531 15.241 31.410 1.00 19.36 141 ASP B O 1
ATOM 5150 N N . PHE B 1 142 ? 25.831 15.881 29.366 1.00 16.56 142 PHE B N 1
ATOM 5151 C CA . PHE B 1 142 ? 25.508 14.529 28.928 1.00 16.76 142 PHE B CA 1
ATOM 5152 C C . PHE B 1 142 ? 26.799 13.850 28.482 1.00 16.38 142 PHE B C 1
ATOM 5153 O O . PHE B 1 142 ? 27.631 14.476 27.827 1.00 17.15 142 PHE B O 1
ATOM 5161 N N . VAL B 1 143 ? 26.965 12.582 28.845 1.00 15.94 143 VAL B N 1
ATOM 5162 C CA . VAL B 1 143 ? 28.114 11.799 28.394 1.00 16.81 143 VAL B CA 1
ATOM 5163 C C . VAL B 1 143 ? 27.412 10.739 27.551 1.00 15.03 143 VAL B C 1
ATOM 5164 O O . VAL B 1 143 ? 26.656 9.921 28.076 1.00 14.68 143 VAL B O 1
ATOM 5168 N N . VAL B 1 144 ? 27.659 10.758 26.244 1.00 15.43 144 VAL B N 1
ATOM 5169 C CA . VAL B 1 144 ? 26.948 9.863 25.338 1.00 16.21 144 VAL B CA 1
ATOM 5170 C C . VAL B 1 144 ? 27.684 8.708 24.675 1.00 16.72 144 VAL B C 1
ATOM 5171 O O . VAL B 1 144 ? 28.783 8.861 24.145 1.00 18.36 144 VAL B O 1
ATOM 5175 N N . SER B 1 145 ? 27.034 7.553 24.703 1.00 14.87 145 SER B N 1
ATOM 5176 C CA . SER B 1 145 ? 27.533 6.357 24.055 1.00 14.50 145 SER B CA 1
ATOM 5177 C C . SER B 1 145 ? 26.307 5.694 23.443 1.00 13.92 145 SER B C 1
ATOM 5178 O O . SER B 1 145 ? 25.261 6.332 23.293 1.00 12.74 145 SER B O 1
ATOM 5181 N N . GLY B 1 146 ? 26.423 4.425 23.089 1.00 13.60 146 GLY B N 1
ATOM 5182 C CA . GLY B 1 146 ? 25.291 3.751 22.492 1.00 14.49 146 GLY B CA 1
ATOM 5183 C C . GLY B 1 146 ? 25.684 2.649 21.538 1.00 14.23 146 GLY B C 1
ATOM 5184 O O . GLY B 1 146 ? 26.861 2.285 21.429 1.00 15.40 146 GLY B O 1
ATOM 5185 N N . TRP B 1 147 ? 24.681 2.148 20.826 1.00 12.74 147 TRP B N 1
ATOM 5186 C CA . TRP B 1 147 ? 24.828 1.041 19.895 1.00 13.52 147 TRP B CA 1
ATOM 5187 C C . TRP B 1 147 ? 24.308 1.368 18.501 1.00 13.50 147 TRP B C 1
ATOM 5188 O O . TRP B 1 147 ? 23.447 2.227 18.328 1.00 13.06 147 TRP B O 1
ATOM 5199 N N . ASP B 1 148 ? 24.829 0.655 17.511 1.00 13.06 148 ASP B N 1
ATOM 5200 C CA . ASP B 1 148 ? 24.361 0.810 16.145 1.00 12.91 148 ASP B CA 1
ATOM 5201 C C . ASP B 1 148 ? 24.828 -0.397 15.353 1.00 13.77 148 ASP B C 1
ATOM 5202 O O . ASP B 1 148 ? 25.954 -0.864 15.542 1.00 12.25 148 ASP B O 1
ATOM 5207 N N . ILE B 1 149 ? 23.960 -0.914 14.487 1.00 15.33 149 ILE B N 1
ATOM 5208 C CA . ILE B 1 149 ? 24.313 -2.068 13.664 1.00 15.09 149 ILE B CA 1
ATOM 5209 C C . ILE B 1 149 ? 25.347 -1.703 12.599 1.00 16.03 149 ILE B C 1
ATOM 5210 O O . ILE B 1 149 ? 25.831 -2.572 11.869 1.00 15.90 149 ILE B O 1
ATOM 5215 N N . ASN B 1 150 ? 25.664 -0.412 12.503 1.00 13.46 150 ASN B N 1
ATOM 5216 C CA . ASN B 1 150 ? 26.681 0.074 11.571 1.00 14.31 150 ASN B CA 1
ATOM 5217 C C . ASN B 1 150 ? 27.803 0.706 12.400 1.00 15.09 150 ASN B C 1
ATOM 5218 O O . ASN B 1 150 ? 27.541 1.515 13.292 1.00 14.79 150 ASN B O 1
ATOM 5223 N N . ASN B 1 151 ? 29.051 0.353 12.094 1.00 14.37 151 ASN B N 1
ATOM 5224 C CA . ASN B 1 151 ? 30.197 0.842 12.865 1.00 15.92 151 ASN B CA 1
ATOM 5225 C C . ASN B 1 151 ? 30.845 2.181 12.503 1.00 15.04 151 ASN B C 1
ATOM 5226 O O . ASN B 1 151 ? 31.933 2.478 12.994 1.00 16.05 151 ASN B O 1
ATOM 5231 N N . ALA B 1 152 ? 30.210 2.990 11.662 1.00 15.10 152 ALA B N 1
ATOM 5232 C CA . ALA B 1 152 ? 30.799 4.279 11.298 1.00 15.49 152 ALA B CA 1
ATOM 5233 C C . ALA B 1 152 ? 30.941 5.154 12.542 1.00 14.74 152 ALA B C 1
ATOM 5234 O O . ALA B 1 152 ? 30.065 5.137 13.406 1.00 15.73 152 ALA B O 1
ATOM 5236 N N . ASP B 1 153 ? 32.033 5.912 12.638 1.00 12.77 153 ASP B N 1
ATOM 5237 C CA . ASP B 1 153 ? 32.217 6.790 13.791 1.00 13.40 153 ASP B CA 1
ATOM 5238 C C . ASP B 1 153 ? 31.249 7.951 13.595 1.00 13.75 153 ASP B C 1
ATOM 5239 O O . ASP B 1 153 ? 30.696 8.110 12.508 1.00 13.84 153 ASP B O 1
ATOM 5244 N N . LEU B 1 154 ? 31.043 8.762 14.626 1.00 15.77 154 LEU B N 1
ATOM 5245 C CA . LEU B 1 154 ? 30.067 9.837 14.509 1.00 16.47 154 LEU B CA 1
ATOM 5246 C C . LEU B 1 154 ? 30.372 10.965 13.535 1.00 17.02 154 LEU B C 1
ATOM 5247 O O . LEU B 1 154 ? 29.454 11.671 13.110 1.00 17.43 154 LEU B O 1
ATOM 5252 N N . TYR B 1 155 ? 31.635 11.156 13.169 1.00 15.83 155 TYR B N 1
ATOM 5253 C CA . TYR B 1 155 ? 31.925 12.189 12.177 1.00 15.99 155 TYR B CA 1
ATOM 5254 C C . TYR B 1 155 ? 31.408 11.651 10.842 1.00 16.37 155 TYR B C 1
ATOM 5255 O O . TYR B 1 155 ? 30.753 12.365 10.077 1.00 16.59 155 TYR B O 1
ATOM 5264 N N . GLU B 1 156 ? 31.710 10.385 10.567 1.00 15.26 156 GLU B N 1
ATOM 5265 C CA . GLU B 1 156 ? 31.266 9.743 9.335 1.00 15.54 156 GLU B CA 1
ATOM 5266 C C . GLU B 1 156 ? 29.740 9.675 9.334 1.00 15.97 156 GLU B C 1
ATOM 5267 O O . GLU B 1 156 ? 29.111 9.777 8.282 1.00 14.46 156 GLU B O 1
ATOM 5273 N N . ALA B 1 157 ? 29.151 9.509 10.516 1.00 15.92 157 ALA B N 1
ATOM 5274 C CA . ALA B 1 157 ? 27.697 9.457 10.641 1.00 15.06 157 ALA B CA 1
ATOM 5275 C C . ALA B 1 157 ? 27.111 10.822 10.274 1.00 16.17 157 ALA B C 1
ATOM 5276 O O . ALA B 1 157 ? 26.095 10.894 9.577 1.00 16.69 157 ALA B O 1
ATOM 5278 N N . MET B 1 158 ? 27.740 11.901 10.743 1.00 16.99 158 MET B N 1
ATOM 5279 C CA . MET B 1 158 ? 27.278 13.251 10.407 1.00 17.45 158 MET B CA 1
ATOM 5280 C C . MET B 1 158 ? 27.318 13.465 8.898 1.00 17.02 158 MET B C 1
ATOM 5281 O O . MET B 1 158 ? 26.379 14.011 8.312 1.00 15.96 158 MET B O 1
ATOM 5286 N N . GLN B 1 159 ? 28.423 13.063 8.275 1.00 15.42 159 GLN B N 1
ATOM 5287 C CA . GLN B 1 159 ? 28.581 13.216 6.829 1.00 16.55 159 GLN B CA 1
ATOM 5288 C C . GLN B 1 159 ? 27.462 12.489 6.106 1.00 15.64 159 GLN B C 1
ATOM 5289 O O . GLN B 1 159 ? 26.861 13.009 5.162 1.00 15.28 159 GLN B O 1
ATOM 5295 N N . ARG B 1 160 ? 27.196 11.277 6.574 1.00 16.88 160 ARG B N 1
ATOM 5296 C CA . ARG B 1 160 ? 26.165 10.412 6.016 1.00 16.52 160 ARG B CA 1
ATOM 5297 C C . ARG B 1 160 ? 24.767 11.012 6.148 1.00 15.86 160 ARG B C 1
ATOM 5298 O O . ARG B 1 160 ? 23.960 10.955 5.214 1.00 16.74 160 ARG B O 1
ATOM 5306 N N . SER B 1 161 ? 24.492 11.602 7.305 1.00 13.14 161 SER B N 1
ATOM 5307 C CA . SER B 1 161 ? 23.180 12.179 7.580 1.00 13.67 161 SER B CA 1
ATOM 5308 C C . SER B 1 161 ? 22.833 13.441 6.802 1.00 12.70 161 SER B C 1
ATOM 5309 O O . SER B 1 161 ? 21.658 13.697 6.541 1.00 12.97 161 SER B O 1
ATOM 5312 N N . GLN B 1 162 ? 23.846 14.224 6.441 1.00 14.03 162 GLN B N 1
ATOM 5313 C CA . GLN B 1 162 ? 23.639 15.460 5.683 1.00 16.13 162 GLN B CA 1
ATOM 5314 C C . GLN B 1 162 ? 22.644 16.382 6.381 1.00 17.12 162 GLN B C 1
ATOM 5315 O O . GLN B 1 162 ? 21.814 17.030 5.740 1.00 18.00 162 GLN B O 1
ATOM 5321 N N . VAL B 1 163 ? 22.738 16.436 7.704 1.00 14.14 163 VAL B N 1
ATOM 5322 C CA . VAL B 1 163 ? 21.850 17.269 8.497 1.00 14.33 163 VAL B CA 1
ATOM 5323 C C . VAL B 1 163 ? 22.464 18.621 8.840 1.00 15.38 163 VAL B C 1
ATOM 5324 O O . VAL B 1 163 ? 21.827 19.660 8.671 1.00 16.81 163 VAL B O 1
ATOM 5328 N N . LEU B 1 164 ? 23.714 18.602 9.289 1.00 14.13 164 LEU B N 1
ATOM 5329 C CA . LEU B 1 164 ? 24.395 19.814 9.738 1.00 15.93 164 LEU B CA 1
ATOM 5330 C C . LEU B 1 164 ? 25.239 20.587 8.736 1.00 15.91 164 LEU B C 1
ATOM 5331 O O . LEU B 1 164 ? 25.819 20.012 7.814 1.00 16.51 164 LEU B O 1
ATOM 5336 N N . GLU B 1 165 ? 25.298 21.903 8.944 1.00 16.94 165 GLU B N 1
ATOM 5337 C CA . GLU B 1 165 ? 26.089 22.803 8.106 1.00 18.41 165 GLU B CA 1
ATOM 5338 C C . GLU B 1 165 ? 27.474 22.198 7.929 1.00 17.71 165 GLU B C 1
ATOM 5339 O O . GLU B 1 165 ? 28.071 21.720 8.888 1.00 16.75 165 GLU B O 1
ATOM 5345 N N . TYR B 1 166 ? 27.984 22.233 6.705 1.00 16.77 166 TYR B N 1
ATOM 5346 C CA . TYR B 1 166 ? 29.297 21.671 6.419 1.00 16.91 166 TYR B CA 1
ATOM 5347 C C . TYR B 1 166 ? 30.394 22.185 7.351 1.00 17.02 166 TYR B C 1
ATOM 5348 O O . TYR B 1 166 ? 31.188 21.400 7.877 1.00 15.06 166 TYR B O 1
ATOM 5357 N N . ASP B 1 167 ? 30.442 23.496 7.563 1.00 17.59 167 ASP B N 1
ATOM 5358 C CA . ASP B 1 167 ? 31.479 24.062 8.417 1.00 17.99 167 ASP B CA 1
ATOM 5359 C C . ASP B 1 167 ? 31.393 23.571 9.858 1.00 17.40 167 ASP B C 1
ATOM 5360 O O . ASP B 1 167 ? 32.420 23.391 10.518 1.00 15.89 167 ASP B O 1
ATOM 5365 N N . LEU B 1 168 ? 30.176 23.357 10.352 1.00 15.81 168 LEU B N 1
ATOM 5366 C CA . LEU B 1 168 ? 30.010 22.867 11.718 1.00 15.30 168 LEU B CA 1
ATOM 5367 C C . LEU B 1 168 ? 30.552 21.439 11.780 1.00 15.05 168 LEU B C 1
ATOM 5368 O O . LEU B 1 168 ? 31.253 21.070 12.724 1.00 16.64 168 LEU B O 1
ATOM 5373 N N . GLN B 1 169 ? 30.229 20.637 10.769 1.00 15.45 169 GLN B N 1
ATOM 5374 C CA . GLN B 1 169 ? 30.720 19.265 10.715 1.00 16.45 169 GLN B CA 1
ATOM 5375 C C . GLN B 1 169 ? 32.245 19.239 10.767 1.00 16.43 169 GLN B C 1
ATOM 5376 O O . GLN B 1 169 ? 32.834 18.414 11.461 1.00 14.57 169 GLN B O 1
ATOM 5382 N N . GLN B 1 170 ? 32.883 20.142 10.030 1.00 17.47 170 GLN B N 1
ATOM 5383 C CA . GLN B 1 170 ? 34.339 20.181 10.006 1.00 18.40 170 GLN B CA 1
ATOM 5384 C C . GLN B 1 170 ? 34.940 20.612 11.339 1.00 18.47 170 GLN B C 1
ATOM 5385 O O . GLN B 1 170 ? 35.977 20.096 11.754 1.00 18.63 170 GLN B O 1
ATOM 5391 N N . ARG B 1 171 ? 34.285 21.545 12.018 1.00 16.14 171 ARG B N 1
ATOM 5392 C CA . ARG B 1 171 ? 34.782 22.024 13.303 1.00 16.20 171 ARG B CA 1
ATOM 5393 C C . ARG B 1 171 ? 34.584 20.983 14.399 1.00 17.37 171 ARG B C 1
ATOM 5394 O O . ARG B 1 171 ? 35.271 21.008 15.419 1.00 19.05 171 ARG B O 1
ATOM 5402 N N . LEU B 1 172 ? 33.649 20.063 14.181 1.00 16.77 172 LEU B N 1
ATOM 5403 C CA . LEU B 1 172 ? 33.367 19.009 15.152 1.00 16.62 172 LEU B CA 1
ATOM 5404 C C . LEU B 1 172 ? 34.047 17.694 14.778 1.00 16.25 172 LEU B C 1
ATOM 5405 O O . LEU B 1 172 ? 33.958 16.717 15.522 1.00 15.86 172 LEU B O 1
ATOM 5410 N N . LYS B 1 173 ? 34.726 17.677 13.634 1.00 12.87 173 LYS B N 1
ATOM 5411 C CA . LYS B 1 173 ? 35.374 16.465 13.146 1.00 14.59 173 LYS B CA 1
ATOM 5412 C C . LYS B 1 173 ? 36.291 15.754 14.133 1.00 14.82 173 LYS B C 1
ATOM 5413 O O . LYS B 1 173 ? 36.154 14.551 14.347 1.00 14.27 173 LYS B O 1
ATOM 5419 N N . ALA B 1 174 ? 37.226 16.488 14.724 1.00 19.22 174 ALA B N 1
ATOM 5420 C CA . ALA B 1 174 ? 38.168 15.890 15.669 1.00 19.77 174 ALA B CA 1
ATOM 5421 C C . ALA B 1 174 ? 37.474 15.169 16.821 1.00 20.24 174 ALA B C 1
ATOM 5422 O O . ALA B 1 174 ? 37.817 14.029 17.154 1.00 21.43 174 ALA B O 1
ATOM 5424 N N . LYS B 1 175 ? 36.496 15.831 17.429 1.00 15.07 175 LYS B N 1
ATOM 5425 C CA . LYS B 1 175 ? 35.775 15.244 18.550 1.00 16.25 175 LYS B CA 1
ATOM 5426 C C . LYS B 1 175 ? 34.794 14.133 18.166 1.00 15.93 175 LYS B C 1
ATOM 5427 O O . LYS B 1 175 ? 34.679 13.134 18.879 1.00 16.64 175 LYS B O 1
ATOM 5433 N N . MET B 1 176 ? 34.080 14.305 17.055 1.00 14.95 176 MET B N 1
ATOM 5434 C CA . MET B 1 176 ? 33.104 13.304 16.628 1.00 15.50 176 MET B CA 1
ATOM 5435 C C . MET B 1 176 ? 33.754 12.026 16.106 1.00 15.19 176 MET B C 1
ATOM 5436 O O . MET B 1 176 ? 33.174 10.944 16.207 1.00 13.74 176 MET B O 1
ATOM 5441 N N . SER B 1 177 ? 34.957 12.151 15.553 1.00 16.82 177 SER B N 1
ATOM 5442 C CA . SER B 1 177 ? 35.674 10.991 15.023 1.00 18.09 177 SER B CA 1
ATOM 5443 C C . SER B 1 177 ? 36.028 10.003 16.132 1.00 18.45 177 SER B C 1
ATOM 5444 O O . SER B 1 177 ? 36.230 8.812 15.875 1.00 20.54 177 SER B O 1
ATOM 5447 N N . LEU B 1 178 ? 36.096 10.501 17.363 1.00 16.95 178 LEU B N 1
ATOM 5448 C CA . LEU B 1 178 ? 36.438 9.676 18.523 1.00 17.53 178 LEU B CA 1
ATOM 5449 C C . LEU B 1 178 ? 35.296 8.792 18.992 1.00 16.99 178 LEU B C 1
ATOM 5450 O O . LEU B 1 178 ? 35.516 7.806 19.696 1.00 17.19 178 LEU B O 1
ATOM 5455 N N . VAL B 1 179 ? 34.071 9.146 18.615 1.00 16.71 179 VAL B N 1
ATOM 5456 C CA . VAL B 1 179 ? 32.915 8.381 19.058 1.00 16.27 179 VAL B CA 1
ATOM 5457 C C . VAL B 1 179 ? 32.514 7.303 18.064 1.00 16.41 179 VAL B C 1
ATOM 5458 O O . VAL B 1 179 ? 32.256 7.583 16.897 1.00 16.49 179 VAL B O 1
ATOM 5462 N N . LYS B 1 180 ? 32.465 6.063 18.542 1.00 14.44 180 LYS B N 1
ATOM 5463 C CA . LYS B 1 180 ? 32.113 4.931 17.699 1.00 14.08 180 LYS B CA 1
ATOM 5464 C C . LYS B 1 180 ? 31.034 4.099 18.390 1.00 14.13 180 LYS B C 1
ATOM 5465 O O . LYS B 1 180 ? 31.143 3.786 19.576 1.00 14.76 180 LYS B O 1
ATOM 5471 N N . PRO B 1 181 ? 29.973 3.732 17.655 1.00 15.85 181 PRO B N 1
ATOM 5472 C CA . PRO B 1 181 ? 28.892 2.935 18.239 1.00 14.21 181 PRO B CA 1
ATOM 5473 C C . PRO B 1 181 ? 29.308 1.511 18.603 1.00 14.32 181 PRO B C 1
ATOM 5474 O O . PRO B 1 181 ? 30.079 0.874 17.887 1.00 13.64 181 PRO B O 1
ATOM 5478 N N . LEU B 1 182 ? 28.790 1.021 19.721 1.00 14.09 182 LEU B N 1
ATOM 5479 C CA . LEU B 1 182 ? 29.054 -0.347 20.146 1.00 12.70 182 LEU B CA 1
ATOM 5480 C C . LEU B 1 182 ? 28.244 -1.228 19.193 1.00 13.79 182 LEU B C 1
ATOM 5481 O O . LEU B 1 182 ? 27.226 -0.785 18.647 1.00 12.77 182 LEU B O 1
ATOM 5486 N N . PRO B 1 183 ? 28.680 -2.479 18.971 1.00 13.20 183 PRO B N 1
ATOM 5487 C CA . PRO B 1 183 ? 27.926 -3.363 18.074 1.00 13.75 183 PRO B CA 1
ATOM 5488 C C . PRO B 1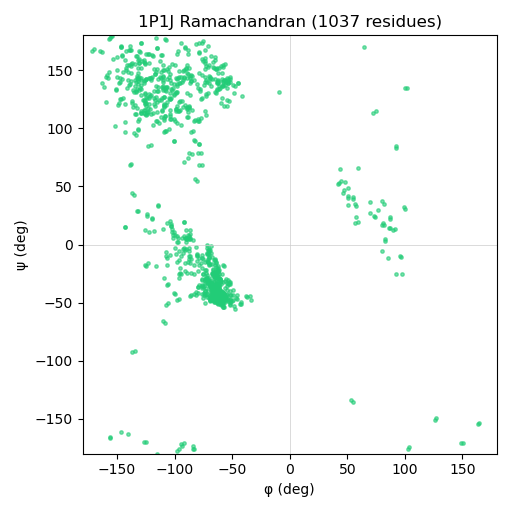 183 ? 26.574 -3.662 18.716 1.00 14.27 183 PRO B C 1
ATOM 5489 O O . PRO B 1 183 ? 26.447 -3.641 19.944 1.00 15.13 183 PRO B O 1
ATOM 5493 N N . SER B 1 184 ? 25.567 -3.948 17.895 1.00 16.30 184 SER B N 1
ATOM 5494 C CA . SER B 1 184 ? 24.229 -4.182 18.414 1.00 15.74 184 SER B CA 1
ATOM 5495 C C . SER B 1 184 ? 23.596 -5.508 18.012 1.00 16.43 184 SER B C 1
ATOM 5496 O O . SER B 1 184 ? 24.253 -6.393 17.462 1.00 16.83 184 SER B O 1
ATOM 5499 N N . ILE B 1 185 ? 22.307 -5.628 18.308 1.00 16.54 185 ILE B N 1
ATOM 5500 C CA . ILE B 1 185 ? 21.529 -6.820 17.996 1.00 16.89 185 ILE B CA 1
ATOM 5501 C C . ILE B 1 185 ? 20.741 -6.585 16.716 1.00 17.19 185 ILE B C 1
ATOM 5502 O O . ILE B 1 185 ? 19.872 -5.715 16.668 1.00 18.20 185 ILE B O 1
ATOM 5507 N N . TYR B 1 186 ? 21.038 -7.365 15.683 1.00 16.47 186 TYR B N 1
ATOM 5508 C CA . TYR B 1 186 ? 20.340 -7.225 14.413 1.00 16.59 186 TYR B CA 1
ATOM 5509 C C . TYR B 1 186 ? 19.537 -8.472 14.053 1.00 16.67 186 TYR B C 1
ATOM 5510 O O . TYR B 1 186 ? 20.106 -9.501 13.690 1.00 17.00 186 TYR B O 1
ATOM 5519 N N . TYR B 1 187 ? 18.216 -8.376 14.186 1.00 17.24 187 TYR B N 1
ATOM 5520 C CA . TYR B 1 187 ? 17.311 -9.467 13.825 1.00 18.31 187 TYR B CA 1
ATOM 5521 C C . TYR B 1 187 ? 16.662 -8.941 12.543 1.00 19.35 187 TYR B C 1
ATOM 5522 O O . TYR B 1 187 ? 15.710 -8.157 12.582 1.00 19.32 187 TYR B O 1
ATOM 5531 N N . PRO B 1 188 ? 17.184 -9.371 11.386 1.00 19.68 188 PRO B N 1
ATOM 5532 C CA . PRO B 1 188 ? 16.753 -8.998 10.035 1.00 20.29 188 PRO B CA 1
ATOM 5533 C C . PRO B 1 188 ? 15.265 -8.822 9.764 1.00 20.28 188 PRO B C 1
ATOM 5534 O O . PRO B 1 188 ? 14.864 -7.851 9.119 1.00 19.83 188 PRO B O 1
ATOM 5538 N N . ASP B 1 189 ? 14.445 -9.742 10.258 1.00 19.64 189 ASP B N 1
ATOM 5539 C CA . ASP B 1 189 ? 13.014 -9.678 9.990 1.00 20.42 189 ASP B CA 1
ATOM 5540 C C . ASP B 1 189 ? 12.236 -8.558 10.668 1.00 20.37 189 ASP B C 1
ATOM 5541 O O . ASP B 1 189 ? 11.062 -8.355 10.362 1.00 21.38 189 ASP B O 1
ATOM 5546 N N . PHE B 1 190 ? 12.870 -7.825 11.577 1.00 20.01 190 PHE B N 1
ATOM 5547 C CA . PHE B 1 190 ? 12.160 -6.760 12.269 1.00 19.94 190 PHE B CA 1
ATOM 5548 C C . PHE B 1 190 ? 12.234 -5.383 11.623 1.00 19.19 190 PHE B C 1
ATOM 5549 O O . PHE B 1 190 ? 11.448 -4.500 11.965 1.00 18.95 190 PHE B O 1
ATOM 5557 N N . ILE B 1 191 ? 13.171 -5.193 10.702 1.00 18.21 191 ILE B N 1
ATOM 5558 C CA . ILE B 1 191 ? 13.281 -3.915 10.010 1.00 18.02 191 ILE B CA 1
ATOM 5559 C C . ILE B 1 191 ? 13.333 -4.174 8.509 1.00 18.27 191 ILE B C 1
ATOM 5560 O O . ILE B 1 191 ? 13.377 -5.328 8.079 1.00 18.09 191 ILE B O 1
ATOM 5565 N N . ALA B 1 192 ? 13.306 -3.112 7.710 1.00 17.68 192 ALA B N 1
ATOM 5566 C CA . ALA B 1 192 ? 13.316 -3.259 6.257 1.00 17.99 192 ALA B CA 1
ATOM 5567 C C . ALA B 1 192 ? 14.474 -4.104 5.748 1.00 17.95 192 ALA B C 1
ATOM 5568 O O . ALA B 1 192 ? 15.607 -3.986 6.219 1.00 17.18 192 ALA B O 1
ATOM 5570 N N . ALA B 1 193 ? 14.181 -4.956 4.772 1.00 20.91 193 ALA B N 1
ATOM 5571 C CA . ALA B 1 193 ? 15.198 -5.820 4.193 1.00 20.74 193 ALA B CA 1
ATOM 5572 C C . ALA B 1 193 ? 16.323 -5.015 3.551 1.00 19.94 193 ALA B C 1
ATOM 5573 O O . ALA B 1 193 ? 17.447 -5.500 3.447 1.00 20.55 193 ALA B O 1
ATOM 5575 N N . ASN B 1 194 ? 16.031 -3.786 3.126 1.00 17.59 194 ASN B N 1
ATOM 5576 C CA . ASN B 1 194 ? 17.048 -2.960 2.486 1.00 16.85 194 ASN B CA 1
ATOM 5577 C C . ASN B 1 194 ? 18.121 -2.443 3.438 1.00 17.11 194 ASN B C 1
ATOM 5578 O O . ASN B 1 194 ? 19.054 -1.758 3.017 1.00 18.30 194 ASN B O 1
ATOM 5583 N N . GLN B 1 195 ? 17.999 -2.787 4.716 1.00 16.88 195 GLN B N 1
ATOM 5584 C CA . GLN B 1 195 ? 18.967 -2.356 5.723 1.00 16.52 195 GLN B CA 1
ATOM 5585 C C . GLN B 1 195 ? 20.097 -3.374 5.896 1.00 18.61 195 GLN B C 1
ATOM 5586 O O . GLN B 1 195 ? 21.055 -3.134 6.629 1.00 19.01 195 GLN B O 1
ATOM 5592 N N . ASP B 1 196 ? 19.985 -4.508 5.212 1.00 19.19 196 ASP B N 1
ATOM 5593 C CA . ASP B 1 196 ? 20.997 -5.559 5.314 1.00 21.62 196 ASP B CA 1
ATOM 5594 C C . ASP B 1 196 ? 22.436 -5.100 5.089 1.00 21.95 196 ASP B C 1
ATOM 5595 O O . ASP B 1 196 ? 23.315 -5.377 5.906 1.00 21.75 196 ASP B O 1
ATOM 5600 N N . GLU B 1 197 ? 22.682 -4.400 3.988 1.00 23.35 197 GLU B N 1
ATOM 5601 C CA . GLU B 1 197 ? 24.034 -3.950 3.671 1.00 25.13 197 GLU B CA 1
ATOM 5602 C C . GLU B 1 197 ? 24.607 -2.959 4.680 1.00 22.85 197 GLU B C 1
ATOM 5603 O O . GLU B 1 197 ? 25.811 -2.722 4.712 1.00 21.22 197 GLU B O 1
ATOM 5609 N N . ARG B 1 198 ? 23.739 -2.398 5.512 1.00 21.90 198 ARG B N 1
ATOM 5610 C CA . ARG B 1 198 ? 24.140 -1.422 6.517 1.00 21.16 198 ARG B CA 1
ATOM 5611 C C . ARG B 1 198 ? 24.682 -2.082 7.793 1.00 20.11 198 ARG B C 1
ATOM 5612 O O . ARG B 1 198 ? 25.478 -1.488 8.526 1.00 19.90 198 ARG B O 1
ATOM 5620 N N . ALA B 1 199 ? 24.253 -3.314 8.047 1.00 19.14 199 ALA B N 1
ATOM 5621 C CA . ALA B 1 199 ? 24.659 -4.041 9.244 1.00 18.74 199 ALA B CA 1
ATOM 5622 C C . ALA B 1 199 ? 26.045 -4.676 9.161 1.00 20.30 199 ALA B C 1
ATOM 5623 O O . ALA B 1 199 ? 26.247 -5.660 8.451 1.00 22.30 199 ALA B O 1
ATOM 5625 N N . ASN B 1 200 ? 26.997 -4.109 9.896 1.00 19.55 200 ASN B N 1
ATOM 5626 C CA . ASN B 1 200 ? 28.360 -4.629 9.920 1.00 19.69 200 ASN B CA 1
ATOM 5627 C C . ASN B 1 200 ? 28.923 -4.500 11.331 1.00 19.49 200 ASN B C 1
ATOM 5628 O O . ASN B 1 200 ? 30.126 -4.630 11.544 1.00 20.19 200 ASN B O 1
ATOM 5633 N N . ASN B 1 201 ? 28.034 -4.265 12.290 1.00 18.15 201 ASN B N 1
ATOM 5634 C CA . ASN B 1 201 ? 28.418 -4.056 13.685 1.00 16.90 201 ASN B CA 1
ATOM 5635 C C . ASN B 1 201 ? 27.427 -4.823 14.566 1.00 17.97 201 ASN B C 1
ATOM 5636 O O . ASN B 1 201 ? 26.635 -4.212 15.283 1.00 15.40 201 ASN B O 1
ATOM 5641 N N . CYS B 1 202 ? 27.479 -6.154 14.523 1.00 17.56 202 CYS B N 1
ATOM 5642 C CA . CYS B 1 202 ? 26.536 -6.981 15.280 1.00 18.24 202 CYS B CA 1
ATOM 5643 C C . CYS B 1 202 ? 27.159 -7.930 16.299 1.00 19.38 202 CYS B C 1
ATOM 5644 O O . CYS B 1 202 ? 28.203 -8.522 16.042 1.00 20.60 202 CYS B O 1
ATOM 5647 N N . ILE B 1 203 ? 26.503 -8.082 17.449 1.00 20.69 203 ILE B N 1
ATOM 5648 C CA . ILE B 1 203 ? 26.993 -8.990 18.488 1.00 21.92 203 ILE B CA 1
ATOM 5649 C C . ILE B 1 203 ? 26.398 -10.385 18.316 1.00 23.98 203 ILE B C 1
ATOM 5650 O O . ILE B 1 203 ? 26.964 -11.369 18.796 1.00 24.41 203 ILE B O 1
ATOM 5655 N N . ASN B 1 204 ? 25.257 -10.466 17.637 1.00 18.67 204 ASN B N 1
ATOM 5656 C CA . ASN B 1 204 ? 24.576 -11.744 17.436 1.00 20.98 204 ASN B CA 1
ATOM 5657 C C . ASN B 1 204 ? 25.025 -12.514 16.193 1.00 22.90 204 ASN B C 1
ATOM 5658 O O . ASN B 1 204 ? 24.313 -12.581 15.191 1.00 21.11 204 ASN B O 1
ATOM 5663 N N . LEU B 1 205 ? 26.212 -13.109 16.276 1.00 31.69 205 LEU B N 1
ATOM 5664 C CA . LEU B 1 205 ? 26.773 -13.877 15.169 1.00 34.71 205 LEU B CA 1
ATOM 5665 C C . LEU B 1 205 ? 26.967 -15.343 15.554 1.00 36.44 205 LEU B C 1
ATOM 5666 O O . LEU B 1 205 ? 27.177 -15.660 16.727 1.00 36.02 205 LEU B O 1
ATOM 5671 N N . ASP B 1 206 ? 26.892 -16.235 14.567 1.00 34.38 206 ASP B N 1
ATOM 5672 C CA . ASP B 1 206 ? 27.073 -17.663 14.821 1.00 37.85 206 ASP B CA 1
ATOM 5673 C C . ASP B 1 206 ? 28.522 -18.092 14.610 1.00 39.66 206 ASP B C 1
ATOM 5674 O O . ASP B 1 206 ? 29.401 -17.260 14.385 1.00 39.19 206 ASP B O 1
ATOM 5679 N N . GLU B 1 207 ? 28.755 -19.400 14.678 1.00 36.30 207 GLU B N 1
ATOM 5680 C CA . GLU B 1 207 ? 30.087 -19.975 14.509 1.00 38.88 207 GLU B CA 1
ATOM 5681 C C . GLU B 1 207 ? 30.701 -19.570 13.167 1.00 39.38 207 GLU B C 1
ATOM 5682 O O . GLU B 1 207 ? 31.905 -19.331 13.073 1.00 38.71 207 GLU B O 1
ATOM 5688 N N . LYS B 1 208 ? 29.872 -19.492 12.130 1.00 38.80 208 LYS B N 1
ATOM 5689 C CA . LYS B 1 208 ? 30.350 -19.104 10.806 1.00 39.27 208 LYS B CA 1
ATOM 5690 C C . LYS B 1 208 ? 30.463 -17.587 10.697 1.00 38.00 208 LYS B C 1
ATOM 5691 O O . LYS B 1 208 ? 30.883 -17.057 9.666 1.00 38.42 208 LYS B O 1
ATOM 5697 N N . GLY B 1 209 ? 30.078 -16.893 11.763 1.00 50.03 209 GLY B N 1
ATOM 5698 C CA . GLY B 1 209 ? 30.147 -15.443 11.767 1.00 47.96 209 GLY B CA 1
ATOM 5699 C C . GLY B 1 209 ? 28.973 -14.784 11.071 1.00 46.67 209 GLY B C 1
ATOM 5700 O O . GLY B 1 209 ? 29.046 -13.616 10.694 1.00 46.96 209 GLY B O 1
ATOM 5701 N N . ASN B 1 210 ? 27.888 -15.532 10.894 1.00 34.96 210 ASN B N 1
ATOM 5702 C CA . ASN B 1 210 ? 26.696 -15.003 10.242 1.00 32.73 210 ASN B CA 1
ATOM 5703 C C . ASN B 1 210 ? 25.690 -14.526 11.280 1.00 29.06 210 ASN B C 1
ATOM 5704 O O . ASN B 1 210 ? 25.626 -15.064 12.381 1.00 27.36 210 ASN B O 1
ATOM 5709 N N . VAL B 1 211 ? 24.912 -13.510 10.925 1.00 30.36 211 VAL B N 1
ATOM 5710 C CA . VAL B 1 211 ? 23.899 -12.978 11.827 1.00 26.62 211 VAL B CA 1
ATOM 5711 C C . VAL B 1 211 ? 22.940 -14.100 12.207 1.00 24.56 211 VAL B C 1
ATOM 5712 O O . VAL B 1 211 ? 22.534 -14.888 11.354 1.00 24.60 211 VAL B O 1
ATOM 5716 N N . THR B 1 212 ? 22.582 -14.176 13.485 1.00 23.08 212 THR B N 1
ATOM 5717 C CA . THR B 1 212 ? 21.666 -15.213 13.941 1.00 22.82 212 THR B CA 1
ATOM 5718 C C . THR B 1 212 ? 20.697 -14.717 15.005 1.00 22.13 212 THR B C 1
ATOM 5719 O O . THR B 1 212 ? 21.017 -13.815 15.781 1.00 21.88 212 THR B O 1
ATOM 5723 N N . THR B 1 213 ? 19.509 -15.317 15.035 1.00 21.43 213 THR B N 1
ATOM 5724 C CA . THR B 1 213 ? 18.496 -14.958 16.017 1.00 20.95 213 THR B CA 1
ATOM 5725 C C . THR B 1 213 ? 18.540 -15.932 17.192 1.00 22.17 213 THR B C 1
ATOM 5726 O O . THR B 1 213 ? 17.704 -15.880 18.087 1.00 21.68 213 THR B O 1
ATOM 5730 N N . ARG B 1 214 ? 19.525 -16.825 17.183 1.00 22.06 214 ARG B N 1
ATOM 5731 C CA . ARG B 1 214 ? 19.670 -17.795 18.262 1.00 24.62 214 ARG B CA 1
ATOM 5732 C C . ARG B 1 214 ? 20.526 -17.216 19.385 1.00 22.66 214 ARG B C 1
ATOM 5733 O O . ARG B 1 214 ? 21.443 -16.435 19.134 1.00 22.87 214 ARG B O 1
ATOM 5741 N N . GLY B 1 215 ? 20.217 -17.602 20.621 1.00 23.96 215 GLY B N 1
ATOM 5742 C CA . GLY B 1 215 ? 20.976 -17.125 21.764 1.00 22.61 215 GLY B CA 1
ATOM 5743 C C . GLY B 1 215 ? 20.558 -15.750 22.247 1.00 21.58 215 GLY B C 1
ATOM 5744 O O . GLY B 1 215 ? 21.389 -14.972 22.720 1.00 20.46 215 GLY B O 1
ATOM 5745 N N . LYS B 1 216 ? 19.267 -15.450 22.148 1.00 19.75 216 LYS B N 1
ATOM 5746 C CA . LYS B 1 216 ? 18.766 -14.150 22.569 1.00 18.66 216 LYS B CA 1
ATOM 5747 C C . LYS B 1 216 ? 19.060 -13.810 24.028 1.00 18.39 216 LYS B C 1
ATOM 5748 O O . LYS B 1 216 ? 19.267 -12.646 24.357 1.00 17.18 216 LYS B O 1
ATOM 5754 N N . TRP B 1 217 ? 19.094 -14.808 24.909 1.00 19.90 217 TRP B N 1
ATOM 5755 C CA . TRP B 1 217 ? 19.392 -14.510 26.305 1.00 20.13 217 TRP B CA 1
ATOM 5756 C C . TRP B 1 217 ? 20.836 -14.029 26.423 1.00 19.87 217 TRP B C 1
ATOM 5757 O O . TRP B 1 217 ? 21.137 -13.144 27.223 1.00 20.62 217 TRP B O 1
ATOM 5768 N N . THR B 1 218 ? 21.733 -14.597 25.622 1.00 19.42 218 THR B N 1
ATOM 5769 C CA . THR B 1 218 ? 23.122 -14.160 25.676 1.00 20.26 218 THR B CA 1
ATOM 5770 C C . THR B 1 218 ? 23.230 -12.739 25.128 1.00 19.68 218 THR B C 1
ATOM 5771 O O . THR B 1 218 ? 24.080 -11.963 25.566 1.00 19.50 218 THR B O 1
ATOM 5775 N N . HIS B 1 219 ? 22.366 -12.393 24.176 1.00 18.81 219 HIS B N 1
ATOM 5776 C CA . HIS B 1 219 ? 22.380 -11.040 23.621 1.00 19.03 219 HIS B CA 1
ATOM 5777 C C . HIS B 1 219 ? 21.951 -10.078 24.725 1.00 16.91 219 HIS B C 1
ATOM 5778 O O . HIS B 1 219 ? 22.543 -9.016 24.900 1.00 17.78 219 HIS B O 1
ATOM 5785 N N . LEU B 1 220 ? 20.927 -10.466 25.478 1.00 16.75 220 LEU B N 1
ATOM 5786 C CA . LEU B 1 220 ? 20.429 -9.642 26.572 1.00 16.66 220 LEU B CA 1
ATOM 5787 C C . LEU B 1 220 ? 21.522 -9.408 27.618 1.00 16.79 220 LEU B C 1
ATOM 5788 O O . LEU B 1 220 ? 21.710 -8.288 28.094 1.00 16.45 220 LEU B O 1
ATOM 5793 N N . GLN B 1 221 ? 22.254 -10.462 27.967 1.00 19.23 221 GLN B N 1
ATOM 5794 C CA . GLN B 1 221 ? 23.313 -10.339 28.962 1.00 19.50 221 GLN B CA 1
ATOM 5795 C C . GLN B 1 221 ? 24.427 -9.406 28.506 1.00 17.52 221 GLN B C 1
ATOM 5796 O O . GLN B 1 221 ? 25.025 -8.703 29.319 1.00 18.37 221 GLN B O 1
ATOM 5802 N N . ARG B 1 222 ? 24.705 -9.402 27.206 1.00 15.29 222 ARG B N 1
ATOM 5803 C CA . ARG B 1 222 ? 25.743 -8.540 26.657 1.00 14.15 222 ARG B CA 1
ATOM 5804 C C . ARG B 1 222 ? 25.323 -7.075 26.761 1.00 14.17 222 ARG B C 1
ATOM 5805 O O . ARG B 1 222 ? 26.138 -6.212 27.084 1.00 12.69 222 ARG B O 1
ATOM 5813 N N . ILE B 1 223 ? 24.054 -6.786 26.490 1.00 16.21 223 ILE B N 1
ATOM 5814 C CA . ILE B 1 223 ? 23.587 -5.411 26.590 1.00 14.94 223 ILE B CA 1
ATOM 5815 C C . ILE B 1 223 ? 23.714 -4.950 28.041 1.00 16.11 223 ILE B C 1
ATOM 5816 O O . ILE B 1 223 ? 24.136 -3.825 28.311 1.00 16.23 223 ILE B O 1
ATOM 5821 N N . ARG B 1 224 ? 23.373 -5.822 28.985 1.00 16.85 224 ARG B N 1
ATOM 5822 C CA . ARG B 1 224 ? 23.494 -5.459 30.391 1.00 17.51 224 ARG B CA 1
ATOM 5823 C C . ARG B 1 224 ? 24.962 -5.162 30.702 1.00 16.85 224 ARG B C 1
ATOM 5824 O O . ARG B 1 224 ? 25.275 -4.217 31.427 1.00 17.53 224 ARG B O 1
ATOM 5832 N N . ARG B 1 225 ? 25.861 -5.967 30.142 1.00 16.80 225 ARG B N 1
ATOM 5833 C CA . ARG B 1 225 ? 27.291 -5.763 30.340 1.00 18.70 225 ARG B CA 1
ATOM 5834 C C . ARG B 1 225 ? 27.714 -4.414 29.753 1.00 17.45 225 ARG B C 1
ATOM 5835 O O . ARG B 1 225 ? 28.485 -3.679 30.367 1.00 18.03 225 ARG B O 1
ATOM 5843 N N . ASP B 1 226 ? 27.201 -4.086 28.567 1.00 16.38 226 ASP B N 1
ATOM 5844 C CA . ASP B 1 226 ? 27.541 -2.816 27.927 1.00 14.89 226 ASP B CA 1
ATOM 5845 C C . ASP B 1 226 ? 27.146 -1.637 28.817 1.00 14.17 226 ASP B C 1
ATOM 5846 O O . ASP B 1 226 ? 27.883 -0.655 28.932 1.00 14.90 226 ASP B O 1
ATOM 5851 N N . ILE B 1 227 ? 25.973 -1.730 29.434 1.00 14.95 227 ILE B N 1
ATOM 5852 C CA . ILE B 1 227 ? 25.497 -0.663 30.307 1.00 15.62 227 ILE B CA 1
ATOM 5853 C C . ILE B 1 227 ? 26.398 -0.560 31.533 1.00 16.59 227 ILE B C 1
ATOM 5854 O O . ILE B 1 227 ? 26.842 0.528 31.895 1.00 16.05 227 ILE B O 1
ATOM 5859 N N . GLN B 1 228 ? 26.671 -1.699 32.163 1.00 17.27 228 GLN B N 1
ATOM 5860 C CA . GLN B 1 228 ? 27.524 -1.727 33.346 1.00 19.50 228 GLN B CA 1
ATOM 5861 C C . GLN B 1 228 ? 28.901 -1.146 33.035 1.00 18.29 228 GLN B C 1
ATOM 5862 O O . GLN B 1 228 ? 29.423 -0.333 33.794 1.00 18.37 228 GLN B O 1
ATOM 5868 N N . ASN B 1 229 ? 29.479 -1.556 31.909 1.00 18.96 229 ASN B N 1
ATOM 5869 C CA . ASN B 1 229 ? 30.795 -1.071 31.509 1.00 19.68 229 ASN B CA 1
ATOM 5870 C C . ASN B 1 229 ? 30.808 0.432 31.262 1.00 18.89 229 ASN B C 1
ATOM 5871 O O . ASN B 1 229 ? 31.741 1.129 31.661 1.00 20.23 229 ASN B O 1
ATOM 5876 N N . PHE B 1 230 ? 29.777 0.928 30.586 1.00 16.62 230 PHE B N 1
ATOM 5877 C CA . PHE B 1 230 ? 29.685 2.354 30.295 1.00 16.03 230 PHE B CA 1
ATOM 5878 C C . PHE B 1 230 ? 29.723 3.160 31.589 1.00 15.73 230 PHE B C 1
ATOM 5879 O O . PHE B 1 230 ? 30.435 4.161 31.682 1.00 18.17 230 PHE B O 1
ATOM 5887 N N . LYS B 1 231 ? 28.957 2.721 32.583 1.00 16.08 231 LYS B N 1
ATOM 5888 C CA . LYS B 1 231 ? 28.918 3.400 33.875 1.00 19.99 231 LYS B CA 1
ATOM 5889 C C . LYS B 1 231 ? 30.302 3.397 34.518 1.00 22.09 231 LYS B C 1
ATOM 5890 O O . LYS B 1 231 ? 30.811 4.438 34.932 1.00 22.03 231 LYS B O 1
ATOM 5896 N N . GLU B 1 232 ? 30.906 2.216 34.596 1.00 22.40 232 GLU B N 1
ATOM 5897 C CA . GLU B 1 232 ? 32.223 2.073 35.208 1.00 25.93 232 GLU B CA 1
ATOM 5898 C C . GLU B 1 232 ? 33.315 2.869 34.493 1.00 25.64 232 GLU B C 1
ATOM 5899 O O . GLU B 1 232 ? 34.082 3.585 35.137 1.00 24.77 232 GLU B O 1
ATOM 5905 N N . GLU B 1 233 ? 33.386 2.745 33.171 1.00 26.90 233 GLU B N 1
ATOM 5906 C CA . GLU B 1 233 ? 34.391 3.461 32.383 1.00 28.00 233 GLU B CA 1
ATOM 5907 C C . GLU B 1 233 ? 34.371 4.961 32.636 1.00 26.47 233 GLU B C 1
ATOM 5908 O O . GLU B 1 233 ? 35.418 5.599 32.752 1.00 24.31 233 GLU B O 1
ATOM 5914 N N . ASN B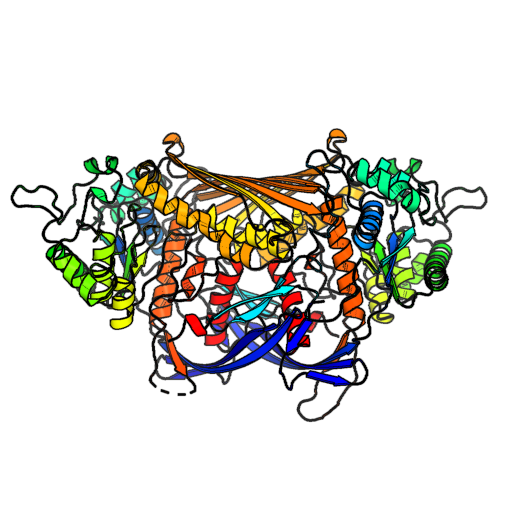 1 234 ? 33.169 5.523 32.700 1.00 22.76 234 ASN B N 1
ATOM 5915 C CA . ASN B 1 234 ? 33.014 6.957 32.884 1.00 21.67 234 ASN B CA 1
ATOM 5916 C C . ASN B 1 234 ? 32.701 7.414 34.302 1.00 21.89 234 ASN B C 1
ATOM 5917 O O . ASN B 1 234 ? 32.408 8.591 34.521 1.00 21.09 234 ASN B O 1
ATOM 5922 N N . ALA B 1 235 ? 32.765 6.496 35.262 1.00 25.53 235 ALA B N 1
ATOM 5923 C CA . ALA B 1 235 ? 32.486 6.840 36.652 1.00 27.04 235 ALA B CA 1
ATOM 5924 C C . ALA B 1 235 ? 31.156 7.580 36.749 1.00 27.46 235 ALA B C 1
ATOM 5925 O O . ALA B 1 235 ? 31.060 8.636 37.374 1.00 27.44 235 ALA B O 1
ATOM 5927 N N . LEU B 1 236 ? 30.138 7.016 36.110 1.00 24.43 236 LEU B N 1
ATOM 5928 C CA . LEU B 1 236 ? 28.803 7.596 36.113 1.00 26.10 236 LEU B CA 1
ATOM 5929 C C . LEU B 1 236 ? 27.918 6.752 37.015 1.00 27.43 236 LEU B C 1
ATOM 5930 O O . LEU B 1 236 ? 28.051 5.529 37.054 1.00 28.46 236 LEU B O 1
ATOM 5935 N N . ASP B 1 237 ? 27.020 7.400 37.745 1.00 30.19 237 ASP B N 1
ATOM 5936 C CA . ASP B 1 237 ? 26.119 6.671 38.623 1.00 30.25 237 ASP B CA 1
ATOM 5937 C C . ASP B 1 237 ? 24.707 6.649 38.048 1.00 28.11 237 ASP B C 1
ATOM 5938 O O . ASP B 1 237 ? 23.886 5.825 38.443 1.00 28.65 237 ASP B O 1
ATOM 5943 N N . LYS B 1 238 ? 24.432 7.546 37.103 1.00 20.92 238 LYS B N 1
ATOM 5944 C CA . LYS B 1 238 ? 23.111 7.602 36.486 1.00 18.59 238 LYS B CA 1
ATOM 5945 C C . LYS B 1 238 ? 23.195 7.505 34.967 1.00 15.84 238 LYS B C 1
ATOM 5946 O O . LYS B 1 238 ? 23.982 8.209 34.331 1.00 15.36 238 LYS B O 1
ATOM 5952 N N . VAL B 1 239 ? 22.385 6.615 34.402 1.00 16.32 239 VAL B N 1
ATOM 5953 C CA . VAL B 1 239 ? 22.344 6.400 32.960 1.00 15.98 239 VAL B CA 1
ATOM 5954 C C . VAL B 1 239 ? 20.903 6.254 32.480 1.00 16.16 239 VAL B C 1
ATOM 5955 O O . VAL B 1 239 ? 20.040 5.759 33.208 1.00 16.41 239 VAL B O 1
ATOM 5959 N N . ILE B 1 240 ? 20.651 6.709 31.258 1.00 14.26 240 ILE B N 1
ATOM 5960 C CA . ILE B 1 240 ? 19.336 6.593 30.641 1.00 13.96 240 ILE B CA 1
ATOM 5961 C C . ILE B 1 240 ? 19.560 6.037 29.239 1.00 13.27 240 ILE B C 1
ATOM 5962 O O . ILE B 1 240 ? 20.496 6.439 28.556 1.00 14.06 240 ILE B O 1
ATOM 5967 N N . VAL B 1 241 ? 18.704 5.109 28.828 1.00 11.95 241 VAL B N 1
ATOM 5968 C CA . VAL B 1 241 ? 18.795 4.499 27.511 1.00 13.05 241 VAL B CA 1
ATOM 5969 C C . VAL B 1 241 ? 17.615 4.962 26.666 1.00 12.73 241 VAL B C 1
ATOM 5970 O O . VAL B 1 241 ? 16.481 4.992 27.136 1.00 11.41 241 VAL B O 1
ATOM 5974 N N . LEU B 1 242 ? 17.885 5.329 25.419 1.00 11.98 242 LEU B N 1
ATOM 5975 C CA . LEU B 1 242 ? 16.813 5.780 24.543 1.00 12.06 242 LEU B CA 1
ATOM 5976 C C . LEU B 1 242 ? 16.951 5.153 23.166 1.00 12.48 242 LEU B C 1
ATOM 5977 O O . LEU B 1 242 ? 18.035 5.137 22.576 1.00 12.48 242 LEU B O 1
ATOM 5982 N N . TRP B 1 243 ? 15.840 4.613 22.679 1.00 11.94 243 TRP B N 1
ATOM 5983 C CA . TRP B 1 243 ? 15.794 3.979 21.375 1.00 11.99 243 TRP B CA 1
ATOM 5984 C C . TRP B 1 243 ? 15.554 5.017 20.290 1.00 13.43 243 TRP B C 1
ATOM 5985 O O . TRP B 1 243 ? 14.508 5.663 20.250 1.00 13.33 243 TRP B O 1
ATOM 5996 N N . THR B 1 244 ? 16.543 5.175 19.424 1.00 13.12 244 THR B N 1
ATOM 5997 C CA . THR B 1 244 ? 16.455 6.099 18.303 1.00 12.26 244 THR B CA 1
ATOM 5998 C C . THR B 1 244 ? 16.999 5.351 17.084 1.00 12.22 244 THR B C 1
ATOM 5999 O O . THR B 1 244 ? 17.749 5.895 16.277 1.00 12.86 244 THR B O 1
ATOM 6003 N N . ALA B 1 245 ? 16.599 4.085 16.967 1.00 13.71 245 ALA B N 1
ATOM 6004 C CA . ALA B 1 245 ? 17.017 3.231 15.858 1.00 13.59 245 ALA B CA 1
ATOM 6005 C C . ALA B 1 245 ? 15.851 3.020 14.902 1.00 14.52 245 ALA B C 1
ATOM 6006 O O . ALA B 1 245 ? 14.734 3.479 15.164 1.00 14.11 245 ALA B O 1
ATOM 6008 N N . ASN B 1 246 ? 16.113 2.322 13.801 1.00 13.47 246 ASN B N 1
ATOM 6009 C CA . ASN B 1 246 ? 15.088 2.043 12.796 1.00 14.90 246 ASN B CA 1
ATOM 6010 C C . ASN B 1 246 ? 13.773 1.593 13.410 1.00 15.78 246 ASN B C 1
ATOM 6011 O O . ASN B 1 246 ? 13.753 0.814 14.363 1.00 17.32 246 ASN B O 1
ATOM 6016 N N . THR B 1 247 ? 12.672 2.088 12.852 1.00 13.75 247 THR B N 1
ATOM 6017 C CA . THR B 1 247 ? 11.350 1.692 13.299 1.00 14.60 247 THR B CA 1
ATOM 6018 C C . THR B 1 247 ? 11.202 0.206 12.982 1.00 14.32 247 THR B C 1
ATOM 6019 O O . THR B 1 247 ? 11.511 -0.233 11.870 1.00 13.32 247 THR B O 1
ATOM 6023 N N . GLU B 1 248 ? 10.749 -0.566 13.964 1.00 13.44 248 GLU B N 1
ATOM 6024 C CA . GLU B 1 248 ? 10.554 -1.997 13.777 1.00 13.75 248 GLU B CA 1
ATOM 6025 C C . GLU B 1 248 ? 9.093 -2.276 13.468 1.00 15.32 248 GLU B C 1
ATOM 6026 O O . GLU B 1 248 ? 8.222 -1.434 13.698 1.00 14.18 248 GLU B O 1
ATOM 6032 N N . ARG B 1 249 ? 8.828 -3.469 12.953 1.00 17.96 249 ARG B N 1
ATOM 6033 C CA . ARG B 1 249 ? 7.462 -3.881 12.697 1.00 18.35 249 ARG B CA 1
ATOM 6034 C C . ARG B 1 249 ? 6.946 -4.283 14.078 1.00 18.73 249 ARG B C 1
ATOM 6035 O O . ARG B 1 249 ? 7.737 -4.460 15.011 1.00 18.71 249 ARG B O 1
ATOM 6043 N N . TYR B 1 250 ? 5.632 -4.413 14.222 1.00 16.44 250 TYR B N 1
ATOM 6044 C CA . TYR B 1 250 ? 5.056 -4.820 15.503 1.00 16.74 250 TYR B CA 1
ATOM 6045 C C . TYR B 1 250 ? 5.314 -6.305 15.712 1.00 17.01 250 TYR B C 1
ATOM 6046 O O . TYR B 1 250 ? 5.589 -7.035 14.760 1.00 16.21 250 TYR B O 1
ATOM 6055 N N . VAL B 1 251 ? 5.216 -6.741 16.964 1.00 19.43 251 VAL B N 1
ATOM 6056 C CA . VAL B 1 251 ? 5.337 -8.154 17.284 1.00 21.02 251 VAL B CA 1
ATOM 6057 C C . VAL B 1 251 ? 3.932 -8.506 17.754 1.00 21.56 251 VAL B C 1
ATOM 6058 O O . VAL B 1 251 ? 3.161 -7.620 18.145 1.00 20.89 251 VAL B O 1
ATOM 6062 N N . GLU B 1 252 ? 3.584 -9.782 17.697 1.00 21.31 252 GLU B N 1
ATOM 6063 C CA . GLU B 1 252 ? 2.274 -10.208 18.156 1.00 24.08 252 GLU B CA 1
ATOM 6064 C C . GLU B 1 252 ? 2.354 -10.468 19.650 1.00 24.01 252 GLU B C 1
ATOM 6065 O O . GLU B 1 252 ? 3.375 -10.945 20.151 1.00 23.71 252 GLU B O 1
ATOM 6071 N N . VAL B 1 253 ? 1.284 -10.134 20.360 1.00 25.29 253 VAL B N 1
ATOM 6072 C CA . VAL B 1 253 ? 1.219 -10.365 21.796 1.00 27.32 253 VAL B CA 1
ATOM 6073 C C . VAL B 1 253 ? 0.434 -11.657 21.956 1.00 27.83 253 VAL B C 1
ATOM 6074 O O . VAL B 1 253 ? -0.746 -11.723 21.611 1.00 28.41 253 VAL B O 1
ATOM 6078 N N . SER B 1 254 ? 1.098 -12.691 22.462 1.00 27.85 254 SER B N 1
ATOM 6079 C CA . SER B 1 254 ? 0.458 -13.987 22.634 1.00 27.48 254 SER B CA 1
ATOM 6080 C C . SER B 1 254 ? 0.483 -14.475 24.072 1.00 27.48 254 SER B C 1
ATOM 6081 O O . SER B 1 254 ? 1.455 -14.262 24.797 1.00 27.30 254 SER B O 1
ATOM 6084 N N . PRO B 1 255 ? -0.598 -15.135 24.507 1.00 27.25 255 PRO B N 1
ATOM 6085 C CA . PRO B 1 255 ? -0.659 -15.651 25.876 1.00 26.53 255 PRO B CA 1
ATOM 6086 C C . PRO B 1 255 ? 0.453 -16.680 26.049 1.00 26.25 255 PRO B C 1
ATOM 6087 O O . PRO B 1 255 ? 0.717 -17.471 25.141 1.00 26.11 255 PRO B O 1
ATOM 6091 N N . GLY B 1 256 ? 1.110 -16.654 27.203 1.00 27.78 256 GLY B N 1
ATOM 6092 C CA . GLY B 1 256 ? 2.185 -17.594 27.460 1.00 27.69 256 GLY B CA 1
ATOM 6093 C C . GLY B 1 256 ? 3.516 -17.223 26.828 1.00 27.79 256 GLY B C 1
ATOM 6094 O O . GLY B 1 256 ? 4.521 -17.888 27.073 1.00 28.54 256 GLY B O 1
ATOM 6095 N N . VAL B 1 257 ? 3.534 -16.164 26.021 1.00 25.03 257 VAL B N 1
ATOM 6096 C CA . VAL B 1 257 ? 4.765 -15.738 25.362 1.00 23.82 257 VAL B CA 1
ATOM 6097 C C . VAL B 1 257 ? 5.319 -14.424 25.913 1.00 23.06 257 VAL B C 1
ATOM 6098 O O . VAL B 1 257 ? 6.397 -14.397 26.510 1.00 22.69 257 VAL B O 1
ATOM 6102 N N . ASN B 1 258 ? 4.587 -13.334 25.706 1.00 24.17 258 ASN B N 1
ATOM 6103 C CA . ASN B 1 258 ? 5.034 -12.029 26.180 1.00 23.83 258 ASN B CA 1
ATOM 6104 C C . ASN B 1 258 ? 3.944 -11.267 26.927 1.00 24.95 258 ASN B C 1
ATOM 6105 O O . ASN B 1 258 ? 3.933 -10.035 26.950 1.00 23.83 258 ASN B O 1
ATOM 6110 N N . ASP B 1 259 ? 3.040 -12.016 27.554 1.00 24.12 259 ASP B N 1
ATOM 6111 C CA . ASP B 1 259 ? 1.937 -11.431 28.308 1.00 25.43 259 ASP B CA 1
ATOM 6112 C C . ASP B 1 259 ? 2.301 -11.167 29.764 1.00 24.92 259 ASP B C 1
ATOM 6113 O O . ASP B 1 259 ? 1.700 -10.315 30.415 1.00 25.11 259 ASP B O 1
ATOM 6118 N N . THR B 1 260 ? 3.281 -11.902 30.278 1.00 24.73 260 THR B N 1
ATOM 6119 C CA . THR B 1 260 ? 3.703 -11.715 31.659 1.00 25.31 260 THR B CA 1
ATOM 6120 C C . THR B 1 260 ? 5.213 -11.611 31.778 1.00 25.11 260 THR B C 1
ATOM 6121 O O . THR B 1 260 ? 5.957 -12.056 30.907 1.00 25.15 260 THR B O 1
ATOM 6125 N N . MET B 1 261 ? 5.647 -11.019 32.882 1.00 24.06 261 MET B N 1
ATOM 6126 C CA . MET B 1 261 ? 7.054 -10.834 33.188 1.00 26.14 261 MET B CA 1
ATOM 6127 C C . MET B 1 261 ? 7.817 -12.157 33.120 1.00 25.57 261 MET B C 1
ATOM 6128 O O . MET B 1 261 ? 8.888 -12.239 32.514 1.00 24.28 261 MET B O 1
ATOM 6133 N N . GLU B 1 262 ? 7.258 -13.193 33.737 1.00 25.39 262 GLU B N 1
ATOM 6134 C CA . GLU B 1 262 ? 7.894 -14.505 33.745 1.00 25.24 262 GLU B CA 1
ATOM 6135 C C . GLU B 1 262 ? 7.945 -15.139 32.357 1.00 24.73 262 GLU B C 1
ATOM 6136 O O . GLU B 1 262 ? 8.984 -15.660 31.942 1.00 23.57 262 GLU B O 1
ATOM 6142 N N . ASN B 1 263 ? 6.828 -15.102 31.638 1.00 27.88 263 ASN B N 1
ATOM 6143 C CA . ASN B 1 263 ? 6.790 -15.689 30.305 1.00 27.85 263 ASN B CA 1
ATOM 6144 C C . ASN B 1 263 ? 7.714 -14.946 29.350 1.00 26.58 263 ASN B C 1
ATOM 6145 O O . ASN B 1 263 ? 8.341 -15.555 28.482 1.00 25.61 263 ASN B O 1
ATOM 6150 N N . LEU B 1 264 ? 7.803 -13.629 29.517 1.00 22.69 264 LEU B N 1
ATOM 6151 C CA . LEU B 1 264 ? 8.661 -12.819 28.654 1.00 22.34 264 LEU B CA 1
ATOM 6152 C C . LEU B 1 264 ? 10.118 -13.252 28.745 1.00 21.77 264 LEU B C 1
ATOM 6153 O O . LEU B 1 264 ? 10.771 -13.495 27.730 1.00 21.32 264 LEU B O 1
ATOM 6158 N N . LEU B 1 265 ? 10.630 -13.340 29.968 1.00 23.39 265 LEU B N 1
ATOM 6159 C CA . LEU B 1 265 ? 12.016 -13.737 30.171 1.00 24.38 265 LEU B CA 1
ATOM 6160 C C . LEU B 1 265 ? 12.262 -15.143 29.639 1.00 23.67 265 LEU B C 1
ATOM 6161 O O . LEU B 1 265 ? 13.307 -15.413 29.052 1.00 23.32 265 LEU B O 1
ATOM 6166 N N . GLN B 1 266 ? 11.296 -16.038 29.829 1.00 25.40 266 GLN B N 1
ATOM 6167 C CA . GLN B 1 266 ? 11.447 -17.402 29.339 1.00 25.13 266 GLN B CA 1
ATOM 6168 C C . GLN B 1 266 ? 11.430 -17.428 27.810 1.00 24.08 266 GLN B C 1
ATOM 6169 O O . GLN B 1 266 ? 12.138 -18.216 27.188 1.00 22.89 266 GLN B O 1
ATOM 6175 N N . SER B 1 267 ? 10.619 -16.563 27.207 1.00 22.27 267 SER B N 1
ATOM 6176 C CA . SER B 1 267 ? 10.539 -16.497 25.752 1.00 21.60 267 SER B CA 1
ATOM 6177 C C . SER B 1 267 ? 11.868 -16.034 25.167 1.00 21.30 267 SER B C 1
ATOM 6178 O O . SER B 1 267 ? 12.281 -16.495 24.102 1.00 22.48 267 SER B O 1
ATOM 6181 N N . ILE B 1 268 ? 12.537 -15.121 25.862 1.00 19.59 268 ILE B N 1
ATOM 6182 C CA . ILE B 1 268 ? 13.832 -14.641 25.405 1.00 20.24 268 ILE B CA 1
ATOM 6183 C C . ILE B 1 268 ? 14.813 -15.814 25.455 1.00 20.55 268 ILE B C 1
ATOM 6184 O O . ILE B 1 268 ? 15.546 -16.062 24.501 1.00 22.71 268 ILE B O 1
ATOM 6189 N N . LYS B 1 269 ? 14.812 -16.545 26.565 1.00 22.18 269 LYS B N 1
ATOM 6190 C CA . LYS B 1 269 ? 15.709 -17.689 26.707 1.00 22.94 269 LYS B CA 1
ATOM 6191 C C . LYS B 1 269 ? 15.421 -18.735 25.632 1.00 23.73 269 LYS B C 1
ATOM 6192 O O . LYS B 1 269 ? 16.324 -19.447 25.193 1.00 24.21 269 LYS B O 1
ATOM 6198 N N . ASN B 1 270 ? 14.165 -18.806 25.199 1.00 24.70 270 ASN B N 1
ATOM 6199 C CA . ASN B 1 270 ? 13.749 -19.759 24.173 1.00 24.57 270 ASN B CA 1
ATOM 6200 C C . ASN B 1 270 ? 13.922 -19.226 22.750 1.00 24.16 270 ASN B C 1
ATOM 6201 O O . ASN B 1 270 ? 13.532 -19.887 21.791 1.00 23.76 270 ASN B O 1
ATOM 6206 N N . ASP B 1 271 ? 14.500 -18.035 22.615 1.00 23.55 271 ASP B N 1
ATOM 6207 C CA . ASP B 1 271 ? 14.721 -17.428 21.300 1.00 23.82 271 ASP B CA 1
ATOM 6208 C C . ASP B 1 271 ? 13.417 -17.265 20.514 1.00 23.41 271 ASP B C 1
ATOM 6209 O O . ASP B 1 271 ? 13.411 -17.356 19.284 1.00 24.16 271 ASP B O 1
ATOM 6214 N N . HIS B 1 272 ? 12.320 -17.009 21.218 1.00 23.45 272 HIS B N 1
ATOM 6215 C CA . HIS B 1 272 ? 11.017 -16.862 20.575 1.00 23.36 272 HIS B CA 1
ATOM 6216 C C . HIS B 1 272 ? 11.009 -15.775 19.501 1.00 23.81 272 HIS B C 1
ATOM 6217 O O . HIS B 1 272 ? 11.619 -14.720 19.666 1.00 21.90 272 HIS B O 1
ATOM 6224 N N . GLU B 1 273 ? 10.309 -16.047 18.404 1.00 21.96 273 GLU B N 1
ATOM 6225 C CA . GLU B 1 273 ? 10.219 -15.116 17.283 1.00 23.07 273 GLU B CA 1
ATOM 6226 C C . GLU B 1 273 ? 9.503 -13.802 17.592 1.00 21.64 273 GLU B C 1
ATOM 6227 O O . GLU B 1 273 ? 9.570 -12.862 16.801 1.00 21.04 273 GLU B O 1
ATOM 6233 N N . GLU B 1 274 ? 8.819 -13.732 18.728 1.00 22.47 274 GLU B N 1
ATOM 6234 C CA . GLU B 1 274 ? 8.117 -12.509 19.105 1.00 22.41 274 GLU B CA 1
ATOM 6235 C C . GLU B 1 274 ? 9.010 -11.569 19.917 1.00 21.03 274 GLU B C 1
ATOM 6236 O O . GLU B 1 274 ? 8.555 -10.534 20.404 1.00 21.23 274 GLU B O 1
ATOM 6242 N N . ILE B 1 275 ? 10.281 -11.933 20.063 1.00 17.99 275 ILE B N 1
ATOM 6243 C CA . ILE B 1 275 ? 11.226 -11.104 20.807 1.00 16.42 275 ILE B CA 1
ATOM 6244 C C . ILE B 1 275 ? 12.073 -10.284 19.836 1.00 15.43 275 ILE B C 1
ATOM 6245 O O . ILE B 1 275 ? 12.965 -10.810 19.163 1.00 16.00 275 ILE B O 1
ATOM 6250 N N . ALA B 1 276 ? 11.789 -8.990 19.768 1.00 15.63 276 ALA B N 1
ATOM 6251 C CA . ALA B 1 276 ? 12.513 -8.088 18.875 1.00 14.87 276 ALA B CA 1
ATOM 6252 C C . ALA B 1 276 ? 13.747 -7.505 19.549 1.00 14.27 276 ALA B C 1
ATOM 6253 O O . ALA B 1 276 ? 13.916 -7.622 20.761 1.00 14.50 276 ALA B O 1
ATOM 6255 N N . PRO B 1 277 ? 14.639 -6.875 18.766 1.00 14.22 277 PRO B N 1
ATOM 6256 C CA . PRO B 1 277 ? 15.830 -6.284 19.380 1.00 14.67 277 PRO B CA 1
ATOM 6257 C C . PRO B 1 277 ? 15.427 -5.230 20.423 1.00 15.50 277 PRO B C 1
ATOM 6258 O O . PRO B 1 277 ? 16.033 -5.137 21.491 1.00 16.52 277 PRO B O 1
ATOM 6262 N N . SER B 1 278 ? 14.399 -4.436 20.124 1.00 16.48 278 SER B N 1
ATOM 6263 C CA . SER B 1 278 ? 13.968 -3.419 21.082 1.00 15.50 278 SER B CA 1
ATOM 6264 C C . SER B 1 278 ? 13.474 -4.087 22.364 1.00 15.17 278 SER B C 1
ATOM 6265 O O . SER B 1 278 ? 13.648 -3.547 23.455 1.00 16.27 278 SER B O 1
ATOM 6268 N N . THR B 1 279 ? 12.860 -5.260 22.228 1.00 15.01 279 THR B N 1
ATOM 6269 C CA . THR B 1 279 ? 12.360 -5.995 23.390 1.00 15.38 279 THR B CA 1
ATOM 6270 C C . THR B 1 279 ? 13.531 -6.307 24.321 1.00 16.54 279 THR B C 1
ATOM 6271 O O . THR B 1 279 ? 13.438 -6.147 25.543 1.00 17.02 279 THR B O 1
ATOM 6275 N N . ILE B 1 280 ? 14.633 -6.759 23.731 1.00 16.26 280 ILE B N 1
ATOM 6276 C CA . ILE B 1 280 ? 15.826 -7.099 24.497 1.00 15.62 280 ILE B CA 1
ATOM 6277 C C . ILE B 1 280 ? 16.472 -5.867 25.130 1.00 15.98 280 ILE B C 1
ATOM 6278 O O . ILE B 1 280 ? 16.871 -5.909 26.290 1.00 14.79 280 ILE B O 1
ATOM 6283 N N . PHE B 1 281 ? 16.572 -4.767 24.383 1.00 14.35 281 PHE B N 1
ATOM 6284 C CA . PHE B 1 281 ? 17.160 -3.559 24.951 1.00 15.07 281 PHE B CA 1
ATOM 6285 C C . PHE B 1 281 ? 16.325 -3.038 26.116 1.00 14.67 281 PHE B C 1
ATOM 6286 O O . PHE B 1 281 ? 16.871 -2.585 27.121 1.00 14.86 281 PHE B O 1
ATOM 6294 N N . ALA B 1 282 ? 15.003 -3.105 25.983 1.00 13.72 282 ALA B N 1
ATOM 6295 C CA . ALA B 1 282 ? 14.115 -2.648 27.043 1.00 13.68 282 ALA B CA 1
ATOM 6296 C C . ALA B 1 282 ? 14.277 -3.544 28.279 1.00 15.13 282 ALA B C 1
ATOM 6297 O O . ALA B 1 282 ? 14.380 -3.052 29.402 1.00 14.39 282 ALA B O 1
ATOM 6299 N N . ALA B 1 283 ? 14.307 -4.855 28.070 1.00 16.84 283 ALA B N 1
ATOM 6300 C CA . ALA B 1 283 ? 14.462 -5.787 29.187 1.00 17.04 283 ALA B CA 1
ATOM 6301 C C . ALA B 1 283 ? 15.805 -5.582 29.886 1.00 17.32 283 ALA B C 1
ATOM 6302 O O . ALA B 1 283 ? 15.873 -5.535 31.115 1.00 18.52 283 ALA B O 1
ATOM 6304 N N . ALA B 1 284 ? 16.871 -5.457 29.103 1.00 17.56 284 ALA B N 1
ATOM 6305 C CA . ALA B 1 284 ? 18.202 -5.253 29.665 1.00 18.89 284 ALA B CA 1
ATOM 6306 C C . ALA B 1 284 ? 18.275 -3.956 30.467 1.00 18.62 284 ALA B C 1
ATOM 6307 O O . ALA B 1 284 ? 18.910 -3.900 31.519 1.00 19.55 284 ALA B O 1
ATOM 6309 N N . SER B 1 285 ? 17.626 -2.909 29.969 1.00 16.19 285 SER B N 1
ATOM 6310 C CA . SER B 1 285 ? 17.635 -1.626 30.660 1.00 15.20 285 SER B CA 1
ATOM 6311 C C . SER B 1 285 ? 16.859 -1.723 31.965 1.00 15.42 285 SER B C 1
ATOM 6312 O O . SER B 1 285 ? 17.329 -1.280 33.015 1.00 17.33 285 SER B O 1
ATOM 6315 N N . ILE B 1 286 ? 15.670 -2.314 31.895 1.00 14.30 286 ILE B N 1
ATOM 6316 C CA . ILE B 1 286 ? 14.834 -2.472 33.076 1.00 15.58 286 ILE B CA 1
ATOM 6317 C C . ILE B 1 286 ? 15.577 -3.283 34.142 1.00 16.69 286 ILE B C 1
ATOM 6318 O O . ILE B 1 286 ? 15.545 -2.935 35.325 1.00 16.83 286 ILE B O 1
ATOM 6323 N N . LEU B 1 287 ? 16.254 -4.349 33.721 1.00 18.66 287 LEU B N 1
ATOM 6324 C CA . LEU B 1 287 ? 17.001 -5.193 34.654 1.00 19.79 287 LEU B CA 1
ATOM 6325 C C . LEU B 1 287 ? 18.211 -4.480 35.258 1.00 21.31 287 LEU B C 1
ATOM 6326 O O . LEU B 1 287 ? 18.671 -4.838 36.343 1.00 21.99 287 LEU B O 1
ATOM 6331 N N . GLU B 1 288 ? 18.731 -3.473 34.562 1.00 16.95 288 GLU B N 1
ATOM 6332 C CA . GLU B 1 288 ? 19.863 -2.713 35.075 1.00 18.74 288 GLU B CA 1
ATOM 6333 C C . GLU B 1 288 ? 19.375 -1.506 35.869 1.00 18.64 288 GLU B C 1
ATOM 6334 O O . GLU B 1 288 ? 20.173 -0.754 36.429 1.00 20.18 288 GLU B O 1
ATOM 6340 N N . GLY B 1 289 ? 18.058 -1.328 35.909 1.00 20.81 289 GLY B N 1
ATOM 6341 C CA . GLY B 1 289 ? 17.480 -0.217 36.640 1.00 20.17 289 GLY B CA 1
ATOM 6342 C C . GLY B 1 289 ? 17.669 1.130 35.968 1.00 20.37 289 GLY B C 1
ATOM 6343 O O . GLY B 1 289 ? 17.657 2.168 36.628 1.00 20.81 289 GLY B O 1
ATOM 6344 N N . VAL B 1 290 ? 17.846 1.123 34.651 1.00 18.21 290 VAL B N 1
ATOM 6345 C CA . VAL B 1 290 ? 18.034 2.367 33.918 1.00 17.87 290 VAL B CA 1
ATOM 6346 C C . VAL B 1 290 ? 16.780 2.674 33.104 1.00 17.03 290 VAL B C 1
ATOM 6347 O O . VAL B 1 290 ? 16.247 1.799 32.415 1.00 18.28 290 VAL B O 1
ATOM 6351 N N . PRO B 1 291 ? 16.283 3.919 33.186 1.00 15.20 291 PRO B N 1
ATOM 6352 C CA . PRO B 1 291 ? 15.082 4.303 32.438 1.00 14.07 291 PRO B CA 1
ATOM 6353 C C . PRO B 1 291 ? 15.267 4.005 30.951 1.00 14.34 291 PRO B C 1
ATOM 6354 O O . PRO B 1 291 ? 16.366 4.171 30.416 1.00 14.26 291 PRO B O 1
ATOM 6358 N N . TYR B 1 292 ? 14.191 3.575 30.296 1.00 15.28 292 TYR B N 1
ATOM 6359 C CA . TYR B 1 292 ? 14.221 3.249 28.871 1.00 15.12 292 TYR B CA 1
ATOM 6360 C C . TYR B 1 292 ? 13.121 4.006 28.128 1.00 15.20 292 TYR B C 1
ATOM 6361 O O . TYR B 1 292 ? 11.939 3.883 28.459 1.00 14.63 292 TYR B O 1
ATOM 6370 N N . ILE B 1 293 ? 13.519 4.761 27.108 1.00 13.45 293 ILE B N 1
ATOM 6371 C CA . ILE B 1 293 ? 12.586 5.580 26.333 1.00 13.51 293 ILE B CA 1
ATOM 6372 C C . ILE B 1 293 ? 12.522 5.114 24.882 1.00 14.71 293 ILE B C 1
ATOM 6373 O O . ILE B 1 293 ? 13.553 4.999 24.216 1.00 15.31 293 ILE B O 1
ATOM 6378 N N . ASN B 1 294 ? 11.310 4.858 24.394 1.00 13.90 294 ASN B N 1
ATOM 6379 C CA . ASN B 1 294 ? 11.118 4.406 23.021 1.00 13.36 294 ASN B CA 1
ATOM 6380 C C . ASN B 1 294 ? 10.746 5.559 22.094 1.00 13.60 294 ASN B C 1
ATOM 6381 O O . ASN B 1 294 ? 9.612 6.031 22.105 1.00 14.83 294 ASN B O 1
ATOM 6386 N N . GLY B 1 295 ? 11.705 5.997 21.283 1.00 11.54 295 GLY B N 1
ATOM 6387 C CA . GLY B 1 295 ? 11.453 7.091 20.361 1.00 13.59 295 GLY B CA 1
ATOM 6388 C C . GLY B 1 295 ? 10.866 6.657 19.030 1.00 13.35 295 GLY B C 1
ATOM 6389 O O . GLY B 1 295 ? 10.703 7.482 18.124 1.00 13.00 295 GLY B O 1
ATOM 6390 N N . SER B 1 296 ? 10.546 5.370 18.909 1.00 14.62 296 SER B N 1
ATOM 6391 C CA . SER B 1 296 ? 9.968 4.821 17.685 1.00 14.27 296 SER B CA 1
ATOM 6392 C C . SER B 1 296 ? 8.547 4.311 17.922 1.00 14.60 296 SER B C 1
ATOM 6393 O O . SER B 1 296 ? 8.107 4.185 19.062 1.00 15.36 296 SER B O 1
ATOM 6396 N N . PRO B 1 297 ? 7.816 3.985 16.843 1.00 14.17 297 PRO B N 1
ATOM 6397 C CA . PRO B 1 297 ? 6.438 3.507 17.009 1.00 14.37 297 PRO B CA 1
ATOM 6398 C C . PRO B 1 297 ? 6.137 2.027 17.252 1.00 15.03 297 PRO B C 1
ATOM 6399 O O . PRO B 1 297 ? 4.994 1.690 17.561 1.00 14.26 297 PRO B O 1
ATOM 6403 N N . GLN B 1 298 ? 7.119 1.138 17.118 1.00 15.03 298 GLN B N 1
ATOM 6404 C CA . GLN B 1 298 ? 6.823 -0.279 17.338 1.00 15.24 298 GLN B CA 1
ATOM 6405 C C . GLN B 1 298 ? 6.309 -0.504 18.754 1.00 16.03 298 GLN B C 1
ATOM 6406 O O . GLN B 1 298 ? 6.616 0.265 19.667 1.00 16.03 298 GLN B O 1
ATOM 6412 N N . ASN B 1 299 ? 5.525 -1.564 18.930 1.00 16.46 299 ASN B N 1
ATOM 6413 C CA . ASN B 1 299 ? 4.942 -1.880 20.230 1.00 16.79 299 ASN B CA 1
ATOM 6414 C C . ASN B 1 299 ? 5.892 -2.624 21.166 1.00 16.92 299 ASN B C 1
ATOM 6415 O O . ASN B 1 299 ? 5.574 -3.701 21.667 1.00 18.17 299 ASN B O 1
ATOM 6420 N N . THR B 1 300 ? 7.052 -2.027 21.414 1.00 18.31 300 THR B N 1
ATOM 6421 C CA . THR B 1 300 ? 8.061 -2.622 22.283 1.00 16.98 300 THR B CA 1
ATOM 6422 C C . THR B 1 300 ? 7.528 -3.038 23.649 1.00 17.47 300 THR B C 1
ATOM 6423 O O . THR B 1 300 ? 7.787 -4.150 24.109 1.00 18.36 300 THR B O 1
ATOM 6427 N N . PHE B 1 301 ? 6.783 -2.143 24.288 1.00 16.05 301 PHE B N 1
ATOM 6428 C CA . PHE B 1 301 ? 6.272 -2.397 25.625 1.00 18.08 301 PHE B CA 1
ATOM 6429 C C . PHE B 1 301 ? 5.085 -3.340 25.732 1.00 18.13 301 PHE B C 1
ATOM 6430 O O . PHE B 1 301 ? 3.977 -2.925 26.076 1.00 19.74 301 PHE B O 1
ATOM 6438 N N . VAL B 1 302 ? 5.326 -4.614 25.439 1.00 18.72 302 VAL B N 1
ATOM 6439 C CA . VAL B 1 302 ? 4.287 -5.631 25.540 1.00 19.67 302 VAL B CA 1
ATOM 6440 C C . VAL B 1 302 ? 3.963 -5.793 27.031 1.00 20.28 302 VAL B C 1
ATOM 6441 O O . VAL B 1 302 ? 4.749 -5.387 27.886 1.00 19.35 302 VAL B O 1
ATOM 6445 N N . PRO B 1 303 ? 2.802 -6.386 27.361 1.00 23.07 303 PRO B N 1
ATOM 6446 C CA . PRO B 1 303 ? 2.398 -6.578 28.758 1.00 24.29 303 PRO B CA 1
ATOM 6447 C C . PRO B 1 303 ? 3.481 -7.118 29.685 1.00 24.10 303 PRO B C 1
ATOM 6448 O O . PRO B 1 303 ? 3.679 -6.600 30.787 1.00 23.79 303 PRO B O 1
ATOM 6452 N N . GLY B 1 304 ? 4.177 -8.156 29.237 1.00 23.65 304 GLY B N 1
ATOM 6453 C CA . GLY B 1 304 ? 5.228 -8.743 30.047 1.00 23.57 304 GLY B CA 1
ATOM 6454 C C . GLY B 1 304 ? 6.346 -7.773 30.374 1.00 23.74 304 GLY B C 1
ATOM 6455 O O . GLY B 1 304 ? 6.989 -7.883 31.416 1.00 22.25 304 GLY B O 1
ATOM 6456 N N . LEU B 1 305 ? 6.590 -6.815 29.484 1.00 22.17 305 LEU B N 1
ATOM 6457 C CA . LEU B 1 305 ? 7.647 -5.837 29.704 1.00 21.92 305 LEU B CA 1
ATOM 6458 C C . LEU B 1 305 ? 7.169 -4.753 30.670 1.00 21.54 305 LEU B C 1
ATOM 6459 O O . LEU B 1 305 ? 7.938 -4.259 31.495 1.00 20.34 305 LEU B O 1
ATOM 6464 N N . VAL B 1 306 ? 5.897 -4.380 30.569 1.00 20.69 306 VAL B N 1
ATOM 6465 C CA . VAL B 1 306 ? 5.338 -3.377 31.466 1.00 20.94 306 VAL B CA 1
ATOM 6466 C C . VAL B 1 306 ? 5.362 -3.976 32.871 1.00 21.99 306 VAL B C 1
ATOM 6467 O O . VAL B 1 306 ? 5.648 -3.290 33.850 1.00 22.28 306 VAL B O 1
ATOM 6471 N N . GLN B 1 307 ? 5.064 -5.268 32.950 1.00 22.87 307 GLN B N 1
ATOM 6472 C CA . GLN B 1 307 ? 5.069 -5.985 34.221 1.00 24.92 307 GLN B CA 1
ATOM 6473 C C . GLN B 1 307 ? 6.465 -5.959 34.821 1.00 24.22 307 GLN B C 1
ATOM 6474 O O . GLN B 1 307 ? 6.638 -5.688 36.008 1.00 25.56 307 GLN B O 1
ATOM 6480 N N . LEU B 1 308 ? 7.459 -6.259 33.990 1.00 26.01 308 LEU B N 1
ATOM 6481 C CA . LEU B 1 308 ? 8.846 -6.273 34.434 1.00 24.87 308 LEU B CA 1
ATOM 6482 C C . LEU B 1 308 ? 9.244 -4.911 34.992 1.00 25.25 308 LEU B C 1
ATOM 6483 O O . LEU B 1 308 ? 9.882 -4.826 36.040 1.00 25.16 308 LEU B O 1
ATOM 6488 N N . ALA B 1 309 ? 8.868 -3.845 34.287 1.00 20.06 309 ALA B N 1
ATOM 6489 C CA . ALA B 1 309 ? 9.188 -2.497 34.738 1.00 20.11 309 ALA B CA 1
ATOM 6490 C C . ALA B 1 309 ? 8.473 -2.194 36.054 1.00 20.70 309 ALA B C 1
ATOM 6491 O O . ALA B 1 309 ? 9.042 -1.566 36.944 1.00 20.76 309 ALA B O 1
ATOM 6493 N N . GLU B 1 310 ? 7.223 -2.632 36.171 1.00 23.87 310 GLU B N 1
ATOM 6494 C CA . GLU B 1 310 ? 6.455 -2.405 37.393 1.00 26.17 310 GLU B CA 1
ATOM 6495 C C . GLU B 1 310 ? 7.117 -3.134 38.558 1.00 26.08 310 GLU B C 1
ATOM 6496 O O . GLU B 1 310 ? 7.227 -2.602 39.664 1.00 28.44 310 GLU B O 1
ATOM 6502 N N . HIS B 1 311 ? 7.558 -4.356 38.293 1.00 29.16 311 HIS B N 1
ATOM 6503 C CA . HIS B 1 311 ? 8.199 -5.183 39.304 1.00 29.07 311 HIS B CA 1
ATOM 6504 C C . HIS B 1 311 ? 9.545 -4.623 39.757 1.00 28.75 311 HIS B C 1
ATOM 6505 O O . HIS B 1 311 ? 9.830 -4.566 40.953 1.00 28.71 311 HIS B O 1
ATOM 6512 N N . GLU B 1 312 ? 10.368 -4.212 38.799 1.00 22.79 312 GLU B N 1
ATOM 6513 C CA . GLU B 1 312 ? 11.683 -3.657 39.105 1.00 22.30 312 GLU B CA 1
ATOM 6514 C C . GLU B 1 312 ? 11.608 -2.203 39.556 1.00 21.52 312 GLU B C 1
ATOM 6515 O O . GLU B 1 312 ? 12.551 -1.679 40.156 1.00 22.18 312 GLU B O 1
ATOM 6521 N N . GLY B 1 313 ? 10.489 -1.552 39.263 1.00 26.97 313 GLY B N 1
ATOM 6522 C CA . GLY B 1 313 ? 10.327 -0.162 39.647 1.00 26.52 313 GLY B CA 1
ATOM 6523 C C . GLY B 1 313 ? 11.224 0.769 38.849 1.00 27.28 313 GLY B C 1
ATOM 6524 O O . GLY B 1 313 ? 11.746 1.747 39.386 1.00 28.98 313 GLY B O 1
ATOM 6525 N N . THR B 1 314 ? 11.417 0.459 37.569 1.00 24.87 314 THR B N 1
ATOM 6526 C CA . THR B 1 314 ? 12.249 1.285 36.696 1.00 24.98 314 THR B CA 1
ATOM 6527 C C . THR B 1 314 ? 11.361 1.950 35.646 1.00 23.01 314 THR B C 1
ATOM 6528 O O . THR B 1 314 ? 10.415 1.342 35.149 1.00 25.15 314 THR B O 1
ATOM 6532 N N . PHE B 1 315 ? 11.689 3.187 35.295 1.00 20.77 315 PHE B N 1
ATOM 6533 C CA . PHE B 1 315 ? 10.896 3.955 34.338 1.00 19.39 315 PHE B CA 1
ATOM 6534 C C . PHE B 1 315 ? 10.963 3.529 32.876 1.00 17.31 315 PHE B C 1
ATOM 6535 O O . PHE B 1 315 ? 12.024 3.180 32.363 1.00 16.23 315 PHE B O 1
ATOM 6543 N N . ILE B 1 316 ? 9.811 3.567 32.213 1.00 17.45 316 ILE B N 1
ATOM 6544 C CA . ILE B 1 316 ? 9.726 3.264 30.789 1.00 15.24 316 ILE B CA 1
ATOM 6545 C C . ILE B 1 316 ? 8.787 4.300 30.193 1.00 17.65 316 ILE B C 1
ATOM 6546 O O . ILE B 1 316 ? 7.930 4.850 30.889 1.00 16.17 316 ILE B O 1
ATOM 6551 N N . ALA B 1 317 ? 8.952 4.589 28.909 1.00 14.50 317 ALA B N 1
ATOM 6552 C CA . ALA B 1 317 ? 8.091 5.580 28.285 1.00 16.27 317 ALA B CA 1
ATOM 6553 C C . ALA B 1 317 ? 8.301 5.633 26.799 1.00 17.54 317 ALA B C 1
ATOM 6554 O O . ALA B 1 317 ? 9.257 5.066 26.265 1.00 14.61 317 ALA B O 1
ATOM 6556 N N . GLY B 1 318 ? 7.382 6.302 26.120 1.00 26.02 318 GLY B N 1
ATOM 6557 C CA . GLY B 1 318 ? 7.577 6.465 24.704 1.00 29.00 318 GLY B CA 1
ATOM 6558 C C . GLY B 1 318 ? 6.537 6.098 23.692 1.00 33.24 318 GLY B C 1
ATOM 6559 O O . GLY B 1 318 ? 5.324 6.184 23.898 1.00 32.69 318 GLY B O 1
ATOM 6560 N N . ASP B 1 319 ? 7.099 5.704 22.557 1.00 32.69 319 ASP B N 1
ATOM 6561 C CA . ASP B 1 319 ? 6.406 5.304 21.361 1.00 28.32 319 ASP B CA 1
ATOM 6562 C C . ASP B 1 319 ? 6.204 6.475 20.426 1.00 26.10 319 ASP B C 1
ATOM 6563 O O . ASP B 1 319 ? 5.163 7.157 20.415 1.00 22.00 319 ASP B O 1
ATOM 6568 N N . ASP B 1 320 ? 7.276 6.709 19.678 1.00 20.44 320 ASP B N 1
ATOM 6569 C CA . ASP B 1 320 ? 7.341 7.714 18.637 1.00 17.04 320 ASP B CA 1
ATOM 6570 C C . ASP B 1 320 ? 7.451 9.176 19.028 1.00 15.78 320 ASP B C 1
ATOM 6571 O O . ASP B 1 320 ? 6.529 9.744 19.610 1.00 15.93 320 ASP B O 1
ATOM 6576 N N . LEU B 1 321 ? 8.576 9.794 18.685 1.00 13.48 321 LEU B N 1
ATOM 6577 C CA . LEU B 1 321 ? 8.755 11.205 18.986 1.00 14.53 321 LEU B CA 1
ATOM 6578 C C . LEU B 1 321 ? 7.668 11.991 18.251 1.00 14.37 321 LEU B C 1
ATOM 6579 O O . LEU B 1 321 ? 7.376 11.710 17.088 1.00 14.96 321 LEU B O 1
ATOM 6584 N N . LYS B 1 322 ? 7.066 12.961 18.931 1.00 12.41 322 LYS B N 1
ATOM 6585 C CA . LYS B 1 322 ? 6.038 13.799 18.311 1.00 11.97 322 LYS B CA 1
ATOM 6586 C C . LYS B 1 322 ? 6.778 15.087 17.961 1.00 13.22 322 LYS B C 1
ATOM 6587 O O . LYS B 1 322 ? 6.819 16.034 18.751 1.00 14.15 322 LYS B O 1
ATOM 6593 N N . SER B 1 323 ? 7.348 15.120 16.760 1.00 13.85 323 SER B N 1
ATOM 6594 C CA . SER B 1 323 ? 8.178 16.245 16.347 1.00 14.96 323 SER B CA 1
ATOM 6595 C C . SER B 1 323 ? 7.693 17.270 15.337 1.00 15.11 323 SER B C 1
ATOM 6596 O O . SER B 1 323 ? 8.060 18.443 15.435 1.00 16.11 323 SER B O 1
ATOM 6599 N N . GLY B 1 324 ? 6.909 16.848 14.352 1.00 13.80 324 GLY B N 1
ATOM 6600 C CA . GLY B 1 324 ? 6.493 17.802 13.340 1.00 14.21 324 GLY B CA 1
ATOM 6601 C C . GLY B 1 324 ? 5.035 17.778 12.954 1.00 13.81 324 GLY B C 1
ATOM 6602 O O . GLY B 1 324 ? 4.220 18.462 13.567 1.00 14.66 324 GLY B O 1
ATOM 6603 N N . GLN B 1 325 ? 4.709 16.995 11.929 1.00 12.38 325 GLN B N 1
ATOM 6604 C CA . GLN B 1 325 ? 3.334 16.906 11.460 1.00 13.41 325 GLN B CA 1
ATOM 6605 C C . GLN B 1 325 ? 2.366 16.493 12.566 1.00 13.77 325 GLN B C 1
ATOM 6606 O O . GLN B 1 325 ? 1.286 17.077 12.704 1.00 13.18 325 GLN B O 1
ATOM 6612 N N . THR B 1 326 ? 2.751 15.502 13.363 1.00 13.43 326 THR B N 1
ATOM 6613 C CA . THR B 1 326 ? 1.877 15.030 14.432 1.00 13.80 326 THR B CA 1
ATOM 6614 C C . THR B 1 326 ? 1.814 16.010 15.591 1.00 13.97 326 THR B C 1
ATOM 6615 O O . THR B 1 326 ? 0.790 16.111 16.266 1.00 14.70 326 THR B O 1
ATOM 6619 N N . LYS B 1 327 ? 2.909 16.727 15.826 1.00 12.27 327 LYS B N 1
ATOM 6620 C CA . LYS B 1 327 ? 2.939 17.707 16.907 1.00 10.43 327 LYS B CA 1
ATOM 6621 C C . LYS B 1 327 ? 1.935 18.811 16.552 1.00 11.16 327 LYS B C 1
ATOM 6622 O O . LYS B 1 327 ? 1.085 19.184 17.365 1.00 12.45 327 LYS B O 1
ATOM 6628 N N . LEU B 1 328 ? 2.023 19.313 15.325 1.00 14.04 328 LEU B N 1
ATOM 6629 C CA . LEU B 1 328 ? 1.111 20.358 14.879 1.00 14.13 328 LEU B CA 1
ATOM 6630 C C . LEU B 1 328 ? -0.336 19.863 14.909 1.00 13.50 328 LEU B C 1
ATOM 6631 O O . LEU B 1 328 ? -1.249 20.613 15.259 1.00 14.50 328 LEU B O 1
ATOM 6636 N N . LYS B 1 329 ? -0.547 18.600 14.552 1.00 10.29 329 LYS B N 1
ATOM 6637 C CA . LYS B 1 329 ? -1.892 18.025 14.557 1.00 11.24 329 LYS B CA 1
ATOM 6638 C C . LYS B 1 329 ? -2.475 17.976 15.977 1.00 12.65 329 LYS B C 1
ATOM 6639 O O . LYS B 1 329 ? -3.664 18.237 16.168 1.00 13.86 329 LYS B O 1
ATOM 6645 N N . SER B 1 330 ? -1.638 17.662 16.967 1.00 13.33 330 SER B N 1
ATOM 6646 C CA . SER B 1 330 ? -2.094 17.590 18.360 1.00 14.87 330 SER B CA 1
ATOM 6647 C C . SER B 1 330 ? -2.422 18.979 18.902 1.00 15.31 330 SER B C 1
ATOM 6648 O O . SER B 1 330 ? -2.883 19.127 20.040 1.00 16.06 330 SER B O 1
ATOM 6651 N N . VAL B 1 331 ? -2.170 19.995 18.080 1.00 15.26 331 VAL B N 1
ATOM 6652 C CA . VAL B 1 331 ? -2.472 21.374 18.435 1.00 15.67 331 VAL B CA 1
ATOM 6653 C C . VAL B 1 331 ? -3.681 21.841 17.619 1.00 14.94 331 VAL B C 1
ATOM 6654 O O . VAL B 1 331 ? -4.662 22.330 18.172 1.00 15.78 331 VAL B O 1
ATOM 6658 N N . LEU B 1 332 ? -3.617 21.660 16.300 1.00 14.74 332 LEU B N 1
ATOM 6659 C CA . LEU B 1 332 ? -4.705 22.098 15.418 1.00 13.48 332 LEU B CA 1
ATOM 6660 C C . LEU B 1 332 ? -6.032 21.361 15.577 1.00 14.26 332 LEU B C 1
ATOM 6661 O O . LEU B 1 332 ? -7.091 21.991 15.632 1.00 13.54 332 LEU B O 1
ATOM 6666 N N . ALA B 1 333 ? -5.996 20.033 15.636 1.00 12.73 333 ALA B N 1
ATOM 6667 C CA . ALA B 1 333 ? -7.235 19.277 15.785 1.00 13.67 333 ALA B CA 1
ATOM 6668 C C . ALA B 1 333 ? -7.923 19.645 17.099 1.00 14.53 333 ALA B C 1
ATOM 6669 O O . ALA B 1 333 ? -9.147 19.773 17.155 1.00 13.27 333 ALA B O 1
ATOM 6671 N N . GLN B 1 334 ? -7.125 19.816 18.150 1.00 14.63 334 GLN B N 1
ATOM 6672 C CA . GLN B 1 334 ? -7.640 20.176 19.468 1.00 15.25 334 GLN B CA 1
ATOM 6673 C C . GLN B 1 334 ? -8.277 21.566 19.431 1.00 14.67 334 GLN B C 1
ATOM 6674 O O . GLN B 1 334 ? -9.360 21.785 19.981 1.00 15.33 334 GLN B O 1
ATOM 6680 N N . PHE B 1 335 ? -7.594 22.498 18.776 1.00 14.35 335 PHE B N 1
ATOM 6681 C CA . PHE B 1 335 ? -8.066 23.872 18.642 1.00 14.18 335 PHE B CA 1
ATOM 6682 C C . PHE B 1 335 ? -9.436 23.929 17.962 1.00 13.76 335 PHE B C 1
ATOM 6683 O O . PHE B 1 335 ? -10.363 24.597 18.444 1.00 12.78 335 PHE B O 1
ATOM 6691 N N . LEU B 1 336 ? -9.575 23.215 16.851 1.00 12.64 336 LEU B N 1
ATOM 6692 C CA . LEU B 1 336 ? -10.835 23.223 16.120 1.00 12.42 336 LEU B CA 1
ATOM 6693 C C . LEU B 1 336 ? -12.002 22.684 16.942 1.00 12.59 336 LEU B C 1
ATOM 6694 O O . LEU B 1 336 ? -13.053 23.319 17.027 1.00 11.87 336 LEU B O 1
ATOM 6699 N N . VAL B 1 337 ? -11.819 21.523 17.563 1.00 13.89 337 VAL B N 1
ATOM 6700 C CA . VAL B 1 337 ? -12.887 20.927 18.361 1.00 11.88 337 VAL B CA 1
ATOM 6701 C C . VAL B 1 337 ? -13.211 21.762 19.606 1.00 12.88 337 VAL B C 1
ATOM 6702 O O . VAL B 1 337 ? -14.377 21.877 19.992 1.00 13.46 337 VAL B O 1
ATOM 6706 N N . ASP B 1 338 ? -12.190 22.353 20.220 1.00 12.26 338 ASP B N 1
ATOM 6707 C CA . ASP B 1 338 ? -12.398 23.189 21.402 1.00 13.18 338 ASP B CA 1
ATOM 6708 C C . ASP B 1 338 ? -13.215 24.425 21.020 1.00 13.29 338 ASP B C 1
ATOM 6709 O O . ASP B 1 338 ? -13.893 25.020 21.860 1.00 13.14 338 ASP B O 1
ATOM 6714 N N . ALA B 1 339 ? -13.136 24.802 19.746 1.00 12.77 339 ALA B N 1
ATOM 6715 C CA . ALA B 1 339 ? -13.846 25.970 19.233 1.00 13.55 339 ALA B CA 1
ATOM 6716 C C . ALA B 1 339 ? -15.273 25.670 18.771 1.00 14.42 339 ALA B C 1
ATOM 6717 O O . ALA B 1 339 ? -16.021 26.587 18.426 1.00 15.34 339 ALA B O 1
ATOM 6719 N N . GLY B 1 340 ? -15.658 24.397 18.771 1.00 13.58 340 GLY B N 1
ATOM 6720 C CA . GLY B 1 340 ? -16.993 24.038 18.326 1.00 12.72 340 GLY B CA 1
ATOM 6721 C C . GLY B 1 340 ? -17.053 23.814 16.820 1.00 14.00 340 GLY B C 1
ATOM 6722 O O . GLY B 1 340 ? -18.136 23.767 16.233 1.00 14.00 340 GLY B O 1
ATOM 6723 N N . ILE B 1 341 ? -15.884 23.685 16.198 1.00 12.34 341 ILE B N 1
ATOM 6724 C CA . ILE B 1 341 ? -15.775 23.447 14.754 1.00 13.01 341 ILE B CA 1
ATOM 6725 C C . ILE B 1 341 ? -15.573 21.947 14.569 1.00 13.36 341 ILE B C 1
ATOM 6726 O O . ILE B 1 341 ? -14.863 21.315 15.353 1.00 12.54 341 ILE B O 1
ATOM 6731 N N . LYS B 1 342 ? -16.171 21.378 13.525 1.00 13.88 342 LYS B N 1
ATOM 6732 C CA . LYS B 1 342 ? -16.090 19.937 13.328 1.00 12.78 342 LYS B CA 1
ATOM 6733 C C . LYS B 1 342 ? -15.239 19.379 12.188 1.00 12.84 342 LYS B C 1
ATOM 6734 O O . LYS B 1 342 ? -15.680 19.319 11.039 1.00 11.86 342 LYS B O 1
ATOM 6740 N N . PRO B 1 343 ? -13.994 18.975 12.492 1.00 12.06 343 PRO B N 1
ATOM 6741 C CA . PRO B 1 343 ? -13.149 18.413 11.436 1.00 11.44 343 PRO B CA 1
ATOM 6742 C C . PRO B 1 343 ? -13.848 17.136 10.960 1.00 13.08 343 PRO B C 1
ATOM 6743 O O . PRO B 1 343 ? -14.385 16.385 11.781 1.00 12.15 343 PRO B O 1
ATOM 6747 N N . VAL B 1 344 ? -13.870 16.898 9.653 1.00 12.30 344 VAL B N 1
ATOM 6748 C CA . VAL B 1 344 ? -14.491 15.687 9.127 1.00 12.20 344 VAL B CA 1
ATOM 6749 C C . VAL B 1 344 ? -13.515 14.905 8.260 1.00 12.43 344 VAL B C 1
ATOM 6750 O O . VAL B 1 344 ? -13.706 13.714 8.019 1.00 13.23 344 VAL B O 1
ATOM 6754 N N . SER B 1 345 ? -12.458 15.579 7.814 1.00 11.12 345 SER B N 1
ATOM 6755 C CA . SER B 1 345 ? -11.439 14.959 6.976 1.00 12.53 345 SER B CA 1
ATOM 6756 C C . SER B 1 345 ? -10.074 15.560 7.284 1.00 12.93 345 SER B C 1
ATOM 6757 O O . SER B 1 345 ? -9.905 16.780 7.246 1.00 13.69 345 SER B O 1
ATOM 6760 N N . ILE B 1 346 ? -9.113 14.703 7.617 1.00 11.25 346 ILE B N 1
ATOM 6761 C CA . ILE B 1 346 ? -7.746 15.145 7.892 1.00 11.22 346 ILE B CA 1
ATOM 6762 C C . ILE B 1 346 ? -6.816 14.229 7.097 1.00 11.88 346 ILE B C 1
ATOM 6763 O O . ILE B 1 346 ? -6.644 13.054 7.429 1.00 13.86 346 ILE B O 1
ATOM 6768 N N . ALA B 1 347 ? -6.247 14.771 6.023 1.00 12.18 347 ALA B N 1
ATOM 6769 C CA . ALA B 1 347 ? -5.335 14.021 5.159 1.00 11.50 347 ALA B CA 1
ATOM 6770 C C . ALA B 1 347 ? -3.909 14.459 5.466 1.00 12.99 347 ALA B C 1
ATOM 6771 O O . ALA B 1 347 ? -3.601 15.655 5.423 1.00 12.98 347 ALA B O 1
ATOM 6773 N N . SER B 1 348 ? -3.040 13.498 5.773 1.00 10.85 348 SER B N 1
ATOM 6774 C CA . SER B 1 348 ? -1.656 13.811 6.114 1.00 10.98 348 SER B CA 1
ATOM 6775 C C . SER B 1 348 ? -0.671 13.034 5.257 1.00 12.51 348 SER B C 1
ATOM 6776 O O . SER B 1 348 ? -0.572 11.818 5.362 1.00 13.28 348 SER B O 1
ATOM 6779 N N . TYR B 1 349 ? 0.066 13.758 4.423 1.00 12.11 349 TYR B N 1
ATOM 6780 C CA . TYR B 1 349 ? 1.041 13.156 3.521 1.00 11.83 349 TYR B CA 1
ATOM 6781 C C . TYR B 1 349 ? 2.451 13.551 3.936 1.00 11.44 349 TYR B C 1
ATOM 6782 O O . TYR B 1 349 ? 2.666 14.642 4.461 1.00 12.48 349 TYR B O 1
ATOM 6791 N N . ASN B 1 350 ? 3.405 12.659 3.685 1.00 11.32 350 ASN B N 1
ATOM 6792 C CA . ASN B 1 350 ? 4.807 12.889 4.037 1.00 11.61 350 ASN B CA 1
ATOM 6793 C C . ASN B 1 350 ? 5.758 12.228 3.048 1.00 11.75 350 ASN B C 1
ATOM 6794 O O . ASN B 1 350 ? 5.513 11.113 2.607 1.00 12.11 350 ASN B O 1
ATOM 6799 N N . HIS B 1 351 ? 6.840 12.916 2.697 1.00 11.72 351 HIS B N 1
ATOM 6800 C CA . HIS B 1 351 ? 7.879 12.288 1.889 1.00 11.23 351 HIS B CA 1
ATOM 6801 C C . HIS B 1 351 ? 9.207 12.783 2.438 1.00 11.07 351 HIS B C 1
ATOM 6802 O O . HIS B 1 351 ? 9.324 13.926 2.880 1.00 10.94 351 HIS B O 1
ATOM 6809 N N . LEU B 1 352 ? 10.185 11.886 2.485 1.00 10.99 352 LEU B N 1
ATOM 6810 C CA . LEU B 1 352 ? 11.499 12.223 3.010 1.00 12.06 352 LEU B CA 1
ATOM 6811 C C . LEU B 1 352 ? 12.515 11.300 2.365 1.00 11.85 352 LEU B C 1
ATOM 6812 O O . LEU B 1 352 ? 12.151 10.241 1.846 1.00 11.80 352 LEU B O 1
ATOM 6817 N N . GLY B 1 353 ? 13.783 11.696 2.389 1.00 10.97 353 GLY B N 1
ATOM 6818 C CA . GLY B 1 353 ? 14.796 10.892 1.728 1.00 12.10 353 GLY B CA 1
ATOM 6819 C C . GLY B 1 353 ? 15.974 10.420 2.550 1.00 12.01 353 GLY B C 1
ATOM 6820 O O . GLY B 1 353 ? 17.030 10.140 1.987 1.00 13.56 353 GLY B O 1
ATOM 6821 N N . ASN B 1 354 ? 15.791 10.320 3.863 1.00 12.27 354 ASN B N 1
ATOM 6822 C CA . ASN B 1 354 ? 16.850 9.853 4.755 1.00 12.32 354 ASN B CA 1
ATOM 6823 C C . ASN B 1 354 ? 16.664 8.358 5.011 1.00 12.52 354 ASN B C 1
ATOM 6824 O O . ASN B 1 354 ? 15.779 7.733 4.425 1.00 11.72 354 ASN B O 1
ATOM 6829 N N . ASN B 1 355 ? 17.490 7.779 5.879 1.00 12.62 355 ASN B N 1
ATOM 6830 C CA . ASN B 1 355 ? 17.375 6.347 6.151 1.00 13.53 355 ASN B CA 1
ATOM 6831 C C . ASN B 1 355 ? 16.079 5.983 6.861 1.00 12.75 355 ASN B C 1
ATOM 6832 O O . ASN B 1 355 ? 15.599 4.859 6.739 1.00 13.03 355 ASN B O 1
ATOM 6837 N N . ASP B 1 356 ? 15.521 6.928 7.614 1.00 12.90 356 ASP B N 1
ATOM 6838 C CA . ASP B 1 356 ? 14.260 6.703 8.310 1.00 13.52 356 ASP B CA 1
ATOM 6839 C C . ASP B 1 356 ? 13.229 6.443 7.203 1.00 13.37 356 ASP B C 1
ATOM 6840 O O . ASP B 1 356 ? 12.498 5.456 7.239 1.00 11.68 356 ASP B O 1
ATOM 6845 N N . GLY B 1 357 ? 13.194 7.320 6.203 1.00 12.88 357 GLY B N 1
ATOM 6846 C CA . GLY B 1 357 ? 12.260 7.127 5.112 1.00 12.82 357 GLY B CA 1
ATOM 6847 C C . GLY B 1 357 ? 12.560 5.861 4.322 1.00 13.87 357 GLY B C 1
ATOM 6848 O O . GLY B 1 357 ? 11.651 5.177 3.866 1.00 13.49 357 GLY B O 1
ATOM 6849 N N . TYR B 1 358 ? 13.839 5.537 4.168 1.00 14.60 358 TYR B N 1
ATOM 6850 C CA . TYR B 1 358 ? 14.226 4.345 3.414 1.00 15.05 358 TYR B CA 1
ATOM 6851 C C . TYR B 1 358 ? 13.681 3.099 4.118 1.00 15.21 358 TYR B C 1
ATOM 6852 O O . TYR B 1 358 ? 13.137 2.190 3.480 1.00 15.96 358 TYR B O 1
ATOM 6861 N N . ASN B 1 359 ? 13.818 3.069 5.438 1.00 16.08 359 ASN B N 1
ATOM 6862 C CA . ASN B 1 359 ? 13.333 1.947 6.233 1.00 16.17 359 ASN B CA 1
ATOM 6863 C C . ASN B 1 359 ? 11.808 1.898 6.204 1.00 17.00 359 ASN B C 1
ATOM 6864 O O . ASN B 1 359 ? 11.210 0.825 6.093 1.00 17.32 359 ASN B O 1
ATOM 6869 N N . LEU B 1 360 ? 11.179 3.067 6.290 1.00 14.14 360 LEU B N 1
ATOM 6870 C CA . LEU B 1 360 ? 9.726 3.148 6.297 1.00 14.87 360 LEU B CA 1
ATOM 6871 C C . LEU B 1 360 ? 9.073 2.852 4.952 1.00 16.11 360 LEU B C 1
ATOM 6872 O O . LEU B 1 360 ? 7.848 2.760 4.871 1.00 17.17 360 LEU B O 1
ATOM 6877 N N . SER B 1 361 ? 9.874 2.697 3.901 1.00 18.06 361 SER B N 1
ATOM 6878 C CA . SER B 1 361 ? 9.313 2.400 2.586 1.00 18.96 361 SER B CA 1
ATOM 6879 C C . SER B 1 361 ? 8.765 0.972 2.547 1.00 20.95 361 SER B C 1
ATOM 6880 O O . SER B 1 361 ? 8.014 0.614 1.639 1.00 21.07 361 SER B O 1
ATOM 6883 N N . ALA B 1 362 ? 9.138 0.161 3.535 1.00 17.64 362 ALA B N 1
ATOM 6884 C CA . ALA B 1 362 ? 8.657 -1.219 3.615 1.00 18.29 362 ALA B CA 1
ATOM 6885 C C . ALA B 1 362 ? 7.348 -1.239 4.410 1.00 17.98 362 ALA B C 1
ATOM 6886 O O . ALA B 1 362 ? 7.264 -0.677 5.502 1.00 16.53 362 ALA B O 1
ATOM 6888 N N . PRO B 1 363 ? 6.308 -1.899 3.871 1.00 19.47 363 PRO B N 1
ATOM 6889 C CA . PRO B 1 363 ? 4.982 -2.011 4.488 1.00 19.80 363 PRO B CA 1
ATOM 6890 C C . PRO B 1 363 ? 4.899 -2.303 5.986 1.00 19.60 363 PRO B C 1
ATOM 6891 O O . PRO B 1 363 ? 4.197 -1.603 6.716 1.00 18.80 363 PRO B O 1
ATOM 6895 N N . LYS B 1 364 ? 5.597 -3.339 6.443 1.00 20.04 364 LYS B N 1
ATOM 6896 C CA . LYS B 1 364 ? 5.551 -3.714 7.854 1.00 19.74 364 LYS B CA 1
ATOM 6897 C C . LYS B 1 364 ? 6.090 -2.636 8.791 1.00 18.08 364 LYS B C 1
ATOM 6898 O O . LYS B 1 364 ? 5.577 -2.450 9.900 1.00 18.03 364 LYS B O 1
ATOM 6904 N N . GLN B 1 365 ? 7.119 -1.925 8.346 1.00 16.88 365 GLN B N 1
ATOM 6905 C CA . GLN B 1 365 ? 7.693 -0.853 9.150 1.00 15.84 365 GLN B CA 1
ATOM 6906 C C . GLN B 1 365 ? 6.776 0.368 9.081 1.00 14.52 365 GLN B C 1
ATOM 6907 O O . GLN B 1 365 ? 6.529 1.027 10.091 1.00 15.40 365 GLN B O 1
ATOM 6913 N N . PHE B 1 366 ? 6.269 0.665 7.889 1.00 17.08 366 PHE B N 1
ATOM 6914 C CA . PHE B 1 366 ? 5.360 1.797 7.729 1.00 17.31 366 PHE B CA 1
ATOM 6915 C C . PHE B 1 366 ? 4.139 1.643 8.627 1.00 17.62 366 PHE B C 1
ATOM 6916 O O . PHE B 1 366 ? 3.680 2.609 9.236 1.00 17.06 366 PHE B O 1
ATOM 6924 N N . ARG B 1 367 ? 3.608 0.426 8.697 1.00 18.65 367 ARG B N 1
ATOM 6925 C CA . ARG B 1 367 ? 2.421 0.164 9.504 1.00 19.53 367 ARG B CA 1
ATOM 6926 C C . ARG B 1 367 ? 2.564 0.671 10.933 1.00 20.10 367 ARG B C 1
ATOM 6927 O O . ARG B 1 367 ? 1.643 1.281 11.481 1.00 20.33 367 ARG B O 1
ATOM 6935 N N . SER B 1 368 ? 3.723 0.436 11.540 1.00 18.81 368 SER B N 1
ATOM 6936 C CA . SER B 1 368 ? 3.941 0.899 12.904 1.00 18.56 368 SER B CA 1
ATOM 6937 C C . SER B 1 368 ? 3.735 2.406 13.014 1.00 18.75 368 SER B C 1
ATOM 6938 O O . SER B 1 368 ? 3.079 2.891 13.934 1.00 18.26 368 SER B O 1
ATOM 6941 N N . LYS B 1 369 ? 4.293 3.149 12.065 1.00 19.94 369 LYS B N 1
ATOM 6942 C CA . LYS B 1 369 ? 4.176 4.599 12.089 1.00 21.49 369 LYS B CA 1
ATOM 6943 C C . LYS B 1 369 ? 2.777 5.097 11.727 1.00 22.18 369 LYS B C 1
ATOM 6944 O O . LYS B 1 369 ? 2.347 6.155 12.194 1.00 22.82 369 LYS B O 1
ATOM 6950 N N . GLU B 1 370 ? 2.064 4.338 10.903 1.00 20.21 370 GLU B N 1
ATOM 6951 C CA . GLU B 1 370 ? 0.717 4.732 10.502 1.00 22.31 370 GLU B CA 1
ATOM 6952 C C . GLU B 1 370 ? -0.180 4.798 11.731 1.00 23.54 370 GLU B C 1
ATOM 6953 O O . GLU B 1 370 ? -1.013 5.694 11.866 1.00 23.48 370 GLU B O 1
ATOM 6959 N N . ILE B 1 371 ? 0.008 3.843 12.634 1.00 21.94 371 ILE B N 1
ATOM 6960 C CA . ILE B 1 371 ? -0.786 3.764 13.851 1.00 22.57 371 ILE B CA 1
ATOM 6961 C C . ILE B 1 371 ? -0.538 4.910 14.831 1.00 22.65 371 ILE B C 1
ATOM 6962 O O . ILE B 1 371 ? -1.485 5.502 15.351 1.00 22.28 371 ILE B O 1
ATOM 6967 N N . SER B 1 372 ? 0.727 5.229 15.084 1.00 23.27 372 SER B N 1
ATOM 6968 C CA . SER B 1 372 ? 1.048 6.301 16.022 1.00 23.30 372 SER B CA 1
ATOM 6969 C C . SER B 1 372 ? 0.577 7.673 15.538 1.00 23.53 372 SER B C 1
ATOM 6970 O O . SER B 1 372 ? 0.084 8.480 16.327 1.00 24.16 372 SER B O 1
ATOM 6973 N N . LYS B 1 373 ? 0.733 7.940 14.246 1.00 26.21 373 LYS B N 1
ATOM 6974 C CA . LYS B 1 373 ? 0.321 9.226 13.693 1.00 26.76 373 LYS B CA 1
ATOM 6975 C C . LYS B 1 373 ? -1.198 9.351 13.572 1.00 27.83 373 LYS B C 1
ATOM 6976 O O . LYS B 1 373 ? -1.742 10.453 13.667 1.00 28.56 373 LYS B O 1
ATOM 6982 N N . SER B 1 374 ? -1.881 8.224 13.379 1.00 24.86 374 SER B N 1
ATOM 6983 C CA . SER B 1 374 ? -3.337 8.218 13.234 1.00 24.99 374 SER B CA 1
ATOM 6984 C C . SER B 1 374 ? -4.104 8.343 14.546 1.00 24.39 374 SER B C 1
ATOM 6985 O O . SER B 1 374 ? -5.169 8.956 14.593 1.00 24.13 374 SER B O 1
ATOM 6988 N N . SER B 1 375 ? -3.566 7.758 15.609 1.00 23.85 375 SER B N 1
ATOM 6989 C CA . SER B 1 375 ? -4.246 7.768 16.903 1.00 23.56 375 SER B CA 1
ATOM 6990 C C . SER B 1 375 ? -4.265 9.081 17.680 1.00 23.03 375 SER B C 1
ATOM 6991 O O . SER B 1 375 ? -5.047 9.230 18.619 1.00 21.22 375 SER B O 1
ATOM 6994 N N . VAL B 1 376 ? -3.426 10.032 17.291 1.00 22.61 376 VAL B N 1
ATOM 6995 C CA . VAL B 1 376 ? -3.334 11.295 18.016 1.00 24.18 376 VAL B CA 1
ATOM 6996 C C . VAL B 1 376 ? -4.626 12.120 18.153 1.00 24.37 376 VAL B C 1
ATOM 6997 O O . VAL B 1 376 ? -4.703 12.998 19.014 1.00 24.95 376 VAL B O 1
ATOM 7001 N N . ILE B 1 377 ? -5.641 11.844 17.335 1.00 26.76 377 ILE B N 1
ATOM 7002 C CA . ILE B 1 377 ? -6.889 12.613 17.422 1.00 26.11 377 ILE B CA 1
ATOM 7003 C C . ILE B 1 377 ? -8.070 11.865 18.032 1.00 26.85 377 ILE B C 1
ATOM 7004 O O . ILE B 1 377 ? -9.125 12.457 18.263 1.00 27.08 377 ILE B O 1
ATOM 7009 N N . ASP B 1 378 ? -7.900 10.576 18.305 1.00 22.49 378 ASP B N 1
ATOM 7010 C CA . ASP B 1 378 ? -8.998 9.772 18.840 1.00 23.10 378 ASP B CA 1
ATOM 7011 C C . ASP B 1 378 ? -9.641 10.306 20.117 1.00 21.23 378 ASP B C 1
ATOM 7012 O O . ASP B 1 378 ? -10.868 10.328 20.234 1.00 20.52 378 ASP B O 1
ATOM 7017 N N . ASP B 1 379 ? -8.821 10.725 21.074 1.00 22.42 379 ASP B N 1
ATOM 7018 C CA . ASP B 1 379 ? -9.348 11.242 22.333 1.00 23.36 379 ASP B CA 1
ATOM 7019 C C . ASP B 1 379 ? -10.064 12.571 22.117 1.00 22.92 379 ASP B C 1
ATOM 7020 O O . ASP B 1 379 ? -11.098 12.844 22.733 1.00 23.84 379 ASP B O 1
ATOM 7025 N N . ILE B 1 380 ? -9.516 13.389 21.226 1.00 21.84 380 ILE B N 1
ATOM 7026 C CA . ILE B 1 380 ? -10.103 14.685 20.917 1.00 21.58 380 ILE B CA 1
ATOM 7027 C C . ILE B 1 380 ? -11.520 14.510 20.373 1.00 20.53 380 ILE B C 1
ATOM 7028 O O . ILE B 1 380 ? -12.451 15.199 20.792 1.00 21.27 380 ILE B O 1
ATOM 7033 N N . ILE B 1 381 ? -11.682 13.577 19.445 1.00 23.31 381 ILE B N 1
ATOM 7034 C CA . ILE B 1 381 ? -12.982 13.311 18.833 1.00 22.12 381 ILE B CA 1
ATOM 7035 C C . ILE B 1 381 ? -13.998 12.710 19.803 1.00 23.26 381 ILE B C 1
ATOM 7036 O O . ILE B 1 381 ? -15.198 12.967 19.698 1.00 25.12 381 ILE B O 1
ATOM 7041 N N . ALA B 1 382 ? -13.520 11.912 20.753 1.00 20.28 382 ALA B N 1
ATOM 7042 C CA . ALA B 1 382 ? -14.407 11.278 21.720 1.00 20.35 382 ALA B CA 1
ATOM 7043 C C . ALA B 1 382 ? -14.873 12.239 22.809 1.00 20.31 382 ALA B C 1
ATOM 7044 O O . ALA B 1 382 ? -15.834 11.958 23.521 1.00 21.82 382 ALA B O 1
ATOM 7046 N N . SER B 1 383 ? -14.196 13.375 22.930 1.00 20.08 383 SER B N 1
ATOM 7047 C CA . SER B 1 383 ? -14.530 14.356 23.958 1.00 19.86 383 SER B CA 1
ATOM 7048 C C . SER B 1 383 ? -15.711 15.271 23.641 1.00 19.80 383 SER B C 1
ATOM 7049 O O . SER B 1 383 ? -16.158 16.013 24.512 1.00 19.83 383 SER B O 1
ATOM 7052 N N . ASN B 1 384 ? -16.223 15.225 22.413 1.00 17.66 384 ASN B N 1
ATOM 7053 C CA . ASN B 1 384 ? -17.333 16.102 22.043 1.00 16.80 384 ASN B CA 1
ATOM 7054 C C . ASN B 1 384 ? -18.466 15.360 21.341 1.00 16.94 384 ASN B C 1
ATOM 7055 O O . ASN B 1 384 ? -18.386 15.098 20.140 1.00 17.01 384 ASN B O 1
ATOM 7060 N N . ASP B 1 385 ? -19.525 15.033 22.077 1.00 17.29 385 ASP B N 1
ATOM 7061 C CA . ASP B 1 385 ? -20.642 14.318 21.478 1.00 19.23 385 ASP B CA 1
ATOM 7062 C C . ASP B 1 385 ? -21.727 15.235 20.933 1.00 18.02 385 ASP B C 1
ATOM 7063 O O . ASP B 1 385 ? -22.790 14.775 20.525 1.00 19.94 385 ASP B O 1
ATOM 7068 N N . ILE B 1 386 ? -21.460 16.536 20.933 1.00 17.75 386 ILE B N 1
ATOM 7069 C CA . ILE B 1 386 ? -22.401 17.494 20.361 1.00 17.11 386 ILE B CA 1
ATOM 7070 C C . ILE B 1 386 ? -22.121 17.431 18.860 1.00 17.23 386 ILE B C 1
ATOM 7071 O O . ILE B 1 386 ? -23.037 17.396 18.039 1.00 17.69 386 ILE B O 1
ATOM 7076 N N . LEU B 1 387 ? -20.833 17.407 18.523 1.00 15.71 387 LEU B N 1
ATOM 7077 C CA . LEU B 1 387 ? -20.391 17.353 17.132 1.00 14.69 387 LEU B CA 1
ATOM 7078 C C . LEU B 1 387 ? -20.328 15.930 16.591 1.00 15.21 387 LEU B C 1
ATOM 7079 O O . LEU B 1 387 ? -20.741 15.667 15.461 1.00 16.60 387 LEU B O 1
ATOM 7084 N N . TYR B 1 388 ? -19.801 15.016 17.398 1.00 15.44 388 TYR B N 1
ATOM 7085 C CA . TYR B 1 388 ? -19.653 13.631 16.977 1.00 16.58 388 TYR B CA 1
ATOM 7086 C C . TYR B 1 388 ? -20.611 12.692 17.703 1.00 18.41 388 TYR B C 1
ATOM 7087 O O . TYR B 1 388 ? -20.428 12.391 18.881 1.00 19.19 388 TYR B O 1
ATOM 7096 N N . ASN B 1 389 ? -21.624 12.229 16.980 1.00 20.48 389 ASN B N 1
ATOM 7097 C CA . ASN B 1 389 ? -22.625 11.324 17.536 1.00 22.88 389 ASN B CA 1
ATOM 7098 C C . ASN B 1 389 ? -23.277 10.528 16.408 1.00 23.51 389 ASN B C 1
ATOM 7099 O O . ASN B 1 389 ? -22.965 10.734 15.237 1.00 22.36 389 ASN B O 1
ATOM 7104 N N . ASP B 1 390 ? -24.185 9.621 16.757 1.00 26.11 390 ASP B N 1
ATOM 7105 C CA . ASP B 1 390 ? -24.847 8.789 15.753 1.00 27.66 390 ASP B CA 1
ATOM 7106 C C . ASP B 1 390 ? -25.699 9.548 14.745 1.00 28.21 390 ASP B C 1
ATOM 7107 O O . ASP B 1 390 ? -25.774 9.167 13.577 1.00 28.24 390 ASP B O 1
ATOM 7112 N N . LYS B 1 391 ? -26.344 10.620 15.188 1.00 23.59 391 LYS B N 1
ATOM 7113 C CA . LYS B 1 391 ? -27.204 11.389 14.302 1.00 24.94 391 LYS B CA 1
ATOM 7114 C C . LYS B 1 391 ? -26.447 12.201 13.255 1.00 24.12 391 LYS B C 1
ATOM 7115 O O . LYS B 1 391 ? -26.835 12.234 12.087 1.00 23.47 391 LYS B O 1
ATOM 7121 N N . LEU B 1 392 ? -25.363 12.848 13.671 1.00 24.80 392 LEU B N 1
ATOM 7122 C CA . LEU B 1 392 ? -24.578 13.679 12.764 1.00 24.24 392 LEU B CA 1
ATOM 7123 C C . LEU B 1 392 ? -23.334 12.984 12.224 1.00 24.04 392 LEU B C 1
ATOM 7124 O O . LEU B 1 392 ? -22.664 13.510 11.334 1.00 24.10 392 LEU B O 1
ATOM 7129 N N . GLY B 1 393 ? -23.033 11.805 12.758 1.00 22.42 393 GLY B N 1
ATOM 7130 C CA . GLY B 1 393 ? -21.851 11.079 12.334 1.00 22.02 393 GLY B CA 1
ATOM 7131 C C . GLY B 1 393 ? -20.771 11.320 13.371 1.00 22.70 393 GLY B C 1
ATOM 7132 O O . GLY B 1 393 ? -20.574 12.454 13.804 1.00 22.23 393 GLY B O 1
ATOM 7133 N N . LYS B 1 394 ? -20.069 10.272 13.782 1.00 22.01 394 LYS B N 1
ATOM 7134 C CA . LYS B 1 394 ? -19.035 10.437 14.796 1.00 24.42 394 LYS B CA 1
ATOM 7135 C C . LYS B 1 394 ? -17.647 10.046 14.316 1.00 23.82 394 LYS B C 1
ATOM 7136 O O . LYS B 1 394 ? -16.760 9.740 15.115 1.00 23.38 394 LYS B O 1
ATOM 7142 N N . LYS B 1 395 ? -17.450 10.074 13.007 1.00 23.74 395 LYS B N 1
ATOM 7143 C CA . LYS B 1 395 ? -16.162 9.704 12.451 1.00 25.01 395 LYS B CA 1
ATOM 7144 C C . LYS B 1 395 ? -15.461 10.857 11.751 1.00 22.09 395 LYS B C 1
ATOM 7145 O O . LYS B 1 395 ? -16.101 11.773 11.234 1.00 23.51 395 LYS B O 1
ATOM 7151 N N . VAL B 1 396 ? -14.135 10.809 11.765 1.00 19.48 396 VAL B N 1
ATOM 7152 C CA . VAL B 1 396 ? -13.310 11.796 11.079 1.00 16.04 396 VAL B CA 1
ATOM 7153 C C . VAL B 1 396 ? -12.434 10.969 10.146 1.00 15.38 396 VAL B C 1
ATOM 7154 O O . VAL B 1 396 ? -11.626 10.161 10.616 1.00 14.98 396 VAL B O 1
ATOM 7158 N N . ASP B 1 397 ? -12.612 11.128 8.836 1.00 14.50 397 ASP B N 1
ATOM 7159 C CA . ASP B 1 397 ? -11.780 10.385 7.894 1.00 15.65 397 ASP B CA 1
ATOM 7160 C C . ASP B 1 397 ? -10.353 10.871 8.136 1.00 15.34 397 ASP B C 1
ATOM 7161 O O . ASP B 1 397 ? -10.103 12.073 8.223 1.00 12.61 397 ASP B O 1
ATOM 7166 N N . HIS B 1 398 ? -9.415 9.937 8.229 1.00 15.48 398 HIS B N 1
ATOM 7167 C CA . HIS B 1 398 ? -8.034 10.289 8.540 1.00 16.46 398 HIS B CA 1
ATOM 7168 C C . HIS B 1 398 ? -7.108 9.343 7.783 1.00 17.37 398 HIS B C 1
ATOM 7169 O O . HIS B 1 398 ? -7.258 8.127 7.878 1.00 19.56 398 HIS B O 1
ATOM 7176 N N . CYS B 1 399 ? -6.174 9.890 7.013 1.00 13.31 399 CYS B N 1
ATOM 7177 C CA . CYS B 1 399 ? -5.237 9.043 6.290 1.00 14.25 399 CYS B CA 1
ATOM 7178 C C . CYS B 1 399 ? -3.823 9.519 6.557 1.00 13.54 399 CYS B C 1
ATOM 7179 O O . CYS B 1 399 ? -3.576 10.717 6.693 1.00 13.25 399 CYS B O 1
ATOM 7182 N N . ILE B 1 400 ? -2.908 8.562 6.666 1.00 14.00 400 ILE B N 1
ATOM 7183 C CA . ILE B 1 400 ? -1.501 8.844 6.920 1.00 14.24 400 ILE B CA 1
ATOM 7184 C C . ILE B 1 400 ? -0.714 8.178 5.801 1.00 13.92 400 ILE B C 1
ATOM 7185 O O . ILE B 1 400 ? -0.880 6.987 5.549 1.00 14.32 400 ILE B O 1
ATOM 7190 N N . VAL B 1 401 ? 0.135 8.954 5.136 1.00 11.61 401 VAL B N 1
ATOM 7191 C CA . VAL B 1 401 ? 0.952 8.461 4.031 1.00 11.59 401 VAL B CA 1
ATOM 7192 C C . VAL B 1 401 ? 2.398 8.915 4.207 1.00 11.57 401 VAL B C 1
ATOM 7193 O O . VAL B 1 401 ? 2.654 10.077 4.526 1.00 11.57 401 VAL B O 1
ATOM 7197 N N . ILE B 1 402 ? 3.336 7.991 4.013 1.00 12.17 402 ILE B N 1
ATOM 7198 C CA . ILE B 1 402 ? 4.758 8.302 4.107 1.00 12.20 402 ILE B CA 1
ATOM 7199 C C . ILE B 1 402 ? 5.446 7.657 2.905 1.00 12.12 402 ILE B C 1
ATOM 7200 O O . ILE B 1 402 ? 5.390 6.435 2.725 1.00 12.81 402 ILE B O 1
ATOM 7205 N N . LYS B 1 403 ? 6.076 8.483 2.078 1.00 10.95 403 LYS B N 1
ATOM 7206 C CA . LYS B 1 403 ? 6.769 8.005 0.885 1.00 11.92 403 LYS B CA 1
ATOM 7207 C C . LYS B 1 403 ? 8.248 8.358 0.901 1.00 13.24 403 LYS B C 1
ATOM 7208 O O . LYS B 1 403 ? 8.638 9.426 1.368 1.00 11.72 403 LYS B O 1
ATOM 7214 N N . TYR B 1 404 ? 9.070 7.448 0.390 1.00 14.79 404 TYR B N 1
ATOM 7215 C CA . TYR B 1 404 ? 10.503 7.675 0.317 1.00 14.38 404 TYR B CA 1
ATOM 7216 C C . TYR B 1 404 ? 10.820 8.398 -0.992 1.00 15.22 404 TYR B C 1
ATOM 7217 O O . TYR B 1 404 ? 10.539 7.887 -2.074 1.00 15.43 404 TYR B O 1
ATOM 7226 N N . MET B 1 405 ? 11.387 9.594 -0.871 1.00 12.69 405 MET B N 1
ATOM 7227 C CA . MET B 1 405 ? 11.774 10.429 -2.011 1.00 14.54 405 MET B CA 1
ATOM 7228 C C . MET B 1 405 ? 13.162 10.945 -1.647 1.00 14.11 405 MET B C 1
ATOM 7229 O O . MET B 1 405 ? 13.305 11.938 -0.940 1.00 12.78 405 MET B O 1
ATOM 7234 N N . LYS B 1 406 ? 14.185 10.257 -2.141 1.00 14.52 406 LYS B N 1
ATOM 7235 C CA . LYS B 1 406 ? 15.570 10.575 -1.802 1.00 14.86 406 LYS B CA 1
ATOM 7236 C C . LYS B 1 406 ? 16.063 12.016 -1.898 1.00 14.42 406 LYS B C 1
ATOM 7237 O O . LYS B 1 406 ? 16.762 12.490 -1.004 1.00 14.41 406 LYS B O 1
ATOM 7243 N N . PRO B 1 407 ? 15.700 12.741 -2.968 1.00 15.76 407 PRO B N 1
ATOM 7244 C CA . PRO B 1 407 ? 16.161 14.128 -3.108 1.00 15.58 407 PRO B CA 1
ATOM 7245 C C . PRO B 1 407 ? 15.922 15.125 -1.970 1.00 15.12 407 PRO B C 1
ATOM 7246 O O . PRO B 1 407 ? 16.716 16.053 -1.803 1.00 15.35 407 PRO B O 1
ATOM 7250 N N . VAL B 1 408 ? 14.852 14.964 -1.195 1.00 13.92 408 VAL B N 1
ATOM 7251 C CA . VAL B 1 408 ? 14.601 15.911 -0.106 1.00 14.79 408 VAL B CA 1
ATOM 7252 C C . VAL B 1 408 ? 15.429 15.613 1.138 1.00 14.73 408 VAL B C 1
ATOM 7253 O O . VAL B 1 408 ? 15.467 16.413 2.070 1.00 14.90 408 VAL B O 1
ATOM 7257 N N . GLY B 1 409 ? 16.093 14.460 1.153 1.00 14.64 409 GLY B N 1
ATOM 7258 C CA . GLY B 1 409 ? 16.928 14.105 2.291 1.00 13.80 409 GLY B CA 1
ATOM 7259 C C . GLY B 1 409 ? 16.258 14.160 3.654 1.00 14.23 409 GLY B C 1
ATOM 7260 O O . GLY B 1 409 ? 15.147 13.662 3.829 1.00 13.62 409 GLY B O 1
ATOM 7261 N N . ASP B 1 410 ? 16.936 14.774 4.625 1.00 12.72 410 ASP B N 1
ATOM 7262 C CA . ASP B 1 410 ? 16.411 14.861 5.985 1.00 13.04 410 ASP B CA 1
ATOM 7263 C C . ASP B 1 410 ? 15.316 15.903 6.144 1.00 12.70 410 ASP B C 1
ATOM 7264 O O . ASP B 1 410 ? 14.651 15.948 7.178 1.00 13.68 410 ASP B O 1
ATOM 7269 N N . SER B 1 411 ? 15.136 16.751 5.136 1.00 13.06 411 SER B N 1
ATOM 7270 C CA . SER B 1 411 ? 14.095 17.774 5.209 1.00 12.84 411 SER B CA 1
ATOM 7271 C C . SER B 1 411 ? 12.757 17.199 4.764 1.00 12.62 411 SER B C 1
ATOM 7272 O O . SER B 1 411 ? 12.311 17.421 3.636 1.00 14.35 411 SER B O 1
ATOM 7275 N N . LYS B 1 412 ? 12.128 16.452 5.666 1.00 12.85 412 LYS B N 1
ATOM 7276 C CA . LYS B 1 412 ? 10.838 15.828 5.405 1.00 12.14 412 LYS B CA 1
ATOM 7277 C C . LYS B 1 412 ? 9.802 16.881 5.048 1.00 12.19 412 LYS B C 1
ATOM 7278 O O . LYS B 1 412 ? 9.764 17.964 5.637 1.00 14.29 412 LYS B O 1
ATOM 7284 N N . VAL B 1 413 ? 8.966 16.553 4.073 1.00 11.51 413 VAL B N 1
ATOM 7285 C CA . VAL B 1 413 ? 7.912 17.453 3.648 1.00 10.31 413 VAL B CA 1
ATOM 7286 C C . VAL B 1 413 ? 6.578 16.878 4.083 1.00 11.60 413 VAL B C 1
ATOM 7287 O O . VAL B 1 413 ? 6.217 15.760 3.704 1.00 11.71 413 VAL B O 1
ATOM 7291 N N . ALA B 1 414 ? 5.859 17.639 4.903 1.00 11.79 414 ALA B N 1
ATOM 7292 C CA . ALA B 1 414 ? 4.554 17.223 5.382 1.00 11.72 414 ALA B CA 1
ATOM 7293 C C . ALA B 1 414 ? 3.509 18.094 4.699 1.00 11.91 414 ALA B C 1
ATOM 7294 O O . ALA B 1 414 ? 3.606 19.320 4.716 1.00 12.41 414 ALA B O 1
ATOM 7296 N N . MET B 1 415 ? 2.526 17.454 4.079 1.00 11.34 415 MET B N 1
ATOM 7297 C CA . MET B 1 415 ? 1.451 18.177 3.407 1.00 12.24 415 MET B CA 1
ATOM 7298 C C . MET B 1 415 ? 0.142 17.659 3.978 1.00 12.02 415 MET B C 1
ATOM 7299 O O . MET B 1 415 ? -0.154 16.460 3.904 1.00 12.84 415 MET B O 1
ATOM 7304 N N . ASP B 1 416 ? -0.641 18.570 4.555 1.00 10.99 416 ASP B N 1
ATOM 7305 C CA . ASP B 1 416 ? -1.896 18.206 5.204 1.00 11.62 416 ASP B CA 1
ATOM 7306 C C . ASP B 1 416 ? -3.084 19.058 4.786 1.00 11.02 416 ASP B C 1
ATOM 7307 O O . ASP B 1 416 ? -2.931 20.196 4.349 1.00 12.50 416 ASP B O 1
ATOM 7312 N N . GLU B 1 417 ? -4.273 18.492 4.937 1.00 10.29 417 GLU B N 1
ATOM 7313 C CA . GLU B 1 417 ? -5.489 19.243 4.685 1.00 10.95 417 GLU B CA 1
ATOM 7314 C C . GLU B 1 417 ? -6.464 18.920 5.799 1.00 11.63 417 GLU B C 1
ATOM 7315 O O . GLU B 1 417 ? -6.778 17.750 6.038 1.00 10.72 417 GLU B O 1
ATOM 7321 N N . TYR B 1 418 ? -6.922 19.961 6.486 1.00 11.07 418 TYR B N 1
ATOM 7322 C CA . TYR B 1 418 ? -7.897 19.821 7.556 1.00 12.22 418 TYR B CA 1
ATOM 7323 C C . TYR B 1 418 ? -9.188 20.398 6.990 1.00 12.10 418 TYR B C 1
ATOM 7324 O O . TYR B 1 418 ? -9.288 21.607 6.770 1.00 12.87 418 TYR B O 1
ATOM 7333 N N . TYR B 1 419 ? -10.163 19.530 6.737 1.00 10.30 419 TYR B N 1
ATOM 7334 C CA . TYR B 1 419 ? -11.447 19.946 6.179 1.00 11.22 419 TYR B CA 1
ATOM 7335 C C . TYR B 1 419 ? -12.497 19.799 7.272 1.00 12.68 419 TYR B C 1
ATOM 7336 O O . TYR B 1 419 ? -12.741 18.694 7.766 1.00 11.34 419 TYR B O 1
ATOM 7345 N N . SER B 1 420 ? -13.122 20.914 7.641 1.00 12.54 420 SER B N 1
ATOM 7346 C CA . SER B 1 420 ? -14.103 20.919 8.723 1.00 12.52 420 SER B CA 1
ATOM 7347 C C . SER B 1 420 ? -15.452 21.516 8.349 1.00 13.80 420 SER B C 1
ATOM 7348 O O . SER B 1 420 ? -15.571 22.293 7.399 1.00 13.27 420 SER B O 1
ATOM 7351 N N . GLU B 1 421 ? -16.469 21.153 9.122 1.00 13.90 421 GLU B N 1
ATOM 7352 C CA . GLU B 1 421 ? -17.810 21.664 8.901 1.00 13.07 421 GLU B CA 1
ATOM 7353 C C . GLU B 1 421 ? -18.102 22.864 9.795 1.00 14.40 421 GLU B C 1
ATOM 7354 O O . GLU B 1 421 ? -17.731 22.885 10.971 1.00 14.08 421 GLU B O 1
ATOM 7360 N N . LEU B 1 422 ? -18.771 23.857 9.213 1.00 13.49 422 LEU B N 1
ATOM 7361 C CA . LEU B 1 422 ? -19.183 25.067 9.917 1.00 14.54 422 LEU B CA 1
ATOM 7362 C C . LEU B 1 422 ? -20.713 25.044 9.891 1.00 13.61 422 LEU B C 1
ATOM 7363 O O . LEU B 1 422 ? -21.307 24.139 9.308 1.00 14.83 422 LEU B O 1
ATOM 7368 N N . MET B 1 423 ? -21.353 26.027 10.515 1.00 14.91 423 MET B N 1
ATOM 7369 C CA . MET B 1 423 ? -22.812 26.065 10.531 1.00 15.02 423 MET B CA 1
ATOM 7370 C C . MET B 1 423 ? -23.431 26.268 9.156 1.00 14.82 423 MET B C 1
ATOM 7371 O O . MET B 1 423 ? -22.790 26.770 8.228 1.00 15.42 423 MET B O 1
ATOM 7376 N N . LEU B 1 424 ? -24.695 25.869 9.056 1.00 14.17 424 LEU B N 1
ATOM 7377 C CA . LEU B 1 424 ? -25.503 26.013 7.851 1.00 14.39 424 LEU B CA 1
ATOM 7378 C C . LEU B 1 424 ? -24.877 25.503 6.555 1.00 15.26 424 LEU B C 1
ATOM 7379 O O . LEU B 1 424 ? -25.009 26.127 5.503 1.00 16.28 424 LEU B O 1
ATOM 7384 N N . GLY B 1 425 ? -24.199 24.363 6.640 1.00 15.40 425 GLY B N 1
ATOM 7385 C CA . GLY B 1 425 ? -23.599 23.767 5.460 1.00 15.91 425 GLY B CA 1
ATOM 7386 C C . GLY B 1 425 ? -22.249 24.300 5.024 1.00 16.17 425 GLY B C 1
ATOM 7387 O O . GLY B 1 425 ? -21.727 23.879 3.995 1.00 17.03 425 GLY B O 1
ATOM 7388 N N . GLY B 1 426 ? -21.680 25.223 5.790 1.00 13.86 426 GLY B N 1
ATOM 7389 C CA . GLY B 1 426 ? -20.389 25.776 5.423 1.00 15.39 426 GLY B CA 1
ATOM 7390 C C . GLY B 1 426 ? -19.229 24.860 5.769 1.00 15.63 426 GLY B C 1
ATOM 7391 O O . GLY B 1 426 ? -19.413 23.828 6.409 1.00 15.77 426 GLY B O 1
ATOM 7392 N N . HIS B 1 427 ? -18.033 25.243 5.338 1.00 15.69 427 HIS B N 1
ATOM 7393 C CA . HIS B 1 427 ? -16.827 24.465 5.597 1.00 15.79 427 HIS B CA 1
ATOM 7394 C C . HIS B 1 427 ? -15.632 25.378 5.788 1.00 16.80 427 HIS B C 1
ATOM 7395 O O . HIS B 1 427 ? -15.659 26.550 5.417 1.00 19.21 427 HIS B O 1
ATOM 7402 N N . ASN B 1 428 ? -14.584 24.820 6.378 1.00 14.75 428 ASN B N 1
ATOM 7403 C CA . ASN B 1 428 ? -13.330 25.532 6.569 1.00 13.64 428 ASN B CA 1
ATOM 7404 C C . ASN B 1 428 ? -12.307 24.549 6.025 1.00 14.43 428 ASN B C 1
ATOM 7405 O O . ASN B 1 428 ? -12.380 23.353 6.312 1.00 12.74 428 ASN B O 1
ATOM 7410 N N . ARG B 1 429 ? -11.374 25.039 5.221 1.00 12.18 429 ARG B N 1
ATOM 7411 C CA . ARG B 1 429 ? -10.369 24.161 4.643 1.00 13.28 429 ARG B CA 1
ATOM 7412 C C . ARG B 1 429 ? -8.987 24.739 4.884 1.00 13.31 429 ARG B C 1
ATOM 7413 O O . ARG B 1 429 ? -8.655 25.798 4.357 1.00 12.42 429 ARG B O 1
ATOM 7421 N N . ILE B 1 430 ? -8.190 24.049 5.693 1.00 12.79 430 ILE B N 1
ATOM 7422 C CA . ILE B 1 430 ? -6.833 24.494 5.983 1.00 13.63 430 ILE B CA 1
ATOM 7423 C C . ILE B 1 430 ? -5.859 23.526 5.322 1.00 13.57 430 ILE B C 1
ATOM 7424 O O . ILE B 1 430 ? -5.823 22.340 5.671 1.00 13.85 430 ILE B O 1
ATOM 7429 N N . SER B 1 431 ? -5.096 24.036 4.359 1.00 12.69 431 SER B N 1
ATOM 7430 C CA . SER B 1 431 ? -4.102 23.249 3.632 1.00 12.95 431 SER B CA 1
ATOM 7431 C C . SER B 1 431 ? -2.725 23.707 4.086 1.00 12.01 431 SER B C 1
ATOM 7432 O O . SER B 1 431 ? -2.446 24.901 4.126 1.00 13.21 431 SER B O 1
ATOM 7435 N N . ILE B 1 432 ? -1.853 22.751 4.389 1.00 12.07 432 ILE B N 1
ATOM 7436 C CA . ILE B 1 432 ? -0.526 23.072 4.897 1.00 12.00 432 ILE B CA 1
ATOM 7437 C C . ILE B 1 432 ? 0.620 22.361 4.186 1.00 12.64 432 ILE B C 1
ATOM 7438 O O . ILE B 1 432 ? 0.487 21.219 3.753 1.00 13.20 432 ILE B O 1
ATOM 7443 N N . HIS B 1 433 ? 1.737 23.070 4.052 1.00 11.63 433 HIS B N 1
ATOM 7444 C CA . HIS B 1 433 ? 2.963 22.520 3.485 1.00 11.78 433 HIS B CA 1
ATOM 7445 C C . HIS B 1 433 ? 3.961 22.863 4.585 1.00 13.01 433 HIS B C 1
ATOM 7446 O O . HIS B 1 433 ? 4.200 24.036 4.876 1.00 12.67 433 HIS B O 1
ATOM 7453 N N . ASN B 1 434 ? 4.522 21.831 5.208 1.00 12.01 434 ASN B N 1
ATOM 7454 C CA . ASN B 1 434 ? 5.426 22.003 6.340 1.00 12.70 434 ASN B CA 1
ATOM 7455 C C . ASN B 1 434 ? 6.761 21.332 6.061 1.00 13.28 434 ASN B C 1
ATOM 7456 O O . ASN B 1 434 ? 6.830 20.106 5.977 1.00 13.45 434 ASN B O 1
ATOM 7461 N N . VAL B 1 435 ? 7.820 22.125 5.908 1.00 12.84 435 VAL B N 1
ATOM 7462 C CA . VAL B 1 435 ? 9.135 21.549 5.654 1.00 14.10 435 VAL B CA 1
ATOM 7463 C C . VAL B 1 435 ? 9.765 21.294 7.012 1.00 17.06 435 VAL B C 1
ATOM 7464 O O . VAL B 1 435 ? 10.120 22.233 7.731 1.00 17.09 435 VAL B O 1
ATOM 7468 N N . CYS B 1 436 ? 9.878 20.010 7.349 1.00 19.36 436 CYS B N 1
ATOM 7469 C CA . CYS B 1 436 ? 10.422 19.555 8.619 1.00 19.27 436 CYS B CA 1
ATOM 7470 C C . CYS B 1 436 ? 11.845 19.011 8.517 1.00 19.56 436 CYS B C 1
ATOM 7471 O O . CYS B 1 436 ? 12.066 17.937 7.961 1.00 18.30 436 CYS B O 1
ATOM 7474 N N . GLU B 1 437 ? 12.808 19.761 9.040 1.00 17.16 437 GLU B N 1
ATOM 7475 C CA . GLU B 1 437 ? 14.193 19.307 9.062 1.00 17.06 437 GLU B CA 1
ATOM 7476 C C . GLU B 1 437 ? 14.121 18.351 10.248 1.00 14.62 437 GLU B C 1
ATOM 7477 O O . GLU B 1 437 ? 14.365 18.731 11.392 1.00 12.33 437 GLU B O 1
ATOM 7483 N N . ASP B 1 438 ? 13.731 17.115 9.950 1.00 14.66 438 ASP B N 1
ATOM 7484 C CA . ASP B 1 438 ? 13.503 16.086 10.954 1.00 13.77 438 ASP B CA 1
ATOM 7485 C C . ASP B 1 438 ? 14.472 15.938 12.112 1.00 13.60 438 ASP B C 1
ATOM 7486 O O . ASP B 1 438 ? 14.041 15.866 13.268 1.00 12.86 438 ASP B O 1
ATOM 7491 N N . SER B 1 439 ? 15.766 15.882 11.827 1.00 14.46 439 SER B N 1
ATOM 7492 C CA . SER B 1 439 ? 16.736 15.710 12.904 1.00 14.52 439 SER B CA 1
ATOM 7493 C C . SER B 1 439 ? 16.867 16.922 13.805 1.00 16.01 439 SER B C 1
ATOM 7494 O O . SER B 1 439 ? 17.088 16.783 15.010 1.00 15.03 439 SER B O 1
ATOM 7497 N N . LEU B 1 440 ? 16.754 18.114 13.226 1.00 13.06 440 LEU B N 1
ATOM 7498 C CA . LEU B 1 440 ? 16.862 19.326 14.026 1.00 13.37 440 LEU B CA 1
ATOM 7499 C C . LEU B 1 440 ? 15.602 19.525 14.865 1.00 13.47 440 LEU B C 1
ATOM 7500 O O . LEU B 1 440 ? 15.631 20.209 15.888 1.00 12.58 440 LEU B O 1
ATOM 7505 N N . LEU B 1 441 ? 14.495 18.919 14.443 1.00 14.52 441 LEU B N 1
ATOM 7506 C CA . LEU B 1 441 ? 13.260 19.008 15.212 1.00 14.14 441 LEU B CA 1
ATOM 7507 C C . LEU B 1 441 ? 13.287 17.950 16.310 1.00 15.03 441 LEU B C 1
ATOM 7508 O O . LEU B 1 441 ? 12.922 18.214 17.455 1.00 14.77 441 LEU B O 1
ATOM 7513 N N . ALA B 1 442 ? 13.737 16.751 15.951 1.00 15.45 442 ALA B N 1
ATOM 7514 C CA . ALA B 1 442 ? 13.776 15.621 16.876 1.00 14.72 442 ALA B CA 1
ATOM 7515 C C . ALA B 1 442 ? 14.854 15.672 17.949 1.00 14.13 442 ALA B C 1
ATOM 7516 O O . ALA B 1 442 ? 14.611 15.301 19.100 1.00 14.16 442 ALA B O 1
ATOM 7518 N N . THR B 1 443 ? 16.042 16.129 17.579 1.00 11.39 443 THR B N 1
ATOM 7519 C CA . THR B 1 443 ? 17.148 16.168 18.530 1.00 13.15 443 THR B CA 1
ATOM 7520 C C . THR B 1 443 ? 16.840 16.903 19.831 1.00 13.50 443 THR B C 1
ATOM 7521 O O . THR B 1 443 ? 17.103 16.376 20.917 1.00 12.77 443 THR B O 1
ATOM 7525 N N . PRO B 1 444 ? 16.276 18.120 19.753 1.00 12.85 444 PRO B N 1
ATOM 7526 C CA . PRO B 1 444 ? 15.981 18.803 21.016 1.00 13.26 444 PRO B CA 1
ATOM 7527 C C . PRO B 1 444 ? 14.899 18.101 21.840 1.00 12.61 444 PRO B C 1
ATOM 7528 O O . PRO B 1 444 ? 14.815 18.301 23.057 1.00 12.07 444 PRO B O 1
ATOM 7532 N N . LEU B 1 445 ? 14.073 17.285 21.186 1.00 11.57 445 LEU B N 1
ATOM 7533 C CA . LEU B 1 445 ? 13.029 16.551 21.891 1.00 12.15 445 LEU B CA 1
ATOM 7534 C C . LEU B 1 445 ? 13.674 15.378 22.632 1.00 12.00 445 LEU B C 1
ATOM 7535 O O . LEU B 1 445 ? 13.265 15.030 23.739 1.00 12.70 445 LEU B O 1
ATOM 7540 N N . ILE B 1 446 ? 14.675 14.761 22.007 1.00 12.40 446 ILE B N 1
ATOM 7541 C CA . ILE B 1 446 ? 15.396 13.665 22.647 1.00 13.46 446 ILE B CA 1
ATOM 7542 C C . ILE B 1 446 ? 16.051 14.249 23.900 1.00 14.70 446 ILE B C 1
ATOM 7543 O O . ILE B 1 446 ? 16.017 13.645 24.978 1.00 14.04 446 ILE B O 1
ATOM 7548 N N . ILE B 1 447 ? 16.634 15.433 23.752 1.00 13.00 447 ILE B N 1
ATOM 7549 C CA . ILE B 1 447 ? 17.257 16.127 24.873 1.00 14.40 447 ILE B CA 1
ATOM 7550 C C . ILE B 1 447 ? 16.219 16.345 25.983 1.00 14.43 447 ILE B C 1
ATOM 7551 O O . ILE B 1 447 ? 16.467 16.018 27.142 1.00 14.46 447 ILE B O 1
ATOM 7556 N N . ASP B 1 448 ? 15.055 16.885 25.626 1.00 11.53 448 ASP B N 1
ATOM 7557 C CA . ASP B 1 448 ? 13.986 17.124 26.600 1.00 13.24 448 ASP B CA 1
ATOM 7558 C C . ASP B 1 448 ? 13.588 15.842 27.329 1.00 12.73 448 ASP B C 1
ATOM 7559 O O . ASP B 1 448 ? 13.408 15.836 28.547 1.00 13.92 448 ASP B O 1
ATOM 7564 N N . LEU B 1 449 ? 13.431 14.760 26.576 1.00 11.04 449 LEU B N 1
ATOM 7565 C CA . LEU B 1 449 ? 13.033 13.489 27.165 1.00 12.52 449 LEU B CA 1
ATOM 7566 C C . LEU B 1 449 ? 14.053 13.011 28.193 1.00 12.82 449 LEU B C 1
ATOM 7567 O O . LEU B 1 449 ? 13.691 12.496 29.253 1.00 14.07 449 LEU B O 1
ATOM 7572 N N . LEU B 1 450 ? 15.327 13.202 27.883 1.00 13.66 450 LEU B N 1
ATOM 7573 C CA . LEU B 1 450 ? 16.389 12.775 28.788 1.00 13.73 450 LEU B CA 1
ATOM 7574 C C . LEU B 1 450 ? 16.418 13.658 30.035 1.00 14.92 450 LEU B C 1
ATOM 7575 O O . LEU B 1 450 ? 16.495 13.153 31.155 1.00 16.12 450 LEU B O 1
ATOM 7580 N N . VAL B 1 451 ? 16.344 14.972 29.836 1.00 15.06 451 VAL B N 1
ATOM 7581 C CA . VAL B 1 451 ? 16.350 15.925 30.947 1.00 15.47 451 VAL B CA 1
ATOM 7582 C C . VAL B 1 451 ? 15.162 15.702 31.883 1.00 16.89 451 VAL B C 1
ATOM 7583 O O . VAL B 1 451 ? 15.318 15.673 33.110 1.00 15.98 451 VAL B O 1
ATOM 7587 N N . MET B 1 452 ? 13.975 15.538 31.305 1.00 15.97 452 MET B N 1
ATOM 7588 C CA . MET B 1 452 ? 12.773 15.356 32.104 1.00 17.38 452 MET B CA 1
ATOM 7589 C C . MET B 1 452 ? 12.739 13.998 32.796 1.00 17.64 452 MET B C 1
ATOM 7590 O O . MET B 1 452 ? 12.229 13.879 33.913 1.00 16.85 452 MET B O 1
ATOM 7595 N N . THR B 1 453 ? 13.279 12.974 32.141 1.00 15.54 453 THR B N 1
ATOM 7596 C CA . THR B 1 453 ? 13.306 11.642 32.734 1.00 16.59 453 THR B CA 1
ATOM 7597 C C . THR B 1 453 ? 14.235 11.651 33.952 1.00 16.33 453 THR B C 1
ATOM 7598 O O . THR B 1 453 ? 13.887 11.121 35.008 1.00 17.60 453 THR B O 1
ATOM 7602 N N . GLU B 1 454 ? 15.402 12.271 33.814 1.00 17.36 454 GLU B N 1
ATOM 7603 C CA . GLU B 1 454 ? 16.350 12.337 34.928 1.00 18.51 454 GLU B CA 1
ATOM 7604 C C . GLU B 1 454 ? 15.699 13.063 36.106 1.00 18.95 454 GLU B C 1
ATOM 7605 O O . GLU B 1 454 ? 15.816 12.633 37.256 1.00 19.21 454 GLU B O 1
ATOM 7611 N N . PHE B 1 455 ? 14.997 14.154 35.816 1.00 15.59 455 PHE B N 1
ATOM 7612 C CA . PHE B 1 455 ? 14.333 14.915 36.869 1.00 18.07 455 PHE B CA 1
ATOM 7613 C C . PHE B 1 455 ? 13.345 14.021 37.615 1.00 17.63 455 PHE B C 1
ATOM 7614 O O . PHE B 1 455 ? 13.305 14.007 38.848 1.00 17.83 455 PHE B O 1
ATOM 7622 N N . CYS B 1 456 ? 12.549 13.271 36.864 1.00 17.38 456 CYS B N 1
ATOM 7623 C CA . CYS B 1 456 ? 11.561 12.388 37.468 1.00 19.43 456 CYS B CA 1
ATOM 7624 C C . CYS B 1 456 ? 12.158 11.304 38.366 1.00 19.50 456 CYS B C 1
ATOM 7625 O O . CYS B 1 456 ? 11.503 10.856 39.311 1.00 19.93 456 CYS B O 1
ATOM 7628 N N . THR B 1 457 ? 13.388 10.879 38.085 1.00 22.94 457 THR B N 1
ATOM 7629 C CA . THR B 1 457 ? 14.013 9.842 38.911 1.00 24.12 457 THR B CA 1
ATOM 7630 C C . THR B 1 457 ? 14.389 10.375 40.288 1.00 24.66 457 THR B C 1
ATOM 7631 O O . THR B 1 457 ? 14.714 9.602 41.191 1.00 25.70 457 THR B O 1
ATOM 7635 N N . ARG B 1 458 ? 14.356 11.694 40.447 1.00 22.21 458 ARG B N 1
ATOM 7636 C CA . ARG B 1 458 ? 14.698 12.305 41.727 1.00 23.52 458 ARG B CA 1
ATOM 7637 C C . ARG B 1 458 ? 13.468 12.718 42.523 1.00 24.41 458 ARG B C 1
ATOM 7638 O O . ARG B 1 458 ? 13.578 13.382 43.559 1.00 25.10 458 ARG B O 1
ATOM 7646 N N . VAL B 1 459 ? 12.300 12.312 42.036 1.00 24.39 459 VAL B N 1
ATOM 7647 C CA . VAL B 1 459 ? 11.038 12.633 42.687 1.00 24.67 459 VAL B CA 1
ATOM 7648 C C . VAL B 1 459 ? 10.382 11.415 43.328 1.00 24.17 459 VAL B C 1
ATOM 7649 O O . VAL B 1 459 ? 10.283 10.355 42.717 1.00 24.65 459 VAL B O 1
ATOM 7653 N N . SER B 1 460 ? 9.941 11.579 44.570 1.00 22.34 460 SER B N 1
ATOM 7654 C CA . SER B 1 460 ? 9.251 10.523 45.296 1.00 23.02 460 SER B CA 1
ATOM 7655 C C . SER B 1 460 ? 8.105 11.207 46.035 1.00 22.75 460 SER B C 1
ATOM 7656 O O . SER B 1 460 ? 8.070 12.434 46.121 1.00 22.22 460 SER B O 1
ATOM 7659 N N . TYR B 1 461 ? 7.173 10.427 46.571 1.00 24.35 461 TYR B N 1
ATOM 7660 C CA . TYR B 1 461 ? 6.027 11.012 47.260 1.00 25.65 461 TYR B CA 1
ATOM 7661 C C . TYR B 1 461 ? 5.315 9.997 48.145 1.00 26.19 461 TYR B C 1
ATOM 7662 O O . TYR B 1 461 ? 5.529 8.790 48.029 1.00 26.31 461 TYR B O 1
ATOM 7671 N N . LYS B 1 462 ? 4.454 10.500 49.022 1.00 25.85 462 LYS B N 1
ATOM 7672 C CA . LYS B 1 462 ? 3.678 9.647 49.911 1.00 27.53 462 LYS B CA 1
ATOM 7673 C C . LYS B 1 462 ? 2.355 10.331 50.222 1.00 28.15 462 LYS B C 1
ATOM 7674 O O . LYS B 1 462 ? 2.266 11.561 50.217 1.00 26.97 462 LYS B O 1
ATOM 7680 N N . LYS B 1 463 ? 1.325 9.530 50.472 1.00 36.52 463 LYS B N 1
ATOM 7681 C CA . LYS B 1 463 ? 0.014 10.066 50.813 1.00 38.37 463 LYS B CA 1
ATOM 7682 C C . LYS B 1 463 ? 0.048 10.469 52.280 1.00 40.31 463 LYS B C 1
ATOM 7683 O O . LYS B 1 463 ? 0.749 9.849 53.081 1.00 39.79 463 LYS B O 1
ATOM 7689 N N . VAL B 1 464 ? -0.702 11.510 52.627 1.00 35.86 464 VAL B N 1
ATOM 7690 C CA . VAL B 1 464 ? -0.760 11.982 54.004 1.00 37.72 464 VAL B CA 1
ATOM 7691 C C . VAL B 1 464 ? -2.171 12.448 54.342 1.00 39.19 464 VAL B C 1
ATOM 7692 O O . VAL B 1 464 ? -3.088 12.308 53.532 1.00 39.95 464 VAL B O 1
ATOM 7696 N N . LYS B 1 473 ? 5.998 5.723 53.940 1.00 45.06 473 LYS B N 1
ATOM 7697 C CA . LYS B 1 473 ? 7.089 5.394 53.031 1.00 44.36 473 LYS B CA 1
ATOM 7698 C C . LYS B 1 473 ? 6.924 6.092 51.685 1.00 41.81 473 LYS B C 1
ATOM 7699 O O . LYS B 1 473 ? 5.855 6.052 51.075 1.00 41.70 473 LYS B O 1
ATOM 7705 N N . PHE B 1 474 ? 7.993 6.733 51.228 1.00 39.48 474 PHE B N 1
ATOM 7706 C CA . PHE B 1 474 ? 7.980 7.430 49.950 1.00 36.35 474 PHE B CA 1
ATOM 7707 C C . PHE B 1 474 ? 8.085 6.429 48.808 1.00 35.74 474 PHE B C 1
ATOM 7708 O O . PHE B 1 474 ? 8.745 5.399 48.934 1.00 35.02 474 PHE B O 1
ATOM 7716 N N . GLU B 1 475 ? 7.422 6.732 47.696 1.00 30.97 475 GLU B N 1
ATOM 7717 C CA . GLU B 1 475 ? 7.443 5.860 46.532 1.00 29.74 475 GLU B CA 1
ATOM 7718 C C . GLU B 1 475 ? 7.757 6.660 45.272 1.00 27.18 475 GLU B C 1
ATOM 7719 O O . GLU B 1 475 ? 7.596 7.876 45.247 1.00 24.80 475 GLU B O 1
ATOM 7725 N N . ASN B 1 476 ? 8.218 5.973 44.233 1.00 27.15 476 ASN B N 1
ATOM 7726 C CA . ASN B 1 476 ? 8.538 6.635 42.977 1.00 25.44 476 ASN B CA 1
ATOM 7727 C C . ASN B 1 476 ? 7.314 6.625 42.067 1.00 22.75 476 ASN B C 1
ATOM 7728 O O . ASN B 1 476 ? 6.326 5.955 42.354 1.00 20.22 476 ASN B O 1
ATOM 7733 N N . PHE B 1 477 ? 7.381 7.380 40.976 1.00 23.47 477 PHE B N 1
ATOM 7734 C CA . PHE B 1 477 ? 6.278 7.439 40.023 1.00 23.52 477 PHE B CA 1
ATOM 7735 C C . PHE B 1 477 ? 5.914 6.054 39.519 1.00 22.66 477 PHE B C 1
ATOM 7736 O O . PHE B 1 477 ? 6.744 5.139 39.529 1.00 21.49 477 PHE B O 1
ATOM 7744 N N . TYR B 1 478 ? 4.672 5.901 39.072 1.00 21.29 478 TYR B N 1
ATOM 7745 C CA . TYR B 1 478 ? 4.258 4.642 38.482 1.00 20.39 478 TYR B CA 1
ATOM 7746 C C . TYR B 1 478 ? 5.219 4.548 37.287 1.00 21.31 478 TYR B C 1
ATOM 7747 O O . TYR B 1 478 ? 5.425 5.537 36.576 1.00 20.67 478 TYR B O 1
ATOM 7756 N N . PRO B 1 479 ? 5.832 3.372 37.067 1.00 24.25 479 PRO B N 1
ATOM 7757 C CA . PRO B 1 479 ? 6.790 3.079 35.992 1.00 24.30 479 PRO B CA 1
ATOM 7758 C C . PRO B 1 479 ? 6.604 3.782 34.647 1.00 2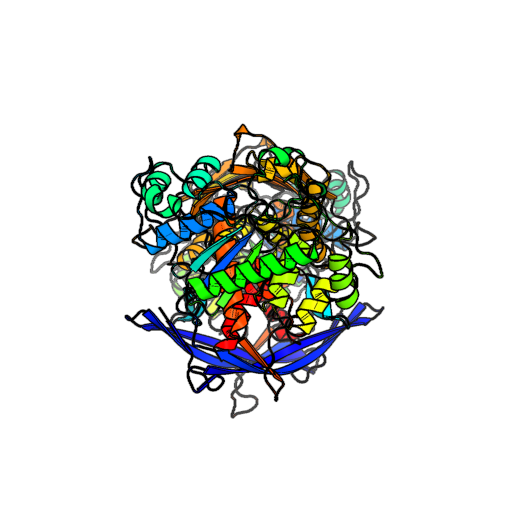3.15 479 PRO B C 1
ATOM 7759 O O . PRO B 1 479 ? 7.564 4.302 34.078 1.00 23.24 479 PRO B O 1
ATOM 7763 N N . VAL B 1 480 ? 5.383 3.783 34.126 1.00 20.21 480 VAL B N 1
ATOM 7764 C CA . VAL B 1 480 ? 5.131 4.446 32.852 1.00 19.93 480 VAL B CA 1
ATOM 7765 C C . VAL B 1 480 ? 5.076 5.947 33.093 1.00 19.00 480 VAL B C 1
ATOM 7766 O O . VAL B 1 480 ? 4.131 6.452 33.698 1.00 17.82 480 VAL B O 1
ATOM 7770 N N . LEU B 1 481 ? 6.100 6.656 32.630 1.00 19.87 481 LEU B N 1
ATOM 7771 C CA . LEU B 1 481 ? 6.173 8.100 32.818 1.00 20.47 481 LEU B CA 1
ATOM 7772 C C . LEU B 1 481 ? 5.326 8.882 31.824 1.00 20.26 481 LEU B C 1
ATOM 7773 O O . LEU B 1 481 ? 5.853 9.447 30.863 1.00 18.64 481 LEU B O 1
ATOM 7778 N N . THR B 1 482 ? 4.020 8.933 32.068 1.00 19.60 482 THR B N 1
ATOM 7779 C CA . THR B 1 482 ? 3.116 9.648 31.174 1.00 19.15 482 THR B CA 1
ATOM 7780 C C . THR B 1 482 ? 3.365 11.154 31.143 1.00 19.29 482 THR B C 1
ATOM 7781 O O . THR B 1 482 ? 2.855 11.852 30.262 1.00 18.61 482 THR B O 1
ATOM 7785 N N . PHE B 1 483 ? 4.142 11.664 32.096 1.00 17.44 483 PHE B N 1
ATOM 7786 C CA . PHE B 1 483 ? 4.457 13.087 32.109 1.00 18.01 483 PHE B CA 1
ATOM 7787 C C . PHE B 1 483 ? 5.261 13.454 30.857 1.00 17.54 483 PHE B C 1
ATOM 7788 O O . PHE B 1 483 ? 5.379 14.627 30.509 1.00 18.42 483 PHE B O 1
ATOM 7796 N N . LEU B 1 484 ? 5.812 12.451 30.179 1.00 16.27 484 LEU B N 1
ATOM 7797 C CA . LEU B 1 484 ? 6.606 12.708 28.977 1.00 16.00 484 LEU B CA 1
ATOM 7798 C C . LEU B 1 484 ? 5.770 12.712 27.697 1.00 15.62 484 LEU B C 1
ATOM 7799 O O . LEU B 1 484 ? 6.316 12.817 26.592 1.00 15.39 484 LEU B O 1
ATOM 7804 N N . SER B 1 485 ? 4.453 12.607 27.844 1.00 15.87 485 SER B N 1
ATOM 7805 C CA . SER B 1 485 ? 3.544 12.569 26.696 1.00 15.65 485 SER B CA 1
ATOM 7806 C C . SER B 1 485 ? 3.702 13.710 25.694 1.00 14.57 485 SER B C 1
ATOM 7807 O O . SER B 1 485 ? 3.478 13.523 24.498 1.00 14.56 485 SER B O 1
ATOM 7810 N N . TYR B 1 486 ? 4.086 14.885 26.181 1.00 14.23 486 TYR B N 1
ATOM 7811 C CA . TYR B 1 486 ? 4.279 16.057 25.330 1.00 14.37 486 TYR B CA 1
ATOM 7812 C C . TYR B 1 486 ? 5.194 15.753 24.148 1.00 14.08 486 TYR B C 1
ATOM 7813 O O . TYR B 1 486 ? 5.028 16.300 23.054 1.00 13.31 486 TYR B O 1
ATOM 7822 N N . TRP B 1 487 ? 6.166 14.877 24.374 1.00 15.01 487 TRP B N 1
ATOM 7823 C CA . TRP B 1 487 ? 7.140 14.547 23.343 1.00 14.85 487 TRP B CA 1
ATOM 7824 C C . TRP B 1 487 ? 6.877 13.276 22.553 1.00 14.35 487 TRP B C 1
ATOM 7825 O O . TRP B 1 487 ? 7.666 12.930 21.675 1.00 15.73 487 TRP B O 1
ATOM 7836 N N . LEU B 1 488 ? 5.772 12.594 22.835 1.00 14.16 488 LEU B N 1
ATOM 7837 C CA . LEU B 1 488 ? 5.481 11.330 22.165 1.00 14.52 488 LEU B CA 1
ATOM 7838 C C . LEU B 1 488 ? 4.124 11.281 21.463 1.00 15.87 488 LEU B C 1
ATOM 7839 O O . LEU B 1 488 ? 3.134 11.816 21.968 1.00 16.30 488 LEU B O 1
ATOM 7844 N N . LYS B 1 489 ? 4.088 10.633 20.298 1.00 16.15 489 LYS B N 1
ATOM 7845 C CA . LYS B 1 489 ? 2.865 10.532 19.495 1.00 17.30 489 LYS B CA 1
ATOM 7846 C C . LYS B 1 489 ? 1.781 9.659 20.094 1.00 17.78 489 LYS B C 1
ATOM 7847 O O . LYS B 1 489 ? 0.612 10.042 20.134 1.00 16.89 489 LYS B O 1
ATOM 7853 N N . ALA B 1 490 ? 2.171 8.462 20.517 1.00 15.77 490 ALA B N 1
ATOM 7854 C CA . ALA B 1 490 ? 1.231 7.506 21.080 1.00 15.33 490 ALA B CA 1
ATOM 7855 C C . ALA B 1 490 ? 1.674 7.187 22.494 1.00 16.76 490 ALA B C 1
ATOM 7856 O O . ALA B 1 490 ? 2.386 6.209 22.728 1.00 15.69 490 ALA B O 1
ATOM 7858 N N . PRO B 1 491 ? 1.251 8.013 23.460 1.00 17.79 491 PRO B N 1
ATOM 7859 C CA . PRO B 1 491 ? 1.607 7.833 24.869 1.00 18.84 491 PRO B CA 1
ATOM 7860 C C . PRO B 1 491 ? 1.275 6.458 25.422 1.00 20.11 491 PRO B C 1
ATOM 7861 O O . PRO B 1 491 ? 0.131 6.007 25.343 1.00 19.85 491 PRO B O 1
ATOM 7865 N N . LEU B 1 492 ? 2.283 5.788 25.968 1.00 20.27 492 LEU B N 1
ATOM 7866 C CA . LEU B 1 492 ? 2.071 4.484 26.580 1.00 22.53 492 LEU B CA 1
ATOM 7867 C C . LEU B 1 492 ? 1.253 4.825 27.825 1.00 22.59 492 LEU B C 1
ATOM 7868 O O . LEU B 1 492 ? 1.469 5.868 28.440 1.00 22.12 492 LEU B O 1
ATOM 7873 N N . THR B 1 493 ? 0.308 3.973 28.198 1.00 23.42 493 THR B N 1
ATOM 7874 C CA . THR B 1 493 ? -0.496 4.283 29.371 1.00 25.06 493 THR B CA 1
ATOM 7875 C C . THR B 1 493 ? -0.594 3.146 30.365 1.00 26.38 493 THR B C 1
ATOM 7876 O O . THR B 1 493 ? -0.256 2.000 30.070 1.00 26.66 493 THR B O 1
ATOM 7880 N N . ARG B 1 494 ? -1.061 3.493 31.556 1.00 26.05 494 ARG B N 1
ATOM 7881 C CA . ARG B 1 494 ? -1.261 2.533 32.626 1.00 26.68 494 ARG B CA 1
ATOM 7882 C C . ARG B 1 494 ? -2.513 1.753 32.227 1.00 27.09 494 ARG B C 1
ATOM 7883 O O . ARG B 1 494 ? -3.489 2.338 31.753 1.00 25.78 494 ARG B O 1
ATOM 7891 N N . PRO B 1 495 ? -2.502 0.424 32.404 1.00 34.37 495 PRO B N 1
ATOM 7892 C CA . PRO B 1 495 ? -3.654 -0.413 32.049 1.00 34.76 495 PRO B CA 1
ATOM 7893 C C . PRO B 1 495 ? -5.011 0.182 32.436 1.00 35.07 495 PRO B C 1
ATOM 7894 O O . PRO B 1 495 ? -5.226 0.577 33.583 1.00 35.38 495 PRO B O 1
ATOM 7898 N N . GLY B 1 496 ? -5.916 0.249 31.463 1.00 34.82 496 GLY B N 1
ATOM 7899 C CA . GLY B 1 496 ? -7.242 0.788 31.707 1.00 35.05 496 GLY B CA 1
ATOM 7900 C C . GLY B 1 496 ? -7.374 2.274 31.419 1.00 34.20 496 GLY B C 1
ATOM 7901 O O . GLY B 1 496 ? -8.463 2.766 31.122 1.00 34.93 496 GLY B O 1
ATOM 7902 N N . PHE B 1 497 ? -6.260 2.992 31.505 1.00 29.43 497 PHE B N 1
ATOM 7903 C CA . PHE B 1 497 ? -6.251 4.432 31.267 1.00 28.41 497 PHE B CA 1
ATOM 7904 C C . PHE B 1 497 ? -6.083 4.776 29.789 1.00 27.64 497 PHE B C 1
ATOM 7905 O O . PHE B 1 497 ? -5.295 4.148 29.081 1.00 27.79 497 PHE B O 1
ATOM 7913 N N . HIS B 1 498 ? -6.831 5.774 29.330 1.00 22.99 498 HIS B N 1
ATOM 7914 C CA . HIS B 1 498 ? -6.760 6.213 27.939 1.00 22.76 498 HIS B CA 1
ATOM 7915 C C . HIS B 1 498 ? -5.773 7.372 27.824 1.00 21.83 498 HIS B C 1
ATOM 7916 O O . HIS B 1 498 ? -5.664 8.201 28.728 1.00 21.41 498 HIS B O 1
ATOM 7923 N N . PRO B 1 499 ? -5.030 7.444 26.711 1.00 22.48 499 PRO B N 1
ATOM 7924 C CA . PRO B 1 499 ? -4.075 8.543 26.568 1.00 22.38 499 PRO B CA 1
ATOM 7925 C C . PRO B 1 499 ? -4.750 9.866 26.233 1.00 21.31 499 PRO B C 1
ATOM 7926 O O . PRO B 1 499 ? -5.873 9.891 25.733 1.00 20.87 499 PRO B O 1
ATOM 7930 N N . VAL B 1 500 ? -4.053 10.959 26.526 1.00 20.18 500 VAL B N 1
ATOM 7931 C CA . VAL B 1 500 ? -4.530 12.308 26.239 1.00 19.94 500 VAL B CA 1
ATOM 7932 C C . VAL B 1 500 ? -3.442 12.871 25.338 1.00 19.19 500 VAL B C 1
ATOM 7933 O O . VAL B 1 500 ? -2.294 13.014 25.757 1.00 19.51 500 VAL B O 1
ATOM 7937 N N . ASN B 1 501 ? -3.809 13.186 24.100 1.00 18.17 501 ASN B N 1
ATOM 7938 C CA . ASN B 1 501 ? -2.850 13.662 23.105 1.00 17.31 501 ASN B CA 1
ATOM 7939 C C . ASN B 1 501 ? -2.694 15.163 22.881 1.00 18.75 501 ASN B C 1
ATOM 7940 O O . ASN B 1 501 ? -1.727 15.591 22.239 1.00 18.44 501 ASN B O 1
ATOM 7945 N N . GLY B 1 502 ? -3.626 15.958 23.397 1.00 18.42 502 GLY B N 1
ATOM 7946 C CA . GLY B 1 502 ? -3.544 17.399 23.224 1.00 18.28 502 GLY B CA 1
ATOM 7947 C C . GLY B 1 502 ? -2.237 17.960 23.755 1.00 17.50 502 GLY B C 1
ATOM 7948 O O . GLY B 1 502 ? -1.943 17.848 24.943 1.00 17.87 502 GLY B O 1
ATOM 7949 N N . LEU B 1 503 ? -1.456 18.579 22.876 1.00 16.49 503 LEU B N 1
ATOM 7950 C CA . LEU B 1 503 ? -0.164 19.135 23.256 1.00 16.50 503 LEU B CA 1
ATOM 7951 C C . LEU B 1 503 ? -0.230 20.138 24.403 1.00 17.70 503 LEU B C 1
ATOM 7952 O O . LEU B 1 503 ? 0.539 20.046 25.361 1.00 18.83 503 LEU B O 1
ATOM 7957 N N . ASN B 1 504 ? -1.136 21.102 24.307 1.00 18.39 504 ASN B N 1
ATOM 7958 C CA . ASN B 1 504 ? -1.238 22.110 25.353 1.00 19.60 504 ASN B CA 1
ATOM 7959 C C . ASN B 1 504 ? -1.556 21.513 26.723 1.00 18.21 504 ASN B C 1
ATOM 7960 O O . ASN B 1 504 ? -0.988 21.938 27.728 1.00 18.87 504 ASN B O 1
ATOM 7965 N N . LYS B 1 505 ? -2.440 20.524 26.767 1.00 17.90 505 LYS B N 1
ATOM 7966 C CA . LYS B 1 505 ? -2.773 19.890 28.041 1.00 17.44 505 LYS B CA 1
ATOM 7967 C C . LYS B 1 505 ? -1.563 19.127 28.564 1.00 18.58 505 LYS B C 1
ATOM 7968 O O . LYS B 1 505 ? -1.332 19.057 29.771 1.00 18.39 505 LYS B O 1
ATOM 7974 N N . GLN B 1 506 ? -0.787 18.560 27.646 1.00 19.31 506 GLN B N 1
ATOM 7975 C CA . GLN B 1 506 ? 0.407 17.817 28.025 1.00 18.41 506 GLN B CA 1
ATOM 7976 C C . GLN B 1 506 ? 1.469 18.752 28.608 1.00 19.41 506 GLN B C 1
ATOM 7977 O O . GLN B 1 506 ? 2.179 18.382 29.545 1.00 20.36 506 GLN B O 1
ATOM 7983 N N . ARG B 1 507 ? 1.584 19.963 28.067 1.00 16.13 507 ARG B N 1
ATOM 7984 C CA . ARG B 1 507 ? 2.563 20.898 28.603 1.00 17.50 507 ARG B CA 1
ATOM 7985 C C . ARG B 1 507 ? 2.032 21.452 29.921 1.00 17.33 507 ARG B C 1
ATOM 7986 O O . ARG B 1 507 ? 2.797 21.683 30.855 1.00 18.61 507 ARG B O 1
ATOM 7994 N N . THR B 1 508 ? 0.720 21.659 29.992 1.00 17.78 508 THR B N 1
ATOM 7995 C CA . THR B 1 508 ? 0.104 22.166 31.214 1.00 18.13 508 THR B CA 1
ATOM 7996 C C . THR B 1 508 ? 0.381 21.206 32.374 1.00 18.49 508 THR B C 1
ATOM 7997 O O . THR B 1 508 ? 0.689 21.640 33.485 1.00 18.52 508 THR B O 1
ATOM 8001 N N . ALA B 1 509 ? 0.278 19.908 32.109 1.00 16.97 509 ALA B N 1
ATOM 8002 C CA . ALA B 1 509 ? 0.535 18.893 33.132 1.00 19.41 509 ALA B CA 1
ATOM 8003 C C . ALA B 1 509 ? 1.942 19.051 33.709 1.00 19.49 509 ALA B C 1
ATOM 8004 O O . ALA B 1 509 ? 2.127 19.051 34.926 1.00 20.00 509 ALA B O 1
ATOM 8006 N N . LEU B 1 510 ? 2.933 19.190 32.831 1.00 18.68 510 LEU B N 1
ATOM 8007 C CA . LEU B 1 510 ? 4.319 19.362 33.258 1.00 20.02 510 LEU B CA 1
ATOM 8008 C C . LEU B 1 510 ? 4.492 20.668 34.019 1.00 20.73 510 LEU B C 1
ATOM 8009 O O . LEU B 1 510 ? 5.156 20.716 35.057 1.00 20.48 510 LEU B O 1
ATOM 8014 N N . GLU B 1 511 ? 3.892 21.730 33.495 1.00 17.14 511 GLU B N 1
ATOM 8015 C CA . GLU B 1 511 ? 3.984 23.038 34.124 1.00 16.50 511 GLU B CA 1
ATOM 8016 C C . GLU B 1 511 ? 3.443 23.020 35.552 1.00 16.09 511 GLU B C 1
ATOM 8017 O O . GLU B 1 511 ? 4.101 23.493 36.482 1.00 17.27 511 GLU B O 1
ATOM 8023 N N . ASN B 1 512 ? 2.246 22.476 35.725 1.00 17.64 512 ASN B N 1
ATOM 8024 C CA . ASN B 1 512 ? 1.647 22.438 37.051 1.00 18.15 512 ASN B CA 1
ATOM 8025 C C . ASN B 1 512 ? 2.396 21.515 38.001 1.00 18.58 512 ASN B C 1
ATOM 8026 O O . ASN B 1 512 ? 2.350 21.703 39.220 1.00 20.39 512 ASN B O 1
ATOM 8031 N N . PHE B 1 513 ? 3.096 20.526 37.453 1.00 17.96 513 PHE B N 1
ATOM 8032 C CA . PHE B 1 513 ? 3.862 19.618 38.297 1.00 19.54 513 PHE B CA 1
ATOM 8033 C C . PHE B 1 513 ? 5.041 20.380 38.888 1.00 20.46 513 PHE B C 1
ATOM 8034 O O . PHE B 1 513 ? 5.299 20.317 40.093 1.00 20.71 513 PHE B O 1
ATOM 8042 N N . LEU B 1 514 ? 5.763 21.104 38.039 1.00 20.02 514 LEU B N 1
ATOM 8043 C CA . LEU B 1 514 ? 6.897 21.883 38.509 1.00 20.58 514 LEU B CA 1
ATOM 8044 C C . LEU B 1 514 ? 6.409 22.938 39.501 1.00 19.56 514 LEU B C 1
ATOM 8045 O O . LEU B 1 514 ? 7.045 23.180 40.525 1.00 20.05 514 LEU B O 1
ATOM 8050 N N . ARG B 1 515 ? 5.268 23.553 39.198 1.00 17.51 515 ARG B N 1
ATOM 8051 C CA . ARG B 1 515 ? 4.709 24.581 40.067 1.00 17.20 515 ARG B CA 1
ATOM 8052 C C . ARG B 1 515 ? 4.374 24.066 41.465 1.00 17.59 515 ARG B C 1
ATOM 8053 O O . ARG B 1 515 ? 4.718 24.701 42.459 1.00 18.66 515 ARG B O 1
ATOM 8061 N N . LEU B 1 516 ? 3.704 22.923 41.549 1.00 19.97 516 LEU B N 1
ATOM 8062 C CA . LEU B 1 516 ? 3.321 22.389 42.853 1.00 20.66 516 LEU B CA 1
ATOM 8063 C C . LEU B 1 516 ? 4.524 21.981 43.698 1.00 21.26 516 LEU B C 1
ATOM 8064 O O . LEU B 1 516 ? 4.471 22.044 44.927 1.00 21.28 516 LEU B O 1
ATOM 8069 N N . LEU B 1 517 ? 5.609 21.572 43.048 1.00 21.86 517 LEU B N 1
ATOM 8070 C CA . LEU B 1 517 ? 6.808 21.175 43.776 1.00 22.84 517 LEU B CA 1
ATOM 8071 C C . LEU B 1 517 ? 7.425 22.367 44.490 1.00 23.91 517 LEU B C 1
ATOM 8072 O O . LEU B 1 517 ? 8.141 22.202 45.479 1.00 23.59 517 LEU B O 1
ATOM 8077 N N . ILE B 1 518 ? 7.156 23.570 43.993 1.00 21.51 518 ILE B N 1
ATOM 8078 C CA . ILE B 1 518 ? 7.695 24.755 44.635 1.00 22.33 518 ILE B CA 1
ATOM 8079 C C . ILE B 1 518 ? 6.610 25.524 45.384 1.00 22.82 518 ILE B C 1
ATOM 8080 O O . ILE B 1 518 ? 6.769 26.702 45.691 1.00 23.13 518 ILE B O 1
ATOM 8085 N N . GLY B 1 519 ? 5.506 24.840 45.667 1.00 24.72 519 GLY B N 1
ATOM 8086 C CA . GLY B 1 519 ? 4.419 25.445 46.419 1.00 26.08 519 GLY B CA 1
ATOM 8087 C C . GLY B 1 519 ? 3.447 26.357 45.694 1.00 26.37 519 GLY B C 1
ATOM 8088 O O . GLY B 1 519 ? 2.727 27.117 46.340 1.00 26.00 519 GLY B O 1
ATOM 8089 N N . LEU B 1 520 ? 3.414 26.295 44.367 1.00 22.87 520 LEU B N 1
ATOM 8090 C CA . LEU B 1 520 ? 2.494 27.139 43.608 1.00 22.22 520 LEU B CA 1
ATOM 8091 C C . LEU B 1 520 ? 1.302 26.340 43.087 1.00 22.10 520 LEU B C 1
ATOM 8092 O O . LEU B 1 520 ? 1.442 25.188 42.684 1.00 21.60 520 LEU B O 1
ATOM 8097 N N . PRO B 1 521 ? 0.102 26.947 43.101 1.00 21.48 521 PRO B N 1
ATOM 8098 C CA . PRO B 1 521 ? -1.102 26.266 42.621 1.00 22.43 521 PRO B CA 1
ATOM 8099 C C . PRO B 1 521 ? -1.113 26.218 41.094 1.00 21.00 521 PRO B C 1
ATOM 8100 O O . PRO B 1 521 ? -0.244 26.791 40.443 1.00 20.25 521 PRO B O 1
ATOM 8104 N N . SER B 1 522 ? -2.105 25.537 40.535 1.00 23.14 522 SER B N 1
ATOM 8105 C CA . SER B 1 522 ? -2.231 25.415 39.087 1.00 23.91 522 SER B CA 1
ATOM 8106 C C . SER B 1 522 ? -2.457 26.777 38.435 1.00 24.43 522 SER B C 1
ATOM 8107 O O . SER B 1 522 ? -2.999 27.689 39.059 1.00 23.48 522 SER B O 1
ATOM 8110 N N . GLN B 1 523 ? -2.024 26.918 37.187 1.00 23.99 523 GLN B N 1
ATOM 8111 C CA . GLN B 1 523 ? -2.250 28.158 36.453 1.00 25.63 523 GLN B CA 1
ATOM 8112 C C . GLN B 1 523 ? -3.761 28.165 36.244 1.00 24.97 523 GLN B C 1
ATOM 8113 O O . GLN B 1 523 ? -4.336 27.130 35.905 1.00 26.70 523 GLN B O 1
ATOM 8119 N N . ASN B 1 524 ? -4.415 29.303 36.452 1.00 21.16 524 ASN B N 1
ATOM 8120 C CA . ASN B 1 524 ? -5.860 29.356 36.256 1.00 19.84 524 ASN B CA 1
ATOM 8121 C C . ASN B 1 524 ? -6.307 30.412 35.247 1.00 18.05 524 ASN B C 1
ATOM 8122 O O . ASN B 1 524 ? -7.438 30.373 34.768 1.00 18.50 524 ASN B O 1
ATOM 8127 N N . GLU B 1 525 ? -5.417 31.347 34.924 1.00 19.14 525 GLU B N 1
ATOM 8128 C CA . GLU B 1 525 ? -5.719 32.408 33.963 1.00 20.92 525 GLU B CA 1
ATOM 8129 C C . GLU B 1 525 ? -6.936 33.261 34.313 1.00 20.53 525 GLU B C 1
ATOM 8130 O O . GLU B 1 525 ? -7.480 33.951 33.448 1.00 20.24 525 GLU B O 1
ATOM 8136 N N . LEU B 1 526 ? -7.362 33.229 35.573 1.00 19.74 526 LEU B N 1
ATOM 8137 C CA . LEU B 1 526 ? -8.524 34.012 35.984 1.00 19.42 526 LEU B CA 1
ATOM 8138 C C . LEU B 1 526 ? -8.240 35.513 36.037 1.00 17.98 526 LEU B C 1
ATOM 8139 O O . LEU B 1 526 ? -9.141 36.325 35.831 1.00 18.38 526 LEU B O 1
ATOM 8144 N N . ARG B 1 527 ? -6.993 35.878 36.319 1.00 17.63 527 ARG B N 1
ATOM 8145 C CA . ARG B 1 527 ? -6.584 37.281 36.357 1.00 17.79 527 ARG B CA 1
ATOM 8146 C C . ARG B 1 527 ? -7.589 38.210 37.045 1.00 17.86 527 ARG B C 1
ATOM 8147 O O . ARG B 1 527 ? -7.972 39.246 36.491 1.00 17.34 527 ARG B O 1
ATOM 8155 N N . PHE B 1 528 ? -7.995 37.853 38.258 1.00 19.52 528 PHE B N 1
ATOM 8156 C CA . PHE B 1 528 ? -8.961 38.660 38.989 1.00 19.88 528 PHE B CA 1
ATOM 8157 C C . PHE B 1 528 ? -8.454 40.054 39.334 1.00 21.08 528 PHE B C 1
ATOM 8158 O O . PHE B 1 528 ? -9.248 40.957 39.605 1.00 20.56 528 PHE B O 1
ATOM 8166 N N . GLU B 1 529 ? -7.136 40.238 39.311 1.00 20.54 529 GLU B N 1
ATOM 8167 C CA . GLU B 1 529 ? -6.566 41.550 39.596 1.00 21.63 529 GLU B CA 1
ATOM 8168 C C . GLU B 1 529 ? -7.059 42.548 38.547 1.00 22.65 529 GLU B C 1
ATOM 8169 O O . GLU B 1 529 ? -7.218 43.737 38.828 1.00 21.60 529 GLU B O 1
ATOM 8175 N N . GLU B 1 530 ? -7.296 42.056 37.332 1.00 20.79 530 GLU B N 1
ATOM 8176 C CA . GLU B 1 530 ? -7.775 42.904 36.246 1.00 20.76 530 GLU B CA 1
ATOM 8177 C C . GLU B 1 530 ? -9.281 42.815 36.009 1.00 20.52 530 GLU B C 1
ATOM 8178 O O . GLU B 1 530 ? -9.942 43.832 35.796 1.00 20.36 530 GLU B O 1
ATOM 8184 N N . ARG B 1 531 ? -9.823 41.603 36.050 1.00 20.72 531 ARG B N 1
ATOM 8185 C CA . ARG B 1 531 ? -11.241 41.402 35.777 1.00 20.02 531 ARG B CA 1
ATOM 8186 C C . ARG B 1 531 ? -12.209 41.881 36.858 1.00 20.80 531 ARG B C 1
ATOM 8187 O O . ARG B 1 531 ? -13.338 42.265 36.550 1.00 20.68 531 ARG B O 1
ATOM 8195 N N . LEU B 1 532 ? -11.779 41.857 38.116 1.00 18.60 532 LEU B N 1
ATOM 8196 C CA . LEU B 1 532 ? -12.641 42.294 39.209 1.00 19.83 532 LEU B CA 1
ATOM 8197 C C . LEU B 1 532 ? -12.245 43.699 39.653 1.00 20.91 532 LEU B C 1
ATOM 8198 O O . LEU B 1 532 ? -11.107 44.125 39.454 1.00 20.47 532 LEU B O 1
ATOM 8203 N N . LEU B 1 533 ? -13.190 44.422 40.242 1.00 25.64 533 LEU B N 1
ATOM 8204 C CA . LEU B 1 533 ? -12.926 45.781 40.696 1.00 27.67 533 LEU B CA 1
ATOM 8205 C C . LEU B 1 533 ? -11.766 45.836 41.679 1.00 29.44 533 LEU B C 1
ATOM 8206 O O . LEU B 1 533 ? -10.850 46.657 41.453 1.00 31.02 533 LEU B O 1
#

Nearest PDB structures (foldseek):
  1jki-assembly1_A  TM=9.968E-01  e=7.900E-100  Saccharomyces cerevisiae
  1p1h-assembly1_C  TM=9.957E-01  e=6.671E-100  Saccharomyces cerevisiae
  1la2-assembly1_C  TM=9.890E-01  e=1.250E-98  Saccharomyces cerevisiae
  1p1h-assembly1_A  TM=9.940E-01  e=2.344E-97  Saccharomyces cerevisiae
  1p1i-assembly1_A-2  TM=9.982E-01  e=4.959E-95  Saccharomyces cerevisiae

B-factor: mean 23.61, std 11.14, range [10.07, 70.07]

Foldseek 3Di:
DAADADPDPQWDDDDQKIKGKDKDKDWDWDADPVGDIDIGIDIFIKIKMFRQDFWQAEEEAEAALLALQNLVLVLLLVCQLVQPWWADPVGTHTRDLPLFQQGPPWDWPAADPVLHTDIDHNCRHGHFDDSNRYDYAYAYLAWQFSLVSCVQQVQDDPRSSVVCVVVRNPHTHAAAADDCQFWAVVCVVRGDRHPQADPVRHHDLPPLVVRLVVLLVVVVVSCVVVVHDAYAYEYPHAQTFEADADPQDQQALVSPSVNSNVSPPSQDRLLSNLLSCLVNLHEYEYQAQYPSCHNRSLNSNQVSVHAYKFHHFCFPPLLVVLAVLLVCVVVVWFFAEKEKEKEAAGVNLVRCQDVRSVVSVFVLSQCLCVVSLVVDCVCAHDVNHSHHHYGYYYHYDNPRRQFMWMWMWTWIADPPGDIDIDIDIDGHSPSSRQSSLVVNVSRVVSSQVRMWMDIQDPVDPPPDDIDGPRRYPQLSLLGHRAIDDDPPDHHHNNNVVSVQSSSQVSQSSSPHHRDDPPSCVPVPD/DADADPDPQWDDDDQKIKGKDKDKDWDWDADPVGDIDIGMDIFIKIKMFNQDFFQAEEEAEAALLALQNLVLVLLLVCQLVQPWFQDPVGTGTRDLPLFQQGPPWDWPAADPVLHTDIDHNCRLGHFDDSNRYDYAYAYLAWQFSLVSCVQQVQDDPRSSVSCVVVRNPYTHAAAQDDCQFWDVVCVVRGDRHPQADPVRHHDLPPLVVRLVVLLVVVVVSCVVVVHDAYAYEYPHAQTFEADADPLDQQALVSPSVNSNVSPPRQDRLLSNLLSCLVNQHEYEYQAQYPSCHNRSLNSNQVSVHAYKFHHFCFPPLLVCLAVLLVQVVVVWFFAEKEKEKEAAEVNLVRCQDPRRVVSVFVLSQCLCVVSLVVDCVCAHDVNHSHHHYGYYYHYDNPRRQFMWMWMWTWIADPPGDIDIDIDIDGHSPSSRLSSLVVNVSRVSSSQVSMWMDICPTGGDRRYPQLSLLGHRQIDDDPPDDHHNRNVVSVQSSSQVSQSSSPHHRDDPPSCVPVPD

GO terms:
  GO:0004512 inositol-3-phosphate synthase activity (F, IDA)
  GO:0005737 cytoplasm (C, HDA)
  GO:0006021 inositol biosynthetic process (P, IMP)
  GO:0005737 cytoplasm (C, IDA)
  GO:0006021 inositol biosynthetic process (P, IDA)
  GO:0004512 inositol-3-phosphate synthase activity (F, EXP)
  GO:0004512 inositol-3-phosphate synthase activity (F, IMP)